Protein AF-0000000087546436 (afdb_homodimer)

Organism: NCBI:txid47879

Solvent-accessible surface area (backbone atoms only — not comparable to full-atom values): 48211 Å² total; per-residue (Å²): 119,73,67,62,52,52,53,55,50,48,26,49,52,49,35,48,49,48,47,47,52,32,64,63,41,54,94,57,67,78,40,72,42,73,44,49,65,53,46,13,62,74,67,72,44,53,52,63,41,40,46,46,22,48,49,48,32,34,61,68,58,39,23,47,76,43,90,101,72,39,38,24,26,35,35,76,70,69,57,65,71,59,55,76,48,85,46,64,66,57,37,47,57,50,48,60,61,37,85,84,43,46,63,29,46,53,81,50,43,9,71,77,52,60,40,53,66,64,45,54,53,39,34,53,56,46,42,68,72,53,56,85,67,72,70,60,68,76,48,44,39,43,53,63,64,31,25,38,46,50,15,56,68,67,34,80,43,88,91,46,60,52,46,40,82,26,35,38,42,31,57,20,48,68,61,41,51,54,50,48,43,60,69,66,57,36,59,75,34,32,32,40,30,48,31,60,28,55,42,70,61,52,51,52,42,51,75,50,50,34,45,76,42,76,44,61,47,42,97,78,35,30,71,54,60,68,59,52,50,49,46,61,70,75,39,79,57,60,34,38,39,41,54,30,38,42,34,51,58,52,12,32,45,46,42,64,71,50,51,51,51,50,37,50,53,36,57,75,68,68,44,33,34,41,32,41,47,53,43,50,79,31,39,61,70,80,88,73,81,38,49,79,79,67,42,62,58,72,43,36,33,40,36,35,48,40,33,48,64,39,15,60,76,36,34,35,6,35,40,37,33,65,72,47,37,71,54,50,51,51,52,34,48,74,67,46,58,54,63,40,61,57,59,42,46,26,52,21,46,34,60,72,71,46,52,44,61,56,47,40,54,52,45,26,49,53,37,48,53,32,42,52,52,48,51,49,50,42,48,75,72,36,48,86,52,41,43,65,47,75,60,44,25,58,26,36,36,25,33,32,51,68,56,57,41,46,43,69,57,29,47,53,53,33,43,76,70,35,32,38,64,31,59,26,34,58,28,36,93,81,60,44,48,51,50,27,34,36,36,37,45,57,69,76,74,90,68,64,58,66,62,50,51,49,51,51,50,51,32,50,63,72,31,50,99,119,71,68,62,51,54,52,55,51,48,26,50,52,48,35,49,49,48,49,46,51,31,63,63,41,54,93,56,66,77,40,73,40,72,45,48,64,54,46,13,62,73,67,71,45,53,50,65,40,39,47,47,22,48,48,49,31,32,61,68,59,38,22,46,78,42,90,100,74,38,37,24,26,35,37,74,72,72,55,66,73,61,58,76,49,86,45,65,66,59,41,46,56,49,49,60,60,38,84,86,43,46,64,30,47,53,81,48,44,8,70,77,51,59,40,52,65,63,43,56,54,42,34,53,55,45,42,68,73,51,56,84,65,71,70,61,69,76,47,45,38,44,54,63,65,30,24,38,47,50,17,56,69,67,33,79,43,87,91,46,58,51,47,39,82,25,36,38,43,32,59,21,48,67,59,40,50,53,50,48,43,61,68,65,57,35,58,74,33,31,33,40,30,48,31,60,30,55,42,69,60,52,51,52,40,51,76,51,51,33,44,75,43,75,43,62,48,42,96,76,34,29,71,53,61,67,58,51,52,51,46,60,71,76,38,78,56,58,35,36,38,40,53,29,41,42,34,53,58,54,13,31,44,47,43,66,71,51,52,50,51,50,37,50,54,36,57,75,68,67,44,34,34,40,31,40,48,54,43,50,80,31,40,59,69,79,89,74,81,37,49,82,78,67,44,60,56,72,45,34,32,38,36,35,48,40,33,48,65,40,14,60,74,37,34,34,7,36,39,37,32,64,70,48,38,69,54,50,50,51,52,34,48,73,67,46,57,53,63,40,62,58,59,41,46,24,53,23,47,35,60,73,71,46,53,43,61,57,48,40,55,53,45,26,51,53,37,47,53,33,42,52,51,47,51,50,51,42,50,76,74,36,46,84,51,40,43,67,47,76,59,45,27,57,25,37,36,25,32,32,50,68,57,57,39,46,44,68,58,28,48,53,53,35,43,76,71,35,32,37,64,31,59,26,35,57,28,36,93,81,60,44,50,52,50,26,32,38,36,37,44,58,68,75,75,91,67,65,56,67,63,51,49,50,50,50,51,51,32,51,62,73,33,49,98

InterPro domains:
  IPR000524 Transcription regulator HTH, GntR [PF00392] (11-71)
  IPR000524 Transcription regulator HTH, GntR [PS50949] (8-76)
  IPR000524 Transcription regulator HTH, GntR [SM00345] (14-73)
  IPR004839 Aminotransferase, class I/classII, large domain [PF00155] (142-443)
  IPR015421 Pyridoxal phosphate-dependent transferase, major domain [G3DSA:3.40.640.10] (136-355)
  IPR015422 Pyridoxal phosphate-dependent transferase, small domain [G3DSA:3.90.1150.10] (97-459)
  IPR015424 Pyridoxal phosphate-dependent transferase [SSF53383] (98-461)
  IPR036388 Winged helix-like DNA-binding domain superfamily [G3DSA:1.10.10.10] (1-78)
  IPR036390 Winged helix DNA-binding domain superfamily [SSF46785] (10-77)
  IPR051446 HTH-type transcriptional regulator with aminotransferase domain [PTHR46577] (10-461)

Radius of gyration: 29.15 Å; Cα contacts (8 Å, |Δi|>4): 1713; chains: 2; bounding box: 74×84×78 Å

Secondary structure (DSSP, 8-state):
-HHHHHHHHHHHHHHHHHHHHHHHS-S-S-EEPPPHHHHHHHHT--HHHHHHHHHHHHHTTSEEEETTTEEEE----SGGGGGG---HHHHHHHHHTSTT-EE-S---GGGGS--HHHHHHHHHHHHHHS-S-------TT--HHHHHHHHHHH--SSTT---GGGEEEESSHHHHHHHHHHHTT-TT-EEEEEES--HHHHHHHHHTT-EEEEEEBPTTS-B-HHHHHHHHHHS-EEEEEEESSEETTTTEEPPHHHHHHHHHHHHHHT-EEEEE-SSGGGBSS--PPPGGGTS-GGGEEEEEESTTTT-TT---EEEEESTTHHHHHHHHHHHT----HHHHHHHHHHHHTSHHHHHHHHHHHHHHHHHHHHHHHHHHHHTTTEEEPPP-BSSEEEEEESS-B-HHHHHHHHHHTTEE-EEGGGG-SS---TTEEEEE----S---HHHHHHHHHHHHHHTB-/-HHHHHHHHHHHHHHHHHHHHHHHS-S-S-EEPPPHHHHHHHHT--HHHHHHHHHHHHHTTSEEEETTTEEEE----SGGGGGG---HHHHHHHHHTSTT-EE-S---GGGGS--HHHHHHHHHHHHHHS-S-------TT--HHHHHHHHHHH--SSTT---GGGEEEESSHHHHHHHHHHHTT-TT-EEEEEES--HHHHHHHHHTT-EEEEEEPPTTS---HHHHHHHHHHS-EEEEEEESSEETTTTEEPPHHHHHHHHHHHHHHT-EEEEE-SSGGGBSS--PPPGGGTS-GGGEEEEEESTTTT-TT---EEEEESTTHHHHHHHHHHHT----HHHHHHHHHHHHTSHHHHHHHHHHHHHHHHHHHHHHHHHHHHTTTEEEPPP-BSSEEEEEESS-B-HHHHHHHHHHTTEE-EEGGGG-SS---TTEEEEE----S---HHHHHHHHHHHHHHTB-

Sequence (930 aa):
MKGSRETDFAYQAVYRYLTALISELGSDARVRLPSLRQLADRLNVSISTIQYAYSLLEKEGRVYSIAKSGYYALPVPSMVALGGSDDLLETLYVNTRRPGMLVLSADEPASMQPLDSPLLLLERELLRQYPRVSQMPSQPWGELELRAALAARYTSSPARCWKADDVYLGADLRGVLEILIAVLALRGSTILIESPCDWMILRLLQAADVKVIELPLLADGAICLEQLEQLLQNETVRLVVVSSVLSMPRGTCIPEDNRRSVANLLEVHGTWVLENDSYTDLIFDTGVVPFRDLLDPDRLIVYSTFEKTIGPEAPYGYVLSRQLTLQLQRHFLLRAFRLSPIRQKAIARLYSNGRMDQHLLVLRRLLRESATSTMQLLRERLGDSLQWVEAQGGATIWIRSSRRVDLRQVFQRLLAQRIVIAPGELFSIQGLYTQHLRMTHALSGATDLDTTFHALADALRLEQSMKGSRETDFAYQAVYRYLTALISELGSDARVRLPSLRQLADRLNVSISTIQYAYSLLEKEGRVYSIAKSGYYALPVPSMVALGGSDDLLETLYVNTRRPGMLVLSADEPASMQPLDSPLLLLERELLRQYPRVSQMPSQPWGELELRAALAARYTSSPARCWKADDVYLGADLRGVLEILIAVLALRGSTILIESPCDWMILRLLQAADVKVIELPLLADGAICLEQLEQLLQNETVRLVVVSSVLSMPRGTCIPEDNRRSVANLLEVHGTWVLENDSYTDLIFDTGVVPFRDLLDPDRLIVYSTFEKTIGPEAPYGYVLSRQLTLQLQRHFLLRAFRLSPIRQKAIARLYSNGRMDQHLLVLRRLLRESATSTMQLLRERLGDSLQWVEAQGGATIWIRSSRRVDLRQVFQRLLAQRIVIAPGELFSIQGLYTQHLRMTHALSGATDLDTTFHALADALRLEQS

pLDDT: mean 85.54, std 14.54, range [31.8, 98.12]

Nearest PDB structures (foldseek):
  4n0b-assembly2_C  TM=6.997E-01  e=6.623E-30  Bacillus subtilis
  2zp7-assembly1_A  TM=8.706E-01  e=3.115E-25  Thermus thermophilus HB27
  2z1y-assembly1_A  TM=8.714E-01  e=4.359E-25  unclassified
  4tv7-assembly2_D  TM=6.946E-01  e=3.007E-29  Bacillus subtilis subsp. subtilis str. 168
  4n0b-assembly1_B  TM=7.026E-01  e=1.091E-28  Bacillus subtilis

Structure (mmCIF, N/CA/C/O backbone):
data_AF-0000000087546436-model_v1
#
loop_
_entity.id
_entity.type
_entity.pdbx_description
1 polymer 'HTH gntR-type domain-containing protein'
#
loop_
_atom_site.group_PDB
_atom_site.id
_atom_site.type_symbol
_atom_site.label_atom_id
_atom_site.label_alt_id
_atom_site.label_comp_id
_atom_site.label_asym_id
_atom_site.label_entity_id
_atom_site.label_seq_id
_atom_site.pdbx_PDB_ins_code
_atom_site.Cartn_x
_atom_site.Cartn_y
_atom_site.Cartn_z
_atom_site.occupancy
_atom_site.B_iso_or_equiv
_atom_site.auth_seq_id
_atom_site.auth_comp_id
_atom_site.auth_asym_id
_atom_site.auth_atom_id
_atom_site.pdbx_PDB_model_num
ATOM 1 N N . MET A 1 1 ? -18.531 -43.156 20.812 1 32.12 1 MET A N 1
ATOM 2 C CA . MET A 1 1 ? -18.078 -42.844 19.453 1 32.12 1 MET A CA 1
ATOM 3 C C . MET A 1 1 ? -19.25 -42.438 18.578 1 32.12 1 MET A C 1
ATOM 5 O O . MET A 1 1 ? -19.062 -41.969 17.453 1 32.12 1 MET A O 1
ATOM 9 N N . LYS A 1 2 ? -20.453 -43.031 18.891 1 43.53 2 LYS A N 1
ATOM 10 C CA . LYS A 1 2 ? -21.719 -42.75 18.234 1 43.53 2 LYS A CA 1
ATOM 11 C C . LYS A 1 2 ? -22.172 -41.312 18.516 1 43.53 2 LYS A C 1
ATOM 13 O O . LYS A 1 2 ? -22.828 -40.688 17.688 1 43.53 2 LYS A O 1
ATOM 18 N N . GLY A 1 3 ? -21.844 -40.812 19.594 1 41.56 3 GLY A N 1
ATOM 19 C CA . GLY A 1 3 ? -22.219 -39.5 20.109 1 41.56 3 GLY A CA 1
ATOM 20 C C . GLY A 1 3 ? -21.531 -38.375 19.391 1 41.56 3 GLY A C 1
ATOM 21 O O . GLY A 1 3 ? -22.016 -37.25 19.375 1 41.56 3 GLY A O 1
ATOM 22 N N . SER A 1 4 ? -20.312 -38.531 19.031 1 42.62 4 SER A N 1
ATOM 23 C CA . SER A 1 4 ? -19.484 -37.531 18.375 1 42.62 4 SER A CA 1
ATOM 24 C C . SER A 1 4 ? -19.906 -37.312 16.922 1 42.62 4 SER A C 1
ATOM 26 O O . SER A 1 4 ? -19.797 -36.219 16.406 1 42.62 4 SER A O 1
ATOM 28 N N . ARG A 1 5 ? -20.406 -38.469 16.266 1 45.88 5 ARG A N 1
ATOM 29 C CA . ARG A 1 5 ? -20.859 -38.406 14.867 1 45.88 5 ARG A CA 1
ATOM 30 C C . ARG A 1 5 ? -22.188 -37.656 14.75 1 45.88 5 ARG A C 1
ATOM 32 O O . ARG A 1 5 ? -22.406 -36.938 13.781 1 45.88 5 ARG A O 1
ATOM 39 N N . GLU A 1 6 ? -22.984 -37.875 15.578 1 48.91 6 GLU A N 1
ATOM 40 C CA . GLU A 1 6 ? -24.297 -37.219 15.547 1 48.91 6 GLU A CA 1
ATOM 41 C C . GLU A 1 6 ? -24.156 -35.688 15.75 1 48.91 6 GLU A C 1
ATOM 43 O O . GLU A 1 6 ? -24.859 -34.906 15.117 1 48.91 6 GLU A O 1
ATOM 48 N N . THR A 1 7 ? -23.234 -35.344 16.516 1 50.34 7 THR A N 1
ATOM 49 C CA . THR A 1 7 ? -22.906 -33.938 16.766 1 50.34 7 THR A CA 1
ATOM 50 C C . THR A 1 7 ? -22.25 -33.312 15.547 1 50.34 7 THR A C 1
ATOM 52 O O . THR A 1 7 ? -22.484 -32.125 15.234 1 50.34 7 THR A O 1
ATOM 55 N N . ASP A 1 8 ? -21.453 -34.094 14.914 1 53.12 8 ASP A N 1
ATOM 56 C CA . ASP A 1 8 ? -20.781 -33.656 13.695 1 53.12 8 ASP A CA 1
ATOM 57 C C . ASP A 1 8 ? -21.781 -33.406 12.578 1 53.12 8 ASP A C 1
ATOM 59 O O . ASP A 1 8 ? -21.656 -32.438 11.836 1 53.12 8 ASP A O 1
ATOM 63 N N . PHE A 1 9 ? -22.828 -34.281 12.57 1 57.03 9 PHE A N 1
ATOM 64 C CA . PHE A 1 9 ? -23.859 -34.188 11.547 1 57.03 9 PHE A CA 1
ATOM 65 C C . PHE A 1 9 ? -24.797 -33 11.836 1 57.03 9 PHE A C 1
ATOM 67 O O . PHE A 1 9 ? -25.219 -32.312 10.914 1 57.03 9 PHE A O 1
ATOM 74 N N . ALA A 1 10 ? -25.016 -32.812 13.062 1 61.25 10 ALA A N 1
ATOM 75 C CA . ALA A 1 10 ? -25.969 -31.781 13.422 1 61.25 10 ALA A CA 1
ATOM 76 C C . ALA A 1 10 ? -25.422 -30.391 13.117 1 61.25 10 ALA A C 1
ATOM 78 O O . ALA A 1 10 ? -26.141 -29.531 12.594 1 61.25 10 ALA A O 1
ATOM 79 N N . TYR A 1 11 ? -24.141 -30.141 13.445 1 63.47 11 TYR A N 1
ATOM 80 C CA . TYR A 1 11 ? -23.641 -28.797 13.156 1 63.47 11 TYR A CA 1
ATOM 81 C C . TYR A 1 11 ? -23.531 -28.578 11.656 1 63.47 11 TYR A C 1
ATOM 83 O O . TYR A 1 11 ? -23.75 -27.469 11.172 1 63.47 11 TYR A O 1
ATOM 91 N N . GLN A 1 12 ? -23.281 -29.531 10.922 1 64.56 12 GLN A N 1
ATOM 92 C CA . GLN A 1 12 ? -23.219 -29.406 9.469 1 64.56 12 GLN A CA 1
ATOM 93 C C . GLN A 1 12 ? -24.594 -29.047 8.898 1 64.56 12 GLN A C 1
ATOM 95 O O . GLN A 1 12 ? -24.703 -28.25 7.969 1 64.56 12 GLN A O 1
ATOM 100 N N . ALA A 1 13 ? -25.594 -29.75 9.445 1 64.69 13 ALA A N 1
ATOM 101 C CA . ALA A 1 13 ? -26.953 -29.453 9.023 1 64.69 13 ALA A CA 1
ATOM 102 C C . ALA A 1 13 ? -27.328 -28 9.352 1 64.69 13 ALA A C 1
ATOM 104 O O . ALA A 1 13 ? -27.922 -27.297 8.531 1 64.69 13 ALA A O 1
ATOM 105 N N . VAL A 1 14 ? -26.953 -27.547 10.5 1 72.06 14 VAL A N 1
ATOM 106 C CA . VAL A 1 14 ? -27.188 -26.172 10.891 1 72.06 14 VAL A CA 1
ATOM 107 C C . VAL A 1 14 ? -26.391 -25.234 9.992 1 72.06 14 VAL A C 1
ATOM 109 O O . VAL A 1 14 ? -26.891 -24.203 9.531 1 72.06 14 VAL A O 1
ATOM 112 N N . TYR A 1 15 ? -25.172 -25.578 9.758 1 71 15 TYR A N 1
ATOM 113 C CA . TYR A 1 15 ? -24.297 -24.797 8.883 1 71 15 TYR A CA 1
ATOM 114 C C . TYR A 1 15 ? -24.891 -24.688 7.484 1 71 15 TYR A C 1
ATOM 116 O O . TYR A 1 15 ? -24.953 -23.594 6.914 1 71 15 TYR A O 1
ATOM 124 N N . ARG A 1 16 ? -25.359 -25.703 6.992 1 63.16 16 ARG A N 1
ATOM 125 C CA . ARG A 1 16 ? -25.969 -25.688 5.672 1 63.16 16 ARG A CA 1
ATOM 126 C C . ARG A 1 16 ? -27.25 -24.859 5.668 1 63.16 16 ARG A C 1
ATOM 128 O O . ARG A 1 16 ? -27.516 -24.125 4.723 1 63.16 16 ARG A O 1
ATOM 135 N N . TYR A 1 17 ? -28.031 -25.078 6.668 1 66.38 17 TYR A N 1
ATOM 136 C CA . TYR A 1 17 ? -29.266 -24.297 6.801 1 66.38 17 TYR A CA 1
ATOM 137 C C . TYR A 1 17 ? -28.953 -22.812 6.848 1 66.38 17 TYR A C 1
ATOM 139 O O . TYR A 1 17 ? -29.562 -22.016 6.137 1 66.38 17 TYR A O 1
ATOM 147 N N . LEU A 1 18 ? -28 -22.516 7.656 1 69.88 18 LEU A N 1
ATOM 148 C CA . LEU A 1 18 ? -27.641 -21.094 7.777 1 69.88 18 LEU A CA 1
ATOM 149 C C . LEU A 1 18 ? -27.031 -20.578 6.48 1 69.88 18 LEU A C 1
ATOM 151 O O . LEU A 1 18 ? -27.312 -19.453 6.062 1 69.88 18 LEU A O 1
ATOM 155 N N . THR A 1 19 ? -26.25 -21.375 5.926 1 64.88 19 THR A N 1
ATOM 156 C CA . THR A 1 19 ? -25.656 -21 4.645 1 64.88 19 THR A CA 1
ATOM 157 C C . THR A 1 19 ? -26.75 -20.797 3.588 1 64.88 19 THR A C 1
ATOM 159 O O . THR A 1 19 ? -26.688 -19.859 2.799 1 64.88 19 THR A O 1
ATOM 162 N N . ALA A 1 20 ? -27.672 -21.672 3.617 1 61.28 20 ALA A N 1
ATOM 163 C CA . ALA A 1 20 ? -28.828 -21.516 2.723 1 61.28 20 ALA A CA 1
ATOM 164 C C . ALA A 1 20 ? -29.625 -20.266 3.066 1 61.28 20 ALA A C 1
ATOM 166 O O . ALA A 1 20 ? -30.047 -19.531 2.174 1 61.28 20 ALA A O 1
ATOM 167 N N . LEU A 1 21 ? -29.844 -20.141 4.336 1 63.41 21 LEU A N 1
ATOM 168 C CA . LEU A 1 21 ? -30.578 -18.969 4.777 1 63.41 21 LEU A CA 1
ATOM 169 C C . LEU A 1 21 ? -29.859 -17.688 4.367 1 63.41 21 LEU A C 1
ATOM 171 O O . LEU A 1 21 ? -30.484 -16.734 3.889 1 63.41 21 LEU A O 1
ATOM 175 N N . ILE A 1 22 ? -28.594 -17.812 4.598 1 65.56 22 ILE A N 1
ATOM 176 C CA . ILE A 1 22 ? -27.781 -16.641 4.277 1 65.56 22 ILE A CA 1
ATOM 177 C C . ILE A 1 22 ? -27.75 -16.422 2.764 1 65.56 22 ILE A C 1
ATOM 179 O O . ILE A 1 22 ? -27.828 -15.297 2.287 1 65.56 22 ILE A O 1
ATOM 183 N N . SER A 1 23 ? -27.609 -17.516 2.1 1 57.94 23 SER A N 1
ATOM 184 C CA . SER A 1 23 ? -27.562 -17.469 0.642 1 57.94 23 SER A CA 1
ATOM 185 C C . SER A 1 23 ? -28.891 -16.969 0.063 1 57.94 23 SER A C 1
ATOM 187 O O . SER A 1 23 ? -28.922 -16.391 -1.025 1 57.94 23 SER A O 1
ATOM 189 N N . GLU A 1 24 ? -29.938 -17.438 0.62 1 52.66 24 GLU A N 1
ATOM 190 C CA . GLU A 1 24 ? -31.266 -17.031 0.184 1 52.66 24 GLU A CA 1
ATOM 191 C C . GLU A 1 24 ? -31.547 -15.578 0.561 1 52.66 24 GLU A C 1
ATOM 193 O O . GLU A 1 24 ? -32.531 -14.984 0.079 1 52.66 24 GLU A O 1
ATOM 198 N N . LEU A 1 25 ? -30.875 -15.219 1.457 1 51.41 25 LEU A N 1
ATOM 199 C CA . LEU A 1 25 ? -31.078 -13.828 1.858 1 51.41 25 LEU A CA 1
ATOM 200 C C . LEU A 1 25 ? -30.688 -12.875 0.733 1 51.41 25 LEU A C 1
ATOM 202 O O . LEU A 1 25 ? -29.672 -13.078 0.065 1 51.41 25 LEU A O 1
ATOM 206 N N . GLY A 1 26 ? -31.672 -12.477 -0.042 1 44.12 26 GLY A N 1
ATOM 207 C CA . GLY A 1 26 ? -31.484 -11.484 -1.091 1 44.12 26 GLY A CA 1
ATOM 208 C C . GLY A 1 26 ? -30.422 -10.461 -0.749 1 44.12 26 GLY A C 1
ATOM 209 O O . GLY A 1 26 ? -29.766 -10.555 0.289 1 44.12 26 GLY A O 1
ATOM 210 N N . SER A 1 27 ? -30.078 -9.531 -1.827 1 43.53 27 SER A N 1
ATOM 211 C CA . SER A 1 27 ? -29.109 -8.43 -1.809 1 43.53 27 SER A CA 1
ATOM 212 C C . SER A 1 27 ? -29.281 -7.574 -0.557 1 43.53 27 SER A C 1
ATOM 214 O O . SER A 1 27 ? -28.609 -6.555 -0.403 1 43.53 27 SER A O 1
ATOM 216 N N . ASP A 1 28 ? -30.156 -8.023 0.246 1 45.41 28 ASP A N 1
ATOM 217 C CA . ASP A 1 28 ? -30.391 -7.051 1.31 1 45.41 28 ASP A CA 1
ATOM 218 C C . ASP A 1 28 ? -29.344 -7.176 2.414 1 45.41 28 ASP A C 1
ATOM 220 O O . ASP A 1 28 ? -28.953 -8.281 2.783 1 45.41 28 ASP A O 1
ATOM 224 N N . ALA A 1 29 ? -28.609 -6.176 2.828 1 49.34 29 ALA A N 1
ATOM 225 C CA . ALA A 1 29 ? -27.391 -5.887 3.584 1 49.34 29 ALA A CA 1
ATOM 226 C C . ALA A 1 29 ? -27.312 -6.727 4.855 1 49.34 29 ALA A C 1
ATOM 228 O O . ALA A 1 29 ? -26.25 -7.254 5.203 1 49.34 29 ALA A O 1
ATOM 229 N N . ARG A 1 30 ? -28.016 -6.461 5.934 1 50.56 30 ARG A N 1
ATOM 230 C CA . ARG A 1 30 ? -27.906 -6.938 7.309 1 50.56 30 ARG A CA 1
ATOM 231 C C . ARG A 1 30 ? -29.078 -7.855 7.66 1 50.56 30 ARG A C 1
ATOM 233 O O . ARG A 1 30 ? -30.188 -7.391 7.934 1 50.56 30 ARG A O 1
ATOM 240 N N . VAL A 1 31 ? -29 -9.062 7.266 1 57.09 31 VAL A N 1
ATOM 241 C CA . VAL A 1 31 ? -30.094 -9.914 7.738 1 57.09 31 VAL A CA 1
ATOM 242 C C . VAL A 1 31 ? -29.719 -10.539 9.078 1 57.09 31 VAL A C 1
ATOM 244 O O . VAL A 1 31 ? -28.688 -11.219 9.188 1 57.09 31 VAL A O 1
ATOM 247 N N . ARG A 1 32 ? -30.391 -10.023 10 1 69.12 32 ARG A N 1
ATOM 248 C CA . ARG A 1 32 ? -30.234 -10.641 11.32 1 69.12 32 ARG A CA 1
ATOM 249 C C . ARG A 1 32 ? -30.609 -12.117 11.281 1 69.12 32 ARG A C 1
ATOM 251 O O . ARG A 1 32 ? -31.688 -12.477 10.789 1 69.12 32 ARG A O 1
ATOM 258 N N . LEU A 1 33 ? -29.656 -12.875 11.602 1 73.75 33 LEU A N 1
ATOM 259 C CA . LEU A 1 33 ? -29.891 -14.312 11.648 1 73.75 33 LEU A CA 1
ATOM 260 C C . LEU A 1 33 ? -30.609 -14.695 12.945 1 73.75 33 LEU A C 1
ATOM 262 O O . LEU A 1 33 ? -30.562 -13.953 13.93 1 73.75 33 LEU A O 1
ATOM 266 N N . PRO A 1 34 ? -31.406 -15.711 12.953 1 74 34 PRO A N 1
ATOM 267 C CA . PRO A 1 34 ? -32.094 -16.141 14.18 1 74 34 PRO A CA 1
ATOM 268 C C . PRO A 1 34 ? -31.141 -16.297 15.359 1 74 34 PRO A C 1
ATOM 270 O O . PRO A 1 34 ? -29.969 -16.625 15.172 1 74 34 PRO A O 1
ATOM 273 N N . SER A 1 35 ? -31.594 -15.859 16.516 1 76 35 SER A N 1
ATOM 274 C CA . SER A 1 35 ? -30.797 -16 17.734 1 76 35 SER A CA 1
ATOM 275 C C . SER A 1 35 ? -30.422 -17.469 17.969 1 76 35 SER A C 1
ATOM 277 O O . SER A 1 35 ? -31.031 -18.375 17.406 1 76 35 SER A O 1
ATOM 279 N N . LEU A 1 36 ? -29.422 -17.688 18.719 1 79.25 36 LEU A N 1
ATOM 280 C CA . LEU A 1 36 ? -28.969 -19.031 19.047 1 79.25 36 LEU A CA 1
ATOM 281 C C . LEU A 1 36 ? -30.109 -19.891 19.578 1 79.25 36 LEU A C 1
ATOM 283 O O . LEU A 1 36 ? -30.281 -21.031 19.172 1 79.25 36 LEU A O 1
ATOM 287 N N . ARG A 1 37 ? -30.891 -19.25 20.453 1 77.62 37 ARG A N 1
ATOM 288 C CA . ARG A 1 37 ? -31.984 -19.969 21.078 1 77.62 37 ARG A CA 1
ATOM 289 C C . ARG A 1 37 ? -33.094 -20.266 20.078 1 77.62 37 ARG A C 1
ATOM 291 O O . ARG A 1 37 ? -33.656 -21.375 20.062 1 77.62 37 ARG A O 1
ATOM 298 N N . GLN A 1 38 ? -33.375 -19.344 19.266 1 79.62 38 GLN A N 1
ATOM 299 C CA . GLN A 1 38 ? -34.438 -19.531 18.25 1 79.62 38 GLN A CA 1
ATOM 300 C C . GLN A 1 38 ? -34.062 -20.656 17.281 1 79.62 38 GLN A C 1
ATOM 302 O O . GLN A 1 38 ? -34.906 -21.484 16.938 1 79.62 38 GLN A O 1
ATOM 307 N N . LEU A 1 39 ? -32.875 -20.641 16.812 1 77.06 39 LEU A N 1
ATOM 308 C CA . LEU A 1 39 ? -32.438 -21.625 15.836 1 77.06 39 LEU A CA 1
ATOM 309 C C . LEU A 1 39 ? -32.312 -23 16.469 1 77.06 39 LEU A C 1
ATOM 311 O O . LEU A 1 39 ? -32.625 -24.016 15.844 1 77.06 39 LEU A O 1
ATOM 315 N N . ALA A 1 40 ? -31.906 -22.922 17.703 1 80.56 40 ALA A N 1
ATOM 316 C CA . ALA A 1 40 ? -31.844 -24.172 18.453 1 80.56 40 ALA A CA 1
ATOM 317 C C . ALA A 1 40 ? -33.219 -24.812 18.562 1 80.56 40 ALA A C 1
ATOM 319 O O . ALA A 1 40 ? -33.375 -26.016 18.359 1 80.56 40 ALA A O 1
ATOM 320 N N . ASP A 1 41 ? -34.156 -23.984 18.844 1 78.06 41 ASP A N 1
ATOM 321 C CA . ASP A 1 41 ? -35.531 -24.438 18.953 1 78.06 41 ASP A CA 1
ATOM 322 C C . ASP A 1 41 ? -36.062 -24.906 17.609 1 78.06 41 ASP A C 1
ATOM 324 O O . ASP A 1 41 ? -36.719 -25.953 17.516 1 78.06 41 ASP A O 1
ATOM 328 N N . ARG A 1 42 ? -35.781 -24.188 16.625 1 76 42 ARG A N 1
ATOM 329 C CA . ARG A 1 42 ? -36.312 -24.453 15.297 1 76 42 ARG A CA 1
ATOM 330 C C . ARG A 1 42 ? -35.719 -25.719 14.719 1 76 42 ARG A C 1
ATOM 332 O O . ARG A 1 42 ? -36.406 -26.484 14.031 1 76 42 ARG A O 1
ATOM 339 N N . LEU A 1 43 ? -34.438 -25.922 15 1 75.06 43 LEU A N 1
ATOM 340 C CA . LEU A 1 43 ? -33.75 -27.016 14.344 1 75.06 43 LEU A CA 1
ATOM 341 C C . LEU A 1 43 ? -33.562 -28.188 15.312 1 75.06 43 LEU A C 1
ATOM 343 O O . LEU A 1 43 ? -33.031 -29.234 14.938 1 75.06 43 LEU A O 1
ATOM 347 N N . ASN A 1 44 ? -34.125 -27.938 16.547 1 74.94 44 ASN A N 1
ATOM 348 C CA . ASN A 1 44 ? -34.062 -28.953 17.594 1 74.94 44 ASN A CA 1
ATOM 349 C C . ASN A 1 44 ? -32.656 -29.484 17.797 1 74.94 44 ASN A C 1
ATOM 351 O O . ASN A 1 44 ? -32.438 -30.688 17.797 1 74.94 44 ASN A O 1
ATOM 355 N N . VAL A 1 45 ? -31.797 -28.516 17.859 1 80.06 45 VAL A N 1
ATOM 356 C CA . VAL A 1 45 ? -30.422 -28.844 18.172 1 80.06 45 VAL A CA 1
ATOM 357 C C . VAL A 1 45 ? -29.938 -28.016 19.359 1 80.06 45 VAL A C 1
ATOM 359 O O . VAL A 1 45 ? -30.609 -27.047 19.75 1 80.06 45 VAL A O 1
ATOM 362 N N . SER A 1 46 ? -28.891 -28.422 19.969 1 79.44 46 SER A N 1
ATOM 363 C CA . SER A 1 46 ? -28.359 -27.703 21.141 1 79.44 46 SER A CA 1
ATOM 364 C C . SER A 1 46 ? -27.844 -26.328 20.75 1 79.44 46 SER A C 1
ATOM 366 O O . SER A 1 46 ? -27.453 -26.109 19.609 1 79.44 46 SER A O 1
ATOM 368 N N . ILE A 1 47 ? -27.922 -25.438 21.766 1 80.62 47 ILE A N 1
ATOM 369 C CA . ILE A 1 47 ? -27.406 -24.078 21.594 1 80.62 47 ILE A CA 1
ATOM 370 C C . ILE A 1 47 ? -25.906 -24.141 21.266 1 80.62 47 ILE A C 1
ATOM 372 O O . ILE A 1 47 ? -25.422 -23.359 20.453 1 80.62 47 ILE A O 1
ATOM 376 N N . SER A 1 48 ? -25.297 -25.047 21.703 1 78.31 48 SER A N 1
ATOM 377 C CA . SER A 1 48 ? -23.875 -25.203 21.438 1 78.31 48 SER A CA 1
ATOM 378 C C . SER A 1 48 ? -23.609 -25.562 19.984 1 78.31 48 SER A C 1
ATOM 380 O O . SER A 1 48 ? -22.641 -25.094 19.391 1 78.31 48 SER A O 1
ATOM 382 N N . THR A 1 49 ? -24.422 -26.359 19.5 1 73.81 49 THR A N 1
ATOM 383 C CA . THR A 1 49 ? -24.312 -26.734 18.094 1 73.81 49 THR A CA 1
ATOM 384 C C . THR A 1 49 ? -24.531 -25.531 17.172 1 73.81 49 THR A C 1
ATOM 386 O O . THR A 1 49 ? -23.797 -25.359 16.203 1 73.81 49 THR A O 1
ATOM 389 N N . ILE A 1 50 ? -25.547 -24.703 17.531 1 76.94 50 ILE A N 1
ATOM 390 C CA . ILE A 1 50 ? -25.828 -23.5 16.766 1 76.94 50 ILE A CA 1
ATOM 391 C C . ILE A 1 50 ? -24.672 -22.516 16.891 1 76.94 50 ILE A C 1
ATOM 393 O O . ILE A 1 50 ? -24.219 -21.938 15.906 1 76.94 50 ILE A O 1
ATOM 397 N N . GLN A 1 51 ? -24.266 -22.469 18.062 1 77.69 51 GLN A N 1
ATOM 398 C CA . GLN A 1 51 ? -23.141 -21.562 18.312 1 77.69 51 GLN A CA 1
ATOM 399 C C . GLN A 1 51 ? -21.906 -21.984 17.516 1 77.69 51 GLN A C 1
ATOM 401 O O . GLN A 1 51 ? -21.188 -21.125 17 1 77.69 51 GLN A O 1
ATOM 406 N N . TYR A 1 52 ? -21.781 -23.172 17.406 1 72.88 52 TYR A N 1
ATOM 407 C CA . TYR A 1 52 ? -20.672 -23.688 16.625 1 72.88 52 TYR A CA 1
ATOM 408 C C . TYR A 1 52 ? -20.859 -23.375 15.141 1 72.88 52 TYR A C 1
ATOM 410 O O . TYR A 1 52 ? -19.922 -22.953 14.461 1 72.88 52 TYR A O 1
ATOM 418 N N . ALA A 1 53 ? -22.047 -23.594 14.695 1 72.94 53 ALA A N 1
ATOM 419 C CA . ALA A 1 53 ? -22.344 -23.281 13.297 1 72.94 53 ALA A CA 1
ATOM 420 C C . ALA A 1 53 ? -22.141 -21.797 13.008 1 72.94 53 ALA A C 1
ATOM 422 O O . ALA A 1 53 ? -21.547 -21.422 11.992 1 72.94 53 ALA A O 1
ATOM 423 N N . TYR A 1 54 ? -22.672 -21.047 13.945 1 74.12 54 TYR A N 1
ATOM 424 C CA . TYR A 1 54 ? -22.5 -19.609 13.781 1 74.12 54 TYR A CA 1
ATOM 425 C C . TYR A 1 54 ? -21.031 -19.219 13.859 1 74.12 54 TYR A C 1
ATOM 427 O O . TYR A 1 54 ? -20.578 -18.359 13.109 1 74.12 54 TYR A O 1
ATOM 435 N N . SER A 1 55 ? -20.406 -19.922 14.688 1 71.38 55 SER A N 1
ATOM 436 C CA . SER A 1 55 ? -18.969 -19.656 14.805 1 71.38 55 SER A CA 1
ATOM 437 C C . SER A 1 55 ? -18.234 -20.031 13.523 1 71.38 55 SER A C 1
ATOM 439 O O . SER A 1 55 ? -17.328 -19.312 13.094 1 71.38 55 SER A O 1
ATOM 441 N N . LEU A 1 56 ? -18.734 -21.094 12.922 1 64.81 56 LEU A N 1
ATOM 442 C CA . LEU A 1 56 ? -18.156 -21.516 11.648 1 64.81 56 LEU A CA 1
ATOM 443 C C . LEU A 1 56 ? -18.484 -20.5 10.555 1 64.81 56 LEU A C 1
ATOM 445 O O . LEU A 1 56 ? -17.594 -20.125 9.773 1 64.81 56 LEU A O 1
ATOM 449 N N . LEU A 1 57 ? -19.703 -20.078 10.578 1 68.25 57 LEU A N 1
ATOM 450 C CA . LEU A 1 57 ? -20.141 -19.109 9.578 1 68.25 57 LEU A CA 1
ATOM 451 C C . LEU A 1 57 ? -19.453 -17.766 9.797 1 68.25 57 LEU A C 1
ATOM 453 O O . LEU A 1 57 ? -19.156 -17.047 8.836 1 68.25 57 LEU A O 1
ATOM 457 N N . GLU A 1 58 ? -19.266 -17.547 11.031 1 67.5 58 GLU A N 1
ATOM 458 C CA . GLU A 1 58 ? -18.531 -16.328 11.367 1 67.5 58 GLU A CA 1
ATOM 459 C C . GLU A 1 58 ? -17.078 -16.422 10.898 1 67.5 58 GLU A C 1
ATOM 461 O O . GLU A 1 58 ? -16.531 -15.453 10.352 1 67.5 58 GLU A O 1
ATOM 466 N N . LYS A 1 59 ? -16.703 -17.578 11.062 1 59.44 59 LYS A N 1
ATOM 467 C CA . LYS A 1 59 ? -15.328 -17.828 10.609 1 59.44 59 LYS A CA 1
ATOM 468 C C . LYS A 1 59 ? -15.227 -17.719 9.094 1 59.44 59 LYS A C 1
ATOM 470 O O . LYS A 1 59 ? -14.203 -17.281 8.57 1 59.44 59 LYS A O 1
ATOM 475 N N . GLU A 1 60 ? -16.312 -18.109 8.484 1 54.75 60 GLU A N 1
ATOM 476 C CA . GLU A 1 60 ? -16.375 -18.078 7.027 1 54.75 60 GLU A CA 1
ATOM 477 C C . GLU A 1 60 ? -16.734 -16.688 6.52 1 54.75 60 GLU A C 1
ATOM 479 O O . GLU A 1 60 ? -16.781 -16.453 5.309 1 54.75 60 GLU A O 1
ATOM 484 N N . GLY A 1 61 ? -16.906 -15.812 7.488 1 57.38 61 GLY A N 1
ATOM 485 C CA . GLY A 1 61 ? -17.266 -14.445 7.152 1 57.38 61 GLY A CA 1
ATOM 486 C C . GLY A 1 61 ? -18.688 -14.305 6.641 1 57.38 61 GLY A C 1
ATOM 487 O O . GLY A 1 61 ? -19.031 -13.289 6.039 1 57.38 61 GLY A O 1
ATOM 488 N N . ARG A 1 62 ? -19.453 -15.32 6.727 1 60.88 62 ARG A N 1
ATOM 489 C CA . ARG A 1 62 ? -20.828 -15.289 6.23 1 60.88 62 ARG A CA 1
ATOM 490 C C . ARG A 1 62 ? -21.766 -14.68 7.266 1 60.88 62 ARG A C 1
ATOM 492 O O . ARG A 1 62 ? -22.844 -14.203 6.922 1 60.88 62 ARG A O 1
ATOM 499 N N . VAL A 1 63 ? -21.25 -14.867 8.5 1 67.56 63 VAL A N 1
ATOM 500 C CA . VAL A 1 63 ? -22.031 -14.32 9.602 1 67.56 63 VAL A CA 1
ATOM 501 C C . VAL A 1 63 ? -21.125 -13.523 10.531 1 67.56 63 VAL A C 1
ATOM 503 O O . VAL A 1 63 ? -19.922 -13.805 10.641 1 67.56 63 VAL A O 1
ATOM 506 N N . TYR A 1 64 ? -21.547 -12.406 10.859 1 63.69 64 TYR A N 1
ATOM 507 C CA . TYR A 1 64 ? -20.828 -11.688 11.898 1 63.69 64 TYR A CA 1
ATOM 508 C C . TYR A 1 64 ? -21.734 -11.414 13.102 1 63.69 64 TYR A C 1
ATOM 510 O O . TYR A 1 64 ? -22.953 -11.305 12.953 1 63.69 64 TYR A O 1
ATOM 518 N N . SER A 1 65 ? -21.047 -11.523 14.344 1 64.31 65 SER A N 1
ATOM 519 C CA . SER A 1 65 ? -21.781 -11.273 15.578 1 64.31 65 SER A CA 1
ATOM 520 C C . SER A 1 65 ? -21.641 -9.82 16.031 1 64.31 65 SER A C 1
ATOM 522 O O . SER A 1 65 ? -20.562 -9.227 15.875 1 64.31 65 SER A O 1
ATOM 524 N N . ILE A 1 66 ? -22.703 -9.172 16.281 1 57.56 66 ILE A N 1
ATOM 525 C CA . ILE A 1 66 ? -22.75 -7.879 16.953 1 57.56 66 ILE A CA 1
ATOM 526 C C . ILE A 1 66 ? -23.156 -8.078 18.422 1 57.56 66 ILE A C 1
ATOM 528 O O . ILE A 1 66 ? -24.172 -8.711 18.703 1 57.56 66 ILE A O 1
ATOM 532 N N . ALA A 1 67 ? -22.281 -7.527 19.297 1 58.91 67 ALA A N 1
ATOM 533 C CA . ALA A 1 67 ? -22.547 -7.691 20.719 1 58.91 67 ALA A CA 1
ATOM 534 C C . ALA A 1 67 ? -23.938 -7.191 21.078 1 58.91 67 ALA A C 1
ATOM 536 O O . ALA A 1 67 ? -24.312 -6.066 20.734 1 58.91 67 ALA A O 1
ATOM 537 N N . LYS A 1 68 ? -24.672 -7.973 21.844 1 58.03 68 LYS A N 1
ATOM 538 C CA . LYS A 1 68 ? -26.016 -7.742 22.391 1 58.03 68 LYS A CA 1
ATOM 539 C C . LYS A 1 68 ? -27.047 -7.609 21.281 1 58.03 68 LYS A C 1
ATOM 541 O O . LYS A 1 68 ? -28.172 -7.164 21.516 1 58.03 68 LYS A O 1
ATOM 546 N N . SER A 1 69 ? -26.672 -7.934 20.031 1 64.5 69 SER A N 1
ATOM 547 C CA . SER A 1 69 ? -27.641 -7.824 18.938 1 64.5 69 SER A CA 1
ATOM 548 C C . SER A 1 69 ? -27.844 -9.164 18.25 1 64.5 69 SER A C 1
ATOM 550 O O . SER A 1 69 ? -28.969 -9.5 17.844 1 64.5 69 SER A O 1
ATOM 552 N N . GLY A 1 70 ? -26.859 -9.883 18.141 1 67.75 70 GLY A N 1
ATOM 553 C CA . GLY A 1 70 ? -27.016 -11.203 17.547 1 67.75 70 GLY A CA 1
ATOM 554 C C . GLY A 1 70 ? -26.109 -11.406 16.344 1 67.75 70 GLY A C 1
ATOM 555 O O . GLY A 1 70 ? -25.094 -10.719 16.188 1 67.75 70 GLY A O 1
ATOM 556 N N . TYR A 1 71 ? -26.469 -12.523 15.602 1 70.31 71 TYR A N 1
ATOM 557 C CA . TYR A 1 71 ? -25.703 -12.922 14.43 1 70.31 71 TYR A CA 1
ATOM 558 C C . TYR A 1 71 ? -26.328 -12.367 13.156 1 70.31 71 TYR A C 1
ATOM 560 O O . TYR A 1 71 ? -27.547 -12.336 13.016 1 70.31 71 TYR A O 1
ATOM 568 N N . TYR A 1 72 ? -25.562 -11.828 12.336 1 66.69 72 TYR A N 1
ATOM 569 C CA . TYR A 1 72 ? -25.984 -11.289 11.055 1 66.69 72 TYR A CA 1
ATOM 570 C C . TYR A 1 72 ? -25.297 -12.008 9.898 1 66.69 72 TYR A C 1
ATOM 572 O O . TYR A 1 72 ? -24.141 -12.43 10.016 1 66.69 72 TYR A O 1
ATOM 580 N N . ALA A 1 73 ? -26.125 -12.344 8.961 1 61.88 73 ALA A N 1
ATOM 581 C CA . ALA A 1 73 ? -25.578 -12.938 7.75 1 61.88 73 ALA A CA 1
ATOM 582 C C . ALA A 1 73 ? -25.031 -11.859 6.816 1 61.88 73 ALA A C 1
ATOM 584 O O . ALA A 1 73 ? -25.578 -10.75 6.75 1 61.88 73 ALA A O 1
ATOM 585 N N . LEU A 1 74 ? -23.812 -12.023 6.395 1 53.06 74 LEU A N 1
ATOM 586 C CA . LEU A 1 74 ? -23.266 -11.133 5.383 1 53.06 74 LEU A CA 1
ATOM 587 C C . LEU A 1 74 ? -23.781 -11.5 3.994 1 53.06 74 LEU A C 1
ATOM 589 O O . LEU A 1 74 ? -23.734 -12.664 3.602 1 53.06 74 LEU A O 1
ATOM 593 N N . PRO A 1 75 ? -24.719 -10.773 3.523 1 47.41 75 PRO A N 1
ATOM 594 C CA . PRO A 1 75 ? -24.969 -11.094 2.113 1 47.41 75 PRO A CA 1
ATOM 595 C C . PRO A 1 75 ? -23.672 -11.336 1.337 1 47.41 75 PRO A C 1
ATOM 597 O O . PRO A 1 75 ? -22.625 -10.781 1.682 1 47.41 75 PRO A O 1
ATOM 600 N N . VAL A 1 76 ? -23.422 -12.578 0.858 1 46.56 76 VAL A N 1
ATOM 601 C CA . VAL A 1 76 ? -22.344 -12.695 -0.121 1 46.56 76 VAL A CA 1
ATOM 602 C C . VAL A 1 76 ? -22.328 -11.461 -1.018 1 46.56 76 VAL A C 1
ATOM 604 O O . VAL A 1 76 ? -23.328 -11.125 -1.648 1 46.56 76 VAL A O 1
ATOM 607 N N . PRO A 1 77 ? -21.562 -10.555 -0.769 1 46.72 77 PRO A N 1
ATOM 608 C CA . PRO A 1 77 ? -21.5 -9.336 -1.574 1 46.72 77 PRO A CA 1
ATOM 609 C C . PRO A 1 77 ? -21.797 -9.578 -3.051 1 46.72 77 PRO A C 1
ATOM 611 O O . PRO A 1 77 ? -21.625 -10.703 -3.541 1 46.72 77 PRO A O 1
ATOM 614 N N . SER A 1 78 ? -22.641 -8.68 -3.699 1 49.53 78 SER A N 1
ATOM 615 C CA . SER A 1 78 ? -23.016 -8.312 -5.062 1 49.53 78 SER A CA 1
ATOM 616 C C . SER A 1 78 ? -21.828 -8.414 -6.012 1 49.53 78 SER A C 1
ATOM 618 O O . SER A 1 78 ? -21.844 -7.84 -7.098 1 49.53 78 SER A O 1
ATOM 620 N N . MET A 1 79 ? -20.672 -8.945 -5.66 1 52.56 79 MET A N 1
ATOM 621 C CA . MET A 1 79 ? -19.641 -9.148 -6.672 1 52.56 79 MET A CA 1
ATOM 622 C C . MET A 1 79 ? -20.234 -9.773 -7.93 1 52.56 79 MET A C 1
ATOM 624 O O . MET A 1 79 ? -19.594 -9.781 -8.984 1 52.56 79 MET A O 1
ATOM 628 N N . VAL A 1 80 ? -21.453 -10.305 -7.758 1 49.66 80 VAL A N 1
ATOM 629 C CA . VAL A 1 80 ? -22.172 -10.922 -8.867 1 49.66 80 VAL A CA 1
ATOM 630 C C . VAL A 1 80 ? -22.328 -9.922 -10.008 1 49.66 80 VAL A C 1
ATOM 632 O O . VAL A 1 80 ? -22.234 -10.281 -11.18 1 49.66 80 VAL A O 1
ATOM 635 N N . ALA A 1 81 ? -22.328 -8.695 -9.633 1 51.72 81 ALA A N 1
ATOM 636 C CA . ALA A 1 81 ? -22.594 -7.68 -10.648 1 51.72 81 ALA A CA 1
ATOM 637 C C . ALA A 1 81 ? -21.391 -7.48 -11.555 1 51.72 81 ALA A C 1
ATOM 639 O O . ALA A 1 81 ? -21.531 -7.051 -12.703 1 51.72 81 ALA A O 1
ATOM 640 N N . LEU A 1 82 ? -20.156 -7.816 -11.062 1 56.91 82 LEU A N 1
ATOM 641 C CA . LEU A 1 82 ? -18.969 -7.703 -11.914 1 56.91 82 LEU A CA 1
ATOM 642 C C . LEU A 1 82 ? -18.844 -8.914 -12.836 1 56.91 82 LEU A C 1
ATOM 644 O O . LEU A 1 82 ? -18.078 -8.891 -13.797 1 56.91 82 LEU A O 1
ATOM 648 N N . GLY A 1 83 ? -19.578 -9.977 -12.539 1 54.78 83 GLY A N 1
ATOM 649 C CA . GLY A 1 83 ? -19.484 -11.258 -13.219 1 54.78 83 GLY A CA 1
ATOM 650 C C . GLY A 1 83 ? -19.844 -11.18 -14.688 1 54.78 83 GLY A C 1
ATOM 651 O O . GLY A 1 83 ? -19.453 -12.047 -15.477 1 54.78 83 GLY A O 1
ATOM 652 N N . GLY A 1 84 ? -20.359 -10.055 -15.078 1 57.56 84 GLY A N 1
ATOM 653 C CA . GLY A 1 84 ? -20.734 -9.992 -16.484 1 57.56 84 GLY A CA 1
ATOM 654 C C . GLY A 1 84 ? -19.625 -9.469 -17.375 1 57.56 84 GLY A C 1
ATOM 655 O O . GLY A 1 84 ? -19.859 -9.211 -18.562 1 57.56 84 GLY A O 1
ATOM 656 N N . SER A 1 85 ? -18.453 -9.438 -16.797 1 66.38 85 SER A N 1
ATOM 657 C CA . SER A 1 85 ? -17.359 -8.898 -17.594 1 66.38 85 SER A CA 1
ATOM 658 C C . SER A 1 85 ? -16.781 -9.953 -18.547 1 66.38 85 SER A C 1
ATOM 660 O O . SER A 1 85 ? -16.75 -11.133 -18.203 1 66.38 85 SER A O 1
ATOM 662 N N . ASP A 1 86 ? -16.5 -9.539 -19.656 1 74.94 86 ASP A N 1
ATOM 663 C CA . ASP A 1 86 ? -15.852 -10.406 -20.625 1 74.94 86 ASP A CA 1
ATOM 664 C C . ASP A 1 86 ? -14.352 -10.508 -20.359 1 74.94 86 ASP A C 1
ATOM 666 O O . ASP A 1 86 ? -13.648 -11.297 -20.984 1 74.94 86 ASP A O 1
ATOM 670 N N . ASP A 1 87 ? -13.922 -9.828 -19.375 1 86.12 87 ASP A N 1
ATOM 671 C CA . ASP A 1 87 ? -12.508 -9.898 -19.031 1 86.12 87 ASP A CA 1
ATOM 672 C C . ASP A 1 87 ? -12.211 -11.117 -18.156 1 86.12 87 ASP A C 1
ATOM 674 O O . ASP A 1 87 ? -12.734 -11.234 -17.047 1 86.12 87 ASP A O 1
ATOM 678 N N . LEU A 1 88 ? -11.414 -11.961 -18.656 1 90.5 88 LEU A N 1
ATOM 679 C CA . LEU A 1 88 ? -11.125 -13.25 -18.047 1 90.5 88 LEU A CA 1
ATOM 680 C C . LEU A 1 88 ? -10.531 -13.062 -16.656 1 90.5 88 LEU A C 1
ATOM 682 O O . LEU A 1 88 ? -10.883 -13.789 -15.719 1 90.5 88 LEU A O 1
ATOM 686 N N . LEU A 1 89 ? -9.633 -12.148 -16.516 1 90.5 89 LEU A N 1
ATOM 687 C CA . LEU A 1 89 ? -9 -11.898 -15.219 1 90.5 89 LEU A CA 1
ATOM 688 C C . LEU A 1 89 ? -10.016 -11.391 -14.203 1 90.5 89 LEU A C 1
ATOM 690 O O . LEU A 1 89 ? -9.992 -11.797 -13.039 1 90.5 89 LEU A O 1
ATOM 694 N N . GLU A 1 90 ? -10.867 -10.477 -14.609 1 88 90 GLU A N 1
ATOM 695 C CA . GLU A 1 90 ? -11.93 -9.992 -13.734 1 88 90 GLU A CA 1
ATOM 696 C C . GLU A 1 90 ? -12.828 -11.141 -13.266 1 88 90 GLU A C 1
ATOM 698 O O . GLU A 1 90 ? -13.18 -11.219 -12.086 1 88 90 GLU A O 1
ATOM 703 N N . THR A 1 91 ? -13.164 -11.984 -14.195 1 88.38 91 THR A N 1
ATOM 704 C CA . THR A 1 91 ? -14 -13.133 -13.867 1 88.38 91 THR A CA 1
ATOM 705 C C . THR A 1 91 ? -13.305 -14.031 -12.852 1 88.38 91 THR A C 1
ATOM 707 O O . THR A 1 91 ? -13.93 -14.508 -11.898 1 88.38 91 THR A O 1
ATOM 710 N N . LEU A 1 92 ? -12.07 -14.227 -13.086 1 90.44 92 LEU A N 1
ATOM 711 C CA . LEU A 1 92 ? -11.281 -15.039 -12.164 1 90.44 92 LEU A CA 1
ATOM 712 C C . LEU A 1 92 ? -11.273 -14.43 -10.766 1 90.44 92 LEU A C 1
ATOM 714 O O . LEU A 1 92 ? -11.594 -15.109 -9.789 1 90.44 92 LEU A O 1
ATOM 718 N N . TYR A 1 93 ? -10.969 -13.156 -10.672 1 86.81 93 TYR A N 1
ATOM 719 C CA . TYR A 1 93 ? -10.844 -12.477 -9.383 1 86.81 93 TYR A CA 1
ATOM 720 C C . TYR A 1 93 ? -12.172 -12.461 -8.641 1 86.81 93 TYR A C 1
ATOM 722 O O . TYR A 1 93 ? -12.219 -12.688 -7.426 1 86.81 93 TYR A O 1
ATOM 730 N N . VAL A 1 94 ? -13.211 -12.219 -9.359 1 83.19 94 VAL A N 1
ATOM 731 C CA . VAL A 1 94 ? -14.539 -12.156 -8.758 1 83.19 94 VAL A CA 1
ATOM 732 C C . VAL A 1 94 ? -14.898 -13.516 -8.172 1 83.19 94 VAL A C 1
ATOM 734 O O . VAL A 1 94 ? -15.375 -13.602 -7.031 1 83.19 94 VAL A O 1
ATOM 737 N N . ASN A 1 95 ? -14.586 -14.516 -8.836 1 83.31 95 ASN A N 1
ATOM 738 C CA . ASN A 1 95 ? -15.055 -15.836 -8.438 1 83.31 95 ASN A CA 1
ATOM 739 C C . ASN A 1 95 ? -14.164 -16.453 -7.363 1 83.31 95 ASN A C 1
ATOM 741 O O . ASN A 1 95 ? -14.625 -17.234 -6.543 1 83.31 95 ASN A O 1
ATOM 745 N N . THR A 1 96 ? -12.922 -16.094 -7.406 1 84.88 96 THR A N 1
ATOM 746 C CA . THR A 1 96 ? -12.023 -16.594 -6.371 1 84.88 96 THR A CA 1
ATOM 747 C C . THR A 1 96 ? -12.445 -16.062 -5 1 84.88 96 THR A C 1
ATOM 749 O O . THR A 1 96 ? -12.07 -16.641 -3.971 1 84.88 96 THR A O 1
ATOM 752 N N . ARG A 1 97 ? -13.141 -15.055 -4.992 1 75.38 97 ARG A N 1
ATOM 753 C CA . ARG A 1 97 ? -13.477 -14.391 -3.736 1 75.38 97 ARG A CA 1
ATOM 754 C C . ARG A 1 97 ? -14.914 -14.68 -3.33 1 75.38 97 ARG A C 1
ATOM 756 O O . ARG A 1 97 ? -15.375 -14.227 -2.281 1 75.38 97 ARG A O 1
ATOM 763 N N . ARG A 1 98 ? -15.555 -15.43 -4.145 1 71.56 98 ARG A N 1
ATOM 764 C CA . ARG A 1 98 ? -16.906 -15.867 -3.809 1 71.56 98 ARG A CA 1
ATOM 765 C C . ARG A 1 98 ? -16.875 -17 -2.793 1 71.56 98 ARG A C 1
ATOM 767 O O . ARG A 1 98 ? -16.016 -17.891 -2.869 1 71.56 98 ARG A O 1
ATOM 774 N N . PRO A 1 99 ? -17.734 -16.953 -1.874 1 69.19 99 PRO A N 1
ATOM 775 C CA . PRO A 1 99 ? -17.781 -18.031 -0.891 1 69.19 99 PRO A CA 1
ATOM 776 C C . PRO A 1 99 ? -18.109 -19.391 -1.519 1 69.19 99 PRO A C 1
ATOM 778 O O . PRO A 1 99 ? -18.922 -19.453 -2.449 1 69.19 99 PRO A O 1
ATOM 781 N N . GLY A 1 100 ? -17.547 -20.422 -1.02 1 71.25 100 GLY A N 1
ATOM 782 C CA . GLY A 1 100 ? -17.875 -21.766 -1.426 1 71.25 100 GLY A CA 1
ATOM 783 C C . GLY A 1 100 ? -17.125 -22.234 -2.658 1 71.25 100 GLY A C 1
ATOM 784 O O . GLY A 1 100 ? -17.281 -23.375 -3.098 1 71.25 100 GLY A O 1
ATOM 785 N N . MET A 1 101 ? -16.328 -21.344 -3.135 1 81.31 101 MET A N 1
ATOM 786 C CA . MET A 1 101 ? -15.57 -21.688 -4.328 1 81.31 101 MET A CA 1
ATOM 787 C C . MET A 1 101 ? -14.328 -22.5 -3.965 1 81.31 101 MET A C 1
ATOM 789 O O . MET A 1 101 ? -13.672 -22.219 -2.963 1 81.31 101 MET A O 1
ATOM 793 N N . LEU A 1 102 ? -14.086 -23.562 -4.684 1 87.75 102 LEU A N 1
ATOM 794 C CA . LEU A 1 102 ? -12.789 -24.219 -4.641 1 87.75 102 LEU A CA 1
ATOM 795 C C . LEU A 1 102 ? -11.781 -23.5 -5.535 1 87.75 102 LEU A C 1
ATOM 797 O O . LEU A 1 102 ? -11.852 -23.609 -6.762 1 87.75 102 LEU A O 1
ATOM 801 N N . VAL A 1 103 ? -10.898 -22.812 -4.891 1 89.44 103 VAL A N 1
ATOM 802 C CA . VAL A 1 103 ? -9.984 -21.953 -5.629 1 89.44 103 VAL A CA 1
ATOM 803 C C . VAL A 1 103 ? -8.695 -22.719 -5.949 1 89.44 103 VAL A C 1
ATOM 805 O O . VAL A 1 103 ? -7.801 -22.812 -5.109 1 89.44 103 VAL A O 1
ATOM 808 N N . LEU A 1 104 ? -8.609 -23.141 -7.18 1 93 104 LEU A N 1
ATOM 809 C CA . LEU A 1 104 ? -7.43 -23.875 -7.625 1 93 104 LEU A CA 1
ATOM 810 C C . LEU A 1 104 ? -6.48 -22.969 -8.391 1 93 104 LEU A C 1
ATOM 812 O O . LEU A 1 104 ? -5.355 -23.359 -8.719 1 93 104 LEU A O 1
ATOM 816 N N . SER A 1 105 ? -6.934 -21.766 -8.555 1 93.19 105 SER A N 1
ATOM 817 C CA . SER A 1 105 ? -6.152 -20.828 -9.352 1 93.19 105 SER A CA 1
ATOM 818 C C . SER A 1 105 ? -5.133 -20.094 -8.484 1 93.19 105 SER A C 1
ATOM 820 O O . SER A 1 105 ? -4.238 -19.422 -9.008 1 93.19 105 SER A O 1
ATOM 822 N N . ALA A 1 106 ? -5.121 -20.203 -7.207 1 90.94 106 ALA A N 1
ATOM 823 C CA . ALA A 1 106 ? -4.324 -19.391 -6.289 1 90.94 106 ALA A CA 1
ATOM 824 C C . ALA A 1 106 ? -2.865 -19.844 -6.289 1 90.94 106 ALA A C 1
ATOM 826 O O . ALA A 1 106 ? -2.572 -21.031 -6.449 1 90.94 106 ALA A O 1
ATOM 827 N N . ASP A 1 107 ? -1.986 -18.906 -6.152 1 94.25 107 ASP A N 1
ATOM 828 C CA . ASP A 1 107 ? -0.564 -19.156 -5.93 1 94.25 107 ASP A CA 1
ATOM 829 C C . ASP A 1 107 ? -0.128 -18.625 -4.562 1 94.25 107 ASP A C 1
ATOM 831 O O . ASP A 1 107 ? 0.458 -17.547 -4.457 1 94.25 107 ASP A O 1
ATOM 835 N N . GLU A 1 108 ? -0.371 -19.453 -3.541 1 91.94 108 GLU A N 1
ATOM 836 C CA . GLU A 1 108 ? -0.118 -19.062 -2.156 1 91.94 108 GLU A CA 1
ATOM 837 C C . GLU A 1 108 ? 0.645 -20.156 -1.407 1 91.94 108 GLU A C 1
ATOM 839 O O . GLU A 1 108 ? 0.112 -20.766 -0.479 1 91.94 108 GLU A O 1
ATOM 844 N N . PRO A 1 109 ? 1.886 -20.281 -1.668 1 95.69 109 PRO A N 1
ATOM 845 C CA . PRO A 1 109 ? 2.66 -21.344 -1.03 1 95.69 109 PRO A CA 1
ATOM 846 C C . PRO A 1 109 ? 2.684 -21.234 0.492 1 95.69 109 PRO A C 1
ATOM 848 O O . PRO A 1 109 ? 2.678 -22.25 1.193 1 95.69 109 PRO A O 1
ATOM 851 N N . ALA A 1 110 ? 2.666 -20.047 1.047 1 93.5 110 ALA A N 1
ATOM 852 C CA . ALA A 1 110 ? 2.76 -19.828 2.488 1 93.5 110 ALA A CA 1
ATOM 853 C C . ALA A 1 110 ? 1.557 -20.422 3.213 1 93.5 110 ALA A C 1
ATOM 855 O O . ALA A 1 110 ? 1.606 -20.656 4.422 1 93.5 110 ALA A O 1
ATOM 856 N N . SER A 1 111 ? 0.474 -20.672 2.498 1 88.69 111 SER A N 1
ATOM 857 C CA . SER A 1 111 ? -0.742 -21.188 3.111 1 88.69 111 SER A CA 1
ATOM 858 C C . SER A 1 111 ? -0.517 -22.594 3.678 1 88.69 111 SER A C 1
ATOM 860 O O . SER A 1 111 ? -1.248 -23.031 4.566 1 88.69 111 SER A O 1
ATOM 862 N N . MET A 1 112 ? 0.503 -23.312 3.158 1 91.31 112 MET A N 1
ATOM 863 C CA . MET A 1 112 ? 0.819 -24.672 3.607 1 91.31 112 MET A CA 1
ATOM 864 C C . MET A 1 112 ? 1.417 -24.641 5.012 1 91.31 112 MET A C 1
ATOM 866 O O . MET A 1 112 ? 1.327 -25.641 5.742 1 91.31 112 MET A O 1
ATOM 870 N N . GLN A 1 113 ? 2.027 -23.547 5.289 1 89.88 113 GLN A N 1
ATOM 871 C CA . GLN A 1 113 ? 2.613 -23.328 6.605 1 89.88 113 GLN A CA 1
ATOM 872 C C . GLN A 1 113 ? 2.752 -21.828 6.895 1 89.88 113 GLN A C 1
ATOM 874 O O . GLN A 1 113 ? 3.85 -21.281 6.805 1 89.88 113 GLN A O 1
ATOM 879 N N . PRO A 1 114 ? 1.675 -21.25 7.367 1 83.81 114 PRO A N 1
ATOM 880 C CA . PRO A 1 114 ? 1.765 -19.797 7.602 1 83.81 114 PRO A CA 1
ATOM 881 C C . PRO A 1 114 ? 2.668 -19.453 8.781 1 83.81 114 PRO A C 1
ATOM 883 O O . PRO A 1 114 ? 2.725 -20.203 9.766 1 83.81 114 PRO A O 1
ATOM 886 N N . LEU A 1 115 ? 3.346 -18.359 8.688 1 86.31 115 LEU A N 1
ATOM 887 C CA . LEU A 1 115 ? 4.207 -17.875 9.758 1 86.31 115 LEU A CA 1
ATOM 888 C C . LEU A 1 115 ? 3.52 -16.75 10.531 1 86.31 115 LEU A C 1
ATOM 890 O O . LEU A 1 115 ? 4.188 -15.906 11.133 1 86.31 115 LEU A O 1
ATOM 894 N N . ASP A 1 116 ? 2.279 -16.703 10.508 1 81.69 116 ASP A N 1
ATOM 895 C CA . ASP A 1 116 ? 1.516 -15.617 11.102 1 81.69 116 ASP A CA 1
ATOM 896 C C . ASP A 1 116 ? 1.714 -15.562 12.609 1 81.69 116 ASP A C 1
ATOM 898 O O . ASP A 1 116 ? 2.068 -14.523 13.164 1 81.69 116 ASP A O 1
ATOM 902 N N . SER A 1 117 ? 1.596 -16.734 13.242 1 83.38 117 SER A N 1
ATOM 903 C CA . SER A 1 117 ? 1.662 -16.766 14.703 1 83.38 117 SER A CA 1
ATOM 904 C C . SER A 1 117 ? 3.053 -16.391 15.203 1 83.38 117 SER A C 1
ATOM 906 O O . SER A 1 117 ? 3.195 -15.484 16.031 1 83.38 117 SER A O 1
ATOM 908 N N . PRO A 1 118 ? 4.07 -16.953 14.602 1 86.5 118 PRO A N 1
ATOM 909 C CA . PRO A 1 118 ? 5.41 -16.547 15.031 1 86.5 118 PRO A CA 1
ATOM 910 C C . PRO A 1 118 ? 5.676 -15.062 14.781 1 86.5 118 PRO A C 1
ATOM 912 O O . PRO A 1 118 ? 6.32 -14.406 15.602 1 86.5 118 PRO A O 1
ATOM 915 N N . LEU A 1 119 ? 5.211 -14.594 13.711 1 91.06 119 LEU A N 1
ATOM 916 C CA . LEU A 1 119 ? 5.41 -13.188 13.359 1 91.06 119 LEU A CA 1
ATOM 917 C C . LEU A 1 119 ? 4.738 -12.273 14.375 1 91.06 119 LEU A C 1
ATOM 919 O O . LEU A 1 119 ? 5.344 -11.305 14.844 1 91.06 119 LEU A O 1
ATOM 923 N N . LEU A 1 120 ? 3.572 -12.57 14.734 1 86.56 120 LEU A N 1
ATOM 924 C CA . LEU A 1 120 ? 2.811 -11.734 15.648 1 86.56 120 LEU A CA 1
ATOM 925 C C . LEU A 1 120 ? 3.375 -11.82 17.062 1 86.56 120 LEU A C 1
ATOM 927 O O . LEU A 1 120 ? 3.338 -10.844 17.812 1 86.56 120 LEU A O 1
ATOM 931 N N . LEU A 1 121 ? 3.904 -12.977 17.422 1 86.31 121 LEU A N 1
ATOM 932 C CA . LEU A 1 121 ? 4.566 -13.125 18.719 1 86.31 121 LEU A CA 1
ATOM 933 C C . LEU A 1 121 ? 5.82 -12.266 18.781 1 86.31 121 LEU A C 1
ATOM 935 O O . LEU A 1 121 ? 6.113 -11.672 19.828 1 86.31 121 LEU A O 1
ATOM 939 N N . LEU A 1 122 ? 6.484 -12.227 17.703 1 88.06 122 LEU A N 1
ATOM 940 C CA . LEU A 1 122 ? 7.684 -11.398 17.656 1 88.06 122 LEU A CA 1
ATOM 941 C C . LEU A 1 122 ? 7.336 -9.922 17.781 1 88.06 122 LEU A C 1
ATOM 943 O O . LEU A 1 122 ? 8.086 -9.156 18.391 1 88.06 122 LEU A O 1
ATOM 947 N N . GLU A 1 123 ? 6.242 -9.484 17.203 1 88.38 123 GLU A N 1
ATOM 948 C CA . GLU A 1 123 ? 5.812 -8.094 17.328 1 88.38 123 GLU A CA 1
ATOM 949 C C . GLU A 1 123 ? 5.637 -7.691 18.797 1 88.38 123 GLU A C 1
ATOM 951 O O . GLU A 1 123 ? 6.047 -6.605 19.203 1 88.38 123 GLU A O 1
ATOM 956 N N . ARG A 1 124 ? 5.098 -8.578 19.5 1 82.12 124 ARG A N 1
ATOM 957 C CA . ARG A 1 124 ? 4.852 -8.305 20.906 1 82.12 124 ARG A CA 1
ATOM 958 C C . ARG A 1 124 ? 6.16 -8.164 21.672 1 82.12 124 ARG A C 1
ATOM 960 O O . ARG A 1 124 ? 6.285 -7.297 22.547 1 82.12 124 ARG A O 1
ATOM 967 N N . GLU A 1 125 ? 6.965 -9.016 21.391 1 82.62 125 GLU A N 1
ATOM 968 C CA . GLU A 1 125 ? 8.273 -8.961 22.047 1 82.62 125 GLU A CA 1
ATOM 969 C C . GLU A 1 125 ? 8.984 -7.648 21.75 1 82.62 125 GLU A C 1
ATOM 971 O O . GLU A 1 125 ? 9.617 -7.059 22.625 1 82.62 125 GLU A O 1
ATOM 976 N N . LEU A 1 126 ? 8.812 -7.246 20.578 1 81.19 126 LEU A N 1
ATOM 977 C CA . LEU A 1 126 ? 9.492 -6.031 20.125 1 81.19 126 LEU A CA 1
ATOM 978 C C . LEU A 1 126 ? 8.852 -4.797 20.75 1 81.19 126 LEU A C 1
ATOM 980 O O . LEU A 1 126 ? 9.531 -3.805 21.016 1 81.19 126 LEU A O 1
ATOM 984 N N . LEU A 1 127 ? 7.574 -4.867 20.906 1 76.88 127 LEU A N 1
ATOM 985 C CA . LEU A 1 127 ? 6.879 -3.748 21.531 1 76.88 127 LEU A CA 1
ATOM 986 C C . LEU A 1 127 ? 7.395 -3.514 22.953 1 76.88 127 LEU A C 1
ATOM 988 O O . LEU A 1 127 ? 7.48 -2.369 23.406 1 76.88 127 LEU A O 1
ATOM 992 N N . ARG A 1 128 ? 7.633 -4.57 23.625 1 74.75 128 ARG A N 1
ATOM 993 C CA . ARG A 1 128 ? 8.164 -4.469 24.984 1 74.75 128 ARG A CA 1
ATOM 994 C C . ARG A 1 128 ? 9.57 -3.873 24.984 1 74.75 128 ARG A C 1
ATOM 996 O O . ARG A 1 128 ? 9.93 -3.111 25.891 1 74.75 128 ARG A O 1
ATOM 1003 N N . GLN A 1 129 ? 10.203 -4.234 24.078 1 66.69 129 GLN A N 1
ATOM 1004 C CA . GLN A 1 129 ? 11.578 -3.771 23.953 1 66.69 129 GLN A CA 1
ATOM 1005 C C . GLN A 1 129 ? 11.633 -2.318 23.484 1 66.69 129 GLN A C 1
ATOM 1007 O O . GLN A 1 129 ? 12.539 -1.572 23.859 1 66.69 129 GLN A O 1
ATOM 1012 N N . TYR A 1 130 ? 10.695 -2.074 22.609 1 60.25 130 TYR A N 1
ATOM 1013 C CA . TYR A 1 130 ? 10.656 -0.73 22.031 1 60.25 130 TYR A CA 1
ATOM 1014 C C . TYR A 1 130 ? 9.438 0.038 22.516 1 60.25 130 TYR A C 1
ATOM 1016 O O . TYR A 1 130 ? 8.492 0.256 21.766 1 60.25 130 TYR A O 1
ATOM 1024 N N . PRO A 1 131 ? 9.305 0.148 23.891 1 52.5 131 PRO A N 1
ATOM 1025 C CA . PRO A 1 131 ? 8.062 0.799 24.312 1 52.5 131 PRO A CA 1
ATOM 1026 C C . PRO A 1 131 ? 7.75 2.057 23.5 1 52.5 131 PRO A C 1
ATOM 1028 O O . PRO A 1 131 ? 7.133 1.973 22.438 1 52.5 131 PRO A O 1
ATOM 1031 N N . ARG A 1 132 ? 7.312 3.172 24.172 1 49.75 132 ARG A N 1
ATOM 1032 C CA . ARG A 1 132 ? 6.75 4.406 23.641 1 49.75 132 ARG A CA 1
ATOM 1033 C C . ARG A 1 132 ? 7.719 5.074 22.656 1 49.75 132 ARG A C 1
ATOM 1035 O O . ARG A 1 132 ? 7.465 6.18 22.188 1 49.75 132 ARG A O 1
ATOM 1042 N N . VAL A 1 133 ? 8.875 4.785 22.797 1 44.06 133 VAL A N 1
ATOM 1043 C CA . VAL A 1 133 ? 9.789 5.867 22.453 1 44.06 133 VAL A CA 1
ATOM 1044 C C . VAL A 1 133 ? 9.531 6.312 21.016 1 44.06 133 VAL A C 1
ATOM 1046 O O . VAL A 1 133 ? 8.906 5.59 20.234 1 44.06 133 VAL A O 1
ATOM 1049 N N . SER A 1 134 ? 10.516 7.148 20.484 1 45.06 134 SER A N 1
ATOM 1050 C CA . SER A 1 134 ? 10.758 8.125 19.438 1 45.06 134 SER A CA 1
ATOM 1051 C C . SER A 1 134 ? 10.672 7.488 18.062 1 45.06 134 SER A C 1
ATOM 1053 O O . SER A 1 134 ? 11.625 6.855 17.594 1 45.06 134 SER A O 1
ATOM 1055 N N . GLN A 1 135 ? 9.68 6.664 17.922 1 46.69 135 GLN A N 1
ATOM 1056 C CA . GLN A 1 135 ? 9.742 6.176 16.547 1 46.69 135 GLN A CA 1
ATOM 1057 C C . GLN A 1 135 ? 10.109 7.297 15.586 1 46.69 135 GLN A C 1
ATOM 1059 O O . GLN A 1 135 ? 9.414 8.32 15.523 1 46.69 135 GLN A O 1
ATOM 1064 N N . MET A 1 136 ? 11.406 7.469 15.469 1 47.34 136 MET A N 1
ATOM 1065 C CA . MET A 1 136 ? 11.805 8.281 14.32 1 47.34 136 MET A CA 1
ATOM 1066 C C . MET A 1 136 ? 10.828 8.109 13.164 1 47.34 136 MET A C 1
ATOM 1068 O O . MET A 1 136 ? 10.227 7.047 13 1 47.34 136 MET A O 1
ATOM 1072 N N . PRO A 1 137 ? 10.453 9.211 12.773 1 51.91 137 PRO A N 1
ATOM 1073 C CA . PRO A 1 137 ? 9.594 9.094 11.594 1 51.91 137 PRO A CA 1
ATOM 1074 C C . PRO A 1 137 ? 10.062 8 10.633 1 51.91 137 PRO A C 1
ATOM 1076 O O . PRO A 1 137 ? 11.266 7.762 10.508 1 51.91 137 PRO A O 1
ATOM 1079 N N . SER A 1 138 ? 9.297 7.004 10.438 1 56.12 138 SER A N 1
ATOM 1080 C CA . SER A 1 138 ? 9.547 5.902 9.516 1 56.12 138 SER A CA 1
ATOM 1081 C C . SER A 1 138 ? 10.273 6.379 8.266 1 56.12 138 SER A C 1
ATOM 1083 O O . SER A 1 138 ? 10 7.469 7.758 1 56.12 138 SER A O 1
ATOM 1085 N N . GLN A 1 139 ? 11.43 5.754 7.93 1 64.06 139 GLN A N 1
ATOM 1086 C CA . GLN A 1 139 ? 12.172 6.023 6.703 1 64.06 139 GLN A CA 1
ATOM 1087 C C . GLN A 1 139 ? 11.328 5.715 5.469 1 64.06 139 GLN A C 1
ATOM 1089 O O . GLN A 1 139 ? 10.547 4.762 5.465 1 64.06 139 GLN A O 1
ATOM 1094 N N . PRO A 1 140 ? 11.391 6.582 4.566 1 75.25 140 PRO A N 1
ATOM 1095 C CA . PRO A 1 140 ? 10.555 6.469 3.369 1 75.25 140 PRO A CA 1
ATOM 1096 C C . PRO A 1 140 ? 10.773 5.16 2.615 1 75.25 140 PRO A C 1
ATOM 1098 O O . PRO A 1 140 ? 9.938 4.766 1.797 1 75.25 140 PRO A O 1
ATOM 1101 N N . TRP A 1 141 ? 11.836 4.441 2.938 1 85.56 141 TRP A N 1
ATOM 1102 C CA . TRP A 1 141 ? 12.078 3.24 2.145 1 85.56 141 TRP A CA 1
ATOM 1103 C C . TRP A 1 141 ? 12.039 1.992 3.02 1 85.56 141 TRP A C 1
ATOM 1105 O O . TRP A 1 141 ? 12.422 0.906 2.582 1 85.56 141 TRP A O 1
ATOM 1115 N N . GLY A 1 142 ? 11.578 2.137 4.199 1 88.94 142 GLY A N 1
ATOM 1116 C CA . GLY A 1 142 ? 11.43 0.986 5.078 1 88.94 142 GLY A CA 1
ATOM 1117 C C . GLY A 1 142 ? 12.344 1.041 6.289 1 88.94 142 GLY A C 1
ATOM 1118 O O . GLY A 1 142 ? 13.281 1.838 6.332 1 88.94 142 GLY A O 1
ATOM 1119 N N . GLU A 1 143 ? 12.102 0.233 7.219 1 86.88 143 GLU A N 1
ATOM 1120 C CA . GLU A 1 143 ? 12.883 0.148 8.445 1 86.88 143 GLU A CA 1
ATOM 1121 C C . GLU A 1 143 ? 14.312 -0.315 8.164 1 86.88 143 GLU A C 1
ATOM 1123 O O . GLU A 1 143 ? 14.516 -1.268 7.41 1 86.88 143 GLU A O 1
ATOM 1128 N N . LEU A 1 144 ? 15.211 0.336 8.734 1 83.81 144 LEU A N 1
ATOM 1129 C CA . LEU A 1 144 ? 16.625 0.062 8.492 1 83.81 144 LEU A CA 1
ATOM 1130 C C . LEU A 1 144 ? 16.969 -1.384 8.836 1 83.81 144 LEU A C 1
ATOM 1132 O O . LEU A 1 144 ? 17.734 -2.033 8.125 1 83.81 144 LEU A O 1
ATOM 1136 N N . GLU A 1 145 ? 16.453 -1.877 9.961 1 84.25 145 GLU A N 1
ATOM 1137 C CA . GLU A 1 145 ? 16.734 -3.244 10.391 1 84.25 145 GLU A CA 1
ATOM 1138 C C . GLU A 1 145 ? 16.359 -4.25 9.305 1 84.25 145 GLU A C 1
ATOM 1140 O O . GLU A 1 145 ? 17.094 -5.203 9.047 1 84.25 145 GLU A O 1
ATOM 1145 N N . LEU A 1 146 ? 15.25 -4.016 8.711 1 92.56 146 LEU A N 1
ATOM 1146 C CA . LEU A 1 146 ? 14.781 -4.934 7.68 1 92.56 146 LEU A CA 1
ATOM 1147 C C . LEU A 1 146 ? 15.602 -4.777 6.402 1 92.56 146 LEU A C 1
ATOM 1149 O O . LEU A 1 146 ? 15.961 -5.77 5.77 1 92.56 146 LEU A O 1
ATOM 1153 N N . ARG A 1 147 ? 15.914 -3.533 6.012 1 91.38 147 ARG A N 1
ATOM 1154 C CA . ARG A 1 147 ? 16.734 -3.279 4.828 1 91.38 147 ARG A CA 1
ATOM 1155 C C . ARG A 1 147 ? 18.125 -3.887 4.977 1 91.38 147 ARG A C 1
ATOM 1157 O O . ARG A 1 147 ? 18.641 -4.477 4.031 1 91.38 147 ARG A O 1
ATOM 1164 N N . ALA A 1 148 ? 18.656 -3.809 6.172 1 86.62 148 ALA A N 1
ATOM 1165 C CA . ALA A 1 148 ? 19.969 -4.387 6.445 1 86.62 148 ALA A CA 1
ATOM 1166 C C . ALA A 1 148 ? 19.922 -5.91 6.395 1 86.62 148 ALA A C 1
ATOM 1168 O O . ALA A 1 148 ? 20.828 -6.551 5.852 1 86.62 148 ALA A O 1
ATOM 1169 N N . ALA A 1 149 ? 18.922 -6.434 6.98 1 89.88 149 ALA A N 1
ATOM 1170 C CA . ALA A 1 149 ? 18.766 -7.887 6.973 1 89.88 149 ALA A CA 1
ATOM 1171 C C . ALA A 1 149 ? 18.672 -8.422 5.547 1 89.88 149 ALA A C 1
ATOM 1173 O O . ALA A 1 149 ? 19.297 -9.438 5.219 1 89.88 149 ALA A O 1
ATOM 1174 N N . LEU A 1 150 ? 17.969 -7.75 4.715 1 94.19 150 LEU A N 1
ATOM 1175 C CA . LEU A 1 150 ? 17.828 -8.164 3.322 1 94.19 150 LEU A CA 1
ATOM 1176 C C . LEU A 1 150 ? 19.141 -7.992 2.566 1 94.19 150 LEU A C 1
ATOM 1178 O O . LEU A 1 150 ? 19.531 -8.875 1.798 1 94.19 150 LEU A O 1
ATOM 1182 N N . ALA A 1 151 ? 19.75 -6.84 2.785 1 89.44 151 ALA A N 1
ATOM 1183 C CA . ALA A 1 151 ? 21.047 -6.621 2.146 1 89.44 151 ALA A CA 1
ATOM 1184 C C . ALA A 1 151 ? 22.016 -7.75 2.477 1 89.44 151 ALA A C 1
ATOM 1186 O O . ALA A 1 151 ? 22.703 -8.266 1.59 1 89.44 151 ALA A O 1
ATOM 1187 N N . ALA A 1 152 ? 22.047 -8.102 3.699 1 86.19 152 ALA A N 1
ATOM 1188 C CA . ALA A 1 152 ? 22.938 -9.18 4.141 1 86.19 152 ALA A CA 1
ATOM 1189 C C . ALA A 1 152 ? 22.562 -10.5 3.467 1 86.19 152 ALA A C 1
ATOM 1191 O O . ALA A 1 152 ? 23.453 -11.25 3.039 1 86.19 152 ALA A O 1
ATOM 1192 N N . ARG A 1 153 ? 21.359 -10.727 3.354 1 89.94 153 ARG A N 1
ATOM 1193 C CA . ARG A 1 153 ? 20.875 -11.969 2.77 1 89.94 153 ARG A CA 1
ATOM 1194 C C . ARG A 1 153 ? 21.266 -12.07 1.298 1 89.94 153 ARG A C 1
ATOM 1196 O O . ARG A 1 153 ? 21.547 -13.164 0.801 1 89.94 153 ARG A O 1
ATOM 1203 N N . TYR A 1 154 ? 21.297 -10.977 0.59 1 92.62 154 TYR A N 1
ATOM 1204 C CA . TYR A 1 154 ? 21.516 -10.984 -0.851 1 92.62 154 TYR A CA 1
ATOM 1205 C C . TYR A 1 154 ? 23 -10.867 -1.167 1 92.62 154 TYR A C 1
ATOM 1207 O O . TYR A 1 154 ? 23.422 -11.062 -2.311 1 92.62 154 TYR A O 1
ATOM 1215 N N . THR A 1 155 ? 23.781 -10.516 -0.128 1 85.75 155 THR A N 1
ATOM 1216 C CA . THR A 1 155 ? 25.219 -10.391 -0.336 1 85.75 155 THR A CA 1
ATOM 1217 C C . THR A 1 155 ? 25.875 -11.773 -0.384 1 85.75 155 THR A C 1
ATOM 1219 O O . THR A 1 155 ? 25.75 -12.555 0.562 1 85.75 155 THR A O 1
ATOM 1222 N N . SER A 1 156 ? 26.484 -12.062 -1.512 1 82.69 156 SER A N 1
ATOM 1223 C CA . SER A 1 156 ? 27.078 -13.383 -1.68 1 82.69 156 SER A CA 1
ATOM 1224 C C . SER A 1 156 ? 28.609 -13.305 -1.628 1 82.69 156 SER A C 1
ATOM 1226 O O . SER A 1 156 ? 29.266 -14.305 -1.334 1 82.69 156 SER A O 1
ATOM 1228 N N . SER A 1 157 ? 29.172 -12.164 -1.965 1 75.06 157 SER A N 1
ATOM 1229 C CA . SER A 1 157 ? 30.625 -11.938 -1.978 1 75.06 157 SER A CA 1
ATOM 1230 C C . SER A 1 157 ? 30.938 -10.453 -1.86 1 75.06 157 SER A C 1
ATOM 1232 O O . SER A 1 157 ? 30.047 -9.609 -1.937 1 75.06 157 SER A O 1
ATOM 1234 N N . PRO A 1 158 ? 32.156 -10.148 -1.669 1 70.81 158 PRO A N 1
ATOM 1235 C CA . PRO A 1 158 ? 32.531 -8.734 -1.631 1 70.81 158 PRO A CA 1
ATOM 1236 C C . PRO A 1 158 ? 32.25 -8.008 -2.947 1 70.81 158 PRO A C 1
ATOM 1238 O O . PRO A 1 158 ? 31.969 -6.809 -2.949 1 70.81 158 PRO A O 1
ATOM 1241 N N . ALA A 1 159 ? 32.344 -8.742 -4.023 1 75.94 159 ALA A N 1
ATOM 1242 C CA . ALA A 1 159 ? 32.094 -8.156 -5.332 1 75.94 159 ALA A CA 1
ATOM 1243 C C . ALA A 1 159 ? 30.594 -8.008 -5.578 1 75.94 159 ALA A C 1
ATOM 1245 O O . ALA A 1 159 ? 30.156 -7.168 -6.371 1 75.94 159 ALA A O 1
ATOM 1246 N N . ARG A 1 160 ? 29.922 -8.805 -4.914 1 83.56 160 ARG A N 1
ATOM 1247 C CA . ARG A 1 160 ? 28.469 -8.805 -5.027 1 83.56 160 ARG A CA 1
ATOM 1248 C C . ARG A 1 160 ? 27.812 -8.531 -3.678 1 83.56 160 ARG A C 1
ATOM 1250 O O . ARG A 1 160 ? 27.109 -9.383 -3.137 1 83.56 160 ARG A O 1
ATOM 1257 N N . CYS A 1 161 ? 28.125 -7.363 -3.246 1 83.81 161 CYS A N 1
ATOM 1258 C CA . CYS A 1 161 ? 27.688 -6.922 -1.924 1 83.81 161 CYS A CA 1
ATOM 1259 C C . CYS A 1 161 ? 26.594 -5.871 -2.029 1 83.81 161 CYS A C 1
ATOM 1261 O O . CYS A 1 161 ? 26.656 -4.996 -2.896 1 83.81 161 CYS A O 1
ATOM 1263 N N . TRP A 1 162 ? 25.594 -6.055 -1.221 1 87 162 TRP A N 1
ATOM 1264 C CA . TRP A 1 162 ? 24.484 -5.113 -1.127 1 87 162 TRP A CA 1
ATOM 1265 C C . TRP A 1 162 ? 24.5 -4.391 0.215 1 87 162 TRP A C 1
ATOM 1267 O O . TRP A 1 162 ? 24.922 -4.953 1.228 1 87 162 TRP A O 1
ATOM 1277 N N . LYS A 1 163 ? 24.109 -3.139 0.198 1 84.94 163 LYS A N 1
ATOM 1278 C CA . LYS A 1 163 ? 23.953 -2.332 1.405 1 84.94 163 LYS A CA 1
ATOM 1279 C C . LYS A 1 163 ? 22.484 -2.014 1.676 1 84.94 163 LYS A C 1
ATOM 1281 O O . LYS A 1 163 ? 21.641 -2.15 0.788 1 84.94 163 LYS A O 1
ATOM 1286 N N . ALA A 1 164 ? 22.203 -1.627 2.854 1 86.25 164 ALA A N 1
ATOM 1287 C CA . ALA A 1 164 ? 20.844 -1.255 3.229 1 86.25 164 ALA A CA 1
ATOM 1288 C C . ALA A 1 164 ? 20.297 -0.15 2.322 1 86.25 164 ALA A C 1
ATOM 1290 O O . ALA A 1 164 ? 19.109 -0.119 2.008 1 86.25 164 ALA A O 1
ATOM 1291 N N . ASP A 1 165 ? 21.141 0.701 1.795 1 84.06 165 ASP A N 1
ATOM 1292 C CA . ASP A 1 165 ? 20.766 1.833 0.956 1 84.06 165 ASP A CA 1
ATOM 1293 C C . ASP A 1 165 ? 20.344 1.368 -0.438 1 84.06 165 ASP A C 1
ATOM 1295 O O . ASP A 1 165 ? 19.766 2.135 -1.205 1 84.06 165 ASP A O 1
ATOM 1299 N N . ASP A 1 166 ? 20.625 0.093 -0.673 1 91.31 166 ASP A N 1
ATOM 1300 C CA . ASP A 1 166 ? 20.266 -0.468 -1.971 1 91.31 166 ASP A CA 1
ATOM 1301 C C . ASP A 1 166 ? 18.891 -1.134 -1.914 1 91.31 166 ASP A C 1
ATOM 1303 O O . ASP A 1 166 ? 18.406 -1.644 -2.924 1 91.31 166 ASP A O 1
ATOM 1307 N N . VAL A 1 167 ? 18.312 -1.104 -0.688 1 94.38 167 VAL A N 1
ATOM 1308 C CA . VAL A 1 167 ? 17.078 -1.869 -0.481 1 94.38 167 VAL A CA 1
ATOM 1309 C C . VAL A 1 167 ? 15.914 -0.917 -0.223 1 94.38 167 VAL A C 1
ATOM 1311 O O . VAL A 1 167 ? 16 -0.046 0.645 1 94.38 167 VAL A O 1
ATOM 1314 N N . TYR A 1 168 ? 14.844 -1.113 -0.946 1 95.69 168 TYR A N 1
ATOM 1315 C CA . TYR A 1 168 ? 13.648 -0.284 -0.818 1 95.69 168 TYR A CA 1
ATOM 1316 C C . TYR A 1 168 ? 12.414 -1.144 -0.596 1 95.69 168 TYR A C 1
ATOM 1318 O O . TYR A 1 168 ? 12.164 -2.09 -1.346 1 95.69 168 TYR A O 1
ATOM 1326 N N . LEU A 1 169 ? 11.656 -0.797 0.429 1 96.38 169 LEU A N 1
ATOM 1327 C CA . LEU A 1 169 ? 10.453 -1.542 0.769 1 96.38 169 LEU A 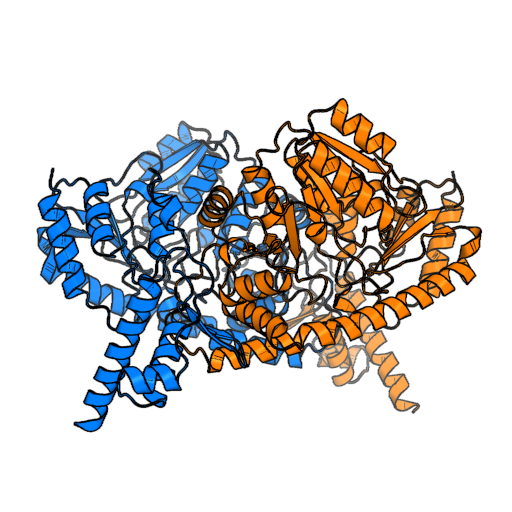CA 1
ATOM 1328 C C . LEU A 1 169 ? 9.203 -0.753 0.392 1 96.38 169 LEU A C 1
ATOM 1330 O O . LEU A 1 169 ? 9.156 0.467 0.565 1 96.38 169 LEU A O 1
ATOM 1334 N N . GLY A 1 170 ? 8.242 -1.415 -0.149 1 94.94 170 GLY A N 1
ATOM 1335 C CA . GLY A 1 170 ? 6.934 -0.852 -0.432 1 94.94 170 GLY A CA 1
ATOM 1336 C C . GLY A 1 170 ? 5.801 -1.613 0.231 1 94.94 170 GLY A C 1
ATOM 1337 O O . GLY A 1 170 ? 6.027 -2.65 0.858 1 94.94 170 GLY A O 1
ATOM 1338 N N . ALA A 1 171 ? 4.594 -1.09 0.12 1 92.31 171 ALA A N 1
ATOM 1339 C CA . ALA A 1 171 ? 3.426 -1.642 0.801 1 92.31 171 ALA A CA 1
ATOM 1340 C C . ALA A 1 171 ? 3.02 -2.982 0.197 1 92.31 171 ALA A C 1
ATOM 1342 O O . ALA A 1 171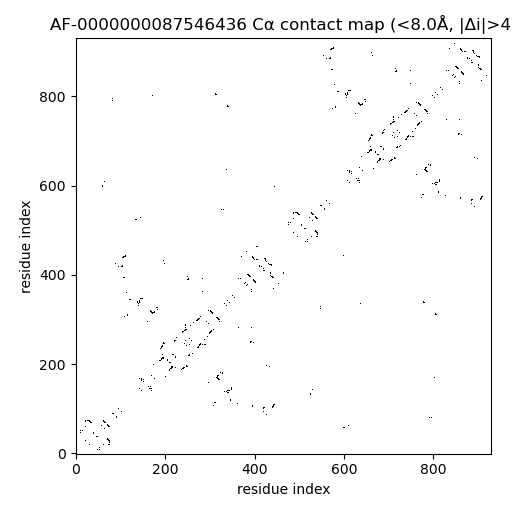 ? 2.404 -3.812 0.87 1 92.31 171 ALA A O 1
ATOM 1343 N N . ASP A 1 172 ? 3.344 -3.17 -1.016 1 91.81 172 ASP A N 1
ATOM 1344 C CA . ASP A 1 172 ? 3.115 -4.414 -1.743 1 91.81 172 ASP A CA 1
ATOM 1345 C C . ASP A 1 172 ? 3.965 -4.477 -3.01 1 91.81 172 ASP A C 1
ATOM 1347 O O . ASP A 1 172 ? 4.648 -3.508 -3.352 1 91.81 172 ASP A O 1
ATOM 1351 N N . LEU A 1 173 ? 3.936 -5.582 -3.611 1 94.44 173 LEU A N 1
ATOM 1352 C CA . LEU A 1 173 ? 4.797 -5.793 -4.77 1 94.44 173 LEU A CA 1
ATOM 1353 C C . LEU A 1 173 ? 4.375 -4.906 -5.934 1 94.44 173 LEU A C 1
ATOM 1355 O O . LEU A 1 173 ? 5.223 -4.344 -6.633 1 94.44 173 LEU A O 1
ATOM 1359 N N . ARG A 1 174 ? 3.131 -4.801 -6.195 1 93.69 174 ARG A N 1
ATOM 1360 C CA . ARG A 1 174 ? 2.643 -3.992 -7.309 1 93.69 174 ARG A CA 1
ATOM 1361 C C . ARG A 1 174 ? 3.131 -2.551 -7.195 1 93.69 174 ARG A C 1
ATOM 1363 O O . ARG A 1 174 ? 3.59 -1.967 -8.18 1 93.69 174 ARG A O 1
ATOM 1370 N N . GLY A 1 175 ? 2.986 -2.016 -5.988 1 93.12 175 GLY A N 1
ATOM 1371 C CA . GLY A 1 175 ? 3.447 -0.653 -5.773 1 93.12 175 GLY A CA 1
ATOM 1372 C C . GLY A 1 175 ? 4.93 -0.476 -6.051 1 93.12 175 GLY A C 1
ATOM 1373 O O . GLY A 1 175 ? 5.344 0.532 -6.625 1 93.12 175 GLY A O 1
ATOM 1374 N N . VAL A 1 176 ? 5.699 -1.384 -5.684 1 95.62 176 VAL A N 1
ATOM 1375 C CA . VAL A 1 176 ? 7.141 -1.342 -5.891 1 95.62 176 VAL A CA 1
ATOM 1376 C C . VAL A 1 176 ? 7.453 -1.383 -7.387 1 95.62 176 VAL A C 1
ATOM 1378 O O . VAL A 1 176 ? 8.289 -0.623 -7.871 1 95.62 176 VAL A O 1
ATOM 1381 N N . LEU A 1 177 ? 6.758 -2.207 -8.086 1 96.69 177 LEU A N 1
ATOM 1382 C CA . LEU A 1 177 ? 7.004 -2.357 -9.516 1 96.69 177 LEU A CA 1
ATOM 1383 C C . LEU A 1 177 ? 6.543 -1.12 -10.281 1 96.69 177 LEU A C 1
ATOM 1385 O O . LEU A 1 177 ? 7.152 -0.744 -11.289 1 96.69 177 LEU A O 1
ATOM 1389 N N . GLU A 1 178 ? 5.496 -0.514 -9.836 1 94.81 178 GLU A N 1
ATOM 1390 C CA . GLU A 1 178 ? 5.055 0.739 -10.445 1 94.81 178 GLU A CA 1
ATOM 1391 C C . GLU A 1 178 ? 6.133 1.812 -10.336 1 94.81 178 GLU A C 1
ATOM 1393 O O . GLU A 1 178 ? 6.367 2.561 -11.289 1 94.81 178 GLU A O 1
ATOM 1398 N N . ILE A 1 179 ? 6.75 1.89 -9.18 1 95.5 179 ILE A N 1
ATOM 1399 C CA . ILE A 1 179 ? 7.832 2.85 -8.992 1 95.5 179 ILE A CA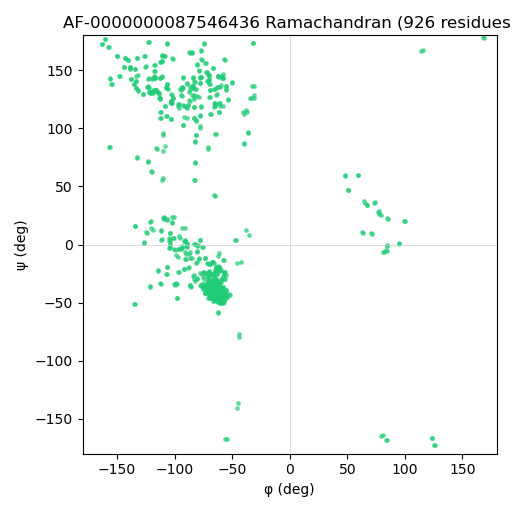 1
ATOM 1400 C C . ILE A 1 179 ? 8.984 2.525 -9.945 1 95.5 179 ILE A C 1
ATOM 1402 O O . ILE A 1 179 ? 9.562 3.426 -10.562 1 95.5 179 ILE A O 1
ATOM 1406 N N . LEU A 1 180 ? 9.281 1.279 -10.086 1 96.44 180 LEU A N 1
ATOM 1407 C CA . LEU A 1 180 ? 10.375 0.86 -10.953 1 96.44 180 LEU A CA 1
ATOM 1408 C C . LEU A 1 180 ? 10.094 1.253 -12.406 1 96.44 180 LEU A C 1
ATOM 1410 O O . LEU A 1 180 ? 11 1.663 -13.125 1 96.44 180 LEU A O 1
ATOM 1414 N N . ILE A 1 181 ? 8.891 1.104 -12.82 1 96.12 181 ILE A N 1
ATOM 1415 C CA . ILE A 1 181 ? 8.5 1.466 -14.18 1 96.12 181 ILE A CA 1
ATOM 1416 C C . ILE A 1 181 ? 8.75 2.955 -14.414 1 96.12 181 ILE A C 1
ATOM 1418 O O . ILE A 1 181 ? 9.289 3.346 -15.453 1 96.12 181 ILE A O 1
ATOM 1422 N N . ALA A 1 182 ? 8.414 3.744 -13.438 1 93.81 182 ALA A N 1
ATOM 1423 C CA . ALA A 1 182 ? 8.617 5.188 -13.531 1 93.81 182 ALA A CA 1
ATOM 1424 C C . ALA A 1 182 ? 10.102 5.535 -13.523 1 93.81 182 ALA A C 1
ATOM 1426 O O . ALA A 1 182 ? 10.555 6.34 -14.336 1 93.81 182 ALA A O 1
ATOM 1427 N N . VAL A 1 183 ? 10.836 4.93 -12.648 1 95 183 VAL A N 1
ATOM 1428 C CA . VAL A 1 183 ? 12.25 5.223 -12.453 1 95 183 VAL A CA 1
ATOM 1429 C C . VAL A 1 183 ? 13.031 4.832 -13.711 1 95 183 VAL A C 1
ATOM 1431 O O . VAL A 1 183 ? 13.945 5.547 -14.125 1 95 183 VAL A O 1
ATOM 1434 N N . LEU A 1 184 ? 12.602 3.762 -14.344 1 94.94 184 LEU A N 1
ATOM 1435 C CA . LEU A 1 184 ? 13.305 3.256 -15.516 1 94.94 184 LEU A CA 1
ATOM 1436 C C . LEU A 1 184 ? 12.758 3.893 -16.797 1 94.94 184 LEU A C 1
ATOM 1438 O O . LEU A 1 184 ? 13.234 3.598 -17.891 1 94.94 184 LEU A O 1
ATOM 1442 N N . ALA A 1 185 ? 11.758 4.746 -16.688 1 93.06 185 ALA A N 1
ATOM 1443 C CA . ALA A 1 185 ? 11.141 5.422 -17.828 1 93.06 185 ALA A CA 1
ATOM 1444 C C . ALA A 1 185 ? 10.828 4.434 -18.938 1 93.06 185 ALA A C 1
ATOM 1446 O O . ALA A 1 185 ? 11.242 4.625 -20.094 1 93.06 185 ALA A O 1
ATOM 1447 N N . LEU A 1 186 ? 10.039 3.506 -18.625 1 94.75 186 LEU A N 1
ATOM 1448 C CA . LEU A 1 186 ? 9.867 2.367 -19.516 1 94.75 186 LEU A CA 1
ATOM 1449 C C . LEU A 1 186 ? 8.805 2.66 -20.562 1 94.75 186 LEU A C 1
ATOM 1451 O O . LEU A 1 186 ? 8.641 1.897 -21.516 1 94.75 186 LEU A O 1
ATOM 1455 N N . ARG A 1 187 ? 8.062 3.736 -20.391 1 93.62 187 ARG A N 1
ATOM 1456 C CA . ARG A 1 187 ? 7.035 4.062 -21.375 1 93.62 187 ARG A CA 1
ATOM 1457 C C . ARG A 1 187 ? 7.625 4.129 -22.781 1 93.62 187 ARG A C 1
ATOM 1459 O O . ARG A 1 187 ? 8.617 4.824 -23 1 93.62 187 ARG A O 1
ATOM 1466 N N . GLY A 1 188 ? 7.062 3.365 -23.703 1 94.44 188 GLY A N 1
ATOM 1467 C CA . GLY A 1 188 ? 7.504 3.361 -25.094 1 94.44 188 GLY A CA 1
ATOM 1468 C C . GLY A 1 188 ? 8.727 2.496 -25.328 1 94.44 188 GLY A C 1
ATOM 1469 O O . GLY A 1 188 ? 9.117 2.258 -26.469 1 94.44 188 GLY A O 1
ATOM 1470 N N . SER A 1 189 ? 9.297 1.975 -24.281 1 95.88 189 SER A N 1
ATOM 1471 C CA . SER A 1 189 ? 10.492 1.147 -24.406 1 95.88 189 SER A CA 1
ATOM 1472 C C . SER A 1 189 ? 10.133 -0.313 -24.656 1 95.88 189 SER A C 1
ATOM 1474 O O . SER A 1 189 ? 8.977 -0.71 -24.484 1 95.88 189 SER A O 1
ATOM 1476 N N . THR A 1 190 ? 11.141 -1.072 -25.078 1 96.94 190 THR A N 1
ATOM 1477 C CA . THR A 1 190 ? 10.969 -2.5 -25.328 1 96.94 190 THR A CA 1
ATOM 1478 C C . THR A 1 190 ? 11.57 -3.32 -24.188 1 96.94 190 THR A C 1
ATOM 1480 O O . THR A 1 190 ? 12.727 -3.115 -23.812 1 96.94 190 THR A O 1
ATOM 1483 N N . ILE A 1 191 ? 10.766 -4.211 -23.703 1 97.75 191 ILE A N 1
ATOM 1484 C CA . ILE A 1 191 ? 11.211 -5.109 -22.641 1 97.75 191 ILE A CA 1
ATOM 1485 C C . ILE A 1 191 ? 11.039 -6.559 -23.094 1 97.75 191 ILE A C 1
ATOM 1487 O O . ILE A 1 191 ? 10.047 -6.906 -23.734 1 97.75 191 ILE A O 1
ATOM 1491 N N . LEU A 1 192 ? 12.062 -7.414 -22.828 1 98.12 192 LEU A N 1
ATOM 1492 C CA . LEU A 1 192 ? 11.945 -8.859 -22.984 1 98.12 192 LEU A CA 1
ATOM 1493 C C . LEU A 1 192 ? 11.539 -9.523 -21.672 1 98.12 192 LEU A C 1
ATOM 1495 O O . LEU A 1 192 ? 12.07 -9.188 -20.609 1 98.12 192 LEU A O 1
ATOM 1499 N N . ILE A 1 193 ? 10.617 -10.406 -21.766 1 97.81 193 ILE A N 1
ATOM 1500 C CA . ILE A 1 193 ? 10.172 -11.07 -20.547 1 97.81 193 ILE A CA 1
ATOM 1501 C C . ILE A 1 193 ? 10.039 -12.57 -20.781 1 97.81 193 ILE A C 1
ATOM 1503 O O . ILE A 1 193 ? 9.594 -13 -21.844 1 97.81 193 ILE A O 1
ATOM 1507 N N . GLU A 1 194 ? 10.492 -13.273 -19.812 1 96.5 194 GLU A N 1
ATOM 1508 C CA . GLU A 1 194 ? 10.273 -14.719 -19.859 1 96.5 194 GLU A CA 1
ATOM 1509 C C . GLU A 1 194 ? 8.789 -15.047 -19.922 1 96.5 194 GLU A C 1
ATOM 1511 O O . GLU A 1 194 ? 7.965 -14.383 -19.297 1 96.5 194 GLU A O 1
ATOM 1516 N N . SER A 1 195 ? 8.453 -16.109 -20.688 1 97.5 195 SER A N 1
ATOM 1517 C CA . SER A 1 195 ? 7.066 -16.516 -20.891 1 97.5 195 SER A CA 1
ATOM 1518 C C . SER A 1 195 ? 6.898 -18.031 -20.703 1 97.5 195 SER A C 1
ATOM 1520 O O . SER A 1 195 ? 7.695 -18.812 -21.219 1 97.5 195 SER A O 1
ATOM 1522 N N . PRO A 1 196 ? 5.816 -18.484 -19.938 1 97.38 196 PRO A N 1
ATOM 1523 C CA . PRO A 1 196 ? 4.723 -17.672 -19.391 1 97.38 196 PRO A CA 1
ATOM 1524 C C . PRO A 1 196 ? 5.152 -16.812 -18.219 1 97.38 196 PRO A C 1
ATOM 1526 O O . PRO A 1 196 ? 6.184 -17.078 -17.594 1 97.38 196 PRO A O 1
ATOM 1529 N N . CYS A 1 197 ? 4.395 -15.703 -17.984 1 97.5 197 CYS A N 1
ATOM 1530 C CA . CYS A 1 197 ? 4.691 -14.75 -16.922 1 97.5 197 CYS A CA 1
ATOM 1531 C C . CYS A 1 197 ? 3.43 -14.383 -16.156 1 97.5 197 CYS A C 1
ATOM 1533 O O . CYS A 1 197 ? 2.332 -14.391 -16.719 1 97.5 197 CYS A O 1
ATOM 1535 N N . ASP A 1 198 ? 3.607 -14.062 -14.938 1 95.56 198 ASP A N 1
ATOM 1536 C CA . ASP A 1 198 ? 2.5 -13.672 -14.07 1 95.56 198 ASP A CA 1
ATOM 1537 C C . ASP A 1 198 ? 1.708 -12.516 -14.68 1 95.56 198 ASP A C 1
ATOM 1539 O O . ASP A 1 198 ? 2.291 -11.547 -15.164 1 95.56 198 ASP A O 1
ATOM 1543 N N . TRP A 1 199 ? 0.373 -12.594 -14.617 1 95.06 199 TRP A N 1
ATOM 1544 C CA . TRP A 1 199 ? -0.496 -11.609 -15.258 1 95.06 199 TRP A CA 1
ATOM 1545 C C . TRP A 1 199 ? -0.353 -10.242 -14.602 1 95.06 199 TRP A C 1
ATOM 1547 O O . TRP A 1 199 ? -0.574 -9.211 -15.242 1 95.06 199 TRP A O 1
ATOM 1557 N N . MET A 1 200 ? -0.028 -10.211 -13.312 1 93.38 200 MET A N 1
ATOM 1558 C CA . MET A 1 200 ? 0.123 -8.922 -12.641 1 93.38 200 MET A CA 1
ATOM 1559 C C . MET A 1 200 ? 1.237 -8.102 -13.281 1 93.38 200 MET A C 1
ATOM 1561 O O . MET A 1 200 ? 1.063 -6.91 -13.547 1 93.38 200 MET A O 1
ATOM 1565 N N . ILE A 1 201 ? 2.332 -8.688 -13.547 1 95.94 201 ILE A N 1
ATOM 1566 C CA . ILE A 1 201 ? 3.465 -8.016 -14.172 1 95.94 201 ILE A CA 1
ATOM 1567 C C . ILE A 1 201 ? 3.096 -7.602 -15.594 1 95.94 201 ILE A C 1
ATOM 1569 O O . ILE A 1 201 ? 3.34 -6.461 -16 1 95.94 201 ILE A O 1
ATOM 1573 N N . LEU A 1 202 ? 2.49 -8.523 -16.328 1 96.31 202 LEU A N 1
ATOM 1574 C CA . LEU A 1 202 ? 2.123 -8.273 -17.719 1 96.31 202 LEU A CA 1
ATOM 1575 C C . LEU A 1 202 ? 1.162 -7.098 -17.828 1 96.31 202 LEU A C 1
ATOM 1577 O O . LEU A 1 202 ? 1.366 -6.199 -18.656 1 96.31 202 LEU A O 1
ATOM 1581 N N . ARG A 1 203 ? 0.191 -7.086 -17 1 92.88 203 ARG A N 1
ATOM 1582 C CA . ARG A 1 203 ? -0.818 -6.035 -17.047 1 92.88 203 ARG A CA 1
ATOM 1583 C C . ARG A 1 203 ? -0.231 -4.695 -16.609 1 92.88 203 ARG A C 1
ATOM 1585 O O . ARG A 1 203 ? -0.63 -3.643 -17.125 1 92.88 203 ARG A O 1
ATOM 1592 N N . LEU A 1 204 ? 0.645 -4.711 -15.664 1 94.12 204 LEU A N 1
ATOM 1593 C CA . LEU A 1 204 ? 1.318 -3.49 -15.234 1 94.12 204 LEU A CA 1
ATOM 1594 C C . LEU A 1 204 ? 2.113 -2.875 -16.375 1 94.12 204 LEU A C 1
ATOM 1596 O O . LEU A 1 204 ? 2.066 -1.661 -16.594 1 94.12 204 LEU A O 1
ATOM 1600 N N . LEU A 1 205 ? 2.842 -3.682 -17.078 1 95.94 205 LEU A N 1
ATOM 1601 C CA . LEU A 1 205 ? 3.656 -3.207 -18.203 1 95.94 205 LEU A CA 1
ATOM 1602 C C . LEU A 1 205 ? 2.777 -2.701 -19.344 1 95.94 205 LEU A C 1
ATOM 1604 O O . LEU A 1 205 ? 3.08 -1.678 -19.953 1 95.94 205 LEU A O 1
ATOM 1608 N N . GLN A 1 206 ? 1.688 -3.422 -19.547 1 93.19 206 GLN A N 1
ATOM 1609 C CA . GLN A 1 206 ? 0.743 -3.002 -20.578 1 93.19 206 GLN A CA 1
ATOM 1610 C C . GLN A 1 206 ? 0.128 -1.647 -20.234 1 93.19 206 GLN A C 1
ATOM 1612 O O . GLN A 1 206 ? 0.04 -0.769 -21.109 1 93.19 206 GLN A O 1
ATOM 1617 N N . ALA A 1 207 ? -0.272 -1.503 -19.047 1 89.75 207 ALA A N 1
ATOM 1618 C CA . ALA A 1 207 ? -0.896 -0.263 -18.594 1 89.75 207 ALA A CA 1
ATOM 1619 C C . ALA A 1 207 ? 0.076 0.909 -18.688 1 89.75 207 ALA A C 1
ATOM 1621 O O . ALA A 1 207 ? -0.341 2.059 -18.844 1 89.75 207 ALA A O 1
ATOM 1622 N N . ALA A 1 208 ? 1.313 0.641 -18.641 1 94 208 ALA A N 1
ATOM 1623 C CA . ALA A 1 208 ? 2.346 1.674 -18.703 1 94 208 ALA A CA 1
ATOM 1624 C C . ALA A 1 208 ? 2.783 1.932 -20.141 1 94 208 ALA A C 1
ATOM 1626 O O . ALA A 1 208 ? 3.748 2.66 -20.375 1 94 208 ALA A O 1
ATOM 1627 N N . ASP A 1 209 ? 2.16 1.265 -21.172 1 94.75 209 ASP A N 1
ATOM 1628 C CA . ASP A 1 209 ? 2.43 1.425 -22.594 1 94.75 209 ASP A CA 1
ATOM 1629 C C . ASP A 1 209 ? 3.846 0.968 -22.938 1 94.75 209 ASP A C 1
ATOM 1631 O O . ASP A 1 209 ? 4.551 1.638 -23.688 1 94.75 209 ASP A O 1
ATOM 1635 N N . VAL A 1 210 ? 4.289 -0.081 -22.297 1 96.62 210 VAL A N 1
ATOM 1636 C CA . VAL A 1 210 ? 5.574 -0.709 -22.578 1 96.62 210 VAL A CA 1
ATOM 1637 C C . VAL A 1 210 ? 5.41 -1.73 -23.703 1 96.62 210 VAL A C 1
ATOM 1639 O O . VAL A 1 210 ? 4.41 -2.449 -23.766 1 96.62 210 VAL A O 1
ATOM 1642 N N . LYS A 1 211 ? 6.309 -1.753 -24.656 1 96.25 211 LYS A N 1
ATOM 1643 C CA . LYS A 1 211 ? 6.332 -2.811 -25.656 1 96.25 211 LYS A CA 1
ATOM 1644 C C . LYS A 1 211 ? 6.941 -4.094 -25.094 1 96.25 211 LYS A C 1
ATOM 1646 O O . LYS A 1 211 ? 8.156 -4.191 -24.938 1 96.25 211 LYS A O 1
ATOM 1651 N N . VAL A 1 212 ? 6.137 -5.086 -24.938 1 97.44 212 VAL A N 1
ATOM 1652 C CA . VAL A 1 212 ? 6.574 -6.324 -24.312 1 97.44 212 VAL A CA 1
ATOM 1653 C C . VAL A 1 212 ? 6.805 -7.395 -25.375 1 97.44 212 VAL A C 1
ATOM 1655 O O . VAL A 1 212 ? 5.914 -7.688 -26.172 1 97.44 212 VAL A O 1
ATOM 1658 N N . ILE A 1 213 ? 7.977 -7.93 -25.391 1 97.38 213 ILE A N 1
ATOM 1659 C CA . ILE A 1 213 ? 8.281 -9.102 -26.203 1 97.38 213 ILE A CA 1
ATOM 1660 C C . ILE A 1 213 ? 8.453 -10.32 -25.312 1 97.38 213 ILE A C 1
ATOM 1662 O O . ILE A 1 213 ? 9.336 -10.344 -24.453 1 97.38 213 ILE A O 1
ATOM 1666 N N . GLU A 1 214 ? 7.625 -11.289 -25.516 1 97.44 214 GLU A N 1
ATOM 1667 C CA . GLU A 1 214 ? 7.672 -12.508 -24.719 1 97.44 214 GLU A CA 1
ATOM 1668 C C . GLU A 1 214 ? 8.703 -13.484 -25.266 1 97.44 214 GLU A C 1
ATOM 1670 O O . GLU A 1 214 ? 8.82 -13.648 -26.484 1 97.44 214 GLU A O 1
ATOM 1675 N N . LEU A 1 215 ? 9.508 -14.07 -24.359 1 96.69 215 LEU A N 1
ATOM 1676 C CA . LEU A 1 215 ? 10.477 -15.117 -24.672 1 96.69 215 LEU A CA 1
ATOM 1677 C C . LEU A 1 215 ? 10.031 -16.453 -24.094 1 96.69 215 LEU A C 1
ATOM 1679 O O . LEU A 1 215 ? 10.391 -16.812 -22.969 1 96.69 215 LEU A O 1
ATOM 1683 N N . PRO A 1 216 ? 9.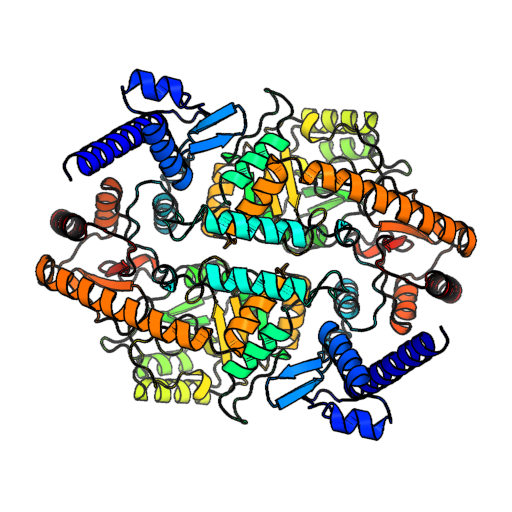367 -17.266 -24.922 1 96.19 216 PRO A N 1
ATOM 1684 C CA . PRO A 1 216 ? 8.891 -18.547 -24.422 1 96.19 216 PRO A CA 1
ATOM 1685 C C . PRO A 1 216 ? 10.023 -19.469 -23.984 1 96.19 216 PRO A C 1
ATOM 1687 O O . PRO A 1 216 ? 11.039 -19.578 -24.672 1 96.19 216 PRO A O 1
ATOM 1690 N N . LEU A 1 217 ? 9.859 -20.094 -22.844 1 96.25 217 LEU A N 1
ATOM 1691 C CA . LEU A 1 217 ? 10.828 -21.078 -22.359 1 96.25 217 LEU A CA 1
ATOM 1692 C C . LEU A 1 217 ? 10.75 -22.359 -23.172 1 96.25 217 LEU A C 1
ATOM 1694 O O . LEU A 1 217 ? 9.664 -22.766 -23.594 1 96.25 217 LEU A O 1
ATOM 1698 N N . LEU A 1 218 ? 11.875 -22.969 -23.281 1 95.38 218 LEU A N 1
ATOM 1699 C CA . LEU A 1 218 ? 11.938 -24.266 -23.938 1 95.38 218 LEU A CA 1
ATOM 1700 C C . LEU A 1 218 ? 11.375 -25.375 -23.047 1 95.38 218 LEU A C 1
ATOM 1702 O O . LEU A 1 218 ? 11.078 -25.125 -21.875 1 95.38 218 LEU A O 1
ATOM 1706 N N . ALA A 1 219 ? 11.25 -26.547 -23.562 1 91.75 219 ALA A N 1
ATOM 1707 C CA . ALA A 1 219 ? 10.617 -27.656 -22.859 1 91.75 219 ALA A CA 1
ATOM 1708 C C . ALA A 1 219 ? 11.352 -27.984 -21.562 1 91.75 219 ALA A C 1
ATOM 1710 O O . ALA A 1 219 ? 10.734 -28.391 -20.578 1 91.75 219 ALA A O 1
ATOM 1711 N N . ASP A 1 220 ? 12.617 -27.781 -21.562 1 91.81 220 ASP A N 1
ATOM 1712 C CA . ASP A 1 220 ? 13.406 -28.109 -20.375 1 91.81 220 ASP A CA 1
ATOM 1713 C C . ASP A 1 220 ? 13.516 -26.922 -19.438 1 91.81 220 ASP A C 1
ATOM 1715 O O . ASP A 1 220 ? 14.227 -26.984 -18.422 1 91.81 220 ASP A O 1
ATOM 1719 N N . GLY A 1 221 ? 12.852 -25.859 -19.781 1 93.88 221 GLY A N 1
ATOM 1720 C CA . GLY A 1 221 ? 12.844 -24.688 -18.922 1 93.88 221 GLY A CA 1
ATOM 1721 C C . GLY A 1 221 ? 13.891 -23.656 -19.312 1 93.88 221 GLY A C 1
ATOM 1722 O O . GLY A 1 221 ? 13.961 -22.578 -18.719 1 93.88 221 GLY A O 1
ATOM 1723 N N . ALA A 1 222 ? 14.664 -23.906 -20.359 1 96.06 222 ALA A N 1
ATOM 1724 C CA . ALA A 1 222 ? 15.758 -23.016 -20.781 1 96.06 222 ALA A CA 1
ATOM 1725 C C . ALA A 1 222 ? 15.227 -21.844 -21.594 1 96.06 222 ALA A C 1
ATOM 1727 O O . ALA A 1 222 ? 14.156 -21.938 -22.188 1 96.06 222 ALA A O 1
ATOM 1728 N N . ILE A 1 223 ? 15.984 -20.797 -21.562 1 97.25 223 ILE A N 1
ATOM 1729 C CA . ILE A 1 223 ? 15.773 -19.656 -22.469 1 97.25 223 ILE A CA 1
ATOM 1730 C C . ILE A 1 223 ? 16.5 -19.906 -23.781 1 97.25 223 ILE A C 1
ATOM 1732 O O . ILE A 1 223 ? 17.656 -20.344 -23.781 1 97.25 223 ILE A O 1
ATOM 1736 N N . CYS A 1 224 ? 15.844 -19.688 -24.859 1 97.69 224 CYS A N 1
ATOM 1737 C CA . CYS A 1 224 ? 16.469 -19.875 -26.172 1 97.69 224 CYS A CA 1
ATOM 1738 C C . CYS A 1 224 ? 17.531 -18.797 -26.406 1 97.69 224 CYS A C 1
ATOM 1740 O O . CYS A 1 224 ? 17.203 -17.656 -26.688 1 97.69 224 CYS A O 1
ATOM 1742 N N . LEU A 1 225 ? 18.75 -19.234 -26.438 1 97.69 225 LEU A N 1
ATOM 1743 C CA . LEU A 1 225 ? 19.875 -18.297 -26.562 1 97.69 225 LEU A CA 1
ATOM 1744 C C . LEU A 1 225 ? 19.891 -17.625 -27.922 1 97.69 225 LEU A C 1
ATOM 1746 O O . LEU A 1 225 ? 20.172 -16.438 -28.031 1 97.69 225 LEU A O 1
ATOM 1750 N N . GLU A 1 226 ? 19.625 -18.375 -28.922 1 97.56 226 GLU A N 1
ATOM 1751 C CA . GLU A 1 226 ? 19.609 -17.844 -30.281 1 97.56 226 GLU A CA 1
ATOM 1752 C C . GLU A 1 226 ? 18.578 -16.734 -30.422 1 97.56 226 GLU A C 1
ATOM 1754 O O . GLU A 1 226 ? 18.875 -15.672 -30.969 1 97.56 226 GLU A O 1
ATOM 1759 N N . GLN A 1 227 ? 17.453 -17.016 -29.922 1 97.5 227 GLN A N 1
ATOM 1760 C CA . GLN A 1 227 ? 16.375 -16.031 -30 1 97.5 227 GLN A CA 1
ATOM 1761 C C . GLN A 1 227 ? 16.719 -14.789 -29.172 1 97.5 227 GLN A C 1
ATOM 1763 O O . GLN A 1 227 ? 16.484 -13.664 -29.625 1 97.5 227 GLN A O 1
ATOM 1768 N N . LEU A 1 228 ? 17.203 -15.008 -27.984 1 98 228 LEU A N 1
ATOM 1769 C CA . LEU A 1 228 ? 17.594 -13.898 -27.125 1 98 228 LEU A CA 1
ATOM 1770 C C . LEU A 1 228 ? 18.641 -13.031 -27.797 1 98 228 LEU A C 1
ATOM 1772 O O . LEU A 1 228 ? 18.531 -11.797 -27.812 1 98 228 LEU A O 1
ATOM 1776 N N . GLU A 1 229 ? 19.594 -13.641 -28.375 1 97.38 229 GLU A N 1
ATOM 1777 C CA . GLU A 1 229 ? 20.672 -12.906 -29.031 1 97.38 229 GLU A CA 1
ATOM 1778 C C . GLU A 1 229 ? 20.141 -12.109 -30.219 1 97.38 229 GLU A C 1
ATOM 1780 O O . GLU A 1 229 ? 20.516 -10.953 -30.422 1 97.38 229 GLU A O 1
ATOM 1785 N N . GLN A 1 230 ? 19.344 -12.742 -30.969 1 97.56 230 GLN A N 1
ATOM 1786 C CA . GLN A 1 230 ? 18.75 -12.07 -32.125 1 97.56 230 GLN A CA 1
ATOM 1787 C C . GLN A 1 230 ? 17.969 -10.836 -31.688 1 97.56 230 GLN A C 1
ATOM 1789 O O . GLN A 1 230 ? 18.062 -9.781 -32.312 1 97.56 230 GLN A O 1
ATOM 1794 N N . LEU A 1 231 ? 17.188 -11 -30.672 1 96.94 231 LEU A N 1
ATOM 1795 C CA . LEU A 1 231 ? 16.375 -9.891 -30.188 1 96.94 231 LEU A CA 1
ATOM 1796 C C . LEU A 1 231 ? 17.266 -8.773 -29.625 1 96.94 231 LEU A C 1
ATOM 1798 O O . LEU A 1 231 ? 16.969 -7.594 -29.844 1 96.94 231 LEU A O 1
ATOM 1802 N N . LEU A 1 232 ? 18.328 -9.117 -28.938 1 96.81 232 LEU A N 1
ATOM 1803 C CA . LEU A 1 232 ? 19.234 -8.117 -28.359 1 96.81 232 LEU A CA 1
ATOM 1804 C C . LEU A 1 232 ? 19.969 -7.363 -29.453 1 96.81 232 LEU A C 1
ATOM 1806 O O . LEU A 1 232 ? 20.344 -6.199 -29.281 1 96.81 232 LEU A O 1
ATOM 1810 N N . GLN A 1 233 ? 20.125 -7.988 -30.625 1 95.88 233 GLN A N 1
ATOM 1811 C CA . GLN A 1 233 ? 20.812 -7.375 -31.75 1 95.88 233 GLN A CA 1
ATOM 1812 C C . GLN A 1 233 ? 19.875 -6.512 -32.562 1 95.88 233 GLN A C 1
ATOM 1814 O O . GLN A 1 233 ? 20.266 -5.453 -33.062 1 95.88 233 GLN A O 1
ATOM 1819 N N . ASN A 1 234 ? 18.672 -6.926 -32.688 1 95.38 234 ASN A N 1
ATOM 1820 C CA . ASN A 1 234 ? 17.75 -6.324 -33.656 1 95.38 234 ASN A CA 1
ATOM 1821 C C . ASN A 1 234 ? 16.875 -5.27 -33 1 95.38 234 ASN A C 1
ATOM 1823 O O . ASN A 1 234 ? 16.281 -4.43 -33.688 1 95.38 234 ASN A O 1
ATOM 1827 N N . GLU A 1 235 ? 16.703 -5.383 -31.672 1 93.94 235 GLU A N 1
ATOM 1828 C CA . GLU A 1 235 ? 15.828 -4.465 -30.953 1 93.94 235 GLU A CA 1
ATOM 1829 C C . GLU A 1 235 ? 16.609 -3.645 -29.938 1 93.94 235 GLU A C 1
ATOM 1831 O O . GLU A 1 235 ? 17.688 -4.062 -29.484 1 93.94 235 GLU A O 1
ATOM 1836 N N . THR A 1 236 ? 16.156 -2.475 -29.703 1 94.62 236 THR A N 1
ATOM 1837 C CA . THR A 1 236 ? 16.672 -1.696 -28.594 1 94.62 236 THR A CA 1
ATOM 1838 C C . THR A 1 236 ? 15.984 -2.1 -27.281 1 94.62 236 THR A C 1
ATOM 1840 O O . THR A 1 236 ? 15.016 -1.468 -26.859 1 94.62 236 THR A O 1
ATOM 1843 N N . VAL A 1 237 ? 16.547 -3.076 -26.656 1 96.5 237 VAL A N 1
ATOM 1844 C CA . VAL A 1 237 ? 15.961 -3.646 -25.453 1 96.5 237 VAL A CA 1
ATOM 1845 C C . VAL A 1 237 ? 16.422 -2.852 -24.234 1 96.5 237 VAL A C 1
ATOM 1847 O O . VAL A 1 237 ? 17.625 -2.738 -23.984 1 96.5 237 VAL A O 1
ATOM 1850 N N . ARG A 1 238 ? 15.469 -2.375 -23.516 1 95.12 238 ARG A N 1
ATOM 1851 C CA . ARG A 1 238 ? 15.781 -1.565 -22.344 1 95.12 238 ARG A CA 1
ATOM 1852 C C . ARG A 1 238 ? 15.992 -2.443 -21.109 1 95.12 238 ARG A C 1
ATOM 1854 O O . ARG A 1 238 ? 16.781 -2.1 -20.219 1 95.12 238 ARG A O 1
ATOM 1861 N N . LEU A 1 239 ? 15.273 -3.475 -21.031 1 96.81 239 LEU A N 1
ATOM 1862 C CA . LEU A 1 239 ? 15.227 -4.297 -19.828 1 96.81 239 LEU A CA 1
ATOM 1863 C C . LEU A 1 239 ? 14.828 -5.73 -20.172 1 96.81 239 LEU A C 1
ATOM 1865 O O . LEU A 1 239 ? 13.984 -5.957 -21.031 1 96.81 239 LEU A O 1
ATOM 1869 N N . VAL A 1 240 ? 15.492 -6.699 -19.547 1 98 240 VAL A N 1
ATOM 1870 C CA . VAL A 1 240 ? 15.109 -8.102 -19.625 1 98 240 VAL A CA 1
ATOM 1871 C C . VAL A 1 240 ? 14.617 -8.578 -18.25 1 98 240 VAL A C 1
ATOM 1873 O O . VAL A 1 240 ? 15.312 -8.414 -17.25 1 98 240 VAL A O 1
ATOM 1876 N N . VAL A 1 241 ? 13.422 -9.141 -18.188 1 98.06 241 VAL A N 1
ATOM 1877 C CA . VAL A 1 241 ? 12.82 -9.648 -16.953 1 98.06 241 VAL A CA 1
ATOM 1878 C C . VAL A 1 241 ? 12.93 -11.172 -16.922 1 98.06 241 VAL A C 1
ATOM 1880 O O . VAL A 1 241 ? 12.414 -11.859 -17.797 1 98.06 241 VAL A O 1
ATOM 1883 N N . VAL A 1 242 ? 13.57 -11.695 -15.883 1 97.31 242 VAL A N 1
ATOM 1884 C CA . VAL A 1 242 ? 13.758 -13.133 -15.766 1 97.31 242 VAL A CA 1
ATOM 1885 C C . VAL A 1 242 ? 13.531 -13.578 -14.32 1 97.31 242 VAL A C 1
ATOM 1887 O O . VAL A 1 242 ? 13.695 -12.781 -13.391 1 97.31 242 VAL A O 1
ATOM 1890 N N . SER A 1 243 ? 13.102 -14.789 -14.18 1 96.94 243 SER A N 1
ATOM 1891 C CA . SER A 1 243 ? 13.078 -15.398 -12.859 1 96.94 243 SER A CA 1
ATOM 1892 C C . SER A 1 243 ? 14.484 -15.711 -12.359 1 96.94 243 SER A C 1
ATOM 1894 O O . SER A 1 243 ? 15.375 -16 -13.156 1 96.94 243 SER A O 1
ATOM 1896 N N . SER A 1 244 ? 14.68 -15.617 -11.078 1 95.38 244 SER A N 1
ATOM 1897 C CA . SER A 1 244 ? 16 -15.852 -10.492 1 95.38 244 SER A CA 1
ATOM 1898 C C . SER A 1 244 ? 16.469 -17.281 -10.75 1 95.38 244 SER A C 1
ATOM 1900 O O . SER A 1 244 ? 17.562 -17.5 -11.266 1 95.38 244 SER A O 1
ATOM 1902 N N . VAL A 1 245 ? 15.672 -18.25 -10.273 1 93.38 245 VAL A N 1
ATOM 1903 C CA . VAL A 1 245 ? 15.992 -19.672 -10.438 1 93.38 245 VAL A CA 1
ATOM 1904 C C . VAL A 1 245 ? 14.75 -20.422 -10.891 1 93.38 245 VAL A C 1
ATOM 1906 O O . VAL A 1 245 ? 14.766 -21.094 -11.93 1 93.38 245 VAL A O 1
ATOM 1909 N N . LEU A 1 246 ? 13.727 -20.234 -10.211 1 95.88 246 LEU A N 1
ATOM 1910 C CA . LEU A 1 246 ? 12.469 -20.922 -10.469 1 95.88 246 LEU A CA 1
ATOM 1911 C C . LEU A 1 246 ? 11.539 -20.047 -11.297 1 95.88 246 LEU A C 1
ATOM 1913 O O . LEU A 1 246 ? 11.188 -18.938 -10.891 1 95.88 246 LEU A O 1
ATOM 1917 N N . SER A 1 247 ? 11.188 -20.547 -12.484 1 96.38 247 SER A N 1
ATOM 1918 C CA . SER A 1 247 ? 10.25 -19.844 -13.352 1 96.38 247 SER A CA 1
ATOM 1919 C C . SER A 1 247 ? 8.805 -20.234 -13.047 1 96.38 247 SER A C 1
ATOM 1921 O O . SER A 1 247 ? 8.438 -21.406 -13.156 1 96.38 247 SER A O 1
ATOM 1923 N N . MET A 1 248 ? 8.07 -19.297 -12.695 1 95.94 248 MET A N 1
ATOM 1924 C CA . MET A 1 248 ? 6.641 -19.5 -12.461 1 95.94 248 MET A CA 1
ATOM 1925 C C . MET A 1 248 ? 5.809 -18.766 -13.5 1 95.94 248 MET A C 1
ATOM 1927 O O . MET A 1 248 ? 6.184 -17.672 -13.953 1 95.94 248 MET A O 1
ATOM 1931 N N . PRO A 1 249 ? 4.707 -19.281 -13.961 1 95.5 249 PRO A N 1
ATOM 1932 C CA . PRO A 1 249 ? 3.936 -20.375 -13.367 1 95.5 249 PRO A CA 1
ATOM 1933 C C . PRO A 1 249 ? 4.383 -21.75 -13.852 1 95.5 249 PRO A C 1
ATOM 1935 O O . PRO A 1 249 ? 3.846 -22.766 -13.414 1 95.5 249 PRO A O 1
ATOM 1938 N N . ARG A 1 250 ? 5.316 -21.844 -14.648 1 94.69 250 ARG A N 1
ATOM 1939 C CA . ARG A 1 250 ? 5.727 -23.109 -15.25 1 94.69 250 ARG A CA 1
ATOM 1940 C C . ARG A 1 250 ? 6.219 -24.094 -14.188 1 94.69 250 ARG A C 1
ATOM 1942 O O . ARG A 1 250 ? 6.031 -25.297 -14.312 1 94.69 250 ARG A O 1
ATOM 1949 N N . GLY A 1 251 ? 6.914 -23.609 -13.195 1 95.12 251 GLY A N 1
ATOM 1950 C CA . GLY A 1 251 ? 7.379 -24.422 -12.086 1 95.12 251 GLY A CA 1
ATOM 1951 C C . GLY A 1 251 ? 8.688 -25.125 -12.375 1 95.12 251 GLY A C 1
ATOM 1952 O O . GLY A 1 251 ? 9 -26.141 -11.75 1 95.12 251 GLY A O 1
ATOM 1953 N N . THR A 1 252 ? 9.469 -24.641 -13.297 1 94.31 252 THR A N 1
ATOM 1954 C CA . THR A 1 252 ? 10.75 -25.25 -13.641 1 94.31 252 THR A CA 1
ATOM 1955 C C . THR A 1 252 ? 11.906 -24.312 -13.344 1 94.31 252 THR A C 1
ATOM 1957 O O . THR A 1 252 ? 11.727 -23.078 -13.336 1 94.31 252 THR A O 1
ATOM 1960 N N . CYS A 1 253 ? 13.016 -24.922 -13.117 1 95.06 253 CYS A N 1
ATOM 1961 C CA . CYS A 1 253 ? 14.242 -24.141 -12.953 1 95.06 253 CYS A CA 1
ATOM 1962 C C . CYS A 1 253 ? 14.984 -24 -14.273 1 95.06 253 CYS A C 1
ATOM 1964 O O . CYS A 1 253 ? 15.039 -24.953 -15.062 1 95.06 253 CYS A O 1
ATOM 1966 N N . ILE A 1 254 ? 15.43 -22.844 -14.547 1 94 254 ILE A N 1
ATOM 1967 C CA . ILE A 1 254 ? 16.344 -22.672 -15.672 1 94 254 ILE A CA 1
ATOM 1968 C C . ILE A 1 254 ? 17.625 -23.453 -15.414 1 94 254 ILE A C 1
ATOM 1970 O O . ILE A 1 254 ? 18.25 -23.281 -14.367 1 94 254 ILE A O 1
ATOM 1974 N N . PRO A 1 255 ? 18.031 -24.266 -16.391 1 94.12 255 PRO A N 1
ATOM 1975 C CA . PRO A 1 255 ? 19.281 -25 -16.188 1 94.12 255 PRO A CA 1
ATOM 1976 C C . PRO A 1 255 ? 20.469 -24.094 -15.953 1 94.12 255 PRO A C 1
ATOM 1978 O O . PRO A 1 255 ? 20.562 -23.016 -16.562 1 94.12 255 PRO A O 1
ATOM 1981 N N . GLU A 1 256 ? 21.359 -24.531 -15.133 1 93.69 256 GLU A N 1
ATOM 1982 C CA . GLU A 1 256 ? 22.469 -23.688 -14.695 1 93.69 256 GLU A CA 1
ATOM 1983 C C . GLU A 1 256 ? 23.328 -23.234 -15.875 1 93.69 256 GLU A C 1
ATOM 1985 O O . GLU A 1 256 ? 23.719 -22.078 -15.945 1 93.69 256 GLU A O 1
ATOM 1990 N N . ASP A 1 257 ? 23.641 -24.188 -16.766 1 95.62 257 ASP A N 1
ATOM 1991 C CA . ASP A 1 257 ? 24.453 -23.844 -17.938 1 95.62 257 ASP A CA 1
ATOM 1992 C C . ASP A 1 257 ? 23.766 -22.781 -18.781 1 95.62 257 ASP A C 1
ATOM 1994 O O . ASP A 1 257 ? 24.422 -21.875 -19.312 1 95.62 257 ASP A O 1
ATOM 1998 N N . ASN A 1 258 ? 22.531 -22.969 -18.969 1 97 258 ASN A N 1
ATOM 1999 C CA . ASN A 1 258 ? 21.75 -21.984 -19.719 1 97 258 ASN A CA 1
ATOM 2000 C C . ASN A 1 258 ? 21.734 -20.625 -19.016 1 97 258 ASN A C 1
ATOM 2002 O O . ASN A 1 258 ? 21.906 -19.594 -19.656 1 97 258 ASN A O 1
ATOM 2006 N N . ARG A 1 259 ? 21.531 -20.594 -17.703 1 96.56 259 ARG A N 1
ATOM 2007 C CA . ARG A 1 259 ? 21.531 -19.344 -16.922 1 96.56 259 ARG A CA 1
ATOM 2008 C C . ARG A 1 259 ? 22.859 -18.609 -17.094 1 96.56 259 ARG A C 1
ATOM 2010 O O . ARG A 1 259 ? 22.891 -17.391 -17.219 1 96.56 259 ARG A O 1
ATOM 2017 N N . ARG A 1 260 ? 23.938 -19.328 -17.078 1 96.88 260 ARG A N 1
ATOM 2018 C CA . ARG A 1 260 ? 25.266 -18.734 -17.266 1 96.88 260 ARG A CA 1
ATOM 2019 C C . ARG A 1 260 ? 25.422 -18.141 -18.656 1 96.88 260 ARG A C 1
ATOM 2021 O O . ARG A 1 260 ? 25.969 -17.047 -18.812 1 96.88 260 ARG A O 1
ATOM 2028 N N . SER A 1 261 ? 24.969 -18.906 -19.609 1 97.81 261 SER A N 1
ATOM 2029 C CA . SER A 1 261 ? 25.031 -18.422 -20.984 1 97.81 261 SER A CA 1
ATOM 2030 C C . SER A 1 261 ? 24.188 -17.172 -21.188 1 97.81 261 SER A C 1
ATOM 2032 O O . SER A 1 261 ? 24.594 -16.234 -21.875 1 97.81 261 SER A O 1
ATOM 2034 N N . VAL A 1 262 ? 23.016 -17.188 -20.625 1 97.75 262 VAL A N 1
ATOM 2035 C CA . VAL A 1 262 ? 22.125 -16.047 -20.703 1 97.75 262 VAL A CA 1
ATOM 2036 C C . VAL A 1 262 ? 22.797 -14.836 -20.031 1 97.75 262 VAL A C 1
ATOM 2038 O O . VAL A 1 262 ? 22.797 -13.734 -20.578 1 97.75 262 VAL A O 1
ATOM 2041 N N . ALA A 1 263 ? 23.344 -15.031 -18.828 1 97 263 ALA A N 1
ATOM 2042 C CA . ALA A 1 263 ? 24.016 -13.961 -18.094 1 97 263 ALA A CA 1
ATOM 2043 C C . ALA A 1 263 ? 25.141 -13.359 -18.922 1 97 263 ALA A C 1
ATOM 2045 O O . ALA A 1 263 ? 25.297 -12.141 -18.984 1 97 263 ALA A O 1
ATOM 2046 N N . ASN A 1 264 ? 25.891 -14.234 -19.547 1 96.69 264 ASN A N 1
ATOM 2047 C CA . ASN A 1 264 ? 26.984 -13.781 -20.391 1 96.69 264 ASN A CA 1
ATOM 2048 C C . ASN A 1 264 ? 26.484 -12.938 -21.547 1 96.69 264 ASN A C 1
ATOM 2050 O 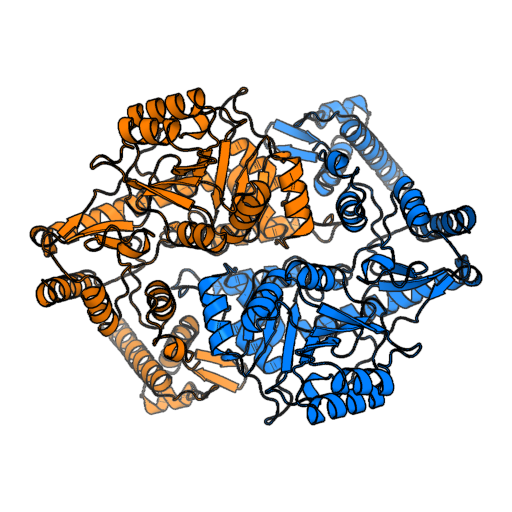O . ASN A 1 264 ? 27.062 -11.891 -21.859 1 96.69 264 ASN A O 1
ATOM 2054 N N . LEU A 1 265 ? 25.469 -13.398 -22.203 1 96.81 265 LEU A N 1
ATOM 2055 C CA . LEU A 1 265 ? 24.891 -12.672 -23.328 1 96.81 265 LEU A CA 1
ATOM 2056 C C . LEU A 1 265 ? 24.406 -11.289 -22.891 1 96.81 265 LEU A C 1
ATOM 2058 O O . LEU A 1 265 ? 24.609 -10.305 -23.594 1 96.81 265 LEU A O 1
ATOM 2062 N N . LEU A 1 266 ? 23.75 -11.219 -21.75 1 96.69 266 LEU A N 1
ATOM 2063 C CA . LEU A 1 266 ? 23.219 -9.961 -21.25 1 96.69 266 LEU A CA 1
ATOM 2064 C C . LEU A 1 266 ? 24.344 -9 -20.891 1 96.69 266 LEU A C 1
ATOM 2066 O O . LEU A 1 266 ? 24.234 -7.793 -21.125 1 96.69 266 LEU A O 1
ATOM 2070 N N . GLU A 1 267 ? 25.391 -9.5 -20.359 1 94.5 267 GLU A N 1
ATOM 2071 C CA . GLU A 1 267 ? 26.547 -8.68 -20 1 94.5 267 GLU A CA 1
ATOM 2072 C C . GLU A 1 267 ? 27.219 -8.094 -21.234 1 94.5 267 GLU A C 1
ATOM 2074 O O . GLU A 1 267 ? 27.562 -6.906 -21.266 1 94.5 267 GLU A O 1
ATOM 2079 N N . VAL A 1 268 ? 27.391 -8.891 -22.219 1 94.75 268 VAL A N 1
ATOM 2080 C CA . VAL A 1 268 ? 28.047 -8.477 -23.453 1 94.75 268 VAL A CA 1
ATOM 2081 C C . VAL A 1 268 ? 27.25 -7.355 -24.109 1 94.75 268 VAL A C 1
ATOM 2083 O O . VAL A 1 268 ? 27.844 -6.422 -24.672 1 94.75 268 VAL A O 1
ATOM 2086 N N . HIS A 1 269 ? 26 -7.422 -24.031 1 95.12 269 HIS A N 1
ATOM 2087 C CA . HIS A 1 269 ? 25.156 -6.438 -24.703 1 95.12 269 HIS A CA 1
ATOM 2088 C C . HIS A 1 269 ? 24.859 -5.258 -23.781 1 95.12 269 HIS A C 1
ATOM 2090 O O . HIS A 1 269 ? 24.219 -4.293 -24.188 1 95.12 269 HIS A O 1
ATOM 2096 N N . GLY A 1 270 ? 25.266 -5.344 -22.5 1 92.69 270 GLY A N 1
ATOM 2097 C CA . GLY A 1 270 ? 25.078 -4.258 -21.562 1 92.69 270 GLY A CA 1
ATOM 2098 C C . GLY A 1 270 ? 23.625 -3.994 -21.234 1 92.69 270 GLY A C 1
ATOM 2099 O O . GLY A 1 270 ? 23.219 -2.844 -21.047 1 92.69 270 GLY A O 1
ATOM 2100 N N . THR A 1 271 ? 22.797 -5.027 -21.203 1 93.06 271 THR A N 1
ATOM 2101 C CA . THR A 1 271 ? 21.359 -4.895 -21.016 1 93.06 271 THR A CA 1
ATOM 2102 C C . THR A 1 271 ? 21.016 -4.938 -19.516 1 93.06 271 THR A C 1
ATOM 2104 O O . THR A 1 271 ? 21.609 -5.715 -18.766 1 93.06 271 THR A O 1
ATOM 2107 N N . TRP A 1 272 ? 20.062 -4.066 -19.078 1 95.06 272 TRP A N 1
ATOM 2108 C CA . TRP A 1 272 ? 19.547 -4.109 -17.703 1 95.06 272 TRP A CA 1
ATOM 2109 C C . TRP A 1 272 ? 18.703 -5.355 -17.484 1 95.06 272 TRP A C 1
ATOM 2111 O O . TRP A 1 272 ? 17.969 -5.785 -18.391 1 95.06 272 TRP A O 1
ATOM 2121 N N . VAL A 1 273 ? 18.875 -5.891 -16.266 1 97.75 273 VAL A N 1
ATOM 2122 C CA . VAL A 1 273 ? 18.125 -7.098 -15.938 1 97.75 273 VAL A CA 1
ATOM 2123 C C . VAL A 1 273 ? 17.266 -6.844 -14.711 1 97.75 273 VAL A C 1
ATOM 2125 O O . VAL A 1 273 ? 17.719 -6.238 -13.734 1 97.75 273 VAL A O 1
ATOM 2128 N N . LEU A 1 274 ? 16.047 -7.16 -14.758 1 98 274 LEU A N 1
ATOM 2129 C CA . LEU A 1 274 ? 15.125 -7.23 -13.625 1 98 274 LEU A CA 1
ATOM 2130 C C . LEU A 1 274 ? 14.875 -8.68 -13.219 1 98 274 LEU A C 1
ATOM 2132 O O . LEU A 1 274 ? 14.211 -9.422 -13.938 1 98 274 LEU A O 1
ATOM 2136 N N . GLU A 1 275 ? 15.406 -9.062 -12.133 1 98.12 275 GLU A N 1
ATOM 2137 C CA . GLU A 1 275 ? 15.344 -10.43 -11.641 1 98.12 275 GLU A CA 1
ATOM 2138 C C . GLU A 1 275 ? 14.211 -10.609 -10.633 1 98.12 275 GLU A C 1
ATOM 2140 O O . GLU A 1 275 ? 14.148 -9.891 -9.633 1 98.12 275 GLU A O 1
ATOM 2145 N N . ASN A 1 276 ? 13.297 -11.5 -10.922 1 98 276 ASN A N 1
ATOM 2146 C CA . ASN A 1 276 ? 12.227 -11.875 -10 1 98 276 ASN A CA 1
ATOM 2147 C C . ASN A 1 276 ? 12.695 -12.922 -9 1 98 276 ASN A C 1
ATOM 2149 O O . ASN A 1 276 ? 12.797 -14.102 -9.328 1 98 276 ASN A O 1
ATOM 2153 N N . ASP A 1 277 ? 12.852 -12.562 -7.797 1 97.62 277 ASP A N 1
ATOM 2154 C CA . ASP A 1 277 ? 13.344 -13.461 -6.758 1 97.62 277 ASP A CA 1
ATOM 2155 C C . ASP A 1 277 ? 12.219 -13.867 -5.812 1 97.62 277 ASP A C 1
ATOM 2157 O O . ASP A 1 277 ? 12.477 -14.328 -4.695 1 97.62 277 ASP A O 1
ATOM 2161 N N . SER A 1 278 ? 11.039 -13.781 -6.199 1 97 278 SER A N 1
ATOM 2162 C CA . SER A 1 278 ? 9.898 -14.031 -5.332 1 97 278 SER A CA 1
ATOM 2163 C C . SER A 1 278 ? 9.758 -15.516 -5.016 1 97 278 SER A C 1
ATOM 2165 O O . SER A 1 278 ? 9.078 -15.891 -4.055 1 97 278 SER A O 1
ATOM 2167 N N . TYR A 1 279 ? 10.445 -16.406 -5.805 1 96.94 279 TYR A N 1
ATOM 2168 C CA . TYR A 1 279 ? 10.164 -17.844 -5.672 1 96.94 279 TYR A CA 1
ATOM 2169 C C . TYR A 1 279 ? 11.445 -18.625 -5.414 1 96.94 279 TYR A C 1
ATOM 2171 O O . TYR A 1 279 ? 11.414 -19.844 -5.277 1 96.94 279 TYR A O 1
ATOM 2179 N N . THR A 1 280 ? 12.539 -17.922 -5.32 1 95 280 THR A N 1
ATOM 2180 C CA . THR A 1 280 ? 13.836 -18.594 -5.215 1 95 280 THR A CA 1
ATOM 2181 C C . THR A 1 280 ? 13.883 -19.5 -3.98 1 95 280 THR A C 1
ATOM 2183 O O . THR A 1 280 ? 14.43 -20.594 -4.027 1 95 280 THR A O 1
ATOM 2186 N N . ASP A 1 281 ? 13.312 -19.109 -2.922 1 94.94 281 ASP A N 1
ATOM 2187 C CA . ASP A 1 281 ? 13.344 -19.828 -1.657 1 94.94 281 ASP A CA 1
ATOM 2188 C C . ASP A 1 281 ? 12.406 -21.031 -1.697 1 94.94 281 ASP A C 1
ATOM 2190 O O . ASP A 1 281 ? 12.398 -21.859 -0.771 1 94.94 281 ASP A O 1
ATOM 2194 N N . LEU A 1 282 ? 11.711 -21.234 -2.756 1 97 282 LEU A N 1
ATOM 2195 C CA . LEU A 1 282 ? 10.68 -22.266 -2.805 1 97 282 LEU A CA 1
ATOM 2196 C C . LEU A 1 282 ? 11.094 -23.391 -3.74 1 97 282 LEU A C 1
ATOM 2198 O O . LEU A 1 282 ? 10.266 -24.234 -4.098 1 97 282 LEU A O 1
ATOM 2202 N N . ILE A 1 283 ? 12.305 -23.422 -4.152 1 96.94 283 ILE A N 1
ATOM 2203 C CA . ILE A 1 283 ? 12.812 -24.5 -4.984 1 96.94 283 ILE A CA 1
ATOM 2204 C C . ILE A 1 283 ? 12.953 -25.781 -4.152 1 96.94 283 ILE A C 1
ATOM 2206 O O . ILE A 1 283 ? 13.367 -25.719 -2.994 1 96.94 283 ILE A O 1
ATOM 2210 N N . PHE A 1 284 ? 12.633 -26.859 -4.734 1 95.62 284 PHE A N 1
ATOM 2211 C CA . PHE A 1 284 ? 12.656 -28.125 -3.998 1 95.62 284 PHE A CA 1
ATOM 2212 C C . PHE A 1 284 ? 14.086 -28.594 -3.764 1 95.62 284 PHE A C 1
ATOM 2214 O O . PHE A 1 284 ? 14.422 -29.047 -2.672 1 95.62 284 PHE A O 1
ATOM 2221 N N . ASP A 1 285 ? 14.859 -28.422 -4.809 1 89.56 285 ASP A N 1
ATOM 2222 C CA . ASP A 1 285 ? 16.266 -28.812 -4.691 1 89.56 285 ASP A CA 1
ATOM 2223 C C . ASP A 1 285 ? 17.156 -27.609 -4.488 1 89.56 285 ASP A C 1
ATOM 2225 O O . ASP A 1 285 ? 17.203 -26.719 -5.34 1 89.56 285 ASP A O 1
ATOM 2229 N N . THR A 1 286 ? 17.891 -27.594 -3.404 1 77.88 286 THR A N 1
ATOM 2230 C CA . THR A 1 286 ? 18.688 -26.422 -3.041 1 77.88 286 THR A CA 1
ATOM 2231 C C . THR A 1 286 ? 20.031 -26.438 -3.742 1 77.88 286 THR A C 1
ATOM 2233 O O . THR A 1 286 ? 20.391 -27.438 -4.383 1 77.88 286 THR A O 1
ATOM 2236 N N . GLY A 1 287 ? 20.688 -25.375 -3.754 1 78.06 287 GLY A N 1
ATOM 2237 C CA . GLY A 1 287 ? 22.062 -25.281 -4.234 1 78.06 287 GLY A CA 1
ATOM 2238 C C . GLY A 1 287 ? 22.156 -24.734 -5.645 1 78.06 287 GLY A C 1
ATOM 2239 O O . GLY A 1 287 ? 23.141 -25 -6.344 1 78.06 287 GLY A O 1
ATOM 2240 N N . VAL A 1 288 ? 21.172 -24.062 -6.121 1 86.31 288 VAL A N 1
ATOM 2241 C CA . VAL A 1 288 ? 21.203 -23.484 -7.457 1 86.31 288 VAL A CA 1
ATOM 2242 C C . VAL A 1 288 ? 21.719 -22.047 -7.387 1 86.31 288 VAL A C 1
ATOM 2244 O O . VAL A 1 288 ? 21.406 -21.312 -6.441 1 86.31 288 VAL A O 1
ATOM 2247 N N . VAL A 1 289 ? 22.484 -21.641 -8.391 1 90.06 289 VAL A N 1
ATOM 2248 C CA . VAL A 1 289 ? 23.047 -20.297 -8.453 1 90.06 289 VAL A CA 1
ATOM 2249 C C . VAL A 1 289 ? 22.094 -19.359 -9.164 1 90.06 289 VAL A C 1
ATOM 2251 O O . VAL A 1 289 ? 21.828 -19.516 -10.359 1 90.06 289 VAL A O 1
ATOM 2254 N N . PRO A 1 290 ? 21.625 -18.359 -8.477 1 93.94 290 PRO A N 1
ATOM 2255 C CA . PRO A 1 290 ? 20.703 -17.422 -9.125 1 93.94 290 PRO A CA 1
ATOM 2256 C C . PRO A 1 290 ? 21.406 -16.438 -10.062 1 93.94 290 PRO A C 1
ATOM 2258 O O . PRO A 1 290 ? 22.641 -16.328 -10.031 1 93.94 290 PRO A O 1
ATOM 2261 N N . PHE A 1 291 ? 20.688 -15.711 -10.922 1 92.81 291 PHE A N 1
ATOM 2262 C CA . PHE A 1 291 ? 21.219 -14.727 -11.852 1 92.81 291 PHE A CA 1
ATOM 2263 C C . PHE A 1 291 ? 21.984 -13.641 -11.109 1 92.81 291 PHE A C 1
ATOM 2265 O O . PHE A 1 291 ? 23.016 -13.164 -11.586 1 92.81 291 PHE A O 1
ATOM 2272 N N . ARG A 1 292 ? 21.469 -13.273 -9.906 1 93.31 292 ARG A N 1
ATOM 2273 C CA . ARG A 1 292 ? 22.078 -12.203 -9.133 1 93.31 292 ARG A CA 1
ATOM 2274 C C . ARG A 1 292 ? 23.531 -12.539 -8.789 1 93.31 292 ARG A C 1
ATOM 2276 O O . ARG A 1 292 ? 24.344 -11.641 -8.547 1 93.31 292 ARG A O 1
ATOM 2283 N N . ASP A 1 293 ? 23.859 -13.789 -8.82 1 92 293 ASP A N 1
ATOM 2284 C CA . ASP A 1 293 ? 25.234 -14.203 -8.508 1 92 293 ASP A CA 1
ATOM 2285 C C . ASP A 1 293 ? 26.078 -14.328 -9.773 1 92 293 ASP A C 1
ATOM 2287 O O . ASP A 1 293 ? 27.266 -14.617 -9.703 1 92 293 ASP A O 1
ATOM 2291 N N . LEU A 1 294 ? 25.516 -14.133 -10.93 1 93.44 294 LEU A N 1
ATOM 2292 C CA . LEU A 1 294 ? 26.203 -14.305 -12.211 1 93.44 294 LEU A CA 1
ATOM 2293 C C . LEU A 1 294 ? 26.328 -12.969 -12.938 1 93.44 294 LEU A C 1
ATOM 2295 O O . LEU A 1 294 ? 27.203 -12.812 -13.797 1 93.44 294 LEU A O 1
ATOM 2299 N N . LEU A 1 295 ? 25.5 -12.016 -12.633 1 94.31 295 LEU A N 1
ATOM 2300 C CA . LEU A 1 295 ? 25.422 -10.766 -13.367 1 94.31 295 LEU A CA 1
ATOM 2301 C C . LEU A 1 295 ? 26.141 -9.641 -12.625 1 94.31 295 LEU A C 1
ATOM 2303 O O . LEU A 1 295 ? 26.359 -9.734 -11.414 1 94.31 295 LEU A O 1
ATOM 2307 N N . ASP A 1 296 ? 26.469 -8.633 -13.359 1 91.06 296 ASP A N 1
ATOM 2308 C CA . ASP A 1 296 ? 26.969 -7.391 -12.781 1 91.06 296 ASP A CA 1
ATOM 2309 C C . ASP A 1 296 ? 25.891 -6.711 -11.93 1 91.06 296 ASP A C 1
ATOM 2311 O O . ASP A 1 296 ? 24.844 -6.34 -12.438 1 91.06 296 ASP A O 1
ATOM 2315 N N . PRO A 1 297 ? 26.203 -6.555 -10.625 1 90.94 297 PRO A N 1
ATOM 2316 C CA . PRO A 1 297 ? 25.203 -5.941 -9.75 1 90.94 297 PRO A CA 1
ATOM 2317 C C . PRO A 1 297 ? 24.859 -4.512 -10.164 1 90.94 297 PRO A C 1
ATOM 2319 O O . PRO A 1 297 ? 23.797 -3.998 -9.797 1 90.94 297 PRO A O 1
ATOM 2322 N N . ASP A 1 298 ? 25.688 -3.867 -10.93 1 91.38 298 ASP A N 1
ATOM 2323 C CA . ASP A 1 298 ? 25.469 -2.477 -11.312 1 91.38 298 ASP A CA 1
ATOM 2324 C C . ASP A 1 298 ? 24.438 -2.375 -12.438 1 91.38 298 ASP A C 1
ATOM 2326 O O . ASP A 1 298 ? 23.922 -1.291 -12.719 1 91.38 298 ASP A O 1
ATOM 2330 N N . ARG A 1 299 ? 24.062 -3.477 -13.094 1 93.69 299 ARG A N 1
ATOM 2331 C CA . ARG A 1 299 ? 23.031 -3.496 -14.125 1 93.69 299 ARG A CA 1
ATOM 2332 C C . ARG A 1 299 ? 21.906 -4.453 -13.758 1 93.69 299 ARG A C 1
ATOM 2334 O O . ARG A 1 299 ? 21.172 -4.91 -14.625 1 93.69 299 ARG A O 1
ATOM 2341 N N . LEU A 1 300 ? 21.891 -4.73 -12.477 1 96.44 300 LEU A N 1
ATOM 2342 C CA . LEU A 1 300 ? 20.922 -5.691 -11.969 1 96.44 300 LEU A CA 1
ATOM 2343 C C . LEU A 1 300 ? 19.953 -5.027 -10.992 1 96.44 300 LEU A C 1
ATOM 2345 O O . LEU A 1 300 ? 20.359 -4.227 -10.156 1 96.44 300 LEU A O 1
ATOM 2349 N N . ILE A 1 301 ? 18.703 -5.277 -11.164 1 97.88 301 ILE A N 1
ATOM 2350 C CA . ILE A 1 301 ? 17.641 -4.957 -10.211 1 97.88 301 ILE A CA 1
ATOM 2351 C C . ILE A 1 301 ? 16.953 -6.242 -9.758 1 97.88 301 ILE A C 1
ATOM 2353 O O . ILE A 1 301 ? 16.609 -7.094 -10.586 1 97.88 301 ILE A O 1
ATOM 2357 N N . VAL A 1 302 ? 16.812 -6.391 -8.484 1 98.12 302 VAL A N 1
ATOM 2358 C CA . VAL A 1 302 ? 16.125 -7.566 -7.945 1 98.12 302 VAL A CA 1
ATOM 2359 C C . VAL A 1 302 ? 14.859 -7.141 -7.215 1 98.12 302 VAL A C 1
ATOM 2361 O O . VAL A 1 302 ? 14.859 -6.145 -6.492 1 98.12 302 VAL A O 1
ATOM 2364 N N . TYR A 1 303 ? 13.75 -7.801 -7.461 1 98.12 303 TYR A N 1
ATOM 2365 C CA . TYR A 1 303 ? 12.547 -7.551 -6.668 1 98.12 303 TYR A CA 1
ATOM 2366 C C . TYR A 1 303 ? 12.008 -8.844 -6.07 1 98.12 303 TYR A C 1
ATOM 2368 O O . TYR A 1 303 ? 12.281 -9.93 -6.578 1 98.12 303 TYR A O 1
ATOM 2376 N N . SER A 1 304 ? 11.336 -8.734 -4.984 1 98.06 304 SER A N 1
ATOM 2377 C CA . SER A 1 304 ? 10.734 -9.875 -4.305 1 98.06 304 SER A CA 1
ATOM 2378 C C . SER A 1 304 ? 9.625 -9.43 -3.355 1 98.06 304 SER A C 1
ATOM 2380 O O . SER A 1 304 ? 9.258 -8.258 -3.328 1 98.06 304 SER A O 1
ATOM 2382 N N . THR A 1 305 ? 8.969 -10.391 -2.744 1 97.06 305 THR A N 1
ATOM 2383 C CA . THR A 1 305 ? 7.902 -10.156 -1.777 1 97.06 305 THR A CA 1
ATOM 2384 C C . THR A 1 305 ? 8 -11.141 -0.616 1 97.06 305 THR A C 1
ATOM 2386 O O . THR A 1 305 ? 8.617 -12.203 -0.745 1 97.06 305 THR A O 1
ATOM 2389 N N . PHE A 1 306 ? 7.422 -10.82 0.489 1 96.69 306 PHE A N 1
ATOM 2390 C CA . PHE A 1 306 ? 7.449 -11.68 1.663 1 96.69 306 PHE A CA 1
ATOM 2391 C C . PHE A 1 306 ? 6.238 -12.609 1.68 1 96.69 306 PHE A C 1
ATOM 2393 O O . PHE A 1 306 ? 6.254 -13.648 2.346 1 96.69 306 PHE A O 1
ATOM 2400 N N . GLU A 1 307 ? 5.242 -12.281 1.001 1 93.31 307 GLU A N 1
ATOM 2401 C CA . GLU A 1 307 ? 3.938 -12.922 1.124 1 93.31 307 GLU A CA 1
ATOM 2402 C C . GLU A 1 307 ? 4.004 -14.391 0.721 1 93.31 307 GLU A C 1
ATOM 2404 O O . GLU A 1 307 ? 3.307 -15.227 1.294 1 93.31 307 GLU A O 1
ATOM 2409 N N . LYS A 1 308 ? 4.852 -14.766 -0.26 1 95.56 308 LYS A N 1
ATOM 2410 C CA . LYS A 1 308 ? 4.926 -16.141 -0.765 1 95.56 308 LYS A CA 1
ATOM 2411 C C . LYS A 1 308 ? 5.539 -17.078 0.272 1 95.56 308 LYS A C 1
ATOM 2413 O O . LYS A 1 308 ? 5.266 -18.281 0.268 1 95.56 308 LYS A O 1
ATOM 2418 N N . THR A 1 309 ? 6.332 -16.531 1.196 1 96.19 309 THR A N 1
ATOM 2419 C CA . THR A 1 309 ? 7.039 -17.375 2.143 1 96.19 309 THR A CA 1
ATOM 2420 C C . THR A 1 309 ? 6.504 -17.188 3.557 1 96.19 309 THR A C 1
ATOM 2422 O O . THR A 1 309 ? 6.492 -18.125 4.359 1 96.19 309 THR A O 1
ATOM 2425 N N . ILE A 1 310 ? 6.086 -16 3.877 1 95.12 310 ILE A N 1
ATOM 2426 C CA . ILE A 1 310 ? 5.621 -15.711 5.23 1 95.12 310 ILE A CA 1
ATOM 2427 C C . ILE A 1 310 ? 4.098 -15.789 5.281 1 95.12 310 ILE A C 1
ATOM 2429 O O . ILE A 1 310 ? 3.531 -16.422 6.176 1 95.12 310 ILE A O 1
ATOM 2433 N N . GLY A 1 311 ? 3.465 -15.172 4.312 1 91.75 311 GLY A N 1
ATOM 2434 C CA . GLY A 1 311 ? 2.012 -15.188 4.289 1 91.75 311 GLY A CA 1
ATOM 2435 C C . GLY A 1 311 ? 1.404 -13.797 4.207 1 91.75 311 GLY A C 1
ATOM 2436 O O . GLY A 1 311 ? 2.117 -12.812 4 1 91.75 311 GLY A O 1
ATOM 2437 N N . PRO A 1 312 ? 0.079 -13.727 4.34 1 89.19 312 PRO A N 1
ATOM 2438 C CA . PRO A 1 312 ? -0.654 -12.477 4.121 1 89.19 312 PRO A CA 1
ATOM 2439 C C . PRO A 1 312 ? -0.341 -11.414 5.172 1 89.19 312 PRO A C 1
ATOM 2441 O O . PRO A 1 312 ? -0.618 -10.234 4.961 1 89.19 312 PRO A O 1
ATOM 2444 N N . GLU A 1 313 ? 0.234 -11.773 6.234 1 91.94 313 GLU A N 1
ATOM 2445 C CA . GLU A 1 313 ? 0.564 -10.805 7.281 1 91.94 313 GLU A CA 1
ATOM 2446 C C . GLU A 1 313 ? 1.849 -10.055 6.949 1 91.94 313 GLU A C 1
ATOM 2448 O O . GLU A 1 313 ? 2.227 -9.117 7.66 1 91.94 313 GLU A O 1
ATOM 2453 N N . ALA A 1 314 ? 2.492 -10.414 5.945 1 93.81 314 ALA A N 1
ATOM 2454 C CA . ALA A 1 314 ? 3.658 -9.711 5.43 1 93.81 314 ALA A CA 1
ATOM 2455 C C . ALA A 1 314 ? 3.459 -9.312 3.969 1 93.81 314 ALA A C 1
ATOM 2457 O O . ALA A 1 314 ? 4.176 -9.797 3.086 1 93.81 314 ALA A O 1
ATOM 2458 N N . PRO A 1 315 ? 2.621 -8.383 3.768 1 92.75 315 PRO A N 1
ATOM 2459 C CA . PRO A 1 315 ? 2.217 -8.062 2.398 1 92.75 315 PRO A CA 1
ATOM 2460 C C . PRO A 1 315 ? 3.262 -7.227 1.658 1 92.75 315 PRO A C 1
ATOM 2462 O O . PRO A 1 315 ? 3.082 -6.91 0.479 1 92.75 315 PRO A O 1
ATOM 2465 N N . TYR A 1 316 ? 4.391 -6.906 2.139 1 96 316 TYR A N 1
ATOM 2466 C CA . TYR A 1 316 ? 5.344 -5.941 1.605 1 96 316 TYR A CA 1
ATOM 2467 C C . TYR A 1 316 ? 6.121 -6.527 0.435 1 96 316 TYR A C 1
ATOM 2469 O O . TYR A 1 316 ? 6.355 -7.738 0.382 1 96 316 TYR A O 1
ATOM 2477 N N . GLY A 1 317 ? 6.422 -5.738 -0.526 1 96.81 317 GLY A N 1
ATOM 2478 C CA . GLY A 1 317 ? 7.379 -6.012 -1.585 1 96.81 317 GLY A CA 1
ATOM 2479 C C . GLY A 1 317 ? 8.648 -5.191 -1.464 1 96.81 317 GLY A C 1
ATOM 2480 O O . GLY A 1 317 ? 8.695 -4.211 -0.717 1 96.81 317 GLY A O 1
ATOM 2481 N N . TYR A 1 318 ? 9.688 -5.594 -2.119 1 97.81 318 TYR A N 1
ATOM 2482 C CA . TYR A 1 318 ? 10.922 -4.828 -2.025 1 97.81 318 TYR A CA 1
ATOM 2483 C C . TYR A 1 318 ? 11.734 -4.949 -3.307 1 97.81 318 TYR A C 1
ATOM 2485 O O . TYR A 1 318 ? 11.477 -5.824 -4.137 1 97.81 318 TYR A O 1
ATOM 2493 N N . VAL A 1 319 ? 12.648 -4.035 -3.471 1 97.81 319 VAL A N 1
ATOM 2494 C CA . VAL A 1 319 ? 13.531 -3.988 -4.629 1 97.81 319 VAL A CA 1
ATOM 2495 C C . VAL A 1 319 ? 14.953 -3.654 -4.184 1 97.81 319 VAL A C 1
ATOM 2497 O O . VAL A 1 319 ? 15.156 -2.936 -3.203 1 97.81 319 VAL A O 1
ATOM 2500 N N . LEU A 1 320 ? 15.93 -4.254 -4.797 1 96.88 320 LEU A N 1
ATOM 2501 C CA . LEU A 1 320 ? 17.344 -3.951 -4.629 1 96.88 320 LEU A CA 1
ATOM 2502 C C . LEU A 1 320 ? 17.938 -3.398 -5.918 1 96.88 320 LEU A C 1
ATOM 2504 O O . LEU A 1 320 ? 17.703 -3.938 -7 1 96.88 320 LEU A O 1
ATOM 2508 N N . SER A 1 321 ? 18.625 -2.342 -5.789 1 96.25 321 SER A N 1
ATOM 2509 C CA . SER A 1 321 ? 19.375 -1.762 -6.902 1 96.25 321 SER A CA 1
ATOM 2510 C C . SER A 1 321 ? 20.531 -0.899 -6.406 1 96.25 321 SER A C 1
ATOM 2512 O O . SER A 1 321 ? 20.391 -0.174 -5.418 1 96.25 321 SER A O 1
ATOM 2514 N N . ARG A 1 322 ? 21.641 -0.939 -7.113 1 89.5 322 ARG A N 1
ATOM 2515 C CA . ARG A 1 322 ? 22.812 -0.167 -6.715 1 89.5 322 ARG A CA 1
ATOM 2516 C C . ARG A 1 322 ? 22.906 1.134 -7.504 1 89.5 322 ARG A C 1
ATOM 2518 O O . ARG A 1 322 ? 23.344 2.158 -6.973 1 89.5 322 ARG A O 1
ATOM 2525 N N . GLN A 1 323 ? 22.469 1.103 -8.719 1 89.69 323 GLN A N 1
ATOM 2526 C CA . GLN A 1 323 ? 22.781 2.207 -9.617 1 89.69 323 GLN A CA 1
ATOM 2527 C C . GLN A 1 323 ? 21.609 3.184 -9.719 1 89.69 323 GLN A C 1
ATOM 2529 O O . GLN A 1 323 ? 21.75 4.273 -10.281 1 89.69 323 GLN A O 1
ATOM 2534 N N . LEU A 1 324 ? 20.516 2.807 -9.18 1 91.25 324 LEU A N 1
ATOM 2535 C CA . LEU A 1 324 ? 19.344 3.666 -9.305 1 91.25 324 LEU A CA 1
ATOM 2536 C C . LEU A 1 324 ? 19 4.312 -7.973 1 91.25 324 LEU A C 1
ATOM 2538 O O . LEU A 1 324 ? 17.859 4.715 -7.75 1 91.25 324 LEU A O 1
ATOM 2542 N N . THR A 1 325 ? 19.938 4.406 -7.141 1 84.06 325 THR A N 1
ATOM 2543 C CA . THR A 1 325 ? 19.719 4.797 -5.754 1 84.06 325 THR A CA 1
ATOM 2544 C C . THR A 1 325 ? 19.031 6.156 -5.676 1 84.06 325 THR A C 1
ATOM 2546 O O . THR A 1 325 ? 17.984 6.301 -5.023 1 84.06 325 THR A O 1
ATOM 2549 N N . LEU A 1 326 ? 19.531 7.137 -6.387 1 83.44 326 LEU A N 1
ATOM 2550 C CA . LEU A 1 326 ? 18.984 8.492 -6.301 1 83.44 326 LEU A CA 1
ATOM 2551 C C . LEU A 1 326 ? 17.547 8.539 -6.812 1 83.44 326 LEU A C 1
ATOM 2553 O O . LEU A 1 326 ? 16.672 9.125 -6.172 1 83.44 326 LEU A O 1
ATOM 2557 N N . GLN A 1 327 ? 17.312 7.883 -7.934 1 90.38 327 GLN A N 1
ATOM 2558 C CA . GLN A 1 327 ? 15.977 7.883 -8.531 1 90.38 327 GLN A CA 1
ATOM 2559 C C . GLN A 1 327 ? 14.984 7.113 -7.66 1 90.38 327 GLN A C 1
ATOM 2561 O O . GLN A 1 327 ? 13.852 7.559 -7.457 1 90.38 327 GLN A O 1
ATOM 2566 N N . LEU A 1 328 ? 15.445 6.004 -7.152 1 92.94 328 LEU A N 1
ATOM 2567 C CA . LEU A 1 328 ? 14.586 5.199 -6.293 1 92.94 328 LEU A CA 1
ATOM 2568 C C . LEU A 1 328 ? 14.273 5.934 -4.992 1 92.94 328 LEU A C 1
ATOM 2570 O O . LEU A 1 328 ? 13.133 5.949 -4.539 1 92.94 328 LEU A O 1
ATOM 2574 N N . GLN A 1 329 ? 15.273 6.551 -4.43 1 87.94 329 GLN A N 1
ATOM 2575 C CA . GLN A 1 329 ? 15.055 7.309 -3.205 1 87.94 329 GLN A CA 1
ATOM 2576 C C . GLN A 1 329 ? 14.031 8.414 -3.42 1 87.94 329 GLN A C 1
ATOM 2578 O O . GLN A 1 329 ? 13.125 8.602 -2.605 1 87.94 329 GLN A O 1
ATOM 2583 N N . ARG A 1 330 ? 14.18 9.102 -4.465 1 88.06 330 ARG A N 1
ATOM 2584 C CA . ARG A 1 330 ? 13.273 10.203 -4.762 1 88.06 330 ARG A CA 1
ATOM 2585 C C . ARG A 1 330 ? 11.844 9.695 -4.945 1 88.06 330 ARG A C 1
ATOM 2587 O O . ARG A 1 330 ? 10.906 10.234 -4.348 1 88.06 330 ARG A O 1
ATOM 2594 N N . HIS A 1 331 ? 11.664 8.68 -5.742 1 91.5 331 HIS A N 1
ATOM 2595 C CA . HIS A 1 331 ? 10.328 8.18 -6.062 1 91.5 331 HIS A CA 1
ATOM 2596 C C . HIS A 1 331 ? 9.672 7.551 -4.844 1 91.5 331 HIS A C 1
ATOM 2598 O O . HIS A 1 331 ? 8.469 7.723 -4.621 1 91.5 331 HIS A O 1
ATOM 2604 N N . PHE A 1 332 ? 10.461 6.832 -4.035 1 91.88 332 PHE A N 1
ATOM 2605 C CA . PHE A 1 332 ? 9.906 6.242 -2.82 1 91.88 332 PHE A CA 1
ATOM 2606 C C . PHE A 1 332 ? 9.555 7.328 -1.808 1 91.88 332 PHE A C 1
ATOM 2608 O O . PHE A 1 332 ? 8.531 7.234 -1.121 1 91.88 332 PHE A O 1
ATOM 2615 N N . LEU A 1 333 ? 10.414 8.305 -1.75 1 87.31 333 LEU A N 1
ATOM 2616 C CA . LEU A 1 333 ? 10.164 9.414 -0.844 1 87.31 333 LEU A CA 1
ATOM 2617 C C . LEU A 1 333 ? 8.859 10.117 -1.199 1 87.31 333 LEU A C 1
ATOM 2619 O O . LEU A 1 333 ? 8.031 10.383 -0.323 1 87.31 333 LEU A O 1
ATOM 2623 N N . LEU A 1 334 ? 8.641 10.359 -2.445 1 86.12 334 LEU A N 1
ATOM 2624 C CA . LEU A 1 334 ? 7.477 11.109 -2.898 1 86.12 334 LEU A CA 1
ATOM 2625 C C . LEU A 1 334 ? 6.223 10.242 -2.854 1 86.12 334 LEU A C 1
ATOM 2627 O O . LEU A 1 334 ? 5.121 10.742 -2.607 1 86.12 334 LEU A O 1
ATOM 2631 N N . ARG A 1 335 ? 6.406 8.906 -3.133 1 87.44 335 ARG A N 1
ATOM 2632 C CA . ARG A 1 335 ? 5.273 8 -2.982 1 87.44 335 ARG A CA 1
ATOM 2633 C C . ARG A 1 335 ? 4.852 7.895 -1.521 1 87.44 335 ARG A C 1
ATOM 2635 O O . ARG A 1 335 ? 3.664 7.738 -1.221 1 87.44 335 ARG A O 1
ATOM 2642 N N . ALA A 1 336 ? 5.836 7.848 -0.627 1 85.25 336 ALA A N 1
ATOM 2643 C CA . ALA A 1 336 ? 5.648 7.918 0.819 1 85.25 336 ALA A CA 1
ATOM 2644 C C . ALA A 1 336 ? 4.754 6.785 1.312 1 85.25 336 ALA A C 1
ATOM 2646 O O . ALA A 1 336 ? 3.748 7.027 1.983 1 85.25 336 ALA A O 1
ATOM 2647 N N . PHE A 1 337 ? 5.203 5.547 1.061 1 84.56 337 PHE A N 1
ATOM 2648 C CA . PHE A 1 337 ? 4.473 4.41 1.612 1 84.56 337 PHE A CA 1
ATOM 2649 C C . PHE A 1 337 ? 4.395 4.504 3.131 1 84.56 337 PHE A C 1
ATOM 2651 O O . PHE A 1 337 ? 5.344 4.949 3.781 1 84.56 337 PHE A O 1
ATOM 2658 N N . ARG A 1 338 ? 3.244 4.07 3.576 1 86.06 338 ARG A N 1
ATOM 2659 C CA . ARG A 1 338 ? 3.094 3.926 5.02 1 86.06 338 ARG A CA 1
ATOM 2660 C C . ARG A 1 338 ? 3.105 2.457 5.426 1 86.06 338 ARG A C 1
ATOM 2662 O O . ARG A 1 338 ? 2.186 1.706 5.094 1 86.06 338 ARG A O 1
ATOM 2669 N N . LEU A 1 339 ? 4.227 2.113 6.105 1 91.5 339 LEU A N 1
ATOM 2670 C CA . LEU A 1 339 ? 4.391 0.725 6.52 1 91.5 339 LEU A CA 1
ATOM 2671 C C . LEU A 1 339 ? 4.445 0.615 8.039 1 91.5 339 LEU A C 1
ATOM 2673 O O . LEU A 1 339 ? 5.027 1.472 8.711 1 91.5 339 LEU A O 1
ATOM 2677 N N . SER A 1 340 ? 3.861 -0.448 8.555 1 91 340 SER A N 1
ATOM 2678 C CA . SER A 1 340 ? 3.941 -0.715 9.992 1 91 340 SER A CA 1
ATOM 2679 C C . SER A 1 340 ? 5.387 -0.923 10.43 1 91 340 SER A C 1
ATOM 2681 O O . SER A 1 340 ? 6.027 -1.897 10.031 1 91 340 SER A O 1
ATOM 2683 N N . PRO A 1 341 ? 5.895 0.008 11.258 1 88 341 PRO A N 1
ATOM 2684 C CA . PRO A 1 341 ? 7.277 -0.152 11.711 1 88 341 PRO A CA 1
ATOM 2685 C C . PRO A 1 341 ? 7.504 -1.452 12.477 1 88 341 PRO A C 1
ATOM 2687 O O . PRO A 1 341 ? 8.484 -2.156 12.234 1 88 341 PRO A O 1
ATOM 2690 N N . ILE A 1 342 ? 6.605 -1.807 13.367 1 89.69 342 ILE A N 1
ATOM 2691 C CA . ILE A 1 342 ? 6.805 -2.977 14.219 1 89.69 342 ILE A CA 1
ATOM 2692 C C . ILE A 1 342 ? 6.73 -4.246 13.375 1 89.69 342 ILE A C 1
ATOM 2694 O O . ILE A 1 342 ? 7.445 -5.215 13.641 1 89.69 342 ILE A O 1
ATOM 2698 N N . ARG A 1 343 ? 5.859 -4.273 12.414 1 92.94 343 ARG A N 1
ATOM 2699 C CA . ARG A 1 343 ? 5.77 -5.426 11.523 1 92.94 343 ARG A CA 1
ATOM 2700 C C . ARG A 1 343 ? 7.062 -5.605 10.734 1 92.94 343 ARG A C 1
ATOM 2702 O O . ARG A 1 343 ? 7.535 -6.73 10.555 1 92.94 343 ARG A O 1
ATOM 2709 N N . GLN A 1 344 ? 7.609 -4.523 10.234 1 92.94 344 GLN A N 1
ATOM 2710 C CA . GLN A 1 344 ? 8.867 -4.586 9.508 1 92.94 344 GLN A CA 1
ATOM 2711 C C . GLN A 1 344 ? 9.992 -5.113 10.391 1 92.94 344 GLN A C 1
ATOM 2713 O O . GLN A 1 344 ? 10.789 -5.953 9.961 1 92.94 344 GLN A O 1
ATOM 2718 N N . LYS A 1 345 ? 10.023 -4.637 11.617 1 90.19 345 LYS A N 1
ATOM 2719 C CA . LYS A 1 345 ? 11.047 -5.086 12.562 1 90.19 345 LYS A CA 1
ATOM 2720 C C . LYS A 1 345 ? 10.883 -6.57 12.883 1 90.19 345 LYS A C 1
ATOM 2722 O O . LYS A 1 345 ? 11.867 -7.289 13.047 1 90.19 345 LYS A O 1
ATOM 2727 N N . ALA A 1 346 ? 9.664 -6.938 13.023 1 93.31 346 ALA A N 1
ATOM 2728 C CA . ALA A 1 346 ? 9.398 -8.352 13.281 1 93.31 346 ALA A CA 1
ATOM 2729 C C . ALA A 1 346 ? 9.891 -9.227 12.133 1 93.31 346 ALA A C 1
ATOM 2731 O O . ALA A 1 346 ? 10.477 -10.281 12.352 1 93.31 346 ALA A O 1
ATOM 2732 N N . ILE A 1 347 ? 9.68 -8.82 10.922 1 95.69 347 ILE A N 1
ATOM 2733 C CA . ILE A 1 347 ? 10.148 -9.547 9.75 1 95.69 347 ILE A CA 1
ATOM 2734 C C . ILE A 1 347 ? 11.68 -9.594 9.75 1 95.69 347 ILE A C 1
ATOM 2736 O O . ILE A 1 347 ? 12.273 -10.633 9.477 1 95.69 347 ILE A O 1
ATOM 2740 N N . ALA A 1 348 ? 12.258 -8.438 10.078 1 92.38 348 ALA A N 1
ATOM 2741 C CA . ALA A 1 348 ? 13.711 -8.383 10.172 1 92.38 348 ALA A CA 1
ATOM 2742 C C . ALA A 1 348 ? 14.242 -9.43 11.156 1 92.38 348 ALA A C 1
ATOM 2744 O O . ALA A 1 348 ? 15.227 -10.109 10.875 1 92.38 348 ALA A O 1
ATOM 2745 N N . ARG A 1 349 ? 13.562 -9.57 12.203 1 90.62 349 ARG A N 1
ATOM 2746 C CA . ARG A 1 349 ? 13.969 -10.516 13.242 1 90.62 349 ARG A CA 1
ATOM 2747 C C . ARG A 1 349 ? 13.836 -11.953 12.766 1 90.62 349 ARG A C 1
ATOM 2749 O O . ARG A 1 349 ? 14.672 -12.805 13.086 1 90.62 349 ARG A O 1
ATOM 2756 N N . LEU A 1 350 ? 12.828 -12.234 12.047 1 93.19 350 LEU A N 1
ATOM 2757 C CA . LEU A 1 350 ? 12.664 -13.562 11.477 1 93.19 350 LEU A CA 1
ATOM 2758 C C . LEU A 1 350 ? 13.883 -13.945 10.648 1 93.19 350 LEU A C 1
ATOM 2760 O O . LEU A 1 350 ? 14.328 -15.102 10.68 1 93.19 350 LEU A O 1
ATOM 2764 N N . TYR A 1 351 ? 14.414 -13.023 9.93 1 90.06 351 TYR A N 1
ATOM 2765 C CA . TYR A 1 351 ? 15.555 -13.281 9.062 1 90.06 351 TYR A CA 1
ATOM 2766 C C . TYR A 1 351 ? 16.844 -13.367 9.859 1 90.06 351 TYR A C 1
ATOM 2768 O O . TYR A 1 351 ? 17.719 -14.195 9.57 1 90.06 351 TYR A O 1
ATOM 2776 N N . SER A 1 352 ? 16.953 -12.617 10.836 1 85.12 352 SER A N 1
ATOM 2777 C CA . SER A 1 352 ? 18.219 -12.492 11.562 1 85.12 352 SER A CA 1
ATOM 2778 C C . SER A 1 352 ? 18.406 -13.641 12.539 1 85.12 352 SER A C 1
ATOM 2780 O O . SER A 1 352 ? 19.547 -14.039 12.82 1 85.12 352 SER A O 1
ATOM 2782 N N . ASN A 1 353 ? 17.359 -14.188 13.055 1 84.81 353 ASN A N 1
ATOM 2783 C CA . ASN A 1 353 ? 17.5 -15.219 14.078 1 84.81 353 ASN A CA 1
ATOM 2784 C C . ASN A 1 353 ? 17.422 -16.625 13.477 1 84.81 353 ASN A C 1
ATOM 2786 O O . ASN A 1 353 ? 17.359 -17.609 14.203 1 84.81 353 ASN A O 1
ATOM 2790 N N . GLY A 1 354 ? 17.391 -16.75 12.219 1 87.69 354 GLY A N 1
ATOM 2791 C CA . GLY A 1 354 ? 17.453 -18.047 11.57 1 87.69 354 GLY A CA 1
ATOM 2792 C C . GLY A 1 354 ? 16.094 -18.719 11.469 1 87.69 354 GLY A C 1
ATOM 2793 O O . GLY A 1 354 ? 15.969 -19.781 10.844 1 87.69 354 GLY A O 1
ATOM 2794 N N . ARG A 1 355 ? 15.125 -18.156 12.023 1 91.31 355 ARG A N 1
ATOM 2795 C CA . ARG A 1 355 ? 13.789 -18.75 12.008 1 91.31 355 ARG A CA 1
ATOM 2796 C C . ARG A 1 355 ? 13.258 -18.859 10.578 1 91.31 355 ARG A C 1
ATOM 2798 O O . ARG A 1 355 ? 12.531 -19.812 10.258 1 91.31 355 ARG A O 1
ATOM 2805 N N . MET A 1 356 ? 13.625 -17.922 9.828 1 94.12 356 MET A N 1
ATOM 2806 C CA . MET A 1 356 ? 13.172 -17.953 8.438 1 94.12 356 MET A CA 1
ATOM 2807 C C . MET A 1 356 ? 13.75 -19.156 7.707 1 94.12 356 MET A C 1
ATOM 2809 O O . MET A 1 356 ? 13.031 -19.844 6.98 1 94.12 356 MET A O 1
ATOM 2813 N N . ASP A 1 357 ? 14.977 -19.438 7.934 1 93.44 357 ASP A N 1
ATOM 2814 C CA . ASP A 1 357 ? 15.625 -20.562 7.27 1 93.44 357 ASP A CA 1
ATOM 2815 C C . ASP A 1 357 ? 14.992 -21.891 7.695 1 93.44 357 ASP A C 1
ATOM 2817 O O . ASP A 1 357 ? 14.781 -22.781 6.867 1 93.44 357 ASP A O 1
ATOM 2821 N N . GLN A 1 358 ? 14.727 -21.984 8.93 1 94.94 358 GLN A N 1
ATOM 2822 C CA . GLN A 1 358 ? 14.062 -23.188 9.438 1 94.94 358 GLN A CA 1
ATOM 2823 C C . GLN A 1 358 ? 12.656 -23.328 8.852 1 94.94 358 GLN A C 1
ATOM 2825 O O . GLN A 1 358 ? 12.242 -24.422 8.469 1 94.94 358 GLN A O 1
ATOM 2830 N N . HIS A 1 359 ? 12.023 -22.234 8.812 1 96.12 359 HIS A N 1
ATOM 2831 C CA . HIS A 1 359 ? 10.68 -22.203 8.242 1 96.12 359 HIS A CA 1
ATOM 2832 C C . HIS A 1 359 ? 10.688 -22.641 6.781 1 96.12 359 HIS A C 1
ATOM 2834 O O . HIS A 1 359 ? 9.836 -23.438 6.367 1 96.12 359 HIS A O 1
ATOM 2840 N N . LEU A 1 360 ? 11.625 -22.188 6.043 1 95.88 360 LEU A N 1
ATOM 2841 C CA . LEU A 1 360 ? 11.695 -22.469 4.613 1 95.88 360 LEU A CA 1
ATOM 2842 C C . LEU A 1 360 ? 11.969 -23.938 4.367 1 95.88 360 LEU A C 1
ATOM 2844 O O . LEU A 1 360 ? 11.484 -24.516 3.385 1 95.88 360 LEU A O 1
ATOM 2848 N N . LEU A 1 361 ? 12.742 -24.547 5.254 1 95.81 361 LEU A N 1
ATOM 2849 C CA . LEU A 1 361 ? 12.992 -25.984 5.137 1 95.81 361 LEU A CA 1
ATOM 2850 C C . LEU A 1 361 ? 11.688 -26.766 5.254 1 95.81 361 LEU A C 1
ATOM 2852 O O . LEU A 1 361 ? 11.438 -27.672 4.453 1 95.81 361 LEU A O 1
ATOM 2856 N N . VAL A 1 362 ? 10.914 -26.391 6.168 1 96.56 362 VAL A N 1
ATOM 2857 C CA . VAL A 1 362 ? 9.648 -27.078 6.41 1 96.56 362 VAL A CA 1
ATOM 2858 C C . VAL A 1 362 ? 8.672 -26.797 5.27 1 96.56 362 VAL A C 1
ATOM 2860 O O . VAL A 1 362 ? 8.031 -27.703 4.746 1 96.56 362 VAL A O 1
ATOM 2863 N N . LEU A 1 363 ? 8.57 -25.562 4.891 1 96.25 363 LEU A N 1
ATOM 2864 C CA . LEU A 1 363 ? 7.652 -25.156 3.834 1 96.25 363 LEU A CA 1
ATOM 2865 C C . LEU A 1 363 ? 7.973 -25.859 2.525 1 96.25 363 LEU A C 1
ATOM 2867 O O . LEU A 1 363 ? 7.078 -26.391 1.861 1 96.25 363 LEU A O 1
ATOM 2871 N N . ARG A 1 364 ? 9.211 -25.938 2.16 1 96.62 364 ARG A N 1
ATOM 2872 C CA . ARG A 1 364 ? 9.633 -26.609 0.937 1 96.62 364 ARG A CA 1
ATOM 2873 C C . ARG A 1 364 ? 9.273 -28.078 0.967 1 96.62 364 ARG A C 1
ATOM 2875 O O . ARG A 1 364 ? 8.812 -28.641 -0.037 1 96.62 364 ARG A O 1
ATOM 2882 N N . ARG A 1 365 ? 9.516 -28.641 2.092 1 96.94 365 ARG A N 1
ATOM 2883 C CA . ARG A 1 365 ? 9.188 -30.062 2.232 1 96.94 365 ARG A CA 1
ATOM 2884 C C . ARG A 1 365 ? 7.699 -30.297 2.031 1 96.94 365 ARG A C 1
ATOM 2886 O O . ARG A 1 365 ? 7.305 -31.219 1.298 1 96.94 365 ARG A O 1
ATOM 2893 N N . LEU A 1 366 ? 6.883 -29.516 2.695 1 96.12 366 LEU A N 1
ATOM 2894 C CA . LEU A 1 366 ? 5.434 -29.656 2.582 1 96.12 366 LEU A CA 1
ATOM 2895 C C . LEU A 1 366 ? 4.977 -29.438 1.146 1 96.12 366 LEU A C 1
ATOM 2897 O O . LEU A 1 366 ? 4.121 -30.172 0.641 1 96.12 366 LEU A O 1
ATOM 2901 N N . LEU A 1 367 ? 5.551 -28.484 0.504 1 96.75 367 LEU A N 1
ATOM 2902 C CA . LEU A 1 367 ? 5.195 -28.188 -0.878 1 96.75 367 LEU A CA 1
ATOM 2903 C C . LEU A 1 367 ? 5.609 -29.328 -1.807 1 96.75 367 LEU A C 1
ATOM 2905 O O . LEU A 1 367 ? 4.855 -29.703 -2.705 1 96.75 367 LEU A O 1
ATOM 2909 N N . ARG A 1 368 ? 6.781 -29.844 -1.57 1 96.56 368 ARG A N 1
ATOM 2910 C CA . ARG A 1 368 ? 7.258 -30.969 -2.377 1 96.56 368 ARG A CA 1
ATOM 2911 C C . ARG A 1 368 ? 6.34 -32.156 -2.23 1 96.56 368 ARG A C 1
ATOM 2913 O O . ARG A 1 368 ? 5.977 -32.812 -3.221 1 96.56 368 ARG A O 1
ATOM 2920 N N . GLU A 1 369 ? 6 -32.469 -1.046 1 95.94 369 GLU A N 1
ATOM 2921 C CA . GLU A 1 369 ? 5.113 -33.594 -0.772 1 95.94 369 GLU A CA 1
ATOM 2922 C C . GLU A 1 369 ? 3.75 -33.375 -1.433 1 95.94 369 GLU A C 1
ATOM 2924 O O . GLU A 1 369 ? 3.203 -34.312 -2.033 1 95.94 369 GLU A O 1
ATOM 2929 N N . SER A 1 370 ? 3.229 -32.188 -1.28 1 94.5 370 SER A N 1
ATOM 2930 C CA . SER A 1 370 ? 1.938 -31.891 -1.884 1 94.5 370 SER A CA 1
ATOM 2931 C C . SER A 1 370 ? 2.002 -31.984 -3.404 1 94.5 370 SER A C 1
ATOM 2933 O O . SER A 1 370 ? 1.087 -32.5 -4.039 1 94.5 370 SER A O 1
ATOM 2935 N N . ALA A 1 371 ? 3.039 -31.469 -3.98 1 95.75 371 ALA A N 1
ATOM 2936 C CA . ALA A 1 371 ? 3.225 -31.531 -5.426 1 95.75 371 ALA A CA 1
ATOM 2937 C C . ALA A 1 371 ? 3.283 -32.969 -5.91 1 95.75 371 ALA A C 1
ATOM 2939 O O . ALA A 1 371 ? 2.617 -33.344 -6.883 1 95.75 371 ALA A O 1
ATOM 2940 N N . THR A 1 372 ? 4.043 -33.75 -5.223 1 95.31 372 THR A N 1
ATOM 2941 C CA . THR A 1 372 ? 4.215 -35.156 -5.59 1 95.31 372 THR A CA 1
ATOM 2942 C C . THR A 1 372 ? 2.881 -35.906 -5.531 1 95.31 372 THR A C 1
ATOM 2944 O O . THR A 1 372 ? 2.529 -36.625 -6.465 1 95.31 372 THR A O 1
ATOM 2947 N N . SER A 1 373 ? 2.188 -35.656 -4.504 1 92.94 373 SER A N 1
ATOM 2948 C CA . SER A 1 373 ? 0.901 -36.312 -4.324 1 92.94 373 SER A CA 1
ATOM 2949 C C . SER A 1 373 ? -0.102 -35.875 -5.387 1 92.94 373 SER A C 1
ATOM 2951 O O . SER A 1 373 ? -0.816 -36.719 -5.953 1 92.94 373 SER A O 1
ATOM 2953 N N . THR A 1 374 ? -0.149 -34.656 -5.598 1 92.94 374 THR A N 1
ATOM 2954 C CA . THR A 1 374 ? -1.089 -34.094 -6.574 1 92.94 374 THR A CA 1
ATOM 2955 C C . THR A 1 374 ? -0.757 -34.594 -7.977 1 92.94 374 THR A C 1
ATOM 2957 O O . THR A 1 374 ? -1.651 -35 -8.734 1 92.94 374 THR A O 1
ATOM 2960 N N . MET A 1 375 ? 0.456 -34.594 -8.352 1 94.25 375 MET A N 1
ATOM 2961 C CA . MET A 1 375 ? 0.875 -35.062 -9.68 1 94.25 375 MET A CA 1
ATOM 2962 C C . MET A 1 375 ? 0.625 -36.531 -9.852 1 94.25 375 MET A C 1
ATOM 2964 O O . MET A 1 375 ? 0.28 -37 -10.945 1 94.25 375 MET A O 1
ATOM 2968 N N . GLN A 1 376 ? 0.84 -37.219 -8.805 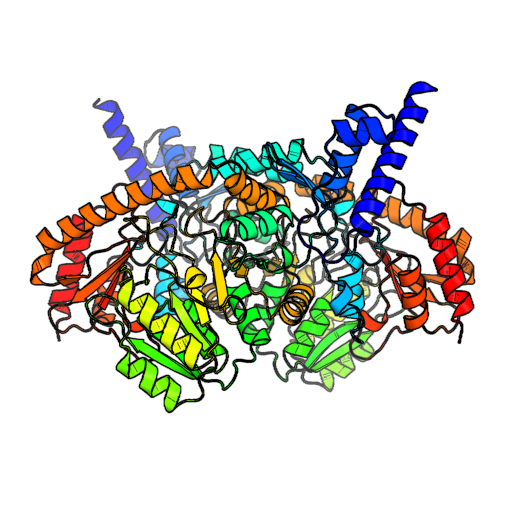1 93.88 376 GLN A N 1
ATOM 2969 C CA . GLN A 1 376 ? 0.523 -38.656 -8.859 1 93.88 376 GLN A CA 1
ATOM 2970 C C . GLN A 1 376 ? -0.963 -38.875 -9.117 1 93.88 376 GLN A C 1
ATOM 2972 O O . GLN A 1 376 ? -1.335 -39.719 -9.945 1 93.88 376 GLN A O 1
ATOM 2977 N N . LEU A 1 377 ? -1.742 -38.188 -8.43 1 90.75 377 LEU A N 1
ATOM 2978 C CA . LEU A 1 377 ? -3.186 -38.281 -8.617 1 90.75 377 LEU A CA 1
ATOM 2979 C C . LEU A 1 377 ? -3.576 -37.875 -10.031 1 90.75 377 LEU A C 1
ATOM 2981 O O . LEU A 1 377 ? -4.453 -38.469 -10.648 1 90.75 377 LEU A O 1
ATOM 2985 N N . LEU A 1 378 ? -2.99 -36.844 -10.5 1 92.44 378 LEU A N 1
ATOM 2986 C CA . LEU A 1 378 ? -3.221 -36.406 -11.875 1 92.44 378 LEU A CA 1
ATOM 2987 C C . LEU A 1 378 ? -2.879 -37.5 -12.867 1 92.44 378 LEU A C 1
ATOM 2989 O O . LEU A 1 378 ? -3.627 -37.75 -13.82 1 92.44 378 LEU A O 1
ATOM 2993 N N . ARG A 1 379 ? -1.8 -38.156 -12.641 1 93.81 379 ARG A N 1
ATOM 2994 C CA . ARG A 1 379 ? -1.351 -39.219 -13.516 1 93.81 379 ARG A CA 1
ATOM 2995 C C . ARG A 1 379 ? -2.346 -40.375 -13.523 1 93.81 379 ARG A C 1
ATOM 2997 O O . ARG A 1 379 ? -2.672 -40.906 -14.578 1 93.81 379 ARG A O 1
ATOM 3004 N N . GLU A 1 380 ? -2.83 -40.688 -12.438 1 92.56 380 GLU A N 1
ATOM 3005 C CA . GLU A 1 380 ? -3.744 -41.812 -12.281 1 92.56 380 GLU A CA 1
ATOM 3006 C C . GLU A 1 380 ? -5.109 -41.5 -12.891 1 92.56 380 GLU A C 1
ATOM 3008 O O . GLU A 1 380 ? -5.738 -42.375 -13.5 1 92.56 380 GLU A O 1
ATOM 3013 N N . ARG A 1 381 ? -5.477 -40.312 -12.75 1 90.12 381 ARG A N 1
ATOM 3014 C CA . ARG A 1 381 ? -6.859 -39.969 -13.086 1 90.12 381 ARG A CA 1
ATOM 3015 C C . ARG A 1 381 ? -6.953 -39.344 -14.469 1 90.12 381 ARG A C 1
ATOM 3017 O O . ARG A 1 381 ? -7.961 -39.5 -15.164 1 90.12 381 ARG A O 1
ATOM 3024 N N . LEU A 1 382 ? -5.961 -38.594 -14.844 1 92 382 LEU A N 1
ATOM 3025 C CA . LEU A 1 382 ? -6.105 -37.781 -16.031 1 92 382 LEU A CA 1
ATOM 3026 C C . LEU A 1 382 ? -4.871 -37.875 -16.922 1 92 382 LEU A C 1
ATOM 3028 O O . LEU A 1 382 ? -4.664 -37.031 -17.812 1 92 382 LEU A O 1
ATOM 3032 N N . GLY A 1 383 ? -4.094 -38.781 -16.734 1 90.06 383 GLY A N 1
ATOM 3033 C CA . GLY A 1 383 ? -2.84 -38.938 -17.469 1 90.06 383 GLY A CA 1
ATOM 3034 C C . GLY A 1 383 ? -3.027 -39 -18.969 1 90.06 383 GLY A C 1
ATOM 3035 O O . GLY A 1 383 ? -2.141 -38.625 -19.734 1 90.06 383 GLY A O 1
ATOM 3036 N N . ASP A 1 384 ? -4.148 -39.375 -19.406 1 89.69 384 ASP A N 1
ATOM 3037 C CA . ASP A 1 384 ? -4.418 -39.531 -20.828 1 89.69 384 ASP A CA 1
ATOM 3038 C C . ASP A 1 384 ? -4.918 -38.219 -21.438 1 89.69 384 ASP A C 1
ATOM 3040 O O . ASP A 1 384 ? -4.82 -38 -22.641 1 89.69 384 ASP A O 1
ATOM 3044 N N . SER A 1 385 ? -5.371 -37.406 -20.594 1 91.31 385 SER A N 1
ATOM 3045 C CA . SER A 1 385 ? -6.031 -36.188 -21.078 1 91.31 385 SER A CA 1
ATOM 3046 C C . SER A 1 385 ? -5.16 -34.969 -20.859 1 91.31 385 SER A C 1
ATOM 3048 O O . SER A 1 385 ? -5.379 -33.906 -21.469 1 91.31 385 SER A O 1
ATOM 3050 N N . LEU A 1 386 ? -4.195 -35.125 -19.938 1 94.81 386 LEU A N 1
ATOM 3051 C CA . LEU A 1 386 ? -3.402 -33.969 -19.547 1 94.81 386 LEU A CA 1
ATOM 3052 C C . LEU A 1 386 ? -1.913 -34.281 -19.562 1 94.81 386 LEU A C 1
ATOM 3054 O O . LEU A 1 386 ? -1.521 -35.438 -19.359 1 94.81 386 LEU A O 1
ATOM 3058 N N . GLN A 1 387 ? -1.199 -33.281 -19.922 1 94.88 387 GLN A N 1
ATOM 3059 C CA . GLN A 1 387 ? 0.245 -33.25 -19.719 1 94.88 387 GLN A CA 1
ATOM 3060 C C . GLN A 1 387 ? 0.647 -32.125 -18.797 1 94.88 387 GLN A C 1
ATOM 3062 O O . GLN A 1 387 ? -0.042 -31.094 -18.719 1 94.88 387 GLN A O 1
ATOM 3067 N N . TRP A 1 388 ? 1.643 -32.344 -18 1 94.5 388 TRP A N 1
ATOM 3068 C CA . TRP A 1 388 ? 2.074 -31.266 -17.125 1 94.5 388 TRP A CA 1
ATOM 3069 C C . TRP A 1 388 ? 3.592 -31.266 -16.969 1 94.5 388 TRP A C 1
ATOM 3071 O O . TRP A 1 388 ? 4.258 -32.25 -17.312 1 94.5 388 TRP A O 1
ATOM 3081 N N . VAL A 1 389 ? 4.09 -30.172 -16.562 1 92.19 389 VAL A N 1
ATOM 3082 C CA . VAL A 1 389 ? 5.504 -30.031 -16.234 1 92.19 389 VAL A CA 1
ATOM 3083 C C . VAL A 1 389 ? 5.754 -30.484 -14.805 1 92.19 389 VAL A C 1
ATOM 3085 O O . VAL A 1 389 ? 5.02 -30.125 -13.891 1 92.19 389 VAL A O 1
ATOM 3088 N N . GLU A 1 390 ? 6.719 -31.344 -14.648 1 93.69 390 GLU A N 1
ATOM 3089 C CA . GLU A 1 390 ? 7.078 -31.75 -13.289 1 93.69 390 GLU A CA 1
ATOM 3090 C C . GLU A 1 390 ? 7.531 -30.547 -12.461 1 93.69 390 GLU A C 1
ATOM 3092 O O . GLU A 1 390 ? 8.5 -29.875 -12.82 1 93.69 390 GLU A O 1
ATOM 3097 N N . ALA A 1 391 ? 6.863 -30.359 -11.43 1 94.5 391 ALA A N 1
ATOM 3098 C CA . ALA A 1 391 ? 7.156 -29.203 -10.602 1 94.5 391 ALA A CA 1
ATOM 3099 C C . ALA A 1 391 ? 8.508 -29.344 -9.906 1 94.5 391 ALA A C 1
ATOM 3101 O O . ALA A 1 391 ? 8.805 -30.391 -9.32 1 94.5 391 ALA A O 1
ATOM 3102 N N . GLN A 1 392 ? 9.305 -28.312 -9.953 1 96.5 392 GLN A N 1
ATOM 3103 C CA . GLN A 1 392 ? 10.594 -28.297 -9.273 1 96.5 392 GLN A CA 1
ATOM 3104 C C . GLN A 1 392 ? 10.594 -27.312 -8.109 1 96.5 392 GLN A C 1
ATOM 3106 O O . GLN A 1 392 ? 11.609 -27.125 -7.445 1 96.5 392 GLN A O 1
ATOM 3111 N N . GLY A 1 393 ? 9.492 -26.719 -7.84 1 96.81 393 GLY A N 1
ATOM 3112 C CA . GLY A 1 393 ? 9.266 -25.766 -6.762 1 96.81 393 GLY A CA 1
ATOM 3113 C C . GLY A 1 393 ? 7.945 -25.031 -6.871 1 96.81 393 GLY A C 1
ATOM 3114 O O . GLY A 1 393 ? 7.156 -25.297 -7.781 1 96.81 393 GLY A O 1
ATOM 3115 N N . GLY A 1 394 ? 7.68 -24.203 -5.891 1 96.94 394 GLY A N 1
ATOM 3116 C CA . GLY A 1 394 ? 6.477 -23.391 -5.906 1 96.94 394 GLY A CA 1
ATOM 3117 C C . GLY A 1 394 ? 5.242 -24.141 -5.441 1 96.94 394 GLY A C 1
ATOM 3118 O O . GLY A 1 394 ? 5.355 -25.188 -4.797 1 96.94 394 GLY A O 1
ATOM 3119 N N . ALA A 1 395 ? 4.062 -23.562 -5.754 1 96.81 395 ALA A N 1
ATOM 3120 C CA . ALA A 1 395 ? 2.812 -24.109 -5.227 1 96.81 395 ALA A CA 1
ATOM 3121 C C . ALA A 1 395 ? 1.833 -24.422 -6.355 1 96.81 395 ALA A C 1
ATOM 3123 O O . ALA A 1 395 ? 0.651 -24.672 -6.105 1 96.81 395 ALA A O 1
ATOM 3124 N N . THR A 1 396 ? 2.281 -24.375 -7.586 1 96.88 396 THR A N 1
ATOM 3125 C CA . THR A 1 396 ? 1.355 -24.562 -8.695 1 96.88 396 THR A CA 1
ATOM 3126 C C . THR A 1 396 ? 1.926 -25.547 -9.711 1 96.88 396 THR A C 1
ATOM 3128 O O . THR A 1 396 ? 3.123 -25.844 -9.695 1 96.88 396 THR A O 1
ATOM 3131 N N . ILE A 1 397 ? 1.053 -26.078 -10.516 1 96.5 397 ILE A N 1
ATOM 3132 C CA . ILE A 1 397 ? 1.387 -27 -11.602 1 96.5 397 ILE A CA 1
ATOM 3133 C C . ILE A 1 397 ? 0.876 -26.422 -12.922 1 96.5 397 ILE A C 1
ATOM 3135 O O . ILE A 1 397 ? -0.251 -25.938 -13 1 96.5 397 ILE A O 1
ATOM 3139 N N . TRP A 1 398 ? 1.753 -26.438 -13.852 1 97.56 398 TRP A N 1
ATOM 3140 C CA . TRP A 1 398 ? 1.433 -26 -15.203 1 97.56 398 TRP A CA 1
ATOM 3141 C C . TRP A 1 398 ? 0.993 -27.172 -16.062 1 97.56 398 TRP A C 1
ATOM 3143 O O . TRP A 1 398 ? 1.771 -28.094 -16.312 1 97.56 398 TRP A O 1
ATOM 3153 N N . ILE A 1 399 ? -0.248 -27.094 -16.578 1 96.88 399 ILE A N 1
ATOM 3154 C CA . ILE A 1 399 ? -0.875 -28.234 -17.203 1 96.88 399 ILE A CA 1
ATOM 3155 C C . ILE A 1 399 ? -1.276 -27.891 -18.641 1 96.88 399 ILE A C 1
ATOM 3157 O O . ILE A 1 399 ? -1.674 -26.75 -18.922 1 96.88 399 ILE A O 1
ATOM 3161 N N . ARG A 1 400 ? -1.147 -28.797 -19.5 1 96.5 400 ARG A N 1
ATOM 3162 C CA . ARG A 1 400 ? -1.575 -28.656 -20.891 1 96.5 400 ARG A CA 1
ATOM 3163 C C . ARG A 1 400 ? -2.557 -29.766 -21.266 1 96.5 400 ARG A C 1
ATOM 3165 O O . ARG A 1 400 ? -2.363 -30.938 -20.906 1 96.5 400 ARG A O 1
ATOM 3172 N N . SER A 1 401 ? -3.576 -29.359 -21.922 1 95.81 401 SER A N 1
ATOM 3173 C CA . SER A 1 401 ? -4.492 -30.359 -22.453 1 95.81 401 SER A CA 1
ATOM 3174 C C . SER A 1 401 ? -3.854 -31.141 -23.609 1 95.81 401 SER A C 1
ATOM 3176 O O . SER A 1 401 ? -3.189 -30.547 -24.469 1 95.81 401 SER A O 1
ATOM 3178 N N . SER A 1 402 ? -4.047 -32.438 -23.641 1 93.25 402 SER A N 1
ATOM 3179 C CA . SER A 1 402 ? -3.494 -33.281 -24.688 1 93.25 402 SER A CA 1
ATOM 3180 C C . SER A 1 402 ? -4.27 -33.094 -26 1 93.25 402 SER A C 1
ATOM 3182 O O . SER A 1 402 ? -3.713 -33.281 -27.078 1 93.25 402 SER A O 1
ATOM 3184 N N . ARG A 1 403 ? -5.465 -32.781 -25.875 1 92.94 403 ARG A N 1
ATOM 3185 C CA . ARG A 1 403 ? -6.324 -32.5 -27.031 1 92.94 403 ARG A CA 1
ATOM 3186 C C . ARG A 1 403 ? -6.699 -31.031 -27.094 1 92.94 403 ARG A C 1
ATOM 3188 O O . ARG A 1 403 ? -6.645 -30.328 -26.078 1 92.94 403 ARG A O 1
ATOM 3195 N N . ARG A 1 404 ? -7.031 -30.688 -28.266 1 94.88 404 ARG A N 1
ATOM 3196 C CA . ARG A 1 404 ? -7.445 -29.297 -28.422 1 94.88 404 ARG A CA 1
ATOM 3197 C C . ARG A 1 404 ? -8.789 -29.047 -27.75 1 94.88 404 ARG A C 1
ATOM 3199 O O . ARG A 1 404 ? -9.75 -29.781 -27.969 1 94.88 404 ARG A O 1
ATOM 3206 N N . VAL A 1 405 ? -8.758 -28.016 -26.891 1 95.44 405 VAL A N 1
ATOM 3207 C CA . VAL A 1 405 ? -9.977 -27.672 -26.172 1 95.44 405 VAL A CA 1
ATOM 3208 C C . VAL A 1 405 ? -10.133 -26.156 -26.125 1 95.44 405 VAL A C 1
ATOM 3210 O O . VAL A 1 405 ? -9.172 -25.406 -26.328 1 95.44 405 VAL A O 1
ATOM 3213 N N . ASP A 1 406 ? -11.328 -25.672 -26.031 1 93.94 406 ASP A N 1
ATOM 3214 C CA . ASP A 1 406 ? -11.586 -24.281 -25.672 1 93.94 406 ASP A CA 1
ATOM 3215 C C . ASP A 1 406 ? -11.5 -24.094 -24.156 1 93.94 406 ASP A C 1
ATOM 3217 O O . ASP A 1 406 ? -12.5 -24.234 -23.453 1 93.94 406 ASP A O 1
ATOM 3221 N N . LEU A 1 407 ? -10.391 -23.719 -23.75 1 94.69 407 LEU A N 1
ATOM 3222 C CA . LEU A 1 407 ? -10.117 -23.672 -22.312 1 94.69 407 LEU A CA 1
ATOM 3223 C C . LEU A 1 407 ? -10.977 -22.625 -21.625 1 94.69 407 LEU A C 1
ATOM 3225 O O . LEU A 1 407 ? -11.211 -22.688 -20.422 1 94.69 407 LEU A O 1
ATOM 3229 N N . ARG A 1 408 ? -11.414 -21.594 -22.281 1 91.62 408 ARG A N 1
ATOM 3230 C CA . ARG A 1 408 ? -12.328 -20.609 -21.688 1 91.62 408 ARG A CA 1
ATOM 3231 C C . ARG A 1 408 ? -13.664 -21.25 -21.344 1 91.62 408 ARG A C 1
ATOM 3233 O O . ARG A 1 408 ? -14.266 -20.938 -20.312 1 91.62 408 ARG A O 1
ATOM 3240 N N . GLN A 1 409 ? -14.109 -22.109 -22.234 1 93.12 409 GLN A N 1
ATOM 3241 C CA . GLN A 1 409 ? -15.352 -22.812 -21.953 1 93.12 409 GLN A CA 1
ATOM 3242 C C . GLN A 1 409 ? -15.172 -23.812 -20.828 1 93.12 409 GLN A C 1
ATOM 3244 O O . GLN A 1 409 ? -16.078 -24.016 -20.016 1 93.12 409 GLN A O 1
ATOM 3249 N N . VAL A 1 410 ? -14.023 -24.469 -20.828 1 95.25 410 VAL A N 1
ATOM 3250 C CA . VAL A 1 410 ? -13.703 -25.359 -19.719 1 95.25 410 VAL A CA 1
ATOM 3251 C C . VAL A 1 410 ? -13.773 -24.594 -18.406 1 95.25 410 VAL A C 1
ATOM 3253 O O . VAL A 1 410 ? -14.375 -25.062 -17.438 1 95.25 410 VAL A O 1
ATOM 3256 N N . PHE A 1 411 ? -13.195 -23.406 -18.422 1 95.12 411 PHE A N 1
ATOM 3257 C CA . PHE A 1 411 ? -13.188 -22.516 -17.266 1 95.12 411 PHE A CA 1
ATOM 3258 C C . PHE A 1 411 ? -14.609 -22.203 -16.828 1 95.12 411 PHE A C 1
ATOM 3260 O O . PHE A 1 411 ? -14.945 -22.312 -15.648 1 95.12 411 PHE A O 1
ATOM 3267 N N . GLN A 1 412 ? -15.43 -21.812 -17.703 1 91.5 412 GLN A N 1
ATOM 3268 C CA . GLN A 1 412 ? -16.812 -21.469 -17.406 1 91.5 412 GLN A CA 1
ATOM 3269 C C . GLN A 1 412 ? -17.578 -22.656 -16.844 1 91.5 412 GLN A C 1
ATOM 3271 O O . GLN A 1 412 ? -18.359 -22.5 -15.906 1 91.5 412 GLN A O 1
ATOM 3276 N N . ARG A 1 413 ? -17.344 -23.812 -17.375 1 92.75 413 ARG A N 1
ATOM 3277 C CA . ARG A 1 413 ? -18.016 -25.016 -16.891 1 92.75 413 ARG A CA 1
ATOM 3278 C C . ARG A 1 413 ? -17.594 -25.344 -15.461 1 92.75 413 ARG A C 1
ATOM 3280 O O . ARG A 1 413 ? -18.438 -25.75 -14.641 1 92.75 413 ARG A O 1
ATOM 3287 N N . LEU A 1 414 ? -16.328 -25.219 -15.25 1 94.88 414 LEU A N 1
ATOM 3288 C CA . LEU A 1 414 ? -15.828 -25.484 -13.906 1 94.88 414 LEU A CA 1
ATOM 3289 C C . LEU A 1 414 ? -16.344 -24.438 -12.922 1 94.88 414 LEU A C 1
ATOM 3291 O O . LEU A 1 414 ? -16.656 -24.766 -11.773 1 94.88 414 LEU A O 1
ATOM 3295 N N . LEU A 1 415 ? -16.406 -23.203 -13.375 1 89.81 415 LEU A N 1
ATOM 3296 C CA . LEU A 1 415 ? -16.953 -22.141 -12.539 1 89.81 415 LEU A CA 1
ATOM 3297 C C . LEU A 1 415 ? -18.375 -22.469 -12.109 1 89.81 415 LEU A C 1
ATOM 3299 O O . LEU A 1 415 ? -18.766 -22.203 -10.969 1 89.81 415 LEU A O 1
ATOM 3303 N N . ALA A 1 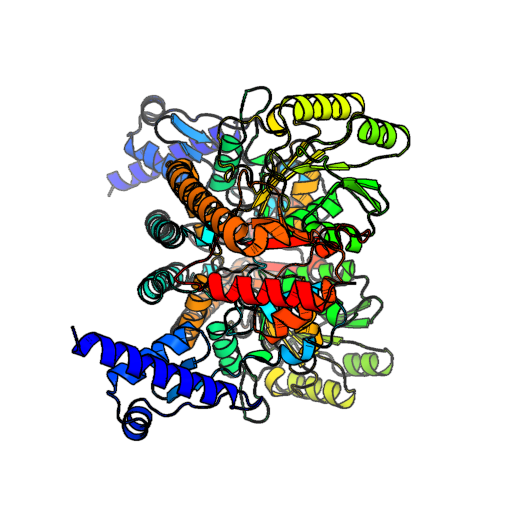416 ? -19.125 -22.969 -13.031 1 87.62 416 ALA A N 1
ATOM 3304 C CA . ALA A 1 416 ? -20.516 -23.359 -12.742 1 87.62 416 ALA A CA 1
ATOM 3305 C C . ALA A 1 416 ? -20.562 -24.438 -11.664 1 87.62 416 ALA A C 1
ATOM 3307 O O . ALA A 1 416 ? -21.578 -24.578 -10.977 1 87.62 416 ALA A O 1
ATOM 3308 N N . GLN A 1 417 ? -19.484 -25.141 -11.508 1 89.81 417 GLN A N 1
ATOM 3309 C CA . GLN A 1 417 ? -19.391 -26.188 -10.492 1 89.81 417 GLN A CA 1
ATOM 3310 C C . GLN A 1 417 ? -18.625 -25.688 -9.266 1 89.81 417 GLN A C 1
ATOM 3312 O O . GLN A 1 417 ? -18.172 -26.5 -8.453 1 89.81 417 GLN A O 1
ATOM 3317 N N . ARG A 1 418 ? -18.266 -24.406 -9.227 1 87.75 418 ARG A N 1
ATOM 3318 C CA . ARG A 1 418 ? -17.641 -23.719 -8.094 1 87.75 418 ARG A CA 1
ATOM 3319 C C . ARG A 1 418 ? -16.172 -24.078 -7.988 1 87.75 418 ARG A C 1
ATOM 3321 O O . ARG A 1 418 ? -15.625 -24.172 -6.887 1 87.75 418 ARG A O 1
ATOM 3328 N N . ILE A 1 419 ? -15.602 -24.391 -9.117 1 91.44 419 ILE A N 1
ATOM 3329 C CA . ILE A 1 419 ? -14.172 -24.641 -9.203 1 91.44 419 ILE A CA 1
ATOM 3330 C C . ILE A 1 419 ? -13.5 -23.547 -10.031 1 91.44 419 ILE A C 1
ATOM 3332 O O . ILE A 1 419 ? -13.922 -23.266 -11.156 1 91.44 419 ILE A O 1
ATOM 3336 N N . VAL A 1 420 ? -12.508 -22.906 -9.461 1 92.94 420 VAL A N 1
ATOM 3337 C CA . VAL A 1 420 ? -11.844 -21.812 -10.164 1 92.94 420 VAL A CA 1
ATOM 3338 C C . VAL A 1 420 ? -10.414 -22.234 -10.531 1 92.94 420 VAL A C 1
ATOM 3340 O O . VAL A 1 420 ? -9.586 -22.469 -9.648 1 92.94 420 VAL A O 1
ATOM 3343 N N . ILE A 1 421 ? -10.148 -22.359 -11.766 1 94.81 421 ILE A N 1
ATOM 3344 C CA . ILE A 1 421 ? -8.797 -22.594 -12.266 1 94.81 421 ILE A CA 1
ATOM 3345 C C . ILE A 1 421 ? -8.258 -21.328 -12.922 1 94.81 421 ILE A C 1
ATOM 3347 O O . ILE A 1 421 ? -8.977 -20.344 -13.062 1 94.81 421 ILE A O 1
ATOM 3351 N N . ALA A 1 422 ? -6.984 -21.344 -13.305 1 96.75 422 ALA A N 1
ATOM 3352 C CA . ALA A 1 422 ? -6.406 -20.203 -14.023 1 96.75 422 ALA A CA 1
ATOM 3353 C C . ALA A 1 422 ? -6.062 -20.594 -15.461 1 96.75 422 ALA A C 1
ATOM 3355 O O . ALA A 1 422 ? -5.082 -21.297 -15.703 1 96.75 422 ALA A O 1
ATOM 3356 N N . PRO A 1 423 ? -6.84 -20.062 -16.406 1 96.88 423 PRO A N 1
ATOM 3357 C CA . PRO A 1 423 ? -6.504 -20.359 -17.797 1 96.88 423 PRO A CA 1
ATOM 3358 C C . PRO A 1 423 ? -5.129 -19.828 -18.203 1 96.88 423 PRO A C 1
ATOM 3360 O O . PRO A 1 423 ? -4.734 -18.734 -17.766 1 96.88 423 PRO A O 1
ATOM 3363 N N . GLY A 1 424 ? -4.477 -20.578 -19.047 1 97.38 424 GLY A N 1
ATOM 3364 C CA . GLY A 1 424 ? -3.107 -20.25 -19.422 1 97.38 424 GLY A CA 1
ATOM 3365 C C . GLY A 1 424 ? -2.984 -18.938 -20.156 1 97.38 424 GLY A C 1
ATOM 3366 O O . GLY A 1 424 ? -1.952 -18.266 -20.078 1 97.38 424 GLY A O 1
ATOM 3367 N N . GLU A 1 425 ? -3.98 -18.531 -20.875 1 95.88 425 GLU A N 1
ATOM 3368 C CA . GLU A 1 425 ? -3.934 -17.312 -21.672 1 95.88 425 GLU A CA 1
ATOM 3369 C C . GLU A 1 425 ? -3.709 -16.094 -20.797 1 95.88 425 GLU A C 1
ATOM 3371 O O . GLU A 1 425 ? -3.264 -15.047 -21.281 1 95.88 425 GLU A O 1
ATOM 3376 N N . LEU A 1 426 ? -3.986 -16.203 -19.484 1 96.44 426 LEU A N 1
ATOM 3377 C CA . LEU A 1 426 ? -3.803 -15.086 -18.562 1 96.44 426 LEU A CA 1
ATOM 3378 C C . LEU A 1 426 ? -2.322 -14.781 -18.359 1 96.44 426 LEU A C 1
ATOM 3380 O O . LEU A 1 426 ? -1.964 -13.703 -17.891 1 96.44 426 LEU A O 1
ATOM 3384 N N . PHE A 1 427 ? -1.466 -15.719 -18.734 1 98.12 427 PHE A N 1
ATOM 3385 C CA . PHE A 1 427 ? -0.044 -15.602 -18.438 1 98.12 427 PHE A CA 1
ATOM 3386 C C . PHE A 1 427 ? 0.738 -15.164 -19.672 1 98.12 427 PHE A C 1
ATOM 3388 O O . PHE A 1 427 ? 1.951 -15.367 -19.75 1 98.12 427 PHE A O 1
ATOM 3395 N N . SER A 1 428 ? 0.029 -14.594 -20.641 1 97.25 428 SER A N 1
ATOM 3396 C CA . SER A 1 428 ? 0.59 -14.031 -21.859 1 97.25 428 SER A CA 1
ATOM 3397 C C . SER A 1 428 ? -0.239 -12.844 -22.359 1 97.25 428 SER A C 1
ATOM 3399 O O . SER A 1 428 ? -1.452 -12.797 -22.141 1 97.25 428 SER A O 1
ATOM 3401 N N . ILE A 1 429 ? 0.388 -11.898 -22.906 1 93.56 429 ILE A N 1
ATOM 3402 C CA . ILE A 1 429 ? -0.347 -10.789 -23.5 1 93.56 429 ILE A CA 1
ATOM 3403 C C . ILE A 1 429 ? -0.498 -11.016 -25 1 93.56 429 ILE A C 1
ATOM 3405 O O . ILE A 1 429 ? -1.207 -10.273 -25.688 1 93.56 429 ILE A O 1
ATOM 3409 N N . GLN A 1 430 ? 0.069 -12.047 -25.5 1 90.81 430 GLN A N 1
ATOM 3410 C CA . GLN A 1 430 ? 0.007 -12.359 -26.922 1 90.81 430 GLN A CA 1
ATOM 3411 C C . GLN A 1 430 ? -0.954 -13.516 -27.188 1 90.81 430 GLN A C 1
ATOM 3413 O O . GLN A 1 430 ? -1.029 -14.016 -28.312 1 90.81 430 GLN A O 1
ATOM 3418 N N . GLY A 1 431 ? -1.585 -13.914 -26.172 1 87.06 431 GLY A N 1
ATOM 3419 C CA . GLY A 1 431 ? -2.572 -14.969 -26.328 1 87.06 431 GLY A CA 1
ATOM 3420 C C . GLY A 1 431 ? -1.956 -16.344 -26.453 1 87.06 431 GLY A C 1
ATOM 3421 O O . GLY A 1 431 ? -2.529 -17.25 -27.078 1 87.06 431 GLY A O 1
ATOM 3422 N N . LEU A 1 432 ? -0.827 -16.469 -25.906 1 93.69 432 LEU A N 1
ATOM 3423 C CA . LEU A 1 432 ? -0.174 -17.766 -25.875 1 93.69 432 LEU A CA 1
ATOM 3424 C C . LEU A 1 432 ? -0.803 -18.672 -24.812 1 93.69 432 LEU A C 1
ATOM 3426 O O . LEU A 1 432 ? -1.63 -18.219 -24.016 1 93.69 432 LEU A O 1
ATOM 3430 N N . TYR A 1 433 ? -0.654 -19.969 -24.906 1 97.06 433 TYR A N 1
ATOM 3431 C CA . TYR A 1 433 ? -0.943 -20.984 -23.906 1 97.06 433 TYR A CA 1
ATOM 3432 C C . TYR A 1 433 ? -2.445 -21.188 -23.766 1 97.06 433 TYR A C 1
ATOM 3434 O O . TYR A 1 433 ? -2.949 -21.359 -22.641 1 97.06 433 TYR A O 1
ATOM 3442 N N . THR A 1 434 ? -3.186 -21.109 -24.812 1 95.81 434 THR A N 1
ATOM 3443 C CA . THR A 1 434 ? -4.637 -21.266 -24.828 1 95.81 434 THR A CA 1
ATOM 3444 C C . THR A 1 434 ? -5.035 -22.688 -24.484 1 95.81 434 THR A C 1
ATOM 3446 O O . THR A 1 434 ? -6.203 -22.969 -24.188 1 95.81 434 THR A O 1
ATOM 3449 N N . GLN A 1 435 ? -4.07 -23.625 -24.531 1 96.5 435 GLN A N 1
ATOM 3450 C CA . GLN A 1 435 ? -4.344 -25.016 -24.203 1 96.5 435 GLN A CA 1
ATOM 3451 C C . GLN A 1 435 ? -3.805 -25.375 -22.812 1 96.5 435 GLN A C 1
ATOM 3453 O O . GLN A 1 435 ? -3.697 -26.547 -22.469 1 96.5 435 GLN A O 1
ATOM 3458 N N . HIS A 1 436 ? -3.375 -24.391 -22.062 1 97.31 436 HIS A N 1
ATOM 3459 C CA . HIS A 1 436 ? -2.744 -24.594 -20.766 1 97.31 436 HIS A CA 1
ATOM 3460 C C . HIS A 1 436 ? -3.625 -24.078 -19.641 1 97.31 436 HIS A C 1
ATOM 3462 O O . HIS A 1 436 ? -4.516 -23.25 -19.875 1 97.31 436 HIS A O 1
ATOM 3468 N N . LEU A 1 437 ? -3.434 -24.594 -18.438 1 96.81 437 LEU A N 1
ATOM 3469 C CA . LEU A 1 437 ? -4.012 -24.062 -17.219 1 96.81 437 LEU A CA 1
ATOM 3470 C C . LEU A 1 437 ? -3.033 -24.203 -16.047 1 96.81 437 LEU A C 1
ATOM 3472 O O . LEU A 1 437 ? -2.121 -25.031 -16.094 1 96.81 437 LEU A O 1
ATOM 3476 N N . ARG A 1 438 ? -3.143 -23.344 -15.094 1 97.06 438 ARG A N 1
ATOM 3477 C CA . ARG A 1 438 ? -2.396 -23.422 -13.844 1 97.06 438 ARG A CA 1
ATOM 3478 C C . ARG A 1 438 ? -3.301 -23.875 -12.695 1 97.06 438 ARG A C 1
ATOM 3480 O O . ARG A 1 438 ? -4.43 -23.391 -12.57 1 97.06 438 ARG A O 1
ATOM 3487 N N . MET A 1 439 ? -2.83 -24.766 -11.953 1 94.94 439 MET A N 1
ATOM 3488 C CA . MET A 1 439 ? -3.557 -25.266 -10.789 1 94.94 439 MET A CA 1
ATOM 3489 C C . MET A 1 439 ? -2.641 -25.344 -9.57 1 94.94 439 MET A C 1
ATOM 3491 O O . MET A 1 439 ? -1.484 -25.75 -9.688 1 94.94 439 MET A O 1
ATOM 3495 N N . THR A 1 440 ? -3.176 -24.984 -8.438 1 95.5 440 THR A N 1
ATOM 3496 C CA . THR A 1 440 ? -2.371 -25.016 -7.215 1 95.5 440 THR A CA 1
ATOM 3497 C C . THR A 1 440 ? -2.355 -26.406 -6.613 1 95.5 440 THR A C 1
ATOM 3499 O O . THR A 1 440 ? -3.328 -27.156 -6.738 1 95.5 440 THR A O 1
ATOM 3502 N N . HIS A 1 441 ? -1.276 -26.859 -6.047 1 93.94 441 HIS A N 1
ATOM 3503 C CA . HIS A 1 441 ? -1.222 -28.062 -5.246 1 93.94 441 HIS A CA 1
ATOM 3504 C C . HIS A 1 441 ? -1.142 -27.75 -3.758 1 93.94 441 HIS A C 1
ATOM 3506 O O . HIS A 1 441 ? -1.127 -28.656 -2.92 1 93.94 441 HIS A O 1
ATOM 3512 N N . ALA A 1 442 ? -1.067 -26.406 -3.482 1 90.88 442 ALA A N 1
ATOM 3513 C CA . ALA A 1 442 ? -1.061 -25.969 -2.09 1 90.88 442 ALA A CA 1
ATOM 3514 C C . ALA A 1 442 ? -2.479 -25.906 -1.528 1 90.88 442 ALA A C 1
ATOM 3516 O O . ALA A 1 442 ? -3.023 -24.812 -1.331 1 90.88 442 ALA A O 1
ATOM 3517 N N . LEU A 1 443 ? -3.072 -26.969 -1.324 1 78.5 443 LEU A N 1
ATOM 3518 C CA . LEU A 1 443 ? -4.449 -27.047 -0.844 1 78.5 443 LEU A CA 1
ATOM 3519 C C . LEU A 1 443 ? -4.488 -27.406 0.635 1 78.5 443 LEU A C 1
ATOM 3521 O O . LEU A 1 443 ? -3.68 -28.219 1.101 1 78.5 443 LEU A O 1
ATOM 3525 N N . SER A 1 444 ? -5.121 -26.453 1.296 1 64.12 444 SER A N 1
ATOM 3526 C CA . SER A 1 444 ? -5.27 -26.734 2.721 1 64.12 444 SER A CA 1
ATOM 3527 C C . SER A 1 444 ? -6.492 -27.609 2.992 1 64.12 444 SER A C 1
ATOM 3529 O O . SER A 1 444 ? -7.539 -27.422 2.369 1 64.12 444 SER A O 1
ATOM 3531 N N . GLY A 1 445 ? -6.367 -28.562 3.832 1 58.78 445 GLY A N 1
ATOM 3532 C CA . GLY A 1 445 ? -7.477 -29.359 4.344 1 58.78 445 GLY A CA 1
ATOM 3533 C C . GLY A 1 445 ? -7.859 -30.5 3.426 1 58.78 445 GLY A C 1
ATOM 3534 O O . GLY A 1 445 ? -7.129 -30.828 2.486 1 58.78 445 GLY A O 1
ATOM 3535 N N . ALA A 1 446 ? -8.992 -31.078 3.721 1 56.72 446 ALA A N 1
ATOM 3536 C CA . ALA A 1 446 ? -9.492 -32.281 3.076 1 56.72 446 ALA A CA 1
ATOM 3537 C C . ALA A 1 446 ? -10.203 -31.953 1.768 1 56.72 446 ALA A C 1
ATOM 3539 O O . ALA A 1 446 ? -11.43 -31.812 1.74 1 56.72 446 ALA A O 1
ATOM 3540 N N . THR A 1 447 ? -9.508 -31.266 0.866 1 65.56 447 THR A N 1
ATOM 3541 C CA . THR A 1 447 ? -10.109 -31.062 -0.45 1 65.56 447 THR A CA 1
ATOM 3542 C C . THR A 1 447 ? -10.25 -32.375 -1.19 1 65.56 447 THR A C 1
ATOM 3544 O O . THR A 1 447 ? -9.328 -33.219 -1.174 1 65.56 447 THR A O 1
ATOM 3547 N N . ASP A 1 448 ? -11.547 -32.688 -1.567 1 76.94 448 ASP A N 1
ATOM 3548 C CA . ASP A 1 448 ? -11.789 -33.875 -2.352 1 76.94 448 ASP A CA 1
ATOM 3549 C C . ASP A 1 448 ? -11.273 -33.719 -3.779 1 76.94 448 ASP A C 1
ATOM 3551 O O . ASP A 1 448 ? -12.039 -33.375 -4.684 1 76.94 448 ASP A O 1
ATOM 3555 N N . LEU A 1 449 ? -10.016 -33.969 -3.984 1 81.38 449 LEU A N 1
ATOM 3556 C CA . LEU A 1 449 ? -9.352 -33.781 -5.27 1 81.38 449 LEU A CA 1
ATOM 3557 C C . LEU A 1 449 ? -9.906 -34.75 -6.309 1 81.38 449 LEU A C 1
ATOM 3559 O O . LEU A 1 449 ? -9.93 -34.438 -7.504 1 81.38 449 LEU A O 1
ATOM 3563 N N . ASP A 1 450 ? -10.422 -35.812 -5.801 1 83.25 450 ASP A N 1
ATOM 3564 C CA . ASP A 1 450 ? -10.961 -36.812 -6.746 1 83.25 450 ASP A CA 1
ATOM 3565 C C . ASP A 1 450 ? -12.172 -36.25 -7.484 1 83.25 450 ASP A C 1
ATOM 3567 O O . ASP A 1 450 ? -12.242 -36.312 -8.711 1 83.25 450 ASP A O 1
ATOM 3571 N N . THR A 1 451 ? -13.023 -35.719 -6.727 1 84.88 451 THR A N 1
ATOM 3572 C CA . THR A 1 451 ? -14.203 -35.094 -7.328 1 84.88 451 THR A CA 1
ATOM 3573 C C . THR A 1 451 ? -13.812 -33.938 -8.227 1 84.88 451 THR A C 1
ATOM 3575 O O . THR A 1 451 ? -14.406 -33.75 -9.289 1 84.88 451 THR A O 1
ATOM 3578 N N . THR A 1 452 ? -12.867 -33.25 -7.793 1 88.81 452 THR A N 1
ATOM 3579 C CA . THR A 1 452 ? -12.391 -32.094 -8.547 1 88.81 452 THR A CA 1
ATOM 3580 C C . THR A 1 452 ? -11.781 -32.531 -9.875 1 88.81 452 THR A C 1
ATOM 3582 O O . THR A 1 452 ? -12.055 -31.938 -10.922 1 88.81 452 THR A O 1
ATOM 3585 N N . PHE A 1 453 ? -11.016 -33.562 -9.867 1 90.25 453 PHE A N 1
ATOM 3586 C CA . PHE A 1 453 ? -10.359 -34.062 -11.078 1 90.25 453 PHE A CA 1
ATOM 3587 C C . PHE A 1 453 ? -11.367 -34.688 -12.031 1 90.25 453 PHE A C 1
ATOM 3589 O O . PHE A 1 453 ? -11.219 -34.594 -13.25 1 90.25 453 PHE A O 1
ATOM 3596 N N . HIS A 1 454 ? -12.383 -35.25 -11.469 1 90.25 454 HIS A N 1
ATOM 3597 C CA . HIS A 1 454 ? -13.461 -35.75 -12.32 1 90.25 454 HIS A CA 1
ATOM 3598 C C . HIS A 1 454 ? -14.164 -34.625 -13.062 1 90.25 454 HIS A C 1
ATOM 3600 O O . HIS A 1 454 ? -14.445 -34.75 -14.25 1 90.25 454 HIS A O 1
ATOM 3606 N N . ALA A 1 455 ? -14.414 -33.656 -12.312 1 92.81 455 ALA A N 1
ATOM 3607 C CA . ALA A 1 455 ? -15.047 -32.469 -12.922 1 92.81 455 ALA A CA 1
ATOM 3608 C C . ALA A 1 455 ? -14.164 -31.891 -14.016 1 92.81 455 ALA A C 1
ATOM 3610 O O . ALA A 1 455 ? -14.656 -31.5 -15.078 1 92.81 455 ALA A O 1
ATOM 3611 N N . LEU A 1 456 ? -12.914 -31.812 -13.75 1 93.69 456 LEU A N 1
ATOM 3612 C CA . LEU A 1 456 ? -11.961 -31.281 -14.734 1 93.69 456 LEU A CA 1
ATOM 3613 C C . LEU A 1 456 ? -11.93 -32.156 -15.977 1 93.69 456 LEU A C 1
ATOM 3615 O O . LEU A 1 456 ? -11.953 -31.672 -17.094 1 93.69 456 LEU A O 1
ATOM 3619 N N . ALA A 1 457 ? -11.906 -33.406 -15.766 1 91.81 457 ALA A N 1
ATOM 3620 C CA . ALA A 1 457 ? -11.898 -34.375 -16.875 1 91.81 457 ALA A CA 1
ATOM 3621 C C . ALA A 1 457 ? -13.148 -34.188 -17.734 1 91.81 457 ALA A C 1
ATOM 3623 O O . ALA A 1 457 ? -13.062 -34.188 -18.969 1 91.81 457 ALA A O 1
ATOM 3624 N N . ASP A 1 458 ? -14.25 -34.156 -17.047 1 92.69 458 ASP A N 1
ATOM 3625 C CA . ASP A 1 458 ? -15.523 -34 -17.75 1 92.69 458 ASP A CA 1
ATOM 3626 C C . ASP A 1 458 ? -15.539 -32.688 -18.562 1 92.69 458 ASP A C 1
ATOM 3628 O O . ASP A 1 458 ? -15.992 -32.688 -19.719 1 92.69 458 ASP A O 1
ATOM 3632 N N . ALA A 1 459 ? -15.109 -31.656 -17.984 1 94.69 459 ALA A N 1
ATOM 3633 C CA . ALA A 1 459 ? -15.086 -30.375 -18.672 1 94.69 459 ALA A CA 1
ATOM 3634 C C . ALA A 1 459 ? -14.18 -30.406 -19.891 1 94.69 459 ALA A C 1
ATOM 3636 O O . ALA A 1 459 ? -14.523 -29.859 -20.938 1 94.69 459 ALA A O 1
ATOM 3637 N N . LEU A 1 460 ? -13.055 -31.031 -19.797 1 93.44 460 LEU A N 1
ATOM 3638 C CA . LEU A 1 460 ? -12.109 -31.156 -20.906 1 93.44 460 LEU A CA 1
ATOM 3639 C C . LEU A 1 460 ? -12.711 -31.969 -22.047 1 93.44 460 LEU A C 1
ATOM 3641 O O . LEU A 1 460 ? -12.555 -31.625 -23.219 1 93.44 460 LEU A O 1
ATOM 3645 N N . ARG A 1 461 ? -13.383 -33 -21.688 1 91.25 461 ARG A N 1
ATOM 3646 C CA . ARG A 1 461 ? -14 -33.875 -22.688 1 91.25 461 ARG A CA 1
ATOM 3647 C C . ARG A 1 461 ? -15.125 -33.156 -23.422 1 91.25 461 ARG A C 1
ATOM 3649 O O . ARG A 1 461 ? -15.227 -33.25 -24.641 1 91.25 461 ARG A O 1
ATOM 3656 N N . LEU A 1 462 ? -15.898 -32.438 -22.688 1 90 462 LEU A N 1
ATOM 3657 C CA . LEU A 1 462 ? -17.078 -31.797 -23.25 1 90 462 LEU A CA 1
ATOM 3658 C C . LEU A 1 462 ? -16.703 -30.609 -24.125 1 90 462 LEU A C 1
ATOM 3660 O O . LEU A 1 462 ? -17.422 -30.266 -25.062 1 90 462 LEU A O 1
ATOM 3664 N N . GLU A 1 463 ? -15.586 -30.047 -23.875 1 88.44 463 GLU A N 1
ATOM 3665 C CA . GLU A 1 463 ? -15.219 -28.844 -24.609 1 88.44 463 GLU A CA 1
ATOM 3666 C C . GLU A 1 463 ? -14.062 -29.109 -25.578 1 88.44 463 GLU A C 1
ATOM 3668 O O . GLU A 1 463 ? -13.266 -28.203 -25.859 1 88.44 463 GLU A O 1
ATOM 3673 N N . GLN A 1 464 ? -13.969 -30.312 -25.891 1 86.75 464 GLN A N 1
ATOM 3674 C CA . GLN A 1 464 ? -13 -30.672 -26.922 1 86.75 464 GLN A CA 1
ATOM 3675 C C . GLN A 1 464 ? -13.375 -30.078 -28.266 1 86.75 464 GLN A C 1
ATOM 3677 O O . GLN A 1 464 ? -14.547 -30.047 -28.641 1 86.75 464 GLN A O 1
ATOM 3682 N N . SER A 1 465 ? -12.516 -29.266 -28.812 1 76.81 465 SER A N 1
ATOM 3683 C CA . SER A 1 465 ? -12.719 -28.719 -30.156 1 76.81 465 SER A CA 1
ATOM 3684 C C . SER A 1 465 ? -12 -29.562 -31.203 1 76.81 465 SER A C 1
ATOM 3686 O O . SER A 1 465 ? -10.984 -30.203 -30.922 1 76.81 465 SER A O 1
ATOM 3688 N N . MET B 1 1 ? 20.875 11.289 45 1 31.8 1 MET B N 1
ATOM 3689 C CA . MET B 1 1 ? 20.312 12.109 43.938 1 31.8 1 MET B CA 1
ATOM 3690 C C . MET B 1 1 ? 21.406 12.57 42.969 1 31.8 1 MET B C 1
ATOM 3692 O O . MET B 1 1 ? 21.125 13.125 41.906 1 31.8 1 MET B O 1
ATOM 3696 N N . LYS B 1 2 ? 22.641 12.766 43.562 1 43.75 2 LYS B N 1
ATOM 3697 C CA . LYS B 1 2 ? 23.859 13.141 42.844 1 43.75 2 LYS B CA 1
ATOM 3698 C C . LYS B 1 2 ? 24.297 12.016 41.906 1 43.75 2 LYS B C 1
ATOM 3700 O O . LYS B 1 2 ? 24.875 12.281 40.844 1 43.75 2 LYS B O 1
ATOM 3705 N N . GLY B 1 3 ? 24.047 10.867 42.219 1 41.5 3 GLY B N 1
ATOM 3706 C CA . GLY B 1 3 ? 24.422 9.648 41.5 1 41.5 3 GLY B CA 1
ATOM 3707 C C . GLY B 1 3 ? 23.656 9.445 40.219 1 41.5 3 GLY B C 1
ATOM 3708 O O . GLY B 1 3 ? 24.141 8.781 39.312 1 41.5 3 GLY B O 1
ATOM 3709 N N . SER B 1 4 ? 22.453 9.781 40.188 1 42.31 4 SER B N 1
ATOM 3710 C CA . SER B 1 4 ? 21.547 9.617 39.062 1 42.31 4 SER B CA 1
ATOM 3711 C C . SER B 1 4 ? 21.875 10.625 37.938 1 42.31 4 SER B C 1
ATOM 3713 O O . SER B 1 4 ? 21.734 10.32 36.75 1 42.31 4 SER B O 1
ATOM 3715 N N . ARG B 1 5 ? 22.359 11.891 38.375 1 45.72 5 ARG B N 1
ATOM 3716 C CA . ARG B 1 5 ? 22.703 12.938 37.438 1 45.72 5 ARG B CA 1
ATOM 3717 C C . ARG B 1 5 ? 24.016 12.617 36.719 1 45.72 5 ARG B C 1
ATOM 3719 O O . ARG B 1 5 ? 24.172 12.922 35.531 1 45.72 5 ARG B O 1
ATOM 3726 N N . GLU B 1 6 ? 24.875 12.133 37.344 1 48.75 6 GLU B N 1
ATOM 3727 C CA . GLU B 1 6 ? 26.172 11.797 36.75 1 48.75 6 GLU B CA 1
ATOM 3728 C C . GLU B 1 6 ? 26.031 10.672 35.719 1 48.75 6 GLU B C 1
ATOM 3730 O O . GLU B 1 6 ? 26.688 10.688 34.688 1 48.75 6 GLU B O 1
ATOM 3735 N N . THR B 1 7 ? 25.156 9.812 35.969 1 50.25 7 THR B N 1
ATOM 3736 C CA . THR B 1 7 ? 24.844 8.711 35.094 1 50.25 7 THR B CA 1
ATOM 3737 C C . THR B 1 7 ? 24.094 9.219 33.844 1 50.25 7 THR B C 1
ATOM 3739 O O . THR B 1 7 ? 24.281 8.711 32.75 1 50.25 7 THR B O 1
ATOM 3742 N N . ASP B 1 8 ? 23.25 10.18 34.125 1 52.78 8 ASP B N 1
ATOM 3743 C CA . ASP B 1 8 ? 22.5 10.797 33.031 1 52.78 8 ASP B CA 1
ATOM 3744 C C . ASP B 1 8 ? 23.422 11.539 32.062 1 52.78 8 ASP B C 1
ATOM 3746 O O . ASP B 1 8 ? 23.234 11.492 30.859 1 52.78 8 ASP B O 1
ATOM 3750 N N . PHE B 1 9 ? 24.469 12.148 32.688 1 56.66 9 PHE B N 1
ATOM 3751 C CA . PHE B 1 9 ? 25.438 12.922 31.906 1 56.66 9 PHE B CA 1
ATOM 3752 C C . PHE B 1 9 ? 26.375 12 31.141 1 56.66 9 PHE B C 1
ATOM 3754 O O . PHE B 1 9 ? 26.734 12.281 29.984 1 56.66 9 PHE B O 1
ATOM 3761 N N . ALA B 1 10 ? 26.672 10.945 31.75 1 60.72 10 ALA B N 1
ATOM 3762 C CA . ALA B 1 10 ? 27.656 10.055 31.125 1 60.72 10 ALA B CA 1
ATOM 3763 C C . ALA B 1 10 ? 27.078 9.383 29.891 1 60.72 10 ALA B C 1
ATOM 3765 O O . ALA B 1 10 ? 27.75 9.281 28.859 1 60.72 10 ALA B O 1
ATOM 3766 N N . TYR B 1 11 ? 25.828 8.898 29.969 1 62.94 11 TYR B N 1
ATOM 3767 C CA . TYR B 1 11 ? 25.312 8.242 28.781 1 62.94 11 TYR B CA 1
ATOM 3768 C C . TYR B 1 11 ? 25.078 9.258 27.656 1 62.94 11 TYR B C 1
ATOM 3770 O O . TYR B 1 11 ? 25.25 8.93 26.484 1 62.94 11 TYR B O 1
ATOM 3778 N N . GLN B 1 12 ? 24.781 10.43 27.953 1 64.31 12 GLN B N 1
ATOM 3779 C CA . GLN B 1 12 ? 24.625 11.461 26.922 1 64.31 12 GLN B CA 1
ATOM 3780 C C . GLN B 1 12 ? 25.953 11.742 26.234 1 64.31 12 GLN B C 1
ATOM 3782 O O . GLN B 1 12 ? 26 11.961 25.016 1 64.31 12 GLN B O 1
ATOM 3787 N N . ALA B 1 13 ? 27 11.805 27.062 1 64 13 ALA B N 1
ATOM 3788 C CA . ALA B 1 13 ? 28.328 12 26.5 1 64 13 ALA B CA 1
ATOM 3789 C C . ALA B 1 13 ? 28.703 10.852 25.578 1 64 13 ALA B C 1
ATOM 3791 O O . ALA B 1 13 ? 29.234 11.07 24.484 1 64 13 ALA B O 1
ATOM 3792 N N . VAL B 1 14 ? 28.406 9.656 25.969 1 71.62 14 VAL B N 1
ATOM 3793 C CA . VAL B 1 14 ? 28.656 8.484 25.125 1 71.62 14 VAL B CA 1
ATOM 3794 C C . VAL B 1 14 ? 27.781 8.547 23.875 1 71.62 14 VAL B C 1
ATOM 3796 O O . VAL B 1 14 ? 28.25 8.281 22.781 1 71.62 14 VAL B O 1
ATOM 3799 N N . TYR B 1 15 ? 26.562 8.891 24.062 1 70.44 15 TYR B N 1
ATOM 3800 C CA . TYR B 1 15 ? 25.625 9.031 22.938 1 70.44 15 TYR B CA 1
ATOM 3801 C C . TYR B 1 15 ? 26.125 10.07 21.953 1 70.44 15 TYR B C 1
ATOM 3803 O O . TYR B 1 15 ? 26.141 9.828 20.734 1 70.44 15 TYR B O 1
ATOM 3811 N N . ARG B 1 16 ? 26.562 11.125 22.391 1 62.81 16 ARG B N 1
ATOM 3812 C CA . ARG B 1 16 ? 27.078 12.172 21.531 1 62.81 16 ARG B CA 1
ATOM 3813 C C . ARG B 1 16 ? 28.359 11.703 20.828 1 62.81 16 ARG B C 1
ATOM 3815 O O . ARG B 1 16 ? 28.547 11.977 19.641 1 62.81 16 ARG B O 1
ATOM 3822 N N . TYR B 1 17 ? 29.203 11.109 21.578 1 66.06 17 TYR B N 1
ATOM 3823 C CA . TYR B 1 17 ? 30.422 10.57 21 1 66.06 17 TYR B CA 1
ATOM 3824 C C . TYR B 1 17 ? 30.109 9.57 19.891 1 66.06 17 TYR B C 1
ATOM 3826 O O . TYR B 1 17 ? 30.672 9.648 18.797 1 66.06 17 TYR B O 1
ATOM 3834 N N . LEU B 1 18 ? 29.219 8.703 20.234 1 69.44 18 LEU B N 1
ATOM 3835 C CA . LEU B 1 18 ? 28.859 7.703 19.234 1 69.44 18 LEU B CA 1
ATOM 3836 C C . LEU B 1 18 ? 28.156 8.344 18.047 1 69.44 18 LEU B C 1
ATOM 3838 O O . LEU B 1 18 ? 28.391 7.969 16.891 1 69.44 18 LEU B O 1
ATOM 3842 N N . THR B 1 19 ? 27.344 9.242 18.344 1 64.5 19 THR B N 1
ATOM 3843 C CA . THR B 1 19 ? 26.656 9.969 17.281 1 64.5 19 THR B CA 1
ATOM 3844 C C . THR B 1 19 ? 27.672 10.711 16.391 1 64.5 19 THR B C 1
ATOM 3846 O O . THR B 1 19 ? 27.547 10.719 15.172 1 64.5 19 THR B O 1
ATOM 3849 N N . ALA B 1 20 ? 28.594 11.289 17.031 1 61.16 20 ALA B N 1
ATOM 3850 C CA . ALA B 1 20 ? 29.688 11.938 16.297 1 61.16 20 ALA B CA 1
ATOM 3851 C C . ALA B 1 20 ? 30.5 10.922 15.508 1 61.16 20 ALA B C 1
ATOM 3853 O O . ALA B 1 20 ? 30.844 11.156 14.352 1 61.16 20 ALA B O 1
ATOM 3854 N N . LEU B 1 21 ? 30.797 9.875 16.219 1 63.22 21 LEU B N 1
ATOM 3855 C CA . LEU B 1 21 ? 31.562 8.82 15.539 1 63.22 21 LEU B CA 1
ATOM 3856 C C . LEU B 1 21 ? 30.797 8.289 14.328 1 63.22 21 LEU B C 1
ATOM 3858 O O . LEU B 1 21 ? 31.375 8.094 13.266 1 63.22 21 LEU B O 1
ATOM 3862 N N . ILE B 1 22 ? 29.547 8.125 14.641 1 65.25 22 ILE B N 1
ATOM 3863 C CA . ILE B 1 22 ? 28.703 7.602 13.578 1 65.25 22 ILE B CA 1
ATOM 3864 C C . ILE B 1 22 ? 28.578 8.633 12.461 1 65.25 22 ILE B C 1
ATOM 3866 O O . ILE B 1 22 ? 28.594 8.289 11.281 1 65.25 22 ILE B O 1
ATOM 3870 N N . SER B 1 23 ? 28.391 9.828 12.891 1 57.78 23 SER B N 1
ATOM 3871 C CA . SER B 1 23 ? 28.234 10.914 11.938 1 57.78 23 SER B CA 1
ATOM 3872 C C . SER B 1 23 ? 29.516 11.125 11.133 1 57.78 23 SER B C 1
ATOM 3874 O O . SER B 1 23 ? 29.469 11.586 9.992 1 57.78 23 SER B O 1
ATOM 3876 N N . GLU B 1 24 ? 30.594 11.039 11.773 1 52.81 24 GLU B N 1
ATOM 3877 C CA . GLU B 1 24 ? 31.891 11.188 11.125 1 52.81 24 GLU B CA 1
ATOM 3878 C C . GLU B 1 24 ? 32.188 9.992 10.219 1 52.81 24 GLU B C 1
ATOM 3880 O O . GLU B 1 24 ? 33.125 10.039 9.398 1 52.81 24 GLU B O 1
ATOM 3885 N N . LEU B 1 25 ? 31.578 9.031 10.539 1 51.41 25 LEU B N 1
ATOM 3886 C CA . LEU B 1 25 ? 31.797 7.852 9.711 1 51.41 25 LEU B CA 1
ATOM 3887 C C . LEU B 1 25 ? 31.297 8.094 8.289 1 51.41 25 LEU B C 1
ATOM 3889 O O . LEU B 1 25 ? 30.234 8.688 8.086 1 51.41 25 LEU B O 1
ATOM 3893 N N . GLY B 1 26 ? 32.219 8.5 7.418 1 44.16 26 GLY B N 1
ATOM 3894 C CA . GLY B 1 26 ? 31.922 8.672 6.004 1 44.16 26 GLY B CA 1
ATOM 3895 C C . GLY B 1 26 ? 30.875 7.707 5.484 1 44.16 26 GLY B C 1
ATOM 3896 O O . GLY B 1 26 ? 30.297 6.934 6.25 1 44.16 26 GLY B O 1
ATOM 3897 N N . SER B 1 27 ? 30.438 7.93 4.117 1 43.56 27 SER B N 1
ATOM 3898 C CA . SER B 1 27 ? 29.469 7.176 3.328 1 43.56 27 SER B CA 1
ATOM 3899 C C . SER B 1 27 ? 29.719 5.676 3.432 1 43.56 27 SER B C 1
ATOM 3901 O O . SER B 1 27 ? 29.047 4.883 2.77 1 43.56 27 SER B O 1
ATOM 3903 N N . ASP B 1 28 ? 30.641 5.367 4.227 1 45.31 28 ASP B N 1
ATOM 3904 C CA . ASP B 1 28 ? 30.938 3.945 4.113 1 45.31 28 ASP B CA 1
ATOM 3905 C C . ASP B 1 28 ? 29.969 3.107 4.945 1 45.31 28 ASP B C 1
ATOM 3907 O O . ASP B 1 28 ? 29.578 3.516 6.039 1 45.31 28 ASP B O 1
ATOM 3911 N N . ALA B 1 29 ? 29.297 2.117 4.461 1 49.34 29 ALA B N 1
ATOM 3912 C CA . ALA B 1 29 ? 28.125 1.28 4.762 1 49.34 29 ALA B CA 1
ATOM 3913 C C . ALA B 1 29 ? 28.125 0.859 6.23 1 49.34 29 ALA B C 1
ATOM 3915 O O . ALA B 1 29 ? 27.094 0.927 6.898 1 49.34 29 ALA B O 1
ATOM 3916 N N . ARG B 1 30 ? 28.875 -0.133 6.68 1 50.38 30 ARG B N 1
ATOM 3917 C CA . ARG B 1 30 ? 28.859 -0.864 7.945 1 50.38 30 ARG B CA 1
ATOM 3918 C C . ARG B 1 30 ? 30.062 -0.496 8.805 1 50.38 30 ARG B C 1
ATOM 3920 O O . ARG B 1 30 ? 31.188 -0.922 8.523 1 50.38 30 ARG B O 1
ATOM 3927 N N . VAL B 1 31 ? 29.969 0.554 9.547 1 57.41 31 VAL B N 1
ATOM 3928 C CA . VAL B 1 31 ? 31.094 0.782 10.438 1 57.41 31 VAL B CA 1
ATOM 3929 C C . VAL B 1 31 ? 30.828 0.124 11.789 1 57.41 31 VAL B C 1
ATOM 3931 O O . VAL B 1 31 ? 29.828 0.421 12.445 1 57.41 31 VAL B O 1
ATOM 3934 N N . ARG B 1 32 ? 31.609 -0.891 11.945 1 68.88 32 ARG B N 1
ATOM 3935 C CA . ARG B 1 32 ? 31.547 -1.525 13.258 1 68.88 32 ARG B CA 1
ATOM 3936 C C . ARG B 1 32 ? 31.938 -0.541 14.359 1 68.88 32 ARG B C 1
ATOM 3938 O O . ARG B 1 32 ? 32.969 0.119 14.273 1 68.88 32 ARG B O 1
ATOM 3945 N N . LEU B 1 33 ? 31 -0.344 15.203 1 73.56 33 LEU B N 1
ATOM 3946 C CA . LEU B 1 33 ? 31.266 0.539 16.328 1 73.56 33 LEU B CA 1
ATOM 3947 C C . LEU B 1 33 ? 32.062 -0.184 17.406 1 73.56 33 LEU B C 1
ATOM 3949 O O . LEU B 1 33 ? 32.062 -1.416 17.469 1 73.56 33 LEU B O 1
ATOM 3953 N N . PRO B 1 34 ? 32.875 0.489 18.156 1 73.69 34 PRO B N 1
ATOM 3954 C CA . PRO B 1 34 ? 33.656 -0.155 19.234 1 73.69 34 PRO B CA 1
ATOM 3955 C C . PRO B 1 34 ? 32.781 -1.014 20.141 1 73.69 34 PRO B C 1
ATOM 3957 O O . PRO B 1 34 ? 31.609 -0.708 20.344 1 73.69 34 PRO B O 1
ATOM 3960 N N . SER B 1 35 ? 33.312 -2.172 20.531 1 75.5 35 SER B N 1
ATOM 3961 C CA . SER B 1 35 ? 32.594 -3.051 21.453 1 75.5 35 SER B CA 1
ATOM 3962 C C . SER B 1 35 ? 32.25 -2.326 22.75 1 75.5 35 SER B C 1
ATOM 3964 O O . SER B 1 35 ? 32.844 -1.289 23.062 1 75.5 35 SER B O 1
ATOM 3966 N N . LEU B 1 36 ? 31.328 -2.803 23.438 1 78.75 36 LEU B N 1
ATOM 3967 C CA . LEU B 1 36 ? 30.906 -2.219 24.703 1 78.75 36 LEU B CA 1
ATOM 3968 C C . LEU B 1 36 ? 32.094 -2.043 25.641 1 78.75 36 LEU B C 1
ATOM 3970 O O . LEU B 1 36 ? 32.25 -0.99 26.266 1 78.75 36 LEU B O 1
ATOM 3974 N N . ARG B 1 37 ? 32.938 -3.074 25.672 1 77.06 37 ARG B N 1
ATOM 3975 C CA . ARG B 1 37 ? 34.062 -3.053 26.562 1 77.06 37 ARG B CA 1
ATOM 3976 C C . ARG B 1 37 ? 35.125 -2.039 26.094 1 77.06 37 ARG B C 1
ATOM 3978 O O . ARG B 1 37 ? 35.688 -1.304 26.906 1 77.06 37 ARG B O 1
ATOM 3985 N N . GLN B 1 38 ? 35.312 -1.973 24.859 1 79.38 38 GLN B N 1
ATOM 3986 C CA . GLN B 1 38 ? 36.281 -1.027 24.312 1 79.38 38 GLN B CA 1
ATOM 3987 C C . GLN B 1 38 ? 35.875 0.413 24.578 1 79.38 38 GLN B C 1
ATOM 3989 O O . GLN B 1 38 ? 36.688 1.247 24.969 1 79.38 38 GLN B O 1
ATOM 3994 N N . LEU B 1 39 ? 34.656 0.717 24.344 1 76.69 39 LEU B N 1
ATOM 3995 C CA . LEU B 1 39 ? 34.156 2.078 24.516 1 76.69 39 LEU B CA 1
ATOM 3996 C C . LEU B 1 39 ? 34.094 2.447 26 1 76.69 39 LEU B C 1
ATOM 3998 O O . LEU B 1 39 ? 34.375 3.594 26.359 1 76.69 39 LEU B O 1
ATOM 4002 N N . ALA B 1 40 ? 33.781 1.428 26.703 1 80 40 ALA B N 1
ATOM 4003 C CA . ALA B 1 40 ? 33.781 1.644 28.156 1 80 40 ALA B CA 1
ATOM 4004 C C . ALA B 1 40 ? 35.188 2.029 28.641 1 80 40 ALA B C 1
ATOM 4006 O O . ALA B 1 40 ? 35.344 2.951 29.453 1 80 40 ALA B O 1
ATOM 4007 N N . ASP B 1 41 ? 36.125 1.323 28.141 1 77.31 41 ASP B N 1
ATOM 4008 C CA . ASP B 1 41 ? 37.5 1.595 28.5 1 77.31 41 ASP B CA 1
ATOM 4009 C C . ASP B 1 41 ? 37.938 2.959 27.969 1 77.31 41 ASP B C 1
ATOM 4011 O O . ASP B 1 41 ? 38.594 3.723 28.688 1 77.31 41 ASP B O 1
ATOM 4015 N N . ARG B 1 42 ? 37.562 3.23 26.812 1 75.44 42 ARG B N 1
ATOM 4016 C CA . ARG B 1 42 ? 38 4.453 26.141 1 75.44 42 ARG B CA 1
ATOM 4017 C C . ARG B 1 42 ? 37.375 5.684 26.797 1 75.44 42 ARG B C 1
ATOM 4019 O O . ARG B 1 42 ? 38.031 6.727 26.906 1 75.44 42 ARG B O 1
ATOM 4026 N N . LEU B 1 43 ? 36.156 5.539 27.188 1 74.62 43 LEU B N 1
ATOM 4027 C CA . LEU B 1 43 ? 35.438 6.711 27.672 1 74.62 43 LEU B CA 1
ATOM 4028 C C . LEU B 1 43 ? 35.312 6.699 29.188 1 74.62 43 LEU B C 1
ATOM 4030 O O . LEU B 1 43 ? 34.781 7.621 29.781 1 74.62 43 LEU B O 1
ATOM 4034 N N . ASN B 1 44 ? 35.969 5.613 29.75 1 74.38 44 ASN B N 1
ATOM 4035 C CA . ASN B 1 44 ? 36 5.438 31.188 1 74.38 44 ASN B CA 1
ATOM 4036 C C . ASN B 1 44 ? 34.594 5.547 31.797 1 74.38 44 ASN B C 1
ATOM 4038 O O . ASN B 1 44 ? 34.375 6.316 32.75 1 74.38 44 ASN B O 1
ATOM 4042 N N . VAL B 1 45 ? 33.75 4.852 31.141 1 79.5 45 VAL B N 1
ATOM 4043 C CA . VAL B 1 45 ? 32.375 4.75 31.656 1 79.5 45 VAL B CA 1
ATOM 4044 C C . VAL B 1 45 ? 31.984 3.281 31.797 1 79.5 45 VAL B C 1
ATOM 4046 O O . VAL B 1 45 ? 32.656 2.398 31.266 1 79.5 45 VAL B O 1
ATOM 4049 N N . SER B 1 46 ? 30.984 3.014 32.531 1 78.75 46 SER B N 1
ATOM 4050 C CA . SER B 1 46 ? 30.531 1.641 32.75 1 78.75 46 SER B CA 1
ATOM 4051 C C . SER B 1 46 ? 29.984 1.035 31.469 1 78.75 46 SER B C 1
ATOM 4053 O O . SER B 1 46 ? 29.5 1.759 30.578 1 78.75 46 SER B O 1
ATOM 4055 N N . ILE B 1 47 ? 30.125 -0.308 31.422 1 80.06 47 ILE B N 1
ATOM 4056 C CA . ILE B 1 47 ? 29.578 -1.055 30.297 1 80.06 47 ILE B CA 1
ATOM 4057 C C . ILE B 1 47 ? 28.062 -0.832 30.203 1 80.06 47 ILE B C 1
ATOM 4059 O O . ILE B 1 47 ? 27.516 -0.734 29.109 1 80.06 47 ILE B O 1
ATOM 4063 N N . SER B 1 48 ? 27.5 -0.621 31.203 1 77.5 48 SER B N 1
ATOM 4064 C CA . SER B 1 48 ? 26.062 -0.396 31.234 1 77.5 48 SER B CA 1
ATOM 4065 C C . SER B 1 48 ? 25.703 0.946 30.609 1 77.5 48 SER B C 1
ATOM 4067 O O . SER B 1 48 ? 24.688 1.059 29.922 1 77.5 48 SER B O 1
ATOM 4069 N N . THR B 1 49 ? 26.484 1.857 30.859 1 72.88 49 THR B N 1
ATOM 4070 C CA . THR B 1 49 ? 26.281 3.182 30.281 1 72.88 49 THR B CA 1
ATOM 4071 C C . THR B 1 49 ? 26.422 3.135 28.766 1 72.88 49 THR B C 1
ATOM 4073 O O . THR B 1 49 ? 25.625 3.74 28.047 1 72.88 49 THR B O 1
ATOM 4076 N N . ILE B 1 50 ? 27.453 2.377 28.297 1 76.38 50 ILE B N 1
ATOM 4077 C CA . ILE B 1 50 ? 27.672 2.227 26.859 1 76.38 50 ILE B CA 1
ATOM 4078 C C . ILE B 1 50 ? 26.516 1.44 26.25 1 76.38 50 ILE B C 1
ATOM 4080 O O . ILE B 1 50 ? 25.984 1.812 25.203 1 76.38 50 ILE B O 1
ATOM 4084 N N . GLN B 1 51 ? 26.203 0.488 26.969 1 77.06 51 GLN B N 1
ATOM 4085 C CA . GLN B 1 51 ? 25.094 -0.332 26.5 1 77.06 51 GLN B CA 1
ATOM 4086 C C . GLN B 1 51 ? 23.812 0.49 26.375 1 77.06 51 GLN B C 1
ATOM 4088 O O . GLN B 1 51 ? 23.047 0.321 25.422 1 77.06 51 GLN B O 1
ATOM 4093 N N . TYR B 1 52 ? 23.703 1.324 27.234 1 72.25 52 TYR B N 1
ATOM 4094 C CA . TYR B 1 52 ? 22.531 2.205 27.188 1 72.25 52 TYR B CA 1
ATOM 4095 C C . TYR B 1 52 ? 22.625 3.16 26 1 72.25 52 TYR B C 1
ATOM 4097 O O . TYR B 1 52 ? 21.641 3.365 25.297 1 72.25 52 TYR B O 1
ATOM 4105 N N . ALA B 1 53 ? 23.781 3.699 25.812 1 72.31 53 ALA B N 1
ATOM 4106 C CA . ALA B 1 53 ? 23.984 4.594 24.688 1 72.31 53 ALA B CA 1
ATOM 4107 C C . ALA B 1 53 ? 23.75 3.863 23.359 1 72.31 53 ALA B C 1
ATOM 4109 O O . ALA B 1 53 ? 23.078 4.387 22.469 1 72.31 53 ALA B O 1
ATOM 4110 N N . TYR B 1 54 ? 24.328 2.684 23.328 1 73.5 54 TYR B N 1
ATOM 4111 C CA . TYR B 1 54 ? 24.125 1.887 22.125 1 73.5 54 TYR B CA 1
ATOM 4112 C C . TYR B 1 54 ? 22.656 1.519 21.953 1 73.5 54 TYR B C 1
ATOM 4114 O O . TYR B 1 54 ? 22.141 1.524 20.844 1 73.5 54 TYR B O 1
ATOM 4122 N N . SER B 1 55 ? 22.109 1.292 23.062 1 70.81 55 SER B N 1
ATOM 4123 C CA . SER B 1 55 ? 20.688 0.967 23 1 70.81 55 SER B CA 1
ATOM 4124 C C . SER B 1 55 ? 19.875 2.16 22.516 1 70.81 55 SER B C 1
ATOM 4126 O O . SER B 1 55 ? 18.922 1.998 21.75 1 70.81 55 SER B O 1
ATOM 4128 N N . LEU B 1 56 ? 20.359 3.326 22.953 1 64.19 56 LEU B N 1
ATOM 4129 C CA . LEU B 1 56 ? 19.703 4.547 22.484 1 64.19 56 LEU B CA 1
ATOM 4130 C C . LEU B 1 56 ? 19.938 4.758 21 1 64.19 56 LEU B C 1
ATOM 4132 O O . LEU B 1 56 ? 19 5.09 20.266 1 64.19 56 LEU B O 1
ATOM 4136 N N . LEU B 1 57 ? 21.141 4.531 20.625 1 67.69 57 LEU B N 1
ATOM 4137 C CA . LEU B 1 57 ? 21.5 4.703 19.234 1 67.69 57 LEU B CA 1
ATOM 4138 C C . LEU B 1 57 ? 20.812 3.654 18.359 1 67.69 57 LEU B C 1
ATOM 4140 O O . LEU B 1 57 ? 20.438 3.934 17.219 1 67.69 57 LEU B O 1
ATOM 4144 N N . GLU B 1 58 ? 20.719 2.561 18.984 1 67 58 GLU B N 1
ATOM 4145 C CA . GLU B 1 58 ? 19.984 1.496 18.297 1 67 58 GLU B CA 1
ATOM 4146 C C . GLU B 1 58 ? 18.516 1.846 18.141 1 67 58 GLU B C 1
ATOM 4148 O O . GLU B 1 58 ? 17.922 1.623 17.078 1 67 58 GLU B O 1
ATOM 4153 N N . LYS B 1 59 ? 18.156 2.432 19.156 1 59.12 59 LYS B N 1
ATOM 4154 C CA . LYS B 1 59 ? 16.766 2.877 19.141 1 59.12 59 LYS B CA 1
ATOM 4155 C C . LYS B 1 59 ? 16.562 3.973 18.094 1 59.12 59 LYS B C 1
ATOM 4157 O O . LYS B 1 59 ? 15.492 4.047 17.469 1 59.12 59 LYS B O 1
ATOM 4162 N N . GLU B 1 60 ? 17.609 4.75 17.953 1 54.38 60 GLU B N 1
ATOM 4163 C CA . GLU B 1 60 ? 17.578 5.855 17 1 54.38 60 GLU B CA 1
ATOM 4164 C C . GLU B 1 60 ? 17.875 5.375 15.586 1 54.38 60 GLU B C 1
ATOM 4166 O O . GLU B 1 60 ? 17.844 6.164 14.633 1 54.38 60 GLU B O 1
ATOM 4171 N N . GLY B 1 61 ? 18.094 4.082 15.516 1 57.09 61 GLY B N 1
ATOM 4172 C CA . GLY B 1 61 ? 18.406 3.48 14.234 1 57.09 61 GLY B CA 1
ATOM 4173 C C . GLY B 1 61 ? 19.781 3.857 13.719 1 57.09 61 GLY B C 1
ATOM 4174 O O . GLY B 1 61 ? 20.078 3.697 12.539 1 57.09 61 GLY B O 1
ATOM 4175 N N . ARG B 1 62 ? 20.578 4.473 14.523 1 60.53 62 ARG B N 1
ATOM 4176 C CA . ARG B 1 62 ? 21.906 4.898 14.117 1 60.53 62 ARG B CA 1
ATOM 4177 C C . ARG B 1 62 ? 22.906 3.758 14.25 1 60.53 62 ARG B C 1
ATOM 4179 O O . ARG B 1 62 ? 23.969 3.77 13.609 1 60.53 62 ARG B O 1
ATOM 4186 N N . VAL B 1 63 ? 22.469 2.908 15.211 1 67.19 63 VAL B N 1
ATOM 4187 C CA . VAL B 1 63 ? 23.328 1.748 15.445 1 67.19 63 VAL B CA 1
ATOM 4188 C C . VAL B 1 63 ? 22.484 0.479 15.469 1 67.19 63 VAL B C 1
ATOM 4190 O O . VAL B 1 63 ? 21.297 0.519 15.82 1 67.19 63 VAL B O 1
ATOM 4193 N N . TYR B 1 64 ? 22.906 -0.469 14.773 1 63.31 64 TYR B N 1
ATOM 4194 C CA . TYR B 1 64 ? 22.25 -1.763 14.922 1 63.31 64 TYR B CA 1
ATOM 4195 C C . TYR B 1 64 ? 23.234 -2.816 15.422 1 63.31 64 TYR B C 1
ATOM 4197 O O . TYR B 1 64 ? 24.438 -2.717 15.188 1 63.31 64 TYR B O 1
ATOM 4205 N N . SER B 1 65 ? 22.625 -3.738 16.328 1 63.91 65 SER B N 1
ATOM 4206 C CA . SER B 1 65 ? 23.453 -4.812 16.891 1 63.91 65 SER B CA 1
ATOM 4207 C C . SER B 1 65 ? 23.312 -6.086 16.062 1 63.91 65 SER B C 1
ATOM 4209 O O . SER B 1 65 ? 22.234 -6.398 15.555 1 63.91 65 SER B O 1
ATOM 4211 N N . ILE B 1 66 ? 24.391 -6.641 15.672 1 57.31 66 ILE B N 1
ATOM 4212 C CA . ILE B 1 66 ? 24.469 -7.98 15.102 1 57.31 66 ILE B CA 1
ATOM 4213 C C . ILE B 1 66 ? 24.969 -8.961 16.156 1 57.31 66 ILE B C 1
ATOM 4215 O O . ILE B 1 66 ? 26.016 -8.734 16.781 1 57.31 66 ILE B O 1
ATOM 4219 N N . ALA B 1 67 ? 24.156 -10.023 16.328 1 58.84 67 ALA B N 1
ATOM 4220 C CA . ALA B 1 67 ? 24.516 -11.008 17.344 1 58.84 67 ALA B CA 1
ATOM 4221 C C . ALA B 1 67 ? 25.922 -11.539 17.109 1 58.84 67 ALA B C 1
ATOM 4223 O O . ALA B 1 67 ? 26.266 -11.969 16 1 58.84 67 ALA B O 1
ATOM 4224 N N . LYS B 1 68 ? 26.734 -11.602 18.172 1 57.66 68 LYS B N 1
ATOM 4225 C CA . LYS B 1 68 ? 28.094 -12.117 18.266 1 57.66 68 LYS B CA 1
ATOM 4226 C C . LYS B 1 68 ? 29.047 -11.297 17.406 1 57.66 68 LYS B C 1
ATOM 4228 O O . LYS B 1 68 ? 30.188 -11.711 17.156 1 57.66 68 LYS B O 1
ATOM 4233 N N . SER B 1 69 ? 28.578 -10.133 16.875 1 64.31 69 SER B N 1
ATOM 4234 C CA . SER B 1 69 ? 29.484 -9.328 16.062 1 64.31 69 SER B CA 1
ATOM 4235 C C . SER B 1 69 ? 29.656 -7.926 16.641 1 64.31 69 SER B C 1
ATOM 4237 O O . SER B 1 69 ? 30.75 -7.367 16.609 1 64.31 69 SER B O 1
ATOM 4239 N N . GLY B 1 70 ? 28.688 -7.434 17.156 1 67.56 70 GLY B N 1
ATOM 4240 C CA . GLY B 1 70 ? 28.797 -6.125 17.797 1 67.56 70 GLY B CA 1
ATOM 4241 C C . GLY B 1 70 ? 27.812 -5.109 17.234 1 67.56 70 GLY B C 1
ATOM 4242 O O . GLY B 1 70 ? 26.781 -5.48 16.672 1 67.56 70 GLY B O 1
ATOM 4243 N N . TYR B 1 71 ? 28.125 -3.816 17.625 1 70 71 TYR B N 1
ATOM 4244 C CA . TYR B 1 71 ? 27.281 -2.697 17.234 1 70 71 TYR B CA 1
ATOM 4245 C C . TYR B 1 71 ? 27.797 -2.031 15.969 1 70 71 TYR B C 1
ATOM 4247 O O . TYR B 1 71 ? 29.016 -1.89 15.789 1 70 71 TYR B O 1
ATOM 4255 N N . TYR B 1 72 ? 26.984 -1.783 15.07 1 66.19 72 TYR B N 1
ATOM 4256 C CA . TYR B 1 72 ? 27.312 -1.12 13.82 1 66.19 72 TYR B CA 1
ATOM 4257 C C . TYR B 1 72 ? 26.547 0.194 13.672 1 66.19 72 TYR B C 1
ATOM 4259 O O . TYR B 1 72 ? 25.406 0.312 14.133 1 66.19 72 TYR B O 1
ATOM 4267 N N . ALA B 1 73 ? 27.328 1.176 13.312 1 61.78 73 ALA B N 1
ATOM 4268 C CA . ALA B 1 73 ? 26.703 2.459 13.023 1 61.78 73 ALA B CA 1
ATOM 4269 C C . ALA B 1 73 ? 26.078 2.467 11.633 1 61.78 73 ALA B C 1
ATOM 4271 O O . ALA B 1 73 ? 26.609 1.848 10.711 1 61.78 73 ALA B O 1
ATOM 4272 N N . LEU B 1 74 ? 24.844 2.809 11.555 1 52.75 74 LEU B N 1
ATOM 4273 C CA . LEU B 1 74 ? 24.219 3.002 10.258 1 52.75 74 LEU B CA 1
ATOM 4274 C C . LEU B 1 74 ? 24.609 4.348 9.656 1 52.75 74 LEU B C 1
ATOM 4276 O O . LEU B 1 74 ? 24.516 5.379 10.328 1 52.75 74 LEU B O 1
ATOM 4280 N N . PRO B 1 75 ? 25.531 4.332 8.758 1 47.16 75 PRO B N 1
ATOM 4281 C CA . PRO B 1 75 ? 25.641 5.648 8.125 1 47.16 75 PRO B CA 1
ATOM 4282 C C . PRO B 1 75 ? 24.281 6.305 7.891 1 47.16 75 PRO B C 1
ATOM 4284 O O . PRO B 1 75 ? 23.281 5.609 7.715 1 47.16 75 PRO B O 1
ATOM 4287 N N . VAL B 1 76 ? 23.953 7.406 8.586 1 46.47 76 VAL B N 1
ATOM 4288 C CA . VAL B 1 76 ? 22.797 8.156 8.125 1 46.47 76 VAL B CA 1
ATOM 4289 C C . VAL B 1 76 ? 22.734 8.125 6.602 1 46.47 76 VAL B C 1
ATOM 4291 O O . VAL B 1 76 ? 23.688 8.508 5.926 1 46.47 76 VAL B O 1
ATOM 4294 N N . PRO B 1 77 ? 22.031 7.305 6.043 1 46.5 77 PRO B N 1
ATOM 4295 C CA . PRO B 1 77 ? 21.922 7.238 4.582 1 46.5 77 PRO B CA 1
ATOM 4296 C C . PRO B 1 77 ? 22.094 8.602 3.918 1 46.5 77 PRO B C 1
ATOM 4298 O O . PRO B 1 77 ? 21.844 9.633 4.547 1 46.5 77 PRO B O 1
ATOM 4301 N N . SER B 1 78 ? 22.891 8.672 2.787 1 48.72 78 SER B N 1
ATOM 4302 C CA . SER B 1 78 ? 23.172 9.617 1.714 1 48.72 78 SER B CA 1
ATOM 4303 C C . SER B 1 78 ? 21.906 10.352 1.284 1 48.72 78 SER B C 1
ATOM 4305 O O . SER B 1 78 ? 21.516 10.281 0.119 1 48.72 78 SER B O 1
ATOM 4307 N N . MET B 1 79 ? 20.781 10.328 1.972 1 52.47 79 MET B N 1
ATOM 4308 C CA . MET B 1 79 ? 19.688 11.227 1.569 1 52.47 79 MET B CA 1
ATOM 4309 C C . MET B 1 79 ? 20.234 12.609 1.224 1 52.47 79 MET B C 1
ATOM 4311 O O . MET B 1 79 ? 19.531 13.414 0.606 1 52.47 79 MET B O 1
ATOM 4315 N N . VAL B 1 80 ? 21.484 12.836 1.649 1 49.38 80 VAL B N 1
ATOM 4316 C CA . VAL B 1 80 ? 22.172 14.094 1.386 1 49.38 80 VAL B CA 1
ATOM 4317 C C . VAL B 1 80 ? 22.234 14.352 -0.118 1 49.38 80 VAL B C 1
ATOM 4319 O O . VAL B 1 80 ? 22.078 15.492 -0.565 1 49.38 80 VAL B O 1
ATOM 4322 N N . ALA B 1 81 ? 22.203 13.281 -0.837 1 51.72 81 ALA B N 1
ATOM 4323 C CA . ALA B 1 81 ? 22.375 13.445 -2.277 1 51.72 81 ALA B CA 1
ATOM 4324 C C . ALA B 1 81 ? 21.109 14.008 -2.922 1 51.72 81 ALA B C 1
ATOM 4326 O O . ALA B 1 81 ? 21.172 14.641 -3.98 1 51.72 81 ALA B O 1
ATOM 4327 N N . LEU B 1 82 ? 19.922 13.805 -2.256 1 57.06 82 LEU B N 1
ATOM 4328 C CA . LEU B 1 82 ? 18.688 14.375 -2.807 1 57.06 82 LEU B CA 1
ATOM 4329 C C . LEU B 1 82 ? 18.562 15.844 -2.434 1 57.06 82 LEU B C 1
ATOM 4331 O O . LEU B 1 82 ? 17.75 16.562 -3.008 1 57.06 82 LEU B O 1
ATOM 4335 N N . GLY B 1 83 ? 19.344 16.297 -1.456 1 55.16 83 GLY B N 1
ATOM 4336 C CA . GLY B 1 83 ? 19.25 17.625 -0.88 1 55.16 83 GLY B CA 1
ATOM 4337 C C . GLY B 1 83 ? 19.5 18.734 -1.889 1 55.16 83 GLY B C 1
ATOM 4338 O O . GLY B 1 83 ? 19.109 19.875 -1.672 1 55.16 83 GLY B O 1
ATOM 4339 N N . GLY B 1 84 ? 19.906 18.328 -3.074 1 57.59 84 GLY B N 1
ATOM 4340 C CA . GLY B 1 84 ? 20.188 19.391 -4.027 1 57.59 84 GLY B CA 1
ATOM 4341 C C . GLY B 1 84 ? 19 19.719 -4.918 1 57.59 84 GLY B C 1
ATOM 4342 O O . GLY B 1 84 ? 19.141 20.484 -5.879 1 57.59 84 GLY B O 1
ATOM 4343 N N . SER B 1 85 ? 17.859 19.219 -4.488 1 66.44 85 SER B N 1
ATOM 4344 C CA . SER B 1 85 ? 16.703 19.469 -5.34 1 66.44 85 SER B CA 1
ATOM 4345 C C . SER B 1 85 ? 16.109 20.844 -5.07 1 66.44 85 SER B C 1
ATOM 4347 O O . SER B 1 85 ? 16.141 21.328 -3.939 1 66.44 85 SER B O 1
ATOM 4349 N N . ASP B 1 86 ? 15.727 21.438 -6.055 1 75.31 86 ASP B N 1
ATOM 4350 C CA . ASP B 1 86 ? 15.031 22.719 -5.949 1 75.31 86 ASP B CA 1
ATOM 4351 C C . ASP B 1 86 ? 13.562 22.531 -5.598 1 75.31 86 ASP B C 1
ATOM 4353 O O . ASP B 1 86 ? 12.844 23.5 -5.332 1 75.31 86 ASP B O 1
ATOM 4357 N N . ASP B 1 87 ? 13.172 21.328 -5.484 1 86.19 87 ASP B N 1
ATOM 4358 C CA . ASP B 1 87 ? 11.781 21.062 -5.117 1 86.19 87 ASP B CA 1
ATOM 4359 C C . ASP B 1 87 ? 11.594 21.141 -3.604 1 86.19 87 ASP B C 1
ATOM 4361 O O . ASP B 1 87 ? 12.188 20.375 -2.852 1 86.19 87 ASP B O 1
ATOM 4365 N N . LEU B 1 88 ? 10.789 22.047 -3.201 1 90.44 88 LEU B N 1
ATOM 4366 C CA . LEU B 1 88 ? 10.578 22.359 -1.793 1 90.44 88 LEU B CA 1
ATOM 4367 C C . LEU B 1 88 ? 10.078 21.141 -1.031 1 90.44 88 LEU B C 1
ATOM 4369 O O . LEU B 1 88 ? 10.516 20.875 0.092 1 90.44 88 LEU B O 1
ATOM 4373 N N . LEU B 1 89 ? 9.164 20.438 -1.597 1 90.44 89 LEU B N 1
ATOM 4374 C CA . LEU B 1 89 ? 8.609 19.25 -0.939 1 90.44 89 LEU B CA 1
ATOM 4375 C C . LEU B 1 89 ? 9.672 18.172 -0.77 1 90.44 89 LEU B C 1
ATOM 4377 O O . LEU B 1 89 ? 9.742 17.531 0.276 1 90.44 89 LEU B O 1
ATOM 4381 N N . GLU B 1 90 ? 10.469 17.953 -1.792 1 87.94 90 GLU B N 1
ATOM 4382 C CA . GLU B 1 90 ? 11.57 17 -1.694 1 87.94 90 GLU B CA 1
ATOM 4383 C C . GLU B 1 90 ? 12.531 17.375 -0.57 1 87.94 90 GLU B C 1
ATOM 4385 O O . GLU B 1 90 ? 12.961 16.516 0.199 1 87.94 90 GLU B O 1
ATOM 4390 N N . THR B 1 91 ? 12.844 18.641 -0.523 1 88.31 91 THR B N 1
ATOM 4391 C CA . THR B 1 91 ? 13.734 19.141 0.522 1 88.31 91 THR B CA 1
ATOM 4392 C C . THR B 1 91 ? 13.133 18.891 1.904 1 88.31 91 THR B C 1
ATOM 4394 O O . THR B 1 91 ? 13.844 18.469 2.824 1 88.31 91 THR B O 1
ATOM 4397 N N . LEU B 1 92 ? 11.891 19.141 1.993 1 90.44 92 LEU B N 1
ATOM 4398 C CA . LEU B 1 92 ? 11.195 18.922 3.254 1 90.44 92 LEU B CA 1
ATOM 4399 C C . LEU B 1 92 ? 11.258 17.438 3.648 1 90.44 92 LEU B C 1
ATOM 4401 O O . LEU B 1 92 ? 11.664 17.109 4.766 1 90.44 92 LEU B O 1
ATOM 4405 N N . TYR B 1 93 ? 10.922 16.562 2.734 1 86.81 93 TYR B N 1
ATOM 4406 C CA . TYR B 1 93 ? 10.859 15.125 3.018 1 86.81 93 TYR B CA 1
ATOM 4407 C C . TYR B 1 93 ? 12.234 14.586 3.381 1 86.81 93 TYR B C 1
ATOM 4409 O O . TYR B 1 93 ? 12.367 13.773 4.305 1 86.81 93 TYR B O 1
ATOM 4417 N N . VAL B 1 94 ? 13.219 15.016 2.668 1 83.12 94 VAL B N 1
ATOM 4418 C CA . VAL B 1 94 ? 14.578 14.555 2.908 1 83.12 94 VAL B CA 1
ATOM 4419 C C . VAL B 1 94 ? 15.023 14.961 4.312 1 83.12 94 VAL B C 1
ATOM 4421 O O . VAL B 1 94 ? 15.57 14.141 5.055 1 83.12 94 VAL B O 1
ATOM 4424 N N . ASN B 1 95 ? 14.703 16.094 4.699 1 83.31 95 ASN B N 1
ATOM 4425 C CA . ASN B 1 95 ? 15.234 16.641 5.945 1 83.31 95 ASN B CA 1
ATOM 4426 C C . ASN B 1 95 ? 14.438 16.141 7.152 1 83.31 95 ASN B C 1
ATOM 4428 O O . ASN B 1 95 ? 14.977 16.016 8.25 1 83.31 95 ASN B O 1
ATOM 4432 N N . THR B 1 96 ? 13.18 15.914 6.926 1 84.88 96 THR B N 1
ATOM 4433 C CA . THR B 1 96 ? 12.367 15.383 8.016 1 84.88 96 THR B CA 1
ATOM 4434 C C . THR B 1 96 ? 12.867 14 8.438 1 84.88 96 THR B C 1
ATOM 4436 O O . THR B 1 96 ? 12.586 13.547 9.547 1 84.88 96 THR B O 1
ATOM 4439 N N . ARG B 1 97 ? 13.531 13.391 7.613 1 75.25 97 ARG B N 1
ATOM 4440 C CA . ARG B 1 97 ? 13.93 12.008 7.855 1 75.25 97 ARG B CA 1
ATOM 4441 C C . ARG B 1 97 ? 15.398 11.914 8.242 1 75.25 97 ARG B C 1
ATOM 4443 O O . ARG B 1 97 ? 15.914 10.828 8.508 1 75.25 97 ARG B O 1
ATOM 4450 N N . ARG B 1 98 ? 16 13.039 8.281 1 71.56 98 ARG B N 1
ATOM 4451 C CA . ARG B 1 98 ? 17.391 13.094 8.75 1 71.56 98 ARG B CA 1
ATOM 4452 C C . ARG B 1 98 ? 17.453 13.008 10.273 1 71.56 98 ARG B C 1
ATOM 4454 O O . ARG B 1 98 ? 16.625 13.586 10.969 1 71.56 98 ARG B O 1
ATOM 4461 N N . PRO B 1 99 ? 18.359 12.289 10.727 1 69 99 PRO B N 1
ATOM 4462 C CA . PRO B 1 99 ? 18.516 12.195 12.188 1 69 99 PRO B CA 1
ATOM 4463 C C . PRO B 1 99 ? 18.828 13.539 12.828 1 69 99 PRO B C 1
ATOM 4465 O O . PRO B 1 99 ? 19.562 14.344 12.258 1 69 99 PRO B O 1
ATOM 4468 N N . GLY B 1 100 ? 18.328 13.773 13.992 1 71.06 100 GLY B N 1
ATOM 4469 C CA . GLY B 1 100 ? 18.672 14.945 14.781 1 71.06 100 GLY B CA 1
ATOM 4470 C C . GLY B 1 100 ? 17.844 16.172 14.414 1 71.06 100 GLY B C 1
ATOM 4471 O O . GLY B 1 100 ? 18 17.219 15.031 1 71.06 100 GLY B O 1
ATOM 4472 N N . MET B 1 101 ? 17.016 15.969 13.477 1 81.19 101 MET B N 1
ATOM 4473 C CA . MET B 1 101 ? 16.188 17.094 13.047 1 81.19 101 MET B CA 1
ATOM 4474 C C . MET B 1 101 ? 14.992 17.281 13.984 1 81.19 101 MET B C 1
ATOM 4476 O O . MET B 1 101 ? 14.391 16.297 14.422 1 81.19 101 MET B O 1
ATOM 4480 N N . LEU B 1 102 ? 14.742 18.5 14.383 1 87.62 102 LEU B N 1
ATOM 4481 C CA . LEU B 1 102 ? 13.469 18.828 15.008 1 87.62 102 LEU B CA 1
ATOM 4482 C C . LEU B 1 102 ? 12.383 19.047 13.953 1 87.62 102 LEU B C 1
ATOM 4484 O O . LEU B 1 102 ? 12.375 20.062 13.266 1 87.62 102 LEU B O 1
ATOM 4488 N N . VAL B 1 103 ? 11.516 18.078 13.883 1 89.38 103 VAL B N 1
ATOM 4489 C CA . VAL B 1 103 ? 10.523 18.094 12.805 1 89.38 103 VAL B CA 1
ATOM 4490 C C . VAL B 1 103 ? 9.25 18.781 13.281 1 89.38 103 VAL B C 1
ATOM 4492 O O . VAL B 1 103 ? 8.406 18.156 13.93 1 89.38 103 VAL B O 1
ATOM 4495 N N . LEU B 1 104 ? 9.102 20 12.859 1 93.12 104 LEU B N 1
ATOM 4496 C CA . LEU B 1 104 ? 7.918 20.781 13.227 1 93.12 104 LEU B CA 1
ATOM 4497 C C . LEU B 1 104 ? 6.895 20.766 12.094 1 93.12 104 LEU B C 1
ATOM 4499 O O . LEU B 1 104 ? 5.762 21.219 12.281 1 93.12 104 LEU B O 1
ATOM 4503 N N . SER B 1 105 ? 7.305 20.172 11.031 1 93.25 105 SER B N 1
ATOM 4504 C CA . SER B 1 105 ? 6.438 20.172 9.852 1 93.25 105 SER B CA 1
ATOM 4505 C C . SER B 1 105 ? 5.457 19 9.891 1 93.25 105 SER B C 1
ATOM 4507 O O . SER B 1 105 ? 4.512 18.953 9.102 1 93.25 105 SER B O 1
ATOM 4509 N N . ALA B 1 106 ? 5.531 18.094 10.789 1 91.06 106 ALA B N 1
ATOM 4510 C CA . ALA B 1 106 ? 4.773 16.844 10.781 1 91.06 106 ALA B CA 1
ATOM 4511 C C . ALA B 1 106 ? 3.328 17.078 11.219 1 91.06 106 ALA B C 1
ATOM 4513 O O . ALA B 1 106 ? 3.059 17.938 12.062 1 91.06 106 ALA B O 1
ATOM 4514 N N . ASP B 1 107 ? 2.434 16.359 10.625 1 94.38 107 ASP B N 1
ATOM 4515 C CA . ASP B 1 107 ? 1.035 16.297 11.039 1 94.38 107 ASP B CA 1
ATOM 4516 C C . ASP B 1 107 ? 0.672 14.883 11.516 1 94.38 107 ASP B C 1
ATOM 4518 O O . ASP B 1 107 ? 0.053 14.117 10.781 1 94.38 107 ASP B O 1
ATOM 4522 N N . GLU B 1 108 ? 1.007 14.609 12.781 1 91.88 108 GLU B N 1
ATOM 4523 C CA . GLU B 1 108 ? 0.835 13.281 13.352 1 91.88 108 GLU B CA 1
ATOM 4524 C C . GLU B 1 108 ? 0.157 13.352 14.719 1 91.88 108 GLU B C 1
ATOM 4526 O O . GLU B 1 108 ? 0.769 13.031 15.742 1 91.88 108 GLU B O 1
ATOM 4531 N N . PRO B 1 109 ? -1.089 13.594 14.75 1 95.69 109 PRO B N 1
ATOM 4532 C CA . PRO B 1 109 ? -1.785 13.742 16.031 1 95.69 109 PRO B CA 1
ATOM 4533 C C . PRO B 1 109 ? -1.713 12.477 16.891 1 95.69 109 PRO B C 1
ATOM 4535 O O . PRO B 1 109 ? -1.63 12.562 18.109 1 95.69 109 PRO B O 1
ATOM 4538 N N . ALA B 1 110 ? -1.699 11.305 16.312 1 93.56 110 ALA B N 1
ATOM 4539 C CA . ALA B 1 110 ? -1.704 10.039 17.047 1 93.56 110 ALA B CA 1
ATOM 4540 C C . ALA B 1 110 ? -0.438 9.891 17.875 1 93.56 110 ALA B C 1
ATOM 4542 O O . ALA B 1 110 ? -0.401 9.094 18.812 1 93.56 110 ALA B O 1
ATOM 4543 N N . SER B 1 111 ? 0.605 10.633 17.547 1 88.62 111 SER B N 1
ATOM 4544 C CA . SER B 1 111 ? 1.875 10.516 18.25 1 88.62 111 SER B CA 1
ATOM 4545 C C . SER B 1 111 ? 1.73 10.945 19.703 1 88.62 111 SER B C 1
ATOM 4547 O O . SER B 1 111 ? 2.533 10.547 20.562 1 88.62 111 SER B O 1
ATOM 4549 N N . MET B 1 112 ? 0.697 11.766 20.016 1 91.25 112 MET B N 1
ATOM 4550 C CA . MET B 1 112 ? 0.452 12.25 21.359 1 91.25 112 MET B CA 1
ATOM 4551 C C . MET B 1 112 ? -0.05 11.125 22.266 1 91.25 112 MET B C 1
ATOM 4553 O O . MET B 1 112 ? 0.121 11.172 23.484 1 91.25 112 MET B O 1
ATOM 4557 N N . GLN B 1 113 ? -0.673 10.203 21.625 1 89.75 113 GLN B N 1
ATOM 4558 C CA . GLN B 1 113 ? -1.18 9.016 22.312 1 89.75 113 GLN B CA 1
ATOM 4559 C C . GLN B 1 113 ? -1.35 7.852 21.344 1 89.75 113 GLN B C 1
ATOM 4561 O O . GLN B 1 113 ? -2.469 7.543 20.922 1 89.75 113 GLN B O 1
ATOM 4566 N N . PRO B 1 114 ? -0.263 7.148 21.109 1 83.38 114 PRO B N 1
ATOM 4567 C CA . PRO B 1 114 ? -0.386 6.059 20.141 1 83.38 114 PRO B CA 1
ATOM 4568 C C . PRO B 1 114 ? -1.218 4.891 20.656 1 83.38 114 PRO B C 1
ATOM 4570 O O . PRO B 1 114 ? -1.183 4.594 21.859 1 83.38 114 PRO B O 1
ATOM 4573 N N . LEU B 1 115 ? -1.94 4.277 19.797 1 86.12 115 LEU B N 1
ATOM 4574 C CA . LEU B 1 115 ? -2.742 3.105 20.141 1 86.12 115 LEU B CA 1
ATOM 4575 C C . LEU B 1 115 ? -2.043 1.822 19.703 1 86.12 115 LEU B C 1
ATOM 4577 O O . LEU B 1 115 ? -2.699 0.807 19.453 1 86.12 115 LEU B O 1
ATOM 4581 N N . ASP B 1 116 ? -0.815 1.849 19.562 1 81.44 116 ASP B N 1
ATOM 4582 C CA . ASP B 1 116 ? -0.048 0.727 19.031 1 81.44 116 ASP B CA 1
ATOM 4583 C C . ASP B 1 116 ? -0.148 -0.492 19.938 1 81.44 116 ASP B C 1
ATOM 4585 O O . ASP B 1 116 ? -0.502 -1.584 19.5 1 81.44 116 ASP B O 1
ATOM 4589 N N . SER B 1 117 ? 0.057 -0.24 21.25 1 83.25 117 SER B N 1
ATOM 4590 C CA . SER B 1 117 ? 0.09 -1.358 22.188 1 83.25 117 SER B CA 1
ATOM 4591 C C . SER B 1 117 ? -1.274 -2.033 22.281 1 83.25 117 SER B C 1
ATOM 4593 O O . SER B 1 117 ? -1.388 -3.248 22.109 1 83.25 117 SER B O 1
ATOM 4595 N N . PRO B 1 118 ? -2.32 -1.24 22.422 1 86.38 118 PRO B N 1
ATOM 4596 C CA . PRO B 1 118 ? -3.639 -1.878 22.469 1 86.38 118 PRO B CA 1
ATOM 4597 C C . PRO B 1 118 ? -3.971 -2.619 21.172 1 86.38 118 PRO B C 1
ATOM 4599 O O . PRO B 1 118 ? -4.574 -3.693 21.203 1 86.38 118 PRO B O 1
ATOM 4602 N N . LEU B 1 119 ? -3.594 -2.061 20.109 1 90.94 119 LEU B N 1
ATOM 4603 C CA . LEU B 1 119 ? -3.859 -2.67 18.797 1 90.94 119 LEU B CA 1
ATOM 4604 C C . LEU B 1 119 ? -3.148 -4.012 18.672 1 90.94 119 LEU B C 1
ATOM 4606 O O . LEU B 1 119 ? -3.752 -5.004 18.25 1 90.94 119 LEU B O 1
ATOM 4610 N N . LEU B 1 120 ? -1.951 -4.062 19.047 1 86.5 120 LEU B N 1
ATOM 4611 C CA . LEU B 1 120 ? -1.152 -5.277 18.922 1 86.5 120 LEU B CA 1
ATOM 4612 C C . LEU B 1 120 ? -1.614 -6.344 19.906 1 86.5 120 LEU B C 1
ATOM 4614 O O . LEU B 1 120 ? -1.549 -7.539 19.609 1 86.5 120 LEU B O 1
ATOM 4618 N N . LEU B 1 121 ? -2.088 -5.91 21.062 1 86.44 121 LEU B N 1
ATOM 4619 C CA . LEU B 1 121 ? -2.654 -6.848 22.031 1 86.44 121 LEU B CA 1
ATOM 4620 C C . LEU B 1 121 ? -3.926 -7.488 21.484 1 86.44 121 LEU B C 1
ATOM 4622 O O . LEU B 1 121 ? -4.164 -8.68 21.672 1 86.44 121 LEU B O 1
ATOM 4626 N N . LEU B 1 122 ? -4.664 -6.699 20.828 1 88.06 122 LEU B N 1
ATOM 4627 C CA . LEU B 1 122 ? -5.891 -7.215 20.234 1 88.06 122 LEU B CA 1
ATOM 4628 C C . LEU B 1 122 ? -5.578 -8.234 19.141 1 88.06 122 LEU B C 1
ATOM 4630 O O . LEU B 1 122 ? -6.309 -9.211 18.953 1 88.06 122 LEU B O 1
ATOM 4634 N N . GLU B 1 123 ? -4.543 -8.016 18.359 1 88.38 123 GLU B N 1
ATOM 4635 C CA . GLU B 1 123 ? -4.148 -8.961 17.312 1 88.38 123 GLU B CA 1
ATOM 4636 C C . GLU B 1 123 ? -3.881 -10.344 17.906 1 88.38 123 GLU B C 1
ATOM 4638 O O . GLU B 1 123 ? -4.293 -11.359 17.328 1 88.38 123 GLU B O 1
ATOM 4643 N N . ARG B 1 124 ? -3.271 -10.32 18.984 1 82.12 124 ARG B N 1
ATOM 4644 C CA . ARG B 1 124 ? -2.938 -11.586 19.641 1 82.12 124 ARG B CA 1
ATOM 4645 C C . ARG B 1 124 ? -4.195 -12.32 20.094 1 82.12 124 ARG B C 1
ATOM 4647 O O . ARG B 1 124 ? -4.289 -13.539 19.969 1 82.12 124 ARG B O 1
ATOM 4654 N N . GLU B 1 125 ? -4.996 -11.602 20.641 1 82.88 125 GLU B N 1
ATOM 4655 C CA . GLU B 1 125 ? -6.258 -12.188 21.078 1 82.88 125 GLU B CA 1
ATOM 4656 C C . GLU B 1 125 ? -7.027 -12.797 19.906 1 82.88 125 GLU B C 1
ATOM 4658 O O . GLU B 1 125 ? -7.613 -13.867 20.047 1 82.88 125 GLU B O 1
ATOM 4663 N N . LEU B 1 126 ? -6.945 -12.133 18.875 1 81.38 126 LEU B N 1
ATOM 4664 C CA . LEU B 1 126 ? -7.684 -12.57 17.688 1 81.38 126 LEU B CA 1
ATOM 4665 C C . LEU B 1 126 ? -7.039 -13.805 17.062 1 81.38 126 LEU B C 1
ATOM 4667 O O . LEU B 1 126 ? -7.73 -14.656 16.5 1 81.38 126 LEU B O 1
ATOM 4671 N N . LEU B 1 127 ? -5.742 -13.836 17.125 1 76.88 127 LEU B N 1
ATOM 4672 C CA . LEU B 1 127 ? -5.039 -15 16.594 1 76.88 127 LEU B CA 1
ATOM 4673 C C . LEU B 1 127 ? -5.473 -16.266 17.328 1 76.88 127 LEU B C 1
ATOM 4675 O O . LEU B 1 127 ? -5.566 -17.344 16.719 1 76.88 127 LEU B O 1
ATOM 4679 N N . ARG B 1 128 ? -5.645 -16.156 18.594 1 74.94 128 ARG B N 1
ATOM 4680 C CA . ARG B 1 128 ? -6.09 -17.297 19.375 1 74.94 128 ARG B CA 1
ATOM 4681 C C . ARG B 1 128 ? -7.508 -17.703 19 1 74.94 128 ARG B C 1
ATOM 4683 O O . ARG B 1 128 ? -7.836 -18.891 18.984 1 74.94 128 ARG B O 1
ATOM 4690 N N . GLN B 1 129 ? -8.195 -16.781 18.75 1 67.06 129 GLN B N 1
ATOM 4691 C CA . GLN B 1 129 ? -9.594 -17.016 18.406 1 67.06 129 GLN B CA 1
ATOM 4692 C C . GLN B 1 129 ? -9.719 -17.562 16.984 1 67.06 129 GLN B C 1
ATOM 4694 O O . GLN B 1 129 ? -10.625 -18.344 16.688 1 67.06 129 GLN B O 1
ATOM 4699 N N . TYR B 1 130 ? -8.852 -17 16.172 1 60.38 130 TYR B N 1
ATOM 4700 C CA . TYR B 1 130 ? -8.898 -17.391 14.773 1 60.38 130 TYR B CA 1
ATOM 4701 C C . TYR B 1 130 ? -7.676 -18.219 14.398 1 60.38 130 TYR B C 1
ATOM 4703 O O . TYR B 1 130 ? -6.781 -17.734 13.695 1 60.38 130 TYR B O 1
ATOM 4711 N N . PRO B 1 131 ? -7.477 -19.359 15.148 1 52.81 131 PRO B N 1
ATOM 4712 C CA . PRO B 1 131 ? -6.242 -20.062 14.805 1 52.81 131 PRO B CA 1
ATOM 4713 C C . PRO B 1 131 ? -6.039 -20.203 13.305 1 52.81 131 PRO B C 1
ATOM 4715 O O . PRO B 1 131 ? -5.75 -19.219 12.617 1 52.81 131 PRO B O 1
ATOM 4718 N N . ARG B 1 132 ? -5.516 -21.375 12.805 1 49.69 132 ARG B N 1
ATOM 4719 C CA . ARG B 1 132 ? -5.031 -21.703 11.469 1 49.69 132 ARG B CA 1
ATOM 4720 C C . ARG B 1 132 ? -6.102 -21.422 10.422 1 49.69 132 ARG B C 1
ATOM 4722 O O . ARG B 1 132 ? -5.91 -21.719 9.234 1 49.69 132 ARG B O 1
ATOM 4729 N N . VAL B 1 133 ? -7.242 -21.469 10.805 1 44.03 133 VAL B N 1
ATOM 4730 C CA . VAL B 1 133 ? -8.188 -21.906 9.789 1 44.03 133 VAL B CA 1
ATOM 4731 C C . VAL B 1 133 ? -8.062 -21.031 8.547 1 44.03 133 VAL B C 1
ATOM 4733 O O . VAL B 1 133 ? -7.504 -19.922 8.617 1 44.03 133 VAL B O 1
ATOM 4736 N N . SER B 1 134 ? -9.102 -21.172 7.625 1 45.31 134 SER B N 1
ATOM 4737 C CA . SER B 1 134 ? -9.445 -20.938 6.223 1 45.31 134 SER B CA 1
ATOM 4738 C C . SER B 1 134 ? -9.461 -19.438 5.895 1 45.31 134 SER B C 1
ATOM 4740 O O . SER B 1 134 ? -10.445 -18.75 6.176 1 45.31 134 SER B O 1
ATOM 4742 N N . GLN B 1 135 ? -8.484 -18.766 6.422 1 46.94 135 GLN B N 1
ATOM 4743 C CA . GLN B 1 135 ? -8.656 -17.391 5.977 1 46.94 135 GLN B CA 1
ATOM 4744 C C . GLN B 1 135 ? -9.102 -17.344 4.52 1 46.94 135 GLN B C 1
ATOM 4746 O O . GLN B 1 135 ? -8.43 -17.875 3.639 1 46.94 135 GLN B O 1
ATOM 4751 N N . MET B 1 136 ? -10.398 -17.406 4.379 1 47.69 136 MET B N 1
ATOM 4752 C CA . MET B 1 136 ? -10.883 -17.031 3.053 1 47.69 136 MET B CA 1
ATOM 4753 C C . MET B 1 136 ? -9.977 -15.977 2.416 1 47.69 136 MET B C 1
ATOM 4755 O O . MET B 1 136 ? -9.391 -15.148 3.117 1 47.69 136 MET B O 1
ATOM 4759 N N . PRO B 1 137 ? -9.617 -16.359 1.316 1 51.94 137 PRO B N 1
ATOM 4760 C CA . PRO B 1 137 ? -8.836 -15.328 0.631 1 51.94 137 PRO B CA 1
ATOM 4761 C C . PRO B 1 137 ? -9.359 -13.914 0.894 1 51.94 137 PRO B C 1
ATOM 4763 O O . PRO B 1 137 ? -10.57 -13.719 1.049 1 51.94 137 PRO B O 1
ATOM 4766 N N . SER B 1 138 ? -8.633 -13.086 1.546 1 55.97 138 SER B N 1
ATOM 4767 C CA . SER B 1 138 ? -8.938 -11.688 1.836 1 55.97 138 SER B CA 1
ATOM 4768 C C . SER B 1 138 ? -9.719 -11.047 0.696 1 55.97 138 SER B C 1
ATOM 4770 O O . SER B 1 138 ? -9.461 -11.328 -0.477 1 55.97 138 SER B O 1
ATOM 4772 N N . GLN B 1 139 ? -10.883 -10.453 1.005 1 64.5 139 GLN B N 1
ATOM 4773 C CA . GLN B 1 139 ? -11.672 -9.688 0.047 1 64.5 139 GLN B CA 1
ATOM 4774 C C . GLN B 1 139 ? -10.875 -8.516 -0.514 1 64.5 139 GLN B C 1
ATOM 4776 O O . GLN B 1 139 ? -10.07 -7.906 0.198 1 64.5 139 GLN B O 1
ATOM 4781 N N . PRO B 1 140 ? -11 -8.344 -1.744 1 75.56 140 PRO B N 1
ATOM 4782 C CA . PRO B 1 140 ? -10.219 -7.316 -2.438 1 75.56 140 PRO B CA 1
ATOM 4783 C C . PRO B 1 140 ? -10.445 -5.918 -1.868 1 75.56 140 PRO B C 1
ATOM 4785 O O . PRO B 1 140 ? -9.641 -5.012 -2.111 1 75.56 140 PRO B O 1
ATOM 4788 N N . TRP B 1 141 ? -11.453 -5.738 -1.053 1 85.44 141 TRP B N 1
ATOM 4789 C CA . TRP B 1 141 ? -11.688 -4.375 -0.587 1 85.44 141 TRP B CA 1
ATOM 4790 C C . TRP B 1 141 ? -11.602 -4.297 0.934 1 85.44 141 TRP B C 1
ATOM 4792 O O . TRP B 1 141 ? -11.992 -3.291 1.533 1 85.44 141 TRP B O 1
ATOM 4802 N N . GLY B 1 142 ? -11.078 -5.32 1.527 1 88.94 142 GLY B N 1
ATOM 4803 C CA . GLY B 1 142 ? -10.844 -5.281 2.963 1 88.94 142 GLY B CA 1
ATOM 4804 C C . GLY B 1 142 ? -11.672 -6.293 3.73 1 88.94 142 GLY B C 1
ATOM 4805 O O . GLY B 1 142 ? -12.625 -6.855 3.193 1 88.94 142 GLY B O 1
ATOM 4806 N N . GLU B 1 143 ? -11.352 -6.496 4.922 1 87.06 143 GLU B N 1
ATOM 4807 C CA . GLU B 1 143 ? -12.047 -7.426 5.805 1 87.06 143 GLU B CA 1
ATOM 4808 C C . GLU B 1 143 ? -13.477 -6.961 6.082 1 87.06 143 GLU B C 1
ATOM 4810 O O . GLU B 1 143 ? -13.703 -5.785 6.371 1 87.06 143 GLU B O 1
ATOM 4815 N N . LEU B 1 144 ? -14.359 -7.836 5.984 1 84.06 144 LEU B N 1
ATOM 4816 C CA . LEU B 1 144 ? -15.781 -7.523 6.141 1 84.06 144 LEU B CA 1
ATOM 4817 C C . LEU B 1 144 ? -16.047 -6.902 7.508 1 84.06 144 LEU B C 1
ATOM 4819 O O . LEU B 1 144 ? -16.844 -5.961 7.621 1 84.06 144 LEU B O 1
ATOM 4823 N N . GLU B 1 145 ? -15.461 -7.449 8.562 1 84.44 145 GLU B N 1
ATOM 4824 C CA . GLU B 1 145 ? -15.672 -6.941 9.914 1 84.44 145 GLU B CA 1
ATOM 4825 C C . GLU B 1 145 ? -15.32 -5.457 10 1 84.44 145 GLU B C 1
ATOM 4827 O O . GLU B 1 145 ? -16.047 -4.684 10.633 1 84.44 145 GLU B O 1
ATOM 4832 N N . LEU B 1 146 ? -14.258 -5.109 9.375 1 92.69 146 LEU B N 1
ATOM 4833 C CA . LEU B 1 146 ? -13.828 -3.715 9.414 1 92.69 146 LEU B CA 1
ATOM 4834 C C . LEU B 1 146 ? -14.727 -2.84 8.555 1 92.69 146 LEU B C 1
ATOM 4836 O O . LEU B 1 146 ? -15.102 -1.736 8.961 1 92.69 146 LEU B O 1
ATOM 4840 N N . ARG B 1 147 ? -15.102 -3.316 7.363 1 91.69 147 ARG B N 1
ATOM 4841 C CA . ARG B 1 147 ? -16 -2.574 6.48 1 91.69 147 ARG B CA 1
ATOM 4842 C C . ARG B 1 147 ? -17.359 -2.354 7.141 1 91.69 147 ARG B C 1
ATOM 4844 O O . ARG B 1 147 ? -17.922 -1.265 7.047 1 91.69 147 ARG B O 1
ATOM 4851 N N . ALA B 1 148 ? -17.828 -3.348 7.855 1 87.12 148 ALA B N 1
ATOM 4852 C CA . ALA B 1 148 ? -19.094 -3.244 8.562 1 87.12 148 ALA B CA 1
ATOM 4853 C C . ALA B 1 148 ? -19 -2.252 9.719 1 87.12 148 ALA B C 1
ATOM 4855 O O . ALA B 1 148 ? -19.922 -1.457 9.938 1 87.12 148 ALA B O 1
ATOM 4856 N N . ALA B 1 149 ? -17.953 -2.35 10.43 1 90.12 149 ALA B N 1
ATOM 4857 C CA . ALA B 1 149 ? -17.75 -1.433 11.547 1 90.12 149 ALA B CA 1
ATOM 4858 C C . ALA B 1 149 ? -17.75 0.017 11.07 1 90.12 149 ALA B C 1
ATOM 4860 O O . ALA B 1 149 ? -18.344 0.889 11.695 1 90.12 149 ALA B O 1
ATOM 4861 N N . LEU B 1 150 ? -17.109 0.27 9.984 1 94.25 150 LEU B N 1
ATOM 4862 C CA . LEU B 1 150 ? -17.031 1.618 9.43 1 94.25 150 LEU B CA 1
ATOM 4863 C C . LEU B 1 150 ? -18.406 2.061 8.914 1 94.25 150 LEU B C 1
ATOM 4865 O O . LEU B 1 150 ? -18.828 3.197 9.148 1 94.25 150 LEU B O 1
ATOM 4869 N N . ALA B 1 151 ? -19.031 1.153 8.188 1 89.62 151 ALA B N 1
ATOM 4870 C CA . ALA B 1 151 ? -20.375 1.475 7.703 1 89.62 151 ALA B CA 1
ATOM 4871 C C . ALA B 1 151 ? -21.297 1.89 8.852 1 89.62 151 ALA B C 1
ATOM 4873 O O . ALA B 1 151 ? -22.016 2.887 8.75 1 89.62 151 ALA B O 1
ATOM 4874 N N . ALA B 1 152 ? -21.234 1.159 9.883 1 86.38 152 ALA B N 1
ATOM 4875 C CA . ALA B 1 152 ? -22.047 1.459 11.055 1 86.38 152 ALA B CA 1
ATOM 4876 C C . ALA B 1 152 ? -21.688 2.82 11.641 1 86.38 152 ALA B C 1
ATOM 4878 O O . ALA B 1 152 ? -22.578 3.594 12.016 1 86.38 152 ALA B O 1
ATOM 4879 N N . ARG B 1 153 ? -20.484 3.08 11.672 1 90.19 153 ARG B N 1
ATOM 4880 C CA . ARG B 1 153 ? -20 4.328 12.258 1 90.19 153 ARG B CA 1
ATOM 4881 C C . ARG B 1 153 ? -20.484 5.531 11.445 1 90.19 153 ARG B C 1
ATOM 4883 O O . ARG B 1 153 ? -20.766 6.59 12.008 1 90.19 153 ARG B O 1
ATOM 4890 N N . TYR B 1 154 ? -20.578 5.398 10.141 1 92.69 154 TYR B N 1
ATOM 4891 C CA . TYR B 1 154 ? -20.906 6.52 9.266 1 92.69 154 TYR B CA 1
ATOM 4892 C C . TYR B 1 154 ? -22.406 6.648 9.07 1 92.69 154 TYR B C 1
ATOM 4894 O O . TYR B 1 154 ? -22.891 7.656 8.547 1 92.69 154 TYR B O 1
ATOM 4902 N N . THR B 1 155 ? -23.125 5.602 9.5 1 86 155 THR B N 1
ATOM 4903 C CA . THR B 1 155 ? -24.578 5.641 9.367 1 86 155 THR B CA 1
ATOM 4904 C C . THR B 1 155 ? -25.203 6.52 10.445 1 86 155 THR B C 1
ATOM 4906 O O . THR B 1 155 ? -25 6.277 11.641 1 86 155 THR B O 1
ATOM 4909 N N . SER B 1 156 ? -25.859 7.562 10 1 83 156 SER B N 1
ATOM 4910 C CA . SER B 1 156 ? -26.438 8.5 10.961 1 83 156 SER B CA 1
ATOM 4911 C C . SER B 1 156 ? -27.953 8.367 11.031 1 83 156 SER B C 1
ATOM 4913 O O . SER B 1 156 ? -28.562 8.742 12.023 1 83 156 SER B O 1
ATOM 4915 N N . SER B 1 157 ? -28.578 7.883 9.969 1 75.31 157 SER B N 1
ATOM 4916 C CA . SER B 1 157 ? -30.016 7.703 9.867 1 75.31 157 SER B CA 1
ATOM 4917 C C . SER B 1 157 ? -30.375 6.668 8.805 1 75.31 157 SER B C 1
ATOM 4919 O O . SER B 1 157 ? -29.516 6.23 8.047 1 75.31 157 SER B O 1
ATOM 4921 N N . PRO B 1 158 ? -31.578 6.297 8.766 1 71.31 158 PRO B N 1
ATOM 4922 C CA . PRO B 1 158 ? -31.984 5.367 7.707 1 71.31 158 PRO B CA 1
ATOM 4923 C C . PRO B 1 158 ? -31.812 5.949 6.309 1 71.31 158 PRO B C 1
ATOM 4925 O O . PRO B 1 158 ? -31.562 5.207 5.355 1 71.31 158 PRO B O 1
ATOM 4928 N N . ALA B 1 159 ? -31.984 7.238 6.219 1 75.94 159 ALA B N 1
ATOM 4929 C CA . ALA B 1 159 ? -31.812 7.891 4.922 1 75.94 159 ALA B CA 1
ATOM 4930 C C . ALA B 1 159 ? -30.344 8.039 4.562 1 75.94 159 ALA B C 1
ATOM 4932 O O . ALA B 1 159 ? -30 8.141 3.383 1 75.94 159 ALA B O 1
ATOM 4933 N N . ARG B 1 160 ? -29.609 8.062 5.543 1 83.75 160 ARG B N 1
ATOM 4934 C CA . ARG B 1 160 ? -28.172 8.203 5.379 1 83.75 160 ARG B CA 1
ATOM 4935 C C . ARG B 1 160 ? -27.438 7 5.965 1 83.75 160 ARG B C 1
ATOM 4937 O O . ARG B 1 160 ? -26.656 7.141 6.918 1 83.75 160 ARG B O 1
ATOM 4944 N N . CYS B 1 161 ? -27.766 5.922 5.355 1 83.94 161 CYS B N 1
ATOM 4945 C CA . CYS B 1 161 ? -27.266 4.633 5.812 1 83.94 161 CYS B CA 1
ATOM 4946 C C . CYS B 1 161 ? -26.203 4.09 4.855 1 83.94 161 CYS B C 1
ATOM 4948 O O . CYS B 1 161 ? -26.344 4.215 3.637 1 83.94 161 CYS B O 1
ATOM 4950 N N . TRP B 1 162 ? -25.156 3.602 5.434 1 87.31 162 TRP B N 1
ATOM 4951 C CA . TRP B 1 162 ? -24.062 2.975 4.691 1 87.31 162 TRP B CA 1
ATOM 4952 C C . TRP B 1 162 ? -24.016 1.476 4.965 1 87.31 162 TRP B C 1
ATOM 4954 O O . TRP B 1 162 ? -24.344 1.026 6.062 1 87.31 162 TRP B O 1
ATOM 4964 N N . LYS B 1 163 ? -23.672 0.728 3.961 1 85.12 163 LYS B N 1
ATOM 4965 C CA . LYS B 1 163 ? -23.469 -0.713 4.078 1 85.12 163 LYS B CA 1
ATOM 4966 C C . LYS B 1 163 ? -22 -1.077 3.906 1 85.12 163 LYS B C 1
ATOM 4968 O O . LYS B 1 163 ? -21.203 -0.272 3.41 1 85.12 163 LYS B O 1
ATOM 4973 N N . ALA B 1 164 ? -21.641 -2.242 4.312 1 86.56 164 ALA B N 1
ATOM 4974 C CA . ALA B 1 164 ? -20.266 -2.727 4.172 1 86.56 164 ALA B CA 1
ATOM 4975 C C . ALA B 1 164 ? -19.828 -2.697 2.713 1 86.56 164 ALA B C 1
ATOM 4977 O O . ALA B 1 164 ? -18.656 -2.438 2.418 1 86.56 164 ALA B O 1
ATOM 4978 N N . ASP B 1 165 ? -20.703 -2.842 1.774 1 84.25 165 ASP B N 1
ATOM 4979 C CA . ASP B 1 165 ? -20.422 -2.885 0.345 1 84.25 165 ASP B CA 1
ATOM 4980 C C . ASP B 1 165 ? -20.078 -1.495 -0.189 1 84.25 165 ASP B C 1
ATOM 4982 O O . ASP B 1 165 ? -19.562 -1.36 -1.3 1 84.25 165 ASP B O 1
ATOM 4986 N N . ASP B 1 166 ? -20.344 -0.517 0.679 1 91.5 166 ASP B N 1
ATOM 4987 C CA . ASP B 1 166 ? -20.047 0.856 0.283 1 91.5 166 ASP B CA 1
ATOM 4988 C C . ASP B 1 166 ? -18.656 1.271 0.749 1 91.5 166 ASP B C 1
ATOM 4990 O O . ASP B 1 166 ? -18.219 2.396 0.493 1 91.5 166 ASP B O 1
ATOM 4994 N N . VAL B 1 167 ? -18 0.314 1.451 1 94.38 167 VAL B N 1
ATOM 4995 C CA . VAL B 1 167 ? -16.734 0.669 2.098 1 94.38 167 VAL B CA 1
ATOM 4996 C C . VAL B 1 167 ? -15.586 -0.09 1.439 1 94.38 167 VAL B C 1
ATOM 4998 O O . VAL B 1 167 ? -15.641 -1.313 1.302 1 94.38 167 VAL B O 1
ATOM 5001 N N . TYR B 1 168 ? -14.555 0.635 1.078 1 95.69 168 TYR B N 1
ATOM 5002 C CA . TYR B 1 168 ? -13.383 0.056 0.433 1 95.69 168 TYR B CA 1
ATOM 5003 C C . TYR B 1 168 ? -12.109 0.458 1.162 1 95.69 168 TYR B C 1
ATOM 5005 O O . TYR B 1 168 ? -11.875 1.643 1.417 1 95.69 168 TYR B O 1
ATOM 5013 N N . LEU B 1 169 ? -11.297 -0.535 1.478 1 96.44 169 LEU B N 1
ATOM 5014 C CA . LEU B 1 169 ? -10.047 -0.296 2.193 1 96.44 169 LEU B CA 1
ATOM 5015 C C . LEU B 1 169 ? -8.844 -0.458 1.265 1 96.44 169 LEU B C 1
ATOM 5017 O O . LEU B 1 169 ? -8.828 -1.358 0.421 1 96.44 169 LEU B O 1
ATOM 5021 N N . GLY B 1 170 ? -7.906 0.412 1.379 1 95 170 GLY B N 1
ATOM 5022 C CA . GLY B 1 170 ? -6.637 0.32 0.678 1 95 170 GLY B CA 1
ATOM 5023 C C . GLY B 1 170 ? -5.441 0.312 1.611 1 95 170 GLY B C 1
ATOM 5024 O O . GLY B 1 170 ? -5.594 0.464 2.824 1 95 170 GLY B O 1
ATOM 5025 N N . ALA B 1 171 ? -4.262 0.112 1.061 1 92.38 171 ALA B N 1
ATOM 5026 C CA . ALA B 1 171 ? -3.035 -0.038 1.839 1 92.38 171 ALA B CA 1
ATOM 5027 C C . ALA B 1 171 ? -2.631 1.284 2.484 1 92.38 171 ALA B C 1
ATOM 5029 O O . ALA B 1 171 ? -1.955 1.296 3.516 1 92.38 171 ALA B O 1
ATOM 5030 N N . ASP B 1 172 ? -3.025 2.344 1.895 1 91.88 172 ASP B N 1
ATOM 5031 C CA . ASP B 1 172 ? -2.811 3.695 2.402 1 91.88 172 ASP B CA 1
ATOM 5032 C C . ASP B 1 172 ? -3.738 4.695 1.716 1 91.88 172 ASP B C 1
ATOM 5034 O O . ASP B 1 172 ? -4.473 4.336 0.794 1 91.88 172 ASP B O 1
ATOM 5038 N N . LEU B 1 173 ? -3.711 5.844 2.193 1 94.5 173 LEU B N 1
ATOM 5039 C CA . LEU B 1 173 ? -4.641 6.855 1.694 1 94.5 173 LEU B CA 1
ATOM 5040 C C . LEU B 1 173 ? -4.324 7.215 0.247 1 94.5 173 LEU B C 1
ATOM 5042 O O . LEU B 1 173 ? -5.23 7.383 -0.569 1 94.5 173 LEU B O 1
ATOM 5046 N N . ARG B 1 174 ? -3.102 7.402 -0.078 1 93.75 174 ARG B N 1
ATOM 5047 C CA . ARG B 1 174 ? -2.715 7.781 -1.434 1 93.75 174 ARG B CA 1
ATOM 5048 C C . ARG B 1 174 ? -3.236 6.773 -2.453 1 93.75 174 ARG B C 1
ATOM 5050 O O . ARG B 1 174 ? -3.777 7.156 -3.492 1 93.75 174 ARG B O 1
ATOM 5057 N N . GLY B 1 175 ? -3.031 5.496 -2.123 1 93.12 175 GLY B N 1
ATOM 5058 C CA . GLY B 1 175 ? -3.52 4.461 -3.021 1 93.12 175 GLY B CA 1
ATOM 5059 C C . GLY B 1 175 ? -5.02 4.52 -3.238 1 93.12 175 GLY B C 1
ATOM 5060 O O . GLY B 1 175 ? -5.5 4.328 -4.355 1 93.12 175 GLY B O 1
ATOM 5061 N N . VAL B 1 176 ? -5.738 4.781 -2.26 1 95.62 176 VAL B N 1
ATOM 5062 C CA . VAL B 1 176 ? -7.191 4.867 -2.328 1 95.62 176 VAL B CA 1
ATOM 5063 C C . VAL B 1 176 ? -7.598 6.051 -3.205 1 95.62 176 VAL B C 1
ATOM 5065 O O . VAL B 1 176 ? -8.492 5.93 -4.047 1 95.62 176 VAL B O 1
ATOM 5068 N N . LEU B 1 177 ? -6.93 7.137 -3.037 1 96.62 177 LEU B N 1
ATOM 5069 C CA . LEU B 1 177 ? -7.266 8.336 -3.795 1 96.62 177 LEU B CA 1
ATOM 5070 C C . LEU B 1 177 ? -6.895 8.172 -5.266 1 96.62 177 LEU B C 1
ATOM 5072 O O . LEU B 1 177 ? -7.578 8.703 -6.145 1 96.62 177 LEU B O 1
ATOM 5076 N N . GLU B 1 178 ? -5.832 7.477 -5.535 1 94.81 178 GLU B N 1
ATOM 5077 C CA . GLU B 1 178 ? -5.473 7.184 -6.918 1 94.81 178 GLU B CA 1
ATOM 5078 C C . GLU B 1 178 ? -6.574 6.398 -7.621 1 94.81 178 GLU B C 1
ATOM 5080 O O . GLU B 1 178 ? -6.895 6.664 -8.781 1 94.81 178 GLU B O 1
ATOM 5085 N N . ILE B 1 179 ? -7.121 5.418 -6.914 1 95.5 179 ILE B N 1
ATOM 5086 C CA . ILE B 1 179 ? -8.219 4.641 -7.477 1 95.5 179 ILE B CA 1
ATOM 5087 C C . ILE B 1 179 ? -9.414 5.551 -7.742 1 95.5 179 ILE B C 1
ATOM 5089 O O . ILE B 1 179 ? -10.055 5.453 -8.789 1 95.5 179 ILE B O 1
ATOM 5093 N N . LEU B 1 180 ? -9.688 6.438 -6.832 1 96.44 180 LEU B N 1
ATOM 5094 C CA . LEU B 1 180 ? -10.82 7.344 -6.977 1 96.44 180 LEU B CA 1
ATOM 5095 C C . LEU B 1 180 ? -10.641 8.234 -8.203 1 96.44 180 LEU B C 1
ATOM 5097 O O . LEU B 1 180 ? -11.609 8.516 -8.914 1 96.44 180 LEU B O 1
ATOM 5101 N N . ILE B 1 181 ? -9.469 8.695 -8.43 1 96.06 181 ILE B N 1
ATOM 5102 C CA . ILE B 1 181 ? -9.18 9.539 -9.578 1 96.06 181 ILE B CA 1
ATOM 5103 C C . ILE B 1 181 ? -9.492 8.781 -10.867 1 96.06 181 ILE B C 1
ATOM 5105 O O . ILE B 1 181 ? -10.102 9.328 -11.781 1 96.06 181 ILE B O 1
ATOM 5109 N N . ALA B 1 182 ? -9.102 7.535 -10.898 1 93.81 182 ALA B N 1
ATOM 5110 C CA . ALA B 1 182 ? -9.352 6.703 -12.078 1 93.81 182 ALA B CA 1
ATOM 5111 C C . ALA B 1 182 ? -10.844 6.441 -12.25 1 93.81 182 ALA B C 1
ATOM 5113 O O . ALA B 1 182 ? -11.375 6.555 -13.359 1 93.81 182 ALA B O 1
ATOM 5114 N N . VAL B 1 183 ? -11.5 6.109 -11.18 1 94.94 183 VAL B N 1
ATOM 5115 C CA . VAL B 1 183 ? -12.914 5.734 -11.203 1 94.94 183 VAL B CA 1
ATOM 5116 C C . VAL B 1 183 ? -13.758 6.93 -11.625 1 94.94 183 VAL B C 1
ATOM 5118 O O . VAL B 1 183 ? -14.727 6.781 -12.383 1 94.94 183 VAL B O 1
ATOM 5121 N N . LEU B 1 184 ? -13.344 8.109 -11.211 1 94.88 184 LEU B N 1
ATOM 5122 C CA . LEU B 1 184 ? -14.109 9.32 -11.5 1 94.88 184 LEU B CA 1
ATOM 5123 C C . LEU B 1 184 ? -13.664 9.93 -12.828 1 94.88 184 LEU B C 1
ATOM 5125 O O . LEU B 1 184 ? -14.203 10.961 -13.25 1 94.88 184 LEU B O 1
ATOM 5129 N N . ALA B 1 185 ? -12.68 9.352 -13.484 1 93 185 ALA B N 1
ATOM 5130 C CA . ALA B 1 185 ? -12.156 9.844 -14.758 1 93 185 ALA B CA 1
ATOM 5131 C C . ALA B 1 185 ? -11.883 11.344 -14.703 1 93 185 ALA B C 1
ATOM 5133 O O . ALA B 1 185 ? -12.383 12.102 -15.539 1 93 185 ALA B O 1
ATOM 5134 N N . LEU B 1 186 ? -11.062 11.688 -13.828 1 94.75 186 LEU B N 1
ATOM 5135 C CA . LEU B 1 186 ? -10.914 13.102 -13.508 1 94.75 186 LEU B CA 1
ATOM 5136 C C . LEU B 1 186 ? -9.938 13.773 -14.461 1 94.75 186 LEU B C 1
ATOM 5138 O O . LEU B 1 186 ? -9.812 15 -14.469 1 94.75 186 LEU B O 1
ATOM 5142 N N . ARG B 1 187 ? -9.219 12.984 -15.234 1 93.62 187 ARG B N 1
ATOM 5143 C CA . ARG B 1 187 ? -8.273 13.586 -16.172 1 93.62 187 ARG B CA 1
A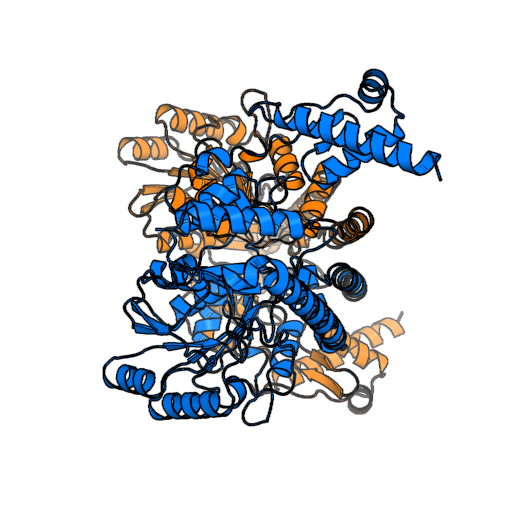TOM 5144 C C . ARG B 1 187 ? -8.953 14.617 -17.062 1 93.62 187 ARG B C 1
ATOM 5146 O O . ARG B 1 187 ? -9.977 14.328 -17.672 1 93.62 187 ARG B O 1
ATOM 5153 N N . GLY B 1 188 ? -8.43 15.852 -17.078 1 94.44 188 GLY B N 1
ATOM 5154 C CA . GLY B 1 188 ? -8.961 16.922 -17.906 1 94.44 188 GLY B CA 1
ATOM 5155 C C . GLY B 1 188 ? -10.172 17.609 -17.297 1 94.44 188 GLY B C 1
ATOM 5156 O O . GLY B 1 188 ? -10.625 18.641 -17.781 1 94.44 188 GLY B O 1
ATOM 5157 N N . SER B 1 189 ? -10.656 17.078 -16.203 1 95.81 189 SER B N 1
ATOM 5158 C CA . SER B 1 189 ? -11.836 17.656 -15.555 1 95.81 189 SER B CA 1
ATOM 5159 C C . SER B 1 189 ? -11.445 18.766 -14.586 1 95.81 189 SER B C 1
ATOM 5161 O O . SER B 1 189 ? -10.273 18.922 -14.242 1 95.81 189 SER B O 1
ATOM 5163 N N . THR B 1 190 ? -12.453 19.547 -14.203 1 96.88 190 THR B N 1
ATOM 5164 C CA . THR B 1 190 ? -12.258 20.641 -13.258 1 96.88 190 THR B CA 1
ATOM 5165 C C . THR B 1 190 ? -12.758 20.25 -11.867 1 96.88 190 THR B C 1
ATOM 5167 O O . THR B 1 190 ? -13.891 19.781 -11.719 1 96.88 190 THR B O 1
ATOM 5170 N N . ILE B 1 191 ? -11.898 20.453 -10.93 1 97.75 191 ILE B N 1
ATOM 5171 C CA . ILE B 1 191 ? -12.234 20.172 -9.539 1 97.75 191 ILE B CA 1
ATOM 5172 C C . ILE B 1 191 ? -12.055 21.422 -8.695 1 97.75 191 ILE B C 1
ATOM 5174 O O . ILE B 1 191 ? -11.094 22.188 -8.898 1 97.75 191 ILE B O 1
ATOM 5178 N N . LEU B 1 192 ? -13.023 21.734 -7.801 1 98.12 192 LEU B N 1
ATOM 5179 C CA . LEU B 1 192 ? -12.875 22.766 -6.777 1 98.12 192 LEU B CA 1
ATOM 5180 C C . LEU B 1 192 ? -12.359 22.156 -5.473 1 98.12 192 LEU B C 1
ATOM 5182 O O . LEU B 1 192 ? -12.836 21.109 -5.039 1 98.12 192 LEU B O 1
ATOM 5186 N N . ILE B 1 193 ? -11.414 22.812 -4.898 1 97.81 193 ILE B N 1
ATOM 5187 C CA . ILE B 1 193 ? -10.875 22.281 -3.65 1 97.81 193 ILE B CA 1
ATOM 5188 C C . ILE B 1 193 ? -10.719 23.422 -2.639 1 97.81 193 ILE B C 1
ATOM 5190 O O . ILE B 1 193 ? -10.32 24.531 -3 1 97.81 193 ILE B O 1
ATOM 5194 N N . GLU B 1 194 ? -11.086 23.109 -1.461 1 96.5 194 GLU B N 1
ATOM 5195 C CA . GLU B 1 194 ? -10.82 24.047 -0.377 1 96.5 194 GLU B CA 1
ATOM 5196 C C . GLU B 1 194 ? -9.328 24.359 -0.262 1 96.5 194 GLU B C 1
ATOM 5198 O O . GLU B 1 194 ? -8.492 23.469 -0.442 1 96.5 194 GLU B O 1
ATOM 5203 N N . SER B 1 195 ? -9.008 25.609 0.072 1 97.5 195 SER B N 1
ATOM 5204 C CA . SER B 1 195 ? -7.629 26.062 0.171 1 97.5 195 SER B CA 1
ATOM 5205 C C . SER B 1 195 ? -7.398 26.859 1.451 1 97.5 195 SER B C 1
ATOM 5207 O O . SER B 1 195 ? -8.203 27.734 1.802 1 97.5 195 SER B O 1
ATOM 5209 N N . PRO B 1 196 ? -6.258 26.578 2.207 1 97.38 196 PRO B N 1
ATOM 5210 C CA . PRO B 1 196 ? -5.156 25.688 1.842 1 97.38 196 PRO B CA 1
ATOM 5211 C C . PRO B 1 196 ? -5.535 24.219 1.936 1 97.38 196 PRO B C 1
ATOM 5213 O O . PRO B 1 196 ? -6.512 23.859 2.598 1 97.38 196 PRO B O 1
ATOM 5216 N N . CYS B 1 197 ? -4.801 23.375 1.162 1 97.5 197 CYS B N 1
ATOM 5217 C CA . CYS B 1 197 ? -5.059 21.938 1.1 1 97.5 197 CYS B CA 1
ATOM 5218 C C . CYS B 1 197 ? -3.758 21.156 1.213 1 97.5 197 CYS B C 1
ATOM 5220 O O . CYS B 1 197 ? -2.699 21.625 0.8 1 97.5 197 CYS B O 1
ATOM 5222 N N . ASP B 1 198 ? -3.869 20 1.727 1 95.62 198 ASP B N 1
ATOM 5223 C CA . ASP B 1 198 ? -2.721 19.109 1.891 1 95.62 198 ASP B CA 1
ATOM 5224 C C . ASP B 1 198 ? -2.004 18.891 0.561 1 95.62 198 ASP B C 1
ATOM 5226 O O . ASP B 1 198 ? -2.645 18.641 -0.461 1 95.62 198 ASP B O 1
ATOM 5230 N N . TRP B 1 199 ? -0.664 18.938 0.58 1 95.06 199 TRP B N 1
ATOM 5231 C CA . TRP B 1 199 ? 0.135 18.844 -0.637 1 95.06 199 TRP B CA 1
ATOM 5232 C C . TRP B 1 199 ? -0.005 17.469 -1.283 1 95.06 199 TRP B C 1
ATOM 5234 O O . TRP B 1 199 ? 0.143 17.328 -2.5 1 95.06 199 TRP B O 1
ATOM 5244 N N . MET B 1 200 ? -0.244 16.422 -0.492 1 93.38 200 MET B N 1
ATOM 5245 C CA . MET B 1 200 ? -0.39 15.094 -1.072 1 93.38 200 MET B CA 1
ATOM 5246 C C . MET B 1 200 ? -1.569 15.047 -2.037 1 93.38 200 MET B C 1
ATOM 5248 O O . MET B 1 200 ? -1.45 14.523 -3.145 1 93.38 200 MET B O 1
ATOM 5252 N N . ILE B 1 201 ? -2.666 15.586 -1.668 1 95.94 201 ILE B N 1
ATOM 5253 C CA . ILE B 1 201 ? -3.857 15.617 -2.51 1 95.94 201 ILE B CA 1
ATOM 5254 C C . ILE B 1 201 ? -3.594 16.484 -3.742 1 95.94 201 ILE B C 1
ATOM 5256 O O . ILE B 1 201 ? -3.902 16.078 -4.867 1 95.94 201 ILE B O 1
ATOM 5260 N N . LEU B 1 202 ? -3.012 17.656 -3.527 1 96.25 202 LEU B N 1
ATOM 5261 C CA . LEU B 1 202 ? -2.742 18.594 -4.605 1 96.25 202 LEU B CA 1
ATOM 5262 C C . LEU B 1 202 ? -1.826 17.984 -5.656 1 96.25 202 LEU B C 1
ATOM 5264 O O . LEU B 1 202 ? -2.109 18.047 -6.855 1 96.25 202 LEU B O 1
ATOM 5268 N N . ARG B 1 203 ? -0.804 17.344 -5.203 1 92.81 203 ARG B N 1
ATOM 5269 C CA . ARG B 1 203 ? 0.166 16.75 -6.117 1 92.81 203 ARG B CA 1
ATOM 5270 C C . ARG B 1 203 ? -0.434 15.562 -6.859 1 92.81 203 ARG B C 1
ATOM 5272 O O . ARG B 1 203 ? -0.102 15.32 -8.016 1 92.81 203 ARG B O 1
ATOM 5279 N N . LEU B 1 204 ? -1.24 14.812 -6.199 1 94.06 204 LEU B N 1
ATOM 5280 C CA . LEU B 1 204 ? -1.922 13.695 -6.844 1 94.06 204 LEU B CA 1
ATOM 5281 C C . LEU B 1 204 ? -2.809 14.18 -7.984 1 94.06 204 LEU B C 1
ATOM 5283 O O . LEU B 1 204 ? -2.814 13.586 -9.062 1 94.06 204 LEU B O 1
ATOM 5287 N N . LEU B 1 205 ? -3.562 15.211 -7.742 1 95.94 205 LEU B N 1
ATOM 5288 C CA . LEU B 1 205 ? -4.461 15.758 -8.758 1 95.94 205 LEU B CA 1
ATOM 5289 C C . LEU B 1 205 ? -3.676 16.359 -9.914 1 95.94 205 LEU B C 1
ATOM 5291 O O . LEU B 1 205 ? -4.051 16.188 -11.078 1 95.94 205 LEU B O 1
ATOM 5295 N N . GLN B 1 206 ? -2.582 17.016 -9.555 1 93.12 206 GLN B N 1
ATOM 5296 C CA . GLN B 1 206 ? -1.722 17.578 -10.578 1 93.12 206 GLN B CA 1
ATOM 5297 C C . GLN B 1 206 ? -1.128 16.5 -11.469 1 93.12 206 GLN B C 1
ATOM 5299 O O . GLN B 1 206 ? -1.121 16.625 -12.695 1 93.12 206 GLN B O 1
ATOM 5304 N N . ALA B 1 207 ? -0.656 15.477 -10.859 1 89.94 207 ALA B N 1
ATOM 5305 C CA . ALA B 1 207 ? -0.042 14.367 -11.594 1 89.94 207 ALA B CA 1
ATOM 5306 C C . ALA B 1 207 ? -1.056 13.688 -12.5 1 89.94 207 ALA B C 1
ATOM 5308 O O . ALA B 1 207 ? -0.687 13.109 -13.531 1 89.94 207 ALA B O 1
ATOM 5309 N N . ALA B 1 208 ? -2.275 13.781 -12.18 1 94 208 ALA B N 1
ATOM 5310 C CA . ALA B 1 208 ? -3.342 13.148 -12.961 1 94 208 ALA B CA 1
ATOM 5311 C C . ALA B 1 208 ? -3.883 14.094 -14.023 1 94 208 ALA B C 1
ATOM 5313 O O . ALA B 1 208 ? -4.887 13.805 -14.672 1 94 208 ALA B O 1
ATOM 5314 N N . ASP B 1 209 ? -3.312 15.344 -14.18 1 94.81 209 ASP B N 1
ATOM 5315 C CA . ASP B 1 209 ? -3.678 16.344 -15.172 1 94.81 209 ASP B CA 1
ATOM 5316 C C . ASP B 1 209 ? -5.098 16.859 -14.938 1 94.81 209 ASP B C 1
ATOM 5318 O O . ASP B 1 209 ? -5.871 17.016 -15.883 1 94.81 209 ASP B O 1
ATOM 5322 N N . VAL B 1 210 ? -5.465 16.969 -13.695 1 96.62 210 VAL B N 1
ATOM 5323 C CA . VAL B 1 210 ? -6.746 17.547 -13.305 1 96.62 210 VAL B CA 1
ATOM 5324 C C . VAL B 1 210 ? -6.629 19.078 -13.219 1 96.62 210 VAL B C 1
ATOM 5326 O O . VAL B 1 210 ? -5.609 19.594 -12.758 1 96.62 210 VAL B O 1
ATOM 5329 N N . LYS B 1 211 ? -7.586 19.797 -13.727 1 96.25 211 LYS B N 1
ATOM 5330 C CA . LYS B 1 211 ? -7.645 21.25 -13.523 1 96.25 211 LYS B CA 1
ATOM 5331 C C . LYS B 1 211 ? -8.172 21.594 -12.133 1 96.25 211 LYS B C 1
ATOM 5333 O O . LYS B 1 211 ? -9.375 21.5 -11.883 1 96.25 211 LYS B O 1
ATOM 5338 N N . VAL B 1 212 ? -7.328 22.109 -11.32 1 97.44 212 VAL B N 1
ATOM 5339 C CA . VAL B 1 212 ? -7.684 22.375 -9.93 1 97.44 212 VAL B CA 1
ATOM 5340 C C . VAL B 1 212 ? -7.949 23.859 -9.742 1 97.44 212 VAL B C 1
ATOM 5342 O O . VAL B 1 212 ? -7.105 24.703 -10.07 1 97.44 212 VAL B O 1
ATOM 5345 N N . ILE B 1 213 ? -9.094 24.188 -9.266 1 97.38 213 ILE B N 1
ATOM 5346 C CA . ILE B 1 213 ? -9.414 25.547 -8.836 1 97.38 213 ILE B CA 1
ATOM 5347 C C . ILE B 1 213 ? -9.5 25.594 -7.312 1 97.38 213 ILE B C 1
ATOM 5349 O O . ILE B 1 213 ? -10.328 24.922 -6.703 1 97.38 213 ILE B O 1
ATOM 5353 N N . GLU B 1 214 ? -8.656 26.391 -6.742 1 97.44 214 GLU B N 1
ATOM 5354 C CA . GLU B 1 214 ? -8.617 26.516 -5.289 1 97.44 214 GLU B CA 1
ATOM 5355 C C . GLU B 1 214 ? -9.648 27.531 -4.801 1 97.44 214 GLU B C 1
ATOM 5357 O O . GLU B 1 214 ? -9.844 28.578 -5.422 1 97.44 214 GLU B O 1
ATOM 5362 N N . LEU B 1 215 ? -10.367 27.188 -3.73 1 96.69 215 LEU B N 1
ATOM 5363 C CA . LEU B 1 215 ? -11.32 28.047 -3.039 1 96.69 215 LEU B CA 1
ATOM 5364 C C . LEU B 1 215 ? -10.797 28.453 -1.667 1 96.69 215 LEU B C 1
ATOM 5366 O O . LEU B 1 215 ? -11.07 27.781 -0.668 1 96.69 215 LEU B O 1
ATOM 5370 N N . PRO B 1 216 ? -10.164 29.609 -1.596 1 96.19 216 PRO B N 1
ATOM 5371 C CA . PRO B 1 216 ? -9.617 30.031 -0.306 1 96.19 216 PRO B CA 1
ATOM 5372 C C . PRO B 1 216 ? -10.695 30.234 0.758 1 96.19 216 PRO B C 1
ATOM 5374 O O . PRO B 1 216 ? -11.742 30.812 0.478 1 96.19 216 PRO B O 1
ATOM 5377 N N . LEU B 1 217 ? -10.438 29.734 1.934 1 96.25 217 LEU B N 1
ATOM 5378 C CA . LEU B 1 217 ? -11.344 29.938 3.059 1 96.25 217 LEU B CA 1
ATOM 5379 C C . LEU B 1 217 ? -11.273 31.375 3.561 1 96.25 217 LEU B C 1
ATOM 5381 O O . LEU B 1 217 ? -10.211 32 3.529 1 96.25 217 LEU B O 1
ATOM 5385 N N . LEU B 1 218 ? -12.375 31.812 4.039 1 95.44 218 LEU B N 1
ATOM 5386 C CA . LEU B 1 218 ? -12.445 33.125 4.645 1 95.44 218 LEU B CA 1
ATOM 5387 C C . LEU B 1 218 ? -11.797 33.125 6.027 1 95.44 218 LEU B C 1
ATOM 5389 O O . LEU B 1 218 ? -11.43 32.062 6.547 1 95.44 218 LEU B O 1
ATOM 5393 N N . ALA B 1 219 ? -11.672 34.281 6.613 1 91.81 219 ALA B N 1
ATOM 5394 C CA . ALA B 1 219 ? -10.961 34.469 7.875 1 91.81 219 ALA B CA 1
ATOM 5395 C C . ALA B 1 219 ? -11.602 33.625 8.984 1 91.81 219 ALA B C 1
ATOM 5397 O O . ALA B 1 219 ? -10.906 33.125 9.875 1 91.81 219 ALA B O 1
ATOM 5398 N N . ASP B 1 220 ? -12.867 33.438 8.898 1 91.88 220 ASP B N 1
ATOM 5399 C CA . ASP B 1 220 ? -13.57 32.719 9.945 1 91.88 220 ASP B CA 1
ATOM 5400 C C . ASP B 1 220 ? -13.648 31.219 9.617 1 91.88 220 ASP B C 1
ATOM 5402 O O . ASP B 1 220 ? -14.297 30.453 10.336 1 91.88 220 ASP B O 1
ATOM 5406 N N . GLY B 1 221 ? -13.039 30.844 8.531 1 93.94 221 GLY B N 1
ATOM 5407 C CA . GLY B 1 221 ? -13.016 29.453 8.148 1 93.94 221 GLY B CA 1
ATOM 5408 C C . GLY B 1 221 ? -14.117 29.078 7.172 1 93.94 221 GLY B C 1
ATOM 5409 O O . GLY B 1 221 ? -14.18 27.938 6.703 1 93.94 221 GLY B O 1
ATOM 5410 N N . ALA B 1 222 ? -14.953 30.016 6.754 1 96.12 222 ALA B N 1
ATOM 5411 C CA . ALA B 1 222 ? -16.094 29.766 5.879 1 96.12 222 ALA B CA 1
ATOM 5412 C C . ALA B 1 222 ? -15.656 29.672 4.418 1 96.12 222 ALA B C 1
ATOM 5414 O O . ALA B 1 222 ? -14.617 30.219 4.043 1 96.12 222 ALA B O 1
ATOM 5415 N N . ILE B 1 223 ? -16.438 28.984 3.664 1 97.25 223 ILE B N 1
ATOM 5416 C CA . ILE B 1 223 ? -16.328 28.969 2.209 1 97.25 223 ILE B CA 1
ATOM 5417 C C . ILE B 1 223 ? -17.141 30.125 1.625 1 97.25 223 ILE B C 1
ATOM 5419 O O . ILE B 1 223 ? -18.266 30.375 2.037 1 97.25 223 ILE B O 1
ATOM 5423 N N . CYS B 1 224 ? -16.547 30.859 0.746 1 97.69 224 CYS B N 1
ATOM 5424 C CA . CYS B 1 224 ? -17.25 31.969 0.113 1 97.69 224 CYS B CA 1
ATOM 5425 C C . CYS B 1 224 ? -18.359 31.453 -0.799 1 97.69 224 CYS B C 1
ATOM 5427 O O . CYS B 1 224 ? -18.094 30.969 -1.896 1 97.69 224 CYS B O 1
ATOM 5429 N N . LEU B 1 225 ? -19.562 31.719 -0.413 1 97.69 225 LEU B N 1
ATOM 5430 C CA . LEU B 1 225 ? -20.719 31.188 -1.133 1 97.69 225 LEU B CA 1
ATOM 5431 C C . LEU B 1 225 ? -20.844 31.828 -2.51 1 97.69 225 LEU B C 1
ATOM 5433 O O . LEU B 1 225 ? -21.188 31.156 -3.488 1 97.69 225 LEU B O 1
ATOM 5437 N N . GLU B 1 226 ? -20.609 33.094 -2.557 1 97.5 226 GLU B N 1
ATOM 5438 C CA . GLU B 1 226 ? -20.719 33.812 -3.82 1 97.5 226 GLU B CA 1
ATOM 5439 C C . GLU B 1 226 ? -19.719 33.281 -4.844 1 97.5 226 GLU B C 1
ATOM 5441 O O . GLU B 1 226 ? -20.078 33.031 -6 1 97.5 226 GLU B O 1
ATOM 5446 N N . GLN B 1 227 ? -18.562 33.094 -4.387 1 97.5 227 GLN B N 1
ATOM 5447 C CA . GLN B 1 227 ? -17.531 32.562 -5.273 1 97.5 227 GLN B CA 1
ATOM 5448 C C . GLN B 1 227 ? -17.859 31.141 -5.711 1 97.5 227 GLN B C 1
ATOM 5450 O O . GLN B 1 227 ? -17.688 30.797 -6.883 1 97.5 227 GLN B O 1
ATOM 5455 N N . LEU B 1 228 ? -18.25 30.328 -4.77 1 98 228 LEU B N 1
ATOM 5456 C CA . LEU B 1 228 ? -18.625 28.953 -5.078 1 98 228 LEU B CA 1
ATOM 5457 C C . LEU B 1 228 ? -19.734 28.906 -6.113 1 98 228 LEU B C 1
ATOM 5459 O O . LEU B 1 228 ? -19.656 28.156 -7.09 1 98 228 LEU B O 1
ATOM 5463 N N . GLU B 1 229 ? -20.719 29.703 -5.914 1 97.38 229 GLU B N 1
ATOM 5464 C CA . GLU B 1 229 ? -21.844 29.734 -6.832 1 97.38 229 GLU B CA 1
ATOM 5465 C C . GLU B 1 229 ? -21.406 30.172 -8.227 1 97.38 229 GLU B C 1
ATOM 5467 O O . GLU B 1 229 ? -21.844 29.594 -9.227 1 97.38 229 GLU B O 1
ATOM 5472 N N . GLN B 1 230 ? -20.656 31.172 -8.25 1 97.56 230 GLN B N 1
ATOM 5473 C CA . GLN B 1 230 ? -20.156 31.672 -9.531 1 97.56 230 GLN B CA 1
ATOM 5474 C C . GLN B 1 230 ? -19.375 30.594 -10.281 1 97.56 230 GLN B C 1
ATOM 5476 O O . GLN B 1 230 ? -19.547 30.422 -11.484 1 97.56 230 GLN B O 1
ATOM 5481 N N . LEU B 1 231 ? -18.547 29.922 -9.57 1 96.94 231 LEU B N 1
ATOM 5482 C CA . LEU B 1 231 ? -17.734 28.875 -10.18 1 96.94 231 LEU B CA 1
ATOM 5483 C C . LEU B 1 231 ? -18.609 27.703 -10.656 1 96.94 231 LEU B C 1
ATOM 5485 O O . LEU B 1 231 ? -18.375 27.156 -11.727 1 96.94 231 LEU B O 1
ATOM 5489 N N . LEU B 1 232 ? -19.625 27.359 -9.883 1 96.75 232 LEU B N 1
ATOM 5490 C CA . LEU B 1 232 ? -20.516 26.266 -10.242 1 96.75 232 LEU B CA 1
ATOM 5491 C C . LEU B 1 232 ? -21.344 26.609 -11.469 1 96.75 232 LEU B C 1
ATOM 5493 O O . LEU B 1 232 ? -21.734 25.734 -12.234 1 96.75 232 LEU B O 1
ATOM 5497 N N . GLN B 1 233 ? -21.547 27.906 -11.688 1 95.81 233 GLN B N 1
ATOM 5498 C CA . GLN B 1 233 ? -22.344 28.375 -12.82 1 95.81 233 GLN B CA 1
ATOM 5499 C C . GLN B 1 233 ? -21.469 28.516 -14.07 1 95.81 233 GLN B C 1
ATOM 5501 O O . GLN B 1 233 ? -21.922 28.219 -15.18 1 95.81 233 GLN B O 1
ATOM 5506 N N . ASN B 1 234 ? -20.281 28.891 -13.898 1 95.31 234 ASN B N 1
ATOM 5507 C CA . ASN B 1 234 ? -19.438 29.297 -15.023 1 95.31 234 ASN B CA 1
ATOM 5508 C C . ASN B 1 234 ? -18.547 28.156 -15.492 1 95.31 234 ASN B C 1
ATOM 5510 O O . ASN B 1 234 ? -18.031 28.188 -16.609 1 95.31 234 ASN B O 1
ATOM 5514 N N . GLU B 1 235 ? -18.297 27.203 -14.594 1 93.81 235 GLU B N 1
ATOM 5515 C CA . GLU B 1 235 ? -17.406 26.094 -14.914 1 93.81 235 GLU B CA 1
ATOM 5516 C C . GLU B 1 235 ? -18.141 24.766 -14.867 1 93.81 235 GLU B C 1
ATOM 5518 O O . GLU B 1 235 ? -19.172 24.641 -14.195 1 93.81 235 GLU B O 1
ATOM 5523 N N . THR B 1 236 ? -17.703 23.875 -15.664 1 94.62 236 THR B N 1
ATOM 5524 C CA . THR B 1 236 ? -18.172 22.5 -15.539 1 94.62 236 THR B CA 1
ATOM 5525 C C . THR B 1 236 ? -17.391 21.766 -14.461 1 94.62 236 THR B C 1
ATOM 5527 O O . THR B 1 236 ? -16.422 21.062 -14.758 1 94.62 236 THR B O 1
ATOM 5530 N N . VAL B 1 237 ? -17.891 21.859 -13.281 1 96.44 237 VAL B N 1
ATOM 5531 C CA . VAL B 1 237 ? -17.203 21.297 -12.125 1 96.44 237 VAL B CA 1
ATOM 5532 C C . VAL B 1 237 ? -17.609 19.828 -11.953 1 96.44 237 VAL B C 1
ATOM 5534 O O . VAL B 1 237 ? -18.797 19.516 -11.797 1 96.44 237 VAL B O 1
ATOM 5537 N N . ARG B 1 238 ? -16.625 19 -11.938 1 95.06 238 ARG B N 1
ATOM 5538 C CA . ARG B 1 238 ? -16.875 17.578 -11.812 1 95.06 238 ARG B CA 1
ATOM 5539 C C . ARG B 1 238 ? -16.984 17.156 -10.352 1 95.06 238 ARG B C 1
ATOM 5541 O O . ARG B 1 238 ? -17.734 16.234 -10.016 1 95.06 238 ARG B O 1
ATOM 5548 N N . LEU B 1 239 ? -16.234 17.766 -9.547 1 96.75 239 LEU B N 1
ATOM 5549 C CA . LEU B 1 239 ? -16.078 17.344 -8.164 1 96.75 239 LEU B CA 1
ATOM 5550 C C . LEU B 1 239 ? -15.656 18.516 -7.281 1 96.75 239 LEU B C 1
ATOM 5552 O O . LEU B 1 239 ? -14.859 19.359 -7.695 1 96.75 239 LEU B O 1
ATOM 5556 N N . VAL B 1 240 ? -16.25 18.609 -6.098 1 98 240 VAL B N 1
ATOM 5557 C CA . VAL B 1 240 ? -15.828 19.562 -5.074 1 98 240 VAL B CA 1
ATOM 5558 C C . VAL B 1 240 ? -15.242 18.812 -3.883 1 98 240 VAL B C 1
ATOM 5560 O O . VAL B 1 240 ? -15.875 17.906 -3.34 1 98 240 VAL B O 1
ATOM 5563 N N . VAL B 1 241 ? -14.023 19.156 -3.482 1 98.06 241 VAL B N 1
ATOM 5564 C CA . VAL B 1 241 ? -13.328 18.516 -2.363 1 98.06 241 VAL B CA 1
ATOM 5565 C C . VAL B 1 241 ? -13.383 19.438 -1.142 1 98.06 241 VAL B C 1
ATOM 5567 O O . VAL B 1 241 ? -12.906 20.578 -1.188 1 98.06 241 VAL B O 1
ATOM 5570 N N . VAL B 1 242 ? -13.938 18.938 -0.043 1 97.31 242 VAL B N 1
ATOM 5571 C CA . VAL B 1 242 ? -14.07 19.734 1.165 1 97.31 242 VAL B CA 1
ATOM 5572 C C . VAL B 1 242 ? -13.734 18.891 2.391 1 97.31 242 VAL B C 1
ATOM 5574 O O . VAL B 1 242 ? -13.859 17.672 2.361 1 97.31 242 VAL B O 1
ATOM 5577 N N . SER B 1 243 ? -13.266 19.547 3.396 1 96.94 243 SER B N 1
ATOM 5578 C CA . SER B 1 243 ? -13.133 18.891 4.695 1 96.94 243 SER B CA 1
ATOM 5579 C C . SER B 1 243 ? -14.492 18.656 5.336 1 96.94 243 SER B C 1
ATOM 5581 O O . SER B 1 243 ? -15.43 19.438 5.125 1 96.94 243 SER B O 1
ATOM 5583 N N . SER B 1 244 ? -14.609 17.594 6.082 1 95.38 244 SER B N 1
ATOM 5584 C CA . SER B 1 244 ? -15.875 17.25 6.715 1 95.38 244 SER B CA 1
ATOM 5585 C C . SER B 1 244 ? -16.312 18.328 7.699 1 95.38 244 SER B C 1
ATOM 5587 O O . SER B 1 244 ? -17.438 18.828 7.621 1 95.38 244 SER B O 1
ATOM 5589 N N . VAL B 1 245 ? -15.461 18.594 8.688 1 93.25 245 VAL B N 1
ATOM 5590 C CA . VAL B 1 245 ? -15.75 19.594 9.711 1 93.25 245 VAL B CA 1
ATOM 5591 C C . VAL B 1 245 ? -14.516 20.469 9.945 1 93.25 245 VAL B C 1
ATOM 5593 O O . VAL B 1 245 ? -14.578 21.688 9.812 1 93.25 245 VAL B O 1
ATOM 5596 N N . LEU B 1 246 ? -13.461 19.844 10.156 1 95.88 246 LEU B N 1
ATOM 5597 C CA . LEU B 1 246 ? -12.195 20.5 10.445 1 95.88 246 LEU B CA 1
ATOM 5598 C C . LEU B 1 246 ? -11.344 20.641 9.188 1 95.88 246 LEU B C 1
ATOM 5600 O O . LEU B 1 246 ? -11.008 19.641 8.555 1 95.88 246 LEU B O 1
ATOM 5604 N N . SER B 1 247 ? -11.062 21.891 8.812 1 96.44 247 SER B N 1
ATOM 5605 C CA . SER B 1 247 ? -10.211 22.156 7.656 1 96.44 247 SER B CA 1
ATOM 5606 C C . SER B 1 247 ? -8.742 22.219 8.055 1 96.44 247 SER B C 1
ATOM 5608 O O . SER B 1 247 ? -8.344 23.047 8.875 1 96.44 247 SER B O 1
ATOM 5610 N N . MET B 1 248 ? -8.008 21.359 7.488 1 95.94 248 MET B N 1
ATOM 5611 C CA . MET B 1 248 ? -6.566 21.359 7.703 1 95.94 248 MET B CA 1
ATOM 5612 C C . MET B 1 248 ? -5.824 21.734 6.43 1 95.94 248 MET B C 1
ATOM 5614 O O . MET B 1 248 ? -6.258 21.391 5.328 1 95.94 248 MET B O 1
ATOM 5618 N N . PRO B 1 249 ? -4.75 22.453 6.484 1 95.56 249 PRO B N 1
ATOM 5619 C CA . PRO B 1 249 ? -3.908 22.703 7.66 1 95.56 249 PRO B CA 1
ATOM 5620 C C . PRO B 1 249 ? -4.348 23.922 8.461 1 95.56 249 PRO B C 1
ATOM 5622 O O . PRO B 1 249 ? -3.752 24.234 9.492 1 95.56 249 PRO B O 1
ATOM 5625 N N . ARG B 1 250 ? -5.312 24.594 8.094 1 94.75 250 ARG B N 1
ATOM 5626 C CA . ARG B 1 250 ? -5.723 25.828 8.734 1 94.75 250 ARG B CA 1
ATOM 5627 C C . ARG B 1 250 ? -6.117 25.594 10.188 1 94.75 250 ARG B C 1
ATOM 5629 O O . ARG B 1 250 ? -5.895 26.453 11.047 1 94.75 250 ARG B O 1
ATOM 5636 N N . GLY B 1 251 ? -6.762 24.5 10.477 1 95.19 251 GLY B N 1
ATOM 5637 C CA . GLY B 1 251 ? -7.125 24.141 11.836 1 95.19 251 GLY B CA 1
ATOM 5638 C C . GLY B 1 251 ? -8.43 24.75 12.297 1 95.19 251 GLY B C 1
ATOM 5639 O O . GLY B 1 251 ? -8.664 24.906 13.5 1 95.19 251 GLY B O 1
ATOM 5640 N N . THR B 1 252 ? -9.289 25.141 11.391 1 94.38 252 THR B N 1
ATOM 5641 C CA . THR B 1 252 ? -10.562 25.75 11.742 1 94.38 252 THR B CA 1
ATOM 5642 C C . THR B 1 252 ? -11.727 24.891 11.25 1 94.38 252 THR B C 1
ATOM 5644 O O . THR B 1 252 ? -11.578 24.125 10.297 1 94.38 252 THR B O 1
ATOM 5647 N N . CYS B 1 253 ? -12.805 25.062 11.93 1 95.06 253 CYS B N 1
ATOM 5648 C CA . CYS B 1 253 ? -14.039 24.406 11.508 1 95.06 253 CYS B CA 1
ATOM 5649 C C . CYS B 1 253 ? -14.875 25.328 10.625 1 95.06 253 CYS B C 1
ATOM 5651 O O . CYS B 1 253 ? -14.945 26.531 10.875 1 95.06 253 CYS B O 1
ATOM 5653 N N . ILE B 1 254 ? -15.367 24.797 9.586 1 94 254 ILE B N 1
ATOM 5654 C CA . ILE B 1 254 ? -16.344 25.547 8.812 1 94 254 ILE B CA 1
ATOM 5655 C C . ILE B 1 254 ? -17.594 25.781 9.656 1 94 254 ILE B C 1
ATOM 5657 O O . ILE B 1 254 ? -18.156 24.844 10.227 1 94 254 ILE B O 1
ATOM 5661 N N . PRO B 1 255 ? -18.031 27.047 9.727 1 94.12 255 PRO B N 1
ATOM 5662 C CA . PRO B 1 255 ? -19.25 27.297 10.508 1 94.12 255 PRO B CA 1
ATOM 5663 C C . PRO B 1 255 ? -20.453 26.5 10.016 1 94.12 255 PRO B C 1
ATOM 5665 O O . PRO B 1 255 ? -20.625 26.328 8.812 1 94.12 255 PRO B O 1
ATOM 5668 N N . GLU B 1 256 ? -21.281 26.125 10.922 1 93.62 256 GLU B N 1
ATOM 5669 C CA . GLU B 1 256 ? -22.375 25.219 10.609 1 93.62 256 GLU B CA 1
ATOM 5670 C C . GLU B 1 256 ? -23.328 25.828 9.578 1 93.62 256 GLU B C 1
ATOM 5672 O O . GLU B 1 256 ? -23.766 25.141 8.648 1 93.62 256 GLU B O 1
ATOM 5677 N N . ASP B 1 257 ? -23.672 27.109 9.781 1 95.62 257 ASP B N 1
ATOM 5678 C CA . ASP B 1 257 ? -24.562 27.781 8.844 1 95.62 257 ASP B CA 1
ATOM 5679 C C . ASP B 1 257 ? -23.953 27.797 7.438 1 95.62 257 ASP B C 1
ATOM 5681 O O . ASP B 1 257 ? -24.672 27.625 6.445 1 95.62 257 ASP B O 1
ATOM 5685 N N . ASN B 1 258 ? -22.734 28.109 7.387 1 97 258 ASN B N 1
ATOM 5686 C CA . ASN B 1 258 ? -22.031 28.094 6.109 1 97 258 ASN B CA 1
ATOM 5687 C C . ASN B 1 258 ? -22.016 26.703 5.484 1 97 258 ASN B C 1
ATOM 5689 O O . ASN B 1 258 ? -22.25 26.547 4.285 1 97 258 ASN B O 1
ATOM 5693 N N . ARG B 1 259 ? -21.719 25.656 6.258 1 96.56 259 ARG B N 1
ATOM 5694 C CA . ARG B 1 259 ? -21.719 24.281 5.773 1 96.56 259 ARG B CA 1
ATOM 5695 C C . ARG B 1 259 ? -23.078 23.906 5.188 1 96.56 259 ARG B C 1
ATOM 5697 O O . ARG B 1 259 ? -23.141 23.234 4.156 1 96.56 259 ARG B O 1
ATOM 5704 N N . ARG B 1 260 ? -24.125 24.312 5.816 1 96.88 260 ARG B N 1
ATOM 5705 C CA . ARG B 1 260 ? -25.484 24.031 5.336 1 96.88 260 ARG B CA 1
ATOM 5706 C C . ARG B 1 260 ? -25.75 24.75 4.012 1 96.88 260 ARG B C 1
ATOM 5708 O O . ARG B 1 260 ? -26.328 24.172 3.096 1 96.88 260 ARG B O 1
ATOM 5715 N N . SER B 1 261 ? -25.328 25.984 3.984 1 97.81 261 SER B N 1
ATOM 5716 C CA . SER B 1 261 ? -25.516 26.766 2.758 1 97.81 261 SER B CA 1
ATOM 5717 C C . SER B 1 261 ? -24.719 26.156 1.607 1 97.81 261 SER B C 1
ATOM 5719 O O . SER B 1 261 ? -25.203 26.094 0.476 1 97.81 261 SER B O 1
ATOM 5721 N N . VAL B 1 262 ? -23.516 25.766 1.892 1 97.69 262 VAL B N 1
ATOM 5722 C CA . VAL B 1 262 ? -22.656 25.125 0.892 1 97.69 262 VAL B CA 1
ATOM 5723 C C . VAL B 1 262 ? -23.312 23.828 0.413 1 97.69 262 VAL B C 1
ATOM 5725 O O . VAL B 1 262 ? -23.375 23.578 -0.791 1 97.69 262 VAL B O 1
ATOM 5728 N N . ALA B 1 263 ? -23.781 23.016 1.347 1 96.94 263 ALA B N 1
ATOM 5729 C CA . ALA B 1 263 ? -24.438 21.75 1.013 1 96.94 263 ALA B CA 1
ATOM 5730 C C . ALA B 1 263 ? -25.625 21.984 0.096 1 96.94 263 ALA B C 1
ATOM 5732 O O . ALA B 1 263 ? -25.828 21.25 -0.88 1 96.94 263 ALA B O 1
ATOM 5733 N N . ASN B 1 264 ? -26.391 22.984 0.45 1 96.69 264 ASN B N 1
ATOM 5734 C CA . ASN B 1 264 ? -27.562 23.328 -0.358 1 96.69 264 ASN B CA 1
ATOM 5735 C C . ASN B 1 264 ? -27.156 23.719 -1.777 1 96.69 264 ASN B C 1
ATOM 5737 O O . ASN B 1 264 ? -27.781 23.297 -2.746 1 96.69 264 ASN B O 1
ATOM 5741 N N . LEU B 1 265 ? -26.172 24.547 -1.889 1 96.81 265 LEU B N 1
ATOM 5742 C CA . LEU B 1 265 ? -25.688 24.984 -3.193 1 96.81 265 LEU B CA 1
ATOM 5743 C C . LEU B 1 265 ? -25.219 23.797 -4.027 1 96.81 265 LEU B C 1
ATOM 5745 O O . LEU B 1 265 ? -25.5 23.734 -5.227 1 96.81 265 LEU B O 1
ATOM 5749 N N . LEU B 1 266 ? -24.484 22.891 -3.42 1 96.69 266 LEU B N 1
ATOM 5750 C CA . LEU B 1 266 ? -23.969 21.734 -4.121 1 96.69 266 LEU B CA 1
ATOM 5751 C C . LEU B 1 266 ? -25.094 20.812 -4.578 1 96.69 266 LEU B C 1
ATOM 5753 O O . LEU B 1 266 ? -25.031 20.25 -5.672 1 96.69 266 LEU B O 1
ATOM 5757 N N . GLU B 1 267 ? -26.094 20.672 -3.789 1 94.5 267 GLU B N 1
ATOM 5758 C CA . GLU B 1 267 ? -27.234 19.844 -4.129 1 94.5 267 GLU B CA 1
ATOM 5759 C C . GLU B 1 267 ? -28.016 20.422 -5.312 1 94.5 267 GLU B C 1
ATOM 5761 O O . GLU B 1 267 ? -28.391 19.688 -6.227 1 94.5 267 GLU B O 1
ATOM 5766 N N . VAL B 1 268 ? -28.234 21.688 -5.281 1 94.69 268 VAL B N 1
ATOM 5767 C CA . VAL B 1 268 ? -28.984 22.375 -6.328 1 94.69 268 VAL B CA 1
ATOM 5768 C C . VAL B 1 268 ? -28.266 22.219 -7.668 1 94.69 268 VAL B C 1
ATOM 5770 O O . VAL B 1 268 ? -28.906 22.047 -8.703 1 94.69 268 VAL B O 1
ATOM 5773 N N . HIS B 1 269 ? -27.016 22.234 -7.652 1 95.06 269 HIS B N 1
ATOM 5774 C CA . HIS B 1 269 ? -26.234 22.156 -8.891 1 95.06 269 HIS B CA 1
ATOM 5775 C C . HIS B 1 269 ? -25.922 20.719 -9.25 1 95.06 269 HIS B C 1
ATOM 5777 O O . HIS B 1 269 ? -25.328 20.453 -10.305 1 95.06 269 HIS B O 1
ATOM 5783 N N . GLY B 1 270 ? -26.234 19.766 -8.359 1 92.62 270 GLY B N 1
ATOM 5784 C CA . GLY B 1 270 ? -26.016 18.344 -8.633 1 92.62 270 GLY B CA 1
ATOM 5785 C C . GLY B 1 270 ? -24.547 17.984 -8.734 1 92.62 270 GLY B C 1
ATOM 5786 O O . GLY B 1 270 ? -24.172 17.125 -9.531 1 92.62 270 GLY B O 1
ATOM 5787 N N . THR B 1 271 ? -23.703 18.641 -7.957 1 93.12 271 THR B N 1
ATOM 5788 C CA . THR B 1 271 ? -22.25 18.453 -8.023 1 93.12 271 THR B CA 1
ATOM 5789 C C . THR B 1 271 ? -21.812 17.328 -7.09 1 93.12 271 THR B C 1
ATOM 5791 O O . THR B 1 271 ? -22.328 17.203 -5.977 1 93.12 271 THR B O 1
ATOM 5794 N N . TRP B 1 272 ? -20.859 16.453 -7.555 1 95.06 272 TRP B N 1
ATOM 5795 C CA . TRP B 1 272 ? -20.266 15.43 -6.703 1 95.06 272 TRP B CA 1
ATOM 5796 C C . TRP B 1 272 ? -19.359 16.062 -5.648 1 95.06 272 TRP B C 1
ATOM 5798 O O . TRP B 1 272 ? -18.688 17.062 -5.918 1 95.06 272 TRP B O 1
ATOM 5808 N N . VAL B 1 273 ? -19.438 15.453 -4.457 1 97.75 273 VAL B N 1
ATOM 5809 C CA . VAL B 1 273 ? -18.625 15.969 -3.359 1 97.75 273 VAL B CA 1
ATOM 5810 C C . VAL B 1 273 ? -17.688 14.875 -2.852 1 97.75 273 VAL B C 1
ATOM 5812 O O . VAL B 1 273 ? -18.094 13.719 -2.688 1 97.75 273 VAL B O 1
ATOM 5815 N N . LEU B 1 274 ? -16.469 15.141 -2.717 1 97.94 274 LEU B N 1
ATOM 5816 C CA . LEU B 1 274 ? -15.477 14.328 -2.02 1 97.94 274 LEU B CA 1
ATOM 5817 C C . LEU B 1 274 ? -15.156 14.922 -0.652 1 97.94 274 LEU B C 1
ATOM 5819 O O . LEU B 1 274 ? -14.523 15.969 -0.563 1 97.94 274 LEU B O 1
ATOM 5823 N N . GLU B 1 275 ? -15.586 14.305 0.356 1 98.12 275 GLU B N 1
ATOM 5824 C CA . GLU B 1 275 ? -15.453 14.781 1.73 1 98.12 275 GLU B CA 1
ATOM 5825 C C . GLU B 1 275 ? -14.258 14.141 2.422 1 98.12 275 GLU B C 1
ATOM 5827 O O . GLU B 1 275 ? -14.141 12.914 2.477 1 98.12 275 GLU B O 1
ATOM 5832 N N . ASN B 1 276 ? -13.336 14.945 2.873 1 98 276 ASN B N 1
ATOM 5833 C CA . ASN B 1 276 ? -12.195 14.5 3.67 1 98 276 ASN B CA 1
ATOM 5834 C C . ASN B 1 276 ? -12.57 14.359 5.145 1 98 276 ASN B C 1
ATOM 5836 O O . ASN B 1 276 ? -12.656 15.352 5.863 1 98 276 ASN B O 1
ATOM 5840 N N . ASP B 1 277 ? -12.656 13.195 5.617 1 97.62 277 ASP B N 1
ATOM 5841 C CA . ASP B 1 277 ? -13.047 12.93 6.996 1 97.62 277 ASP B CA 1
ATOM 5842 C C . ASP B 1 277 ? -11.852 12.484 7.832 1 97.62 277 ASP B C 1
ATOM 5844 O O . ASP B 1 277 ? -12.016 11.883 8.898 1 97.62 277 ASP B O 1
ATOM 5848 N N . SER B 1 278 ? -10.711 12.766 7.449 1 97.06 278 SER B N 1
ATOM 5849 C CA . SER B 1 278 ? -9.5 12.289 8.109 1 97.06 278 SER B CA 1
ATOM 5850 C C . SER B 1 278 ? -9.297 12.969 9.453 1 97.06 278 SER B C 1
ATOM 5852 O O . SER B 1 278 ? -8.539 12.477 10.297 1 97.06 278 SER B O 1
ATOM 5854 N N . TYR B 1 279 ? -10.016 14.125 9.703 1 96.94 279 TYR B N 1
ATOM 5855 C CA . TYR B 1 279 ? -9.688 14.922 10.883 1 96.94 279 TYR B CA 1
ATOM 5856 C C . TYR B 1 279 ? -10.922 15.172 11.734 1 96.94 279 TYR B C 1
ATOM 5858 O O . TYR B 1 279 ? -10.844 15.828 12.781 1 96.94 279 TYR B O 1
ATOM 5866 N N . THR B 1 280 ? -12.023 14.625 11.32 1 95.06 280 THR B N 1
ATOM 5867 C CA . THR B 1 280 ? -13.289 14.914 11.992 1 95.06 280 THR B CA 1
ATOM 5868 C C . THR B 1 280 ? -13.227 14.508 13.469 1 95.06 280 THR B C 1
ATOM 5870 O O . THR B 1 280 ? -13.734 15.219 14.336 1 95.06 280 THR B O 1
ATOM 5873 N N . ASP B 1 281 ? -12.602 13.461 13.781 1 95 281 ASP B N 1
ATOM 5874 C CA . ASP B 1 281 ? -12.523 12.93 15.141 1 95 281 ASP B CA 1
ATOM 5875 C C . ASP B 1 281 ? -11.555 13.742 16 1 95 281 ASP B C 1
ATOM 5877 O O . ASP B 1 281 ? -11.461 13.531 17.203 1 95 281 ASP B O 1
ATOM 5881 N N . LEU B 1 282 ? -10.93 14.719 15.438 1 97 282 LEU B N 1
ATOM 5882 C CA . LEU B 1 282 ? -9.875 15.43 16.156 1 97 282 LEU B CA 1
ATOM 5883 C C . LEU B 1 282 ? -10.312 16.859 16.484 1 97 282 LEU B C 1
ATOM 5885 O O . LEU B 1 282 ? -9.484 17.688 16.859 1 97 282 LEU B O 1
ATOM 5889 N N . ILE B 1 283 ? -11.547 17.156 16.328 1 96.88 283 ILE B N 1
ATOM 5890 C CA . ILE B 1 283 ? -12.086 18.469 16.688 1 96.88 283 ILE B CA 1
ATOM 5891 C C . ILE B 1 283 ? -12.125 18.609 18.203 1 96.88 283 ILE B C 1
ATOM 5893 O O . ILE B 1 283 ? -12.469 17.672 18.922 1 96.88 283 ILE B O 1
ATOM 5897 N N . PHE B 1 284 ? -11.805 19.75 18.672 1 95.62 284 PHE B N 1
ATOM 5898 C CA . PHE B 1 284 ? -11.742 19.969 20.109 1 95.62 284 PHE B CA 1
ATOM 5899 C C . PHE B 1 284 ? -13.141 20.031 20.703 1 95.62 284 PHE B C 1
ATOM 5901 O O . PHE B 1 284 ? -13.391 19.453 21.766 1 95.62 284 PHE B O 1
ATOM 5908 N N . ASP B 1 285 ? -13.992 20.719 19.969 1 89.5 285 ASP B N 1
ATOM 5909 C CA . ASP B 1 285 ? -15.367 20.828 20.453 1 89.5 285 ASP B CA 1
ATOM 5910 C C . ASP B 1 285 ? -16.297 19.891 19.688 1 89.5 285 ASP B C 1
ATOM 5912 O O . ASP B 1 285 ? -16.422 20 18.469 1 89.5 285 ASP B O 1
ATOM 5916 N N . THR B 1 286 ? -16.953 19 20.391 1 77.94 286 THR B N 1
ATOM 5917 C CA . THR B 1 286 ? -17.75 17.969 19.75 1 77.94 286 THR B CA 1
ATOM 5918 C C . THR B 1 286 ? -19.141 18.484 19.422 1 77.94 286 THR B C 1
ATOM 5920 O O . THR B 1 286 ? -19.516 19.578 19.812 1 77.94 286 THR B O 1
ATOM 5923 N N . GLY B 1 287 ? -19.828 17.797 18.625 1 78.31 287 GLY B N 1
ATOM 5924 C CA . GLY B 1 287 ? -21.219 18.062 18.344 1 78.31 287 GLY B CA 1
ATOM 5925 C C . GLY B 1 287 ? -21.438 18.828 17.047 1 78.31 287 GLY B C 1
ATOM 5926 O O . GLY B 1 287 ? -22.453 19.5 16.875 1 78.31 287 GLY B O 1
ATOM 5927 N N . VAL B 1 288 ? -20.5 18.812 16.156 1 86.31 288 VAL B N 1
ATOM 5928 C CA . VAL B 1 288 ? -20.641 19.484 14.875 1 86.31 288 VAL B CA 1
ATOM 5929 C C . VAL B 1 288 ? -21.188 18.516 13.828 1 86.31 288 VAL B C 1
ATOM 5931 O O . VAL B 1 288 ? -20.844 17.344 13.836 1 86.31 288 VAL B O 1
ATOM 5934 N N . VAL B 1 289 ? -22.016 19.031 12.945 1 90.06 289 VAL B N 1
ATOM 5935 C CA . VAL B 1 289 ? -22.641 18.219 11.898 1 90.06 289 VAL B CA 1
ATOM 5936 C C . VAL B 1 289 ? -21.75 18.219 10.656 1 90.06 289 VAL B C 1
ATOM 5938 O O . VAL B 1 289 ? -21.562 19.266 10.023 1 90.06 289 VAL B O 1
ATOM 5941 N N . PRO B 1 290 ? -21.281 17.062 10.281 1 93.94 290 PRO B N 1
ATOM 5942 C CA . PRO B 1 290 ? -20.422 17.016 9.086 1 93.94 290 PRO B CA 1
ATOM 5943 C C . PRO B 1 290 ? -21.219 17.109 7.789 1 93.94 290 PRO B C 1
ATOM 5945 O O . PRO B 1 290 ? -22.453 16.984 7.801 1 93.94 290 PRO B O 1
ATOM 5948 N N . PHE B 1 291 ? -20.578 17.344 6.637 1 92.69 291 PHE B N 1
ATOM 5949 C CA . PHE B 1 291 ? -21.203 17.438 5.324 1 92.69 291 PHE B CA 1
ATOM 5950 C C . PHE B 1 291 ? -21.953 16.156 4.992 1 92.69 291 PHE B C 1
ATOM 5952 O O . PHE B 1 291 ? -23.031 16.203 4.387 1 92.69 291 PHE B O 1
ATOM 5959 N N . ARG B 1 292 ? -21.375 15.016 5.418 1 93.31 292 ARG B N 1
ATOM 5960 C CA . ARG B 1 292 ? -21.969 13.719 5.098 1 93.31 292 ARG B CA 1
ATOM 5961 C C . ARG B 1 292 ? -23.375 13.609 5.668 1 93.31 292 ARG B C 1
ATOM 5963 O O . ARG B 1 292 ? -24.203 12.844 5.168 1 93.31 292 ARG B O 1
ATOM 5970 N N . ASP B 1 293 ? -23.672 14.406 6.648 1 92 293 ASP B N 1
ATOM 5971 C CA . ASP B 1 293 ? -25 14.367 7.258 1 92 293 ASP B CA 1
ATOM 5972 C C . ASP B 1 293 ? -25.922 15.406 6.621 1 92 293 ASP B C 1
ATOM 5974 O O . ASP B 1 293 ? -27.109 15.5 6.969 1 92 293 ASP B O 1
ATOM 5978 N N . LEU B 1 294 ? -25.453 16.219 5.711 1 93.44 294 LEU B N 1
ATOM 5979 C CA . LEU B 1 294 ? -26.219 17.297 5.098 1 93.44 294 LEU B CA 1
ATOM 5980 C C . LEU B 1 294 ? -26.438 17.031 3.609 1 93.44 294 LEU B C 1
ATOM 5982 O O . LEU B 1 294 ? -27.359 17.578 3.008 1 93.44 294 LEU B O 1
ATOM 5986 N N . LEU B 1 295 ? -25.625 16.219 3.004 1 94.19 295 LEU B N 1
ATOM 5987 C CA . LEU B 1 295 ? -25.625 16.016 1.559 1 94.19 295 LEU B CA 1
ATOM 5988 C C . LEU B 1 295 ? -26.328 14.703 1.195 1 94.19 295 LEU B C 1
ATOM 5990 O O . LEU B 1 295 ? -26.469 13.812 2.035 1 94.19 295 LEU B O 1
ATOM 5994 N N . ASP B 1 296 ? -26.719 14.633 -0.032 1 90.94 296 ASP B N 1
ATOM 5995 C CA . ASP B 1 296 ? -27.219 13.391 -0.609 1 90.94 296 ASP B CA 1
ATOM 5996 C C . ASP B 1 296 ? -26.125 12.336 -0.678 1 90.94 296 ASP B C 1
ATOM 5998 O O . ASP B 1 296 ? -25.109 12.539 -1.352 1 90.94 296 ASP B O 1
ATOM 6002 N N . PRO B 1 297 ? -26.344 11.211 0.028 1 91 297 PRO B N 1
ATOM 6003 C CA . PRO B 1 297 ? -25.297 10.188 0.031 1 91 297 PRO B CA 1
ATOM 6004 C C . PRO B 1 297 ? -25.031 9.617 -1.361 1 91 297 PRO B C 1
ATOM 6006 O O . PRO B 1 297 ? -23.953 9.047 -1.6 1 91 297 PRO B O 1
ATOM 6009 N N . ASP B 1 298 ? -25.938 9.789 -2.283 1 91.38 298 ASP B N 1
ATOM 6010 C CA . ASP B 1 298 ? -25.766 9.227 -3.619 1 91.38 298 ASP B CA 1
ATOM 6011 C C . ASP B 1 298 ? -24.828 10.078 -4.469 1 91.38 298 ASP B C 1
ATOM 6013 O O . ASP B 1 298 ? -24.375 9.641 -5.523 1 91.38 298 ASP B O 1
ATOM 6017 N N . ARG B 1 299 ? -24.484 11.289 -4.043 1 93.69 299 ARG B N 1
ATOM 6018 C CA . ARG B 1 299 ? -23.516 12.141 -4.734 1 93.69 299 ARG B CA 1
ATOM 6019 C C . ARG B 1 299 ? -22.344 12.492 -3.83 1 93.69 299 ARG B C 1
ATOM 6021 O O . ARG B 1 299 ? -21.656 13.484 -4.055 1 93.69 299 ARG B O 1
ATOM 6028 N N . LEU B 1 300 ? -22.219 11.664 -2.82 1 96.44 300 LEU B N 1
ATOM 6029 C CA . LEU B 1 300 ? -21.188 11.898 -1.818 1 96.44 300 LEU B CA 1
ATOM 6030 C C . LEU B 1 300 ? -20.172 10.758 -1.791 1 96.44 300 LEU B C 1
ATOM 6032 O O . LEU B 1 300 ? -20.562 9.586 -1.86 1 96.44 300 LEU B O 1
ATOM 6036 N N . ILE B 1 301 ? -18.938 11.078 -1.778 1 97.88 301 ILE B N 1
ATOM 6037 C CA . ILE B 1 301 ? -17.828 10.164 -1.499 1 97.88 301 ILE B CA 1
ATOM 6038 C C . ILE B 1 301 ? -17.062 10.641 -0.264 1 97.88 301 ILE B C 1
ATOM 6040 O O . ILE B 1 301 ? -16.75 11.828 -0.136 1 97.88 301 ILE B O 1
ATOM 6044 N N . VAL B 1 302 ? -16.828 9.75 0.634 1 98.12 302 VAL B N 1
ATOM 6045 C CA . VAL B 1 302 ? -16.094 10.086 1.842 1 98.12 302 VAL B CA 1
ATOM 6046 C C . VAL B 1 302 ? -14.781 9.289 1.884 1 98.12 302 VAL B C 1
ATOM 6048 O O . VAL B 1 302 ? -14.766 8.102 1.561 1 98.12 302 VAL B O 1
ATOM 6051 N N . TYR B 1 303 ? -13.68 9.93 2.166 1 98.06 303 TYR B N 1
ATOM 6052 C CA . TYR B 1 303 ? -12.445 9.195 2.389 1 98.06 303 TYR B CA 1
ATOM 6053 C C . TYR B 1 303 ? -11.828 9.547 3.736 1 98.06 303 TYR B C 1
ATOM 6055 O O . TYR B 1 303 ? -12.109 10.617 4.289 1 98.06 303 TYR B O 1
ATOM 6063 N N . SER B 1 304 ? -11.078 8.656 4.289 1 98.06 304 SER B N 1
ATOM 6064 C CA . SER B 1 304 ? -10.398 8.859 5.562 1 98.06 304 SER B CA 1
ATOM 6065 C C . SER B 1 304 ? -9.242 7.883 5.734 1 98.06 304 SER B C 1
ATOM 6067 O O . SER B 1 304 ? -8.914 7.137 4.809 1 98.06 304 SER B O 1
ATOM 6069 N N . THR B 1 305 ? -8.523 8.023 6.816 1 97.12 305 THR B N 1
ATOM 6070 C CA . THR B 1 305 ? -7.406 7.156 7.168 1 97.12 305 THR B CA 1
ATOM 6071 C C . THR B 1 305 ? -7.398 6.863 8.664 1 97.12 305 THR B C 1
ATOM 6073 O O . THR B 1 305 ? -7.984 7.609 9.453 1 97.12 305 THR B O 1
ATOM 6076 N N . PHE B 1 306 ? -6.758 5.816 9.062 1 96.75 306 PHE B N 1
ATOM 6077 C CA . PHE B 1 306 ? -6.68 5.438 10.469 1 96.75 306 PHE B CA 1
ATOM 6078 C C . PHE B 1 306 ? -5.445 6.043 11.125 1 96.75 306 PHE B C 1
ATOM 6080 O O . PHE B 1 306 ? -5.383 6.164 12.352 1 96.75 306 PHE B O 1
ATOM 6087 N N . GLU B 1 307 ? -4.508 6.398 10.375 1 93.38 307 GLU B N 1
ATOM 6088 C CA . GLU B 1 307 ? -3.178 6.746 10.867 1 93.38 307 GLU B CA 1
ATOM 6089 C C . GLU B 1 307 ? -3.229 7.977 11.766 1 93.38 307 GLU B C 1
ATOM 6091 O O . GLU B 1 307 ? -2.469 8.07 12.734 1 93.38 307 GLU B O 1
ATOM 6096 N N . LYS B 1 308 ? -4.129 8.953 11.508 1 95.56 308 LYS B N 1
ATOM 6097 C CA . LYS B 1 308 ? -4.195 10.195 12.266 1 95.56 308 LYS B CA 1
ATOM 6098 C C . LYS B 1 308 ? -4.707 9.953 13.68 1 95.56 308 LYS B C 1
ATOM 6100 O O . LYS B 1 308 ? -4.398 10.719 14.602 1 95.56 308 LYS B O 1
ATOM 6105 N N . THR B 1 309 ? -5.449 8.859 13.883 1 96.19 309 THR B N 1
ATOM 6106 C CA . THR B 1 309 ? -6.066 8.641 15.188 1 96.19 309 THR B CA 1
ATOM 6107 C C . THR B 1 309 ? -5.445 7.43 15.875 1 96.19 309 THR B C 1
ATOM 6109 O O . THR B 1 309 ? -5.34 7.395 17.109 1 96.19 309 THR B O 1
ATOM 6112 N N . ILE B 1 310 ? -5.047 6.445 15.125 1 95.06 310 ILE B N 1
ATOM 6113 C CA . ILE B 1 310 ? -4.504 5.227 15.711 1 95.06 310 ILE B CA 1
ATOM 6114 C C . ILE B 1 310 ? -2.977 5.285 15.703 1 95.06 310 ILE B C 1
ATOM 6116 O O . ILE B 1 310 ? -2.332 4.984 16.703 1 95.06 310 ILE B O 1
ATOM 6120 N N . GLY B 1 311 ? -2.43 5.684 14.586 1 91.75 311 GLY B N 1
ATOM 6121 C CA . GLY B 1 311 ? -0.981 5.758 14.484 1 91.75 311 GLY B CA 1
ATOM 6122 C C . GLY B 1 311 ? -0.423 4.973 13.312 1 91.75 311 GLY B C 1
ATOM 6123 O O . GLY B 1 311 ? -1.178 4.496 12.461 1 91.75 311 GLY B O 1
ATOM 6124 N N . PRO B 1 312 ? 0.905 4.863 13.25 1 89.12 312 PRO B N 1
ATOM 6125 C CA . PRO B 1 312 ? 1.584 4.277 12.094 1 89.12 312 PRO B CA 1
ATOM 6126 C C . PRO B 1 312 ? 1.31 2.783 11.945 1 89.12 312 PRO B C 1
ATOM 6128 O O . PRO B 1 312 ? 1.536 2.217 10.875 1 89.12 312 PRO B O 1
ATOM 6131 N N . GLU B 1 313 ? 0.81 2.16 12.922 1 91.94 313 GLU B N 1
ATOM 6132 C CA . GLU B 1 313 ? 0.519 0.731 12.844 1 91.94 313 GLU B CA 1
ATOM 6133 C C . GLU B 1 313 ? -0.806 0.477 12.125 1 91.94 313 GLU B C 1
ATOM 6135 O O . GLU B 1 313 ? -1.165 -0.673 11.867 1 91.94 313 GLU B O 1
ATOM 6140 N N . ALA B 1 314 ? -1.503 1.466 11.828 1 93.88 314 ALA B N 1
ATOM 6141 C CA . ALA B 1 314 ? -2.723 1.387 11.031 1 93.88 314 ALA B CA 1
ATOM 6142 C C . ALA B 1 314 ? -2.631 2.285 9.805 1 93.88 314 ALA B C 1
ATOM 6144 O O . ALA B 1 314 ? -3.387 3.252 9.672 1 93.88 314 ALA B O 1
ATOM 6145 N N . PRO B 1 315 ? -1.838 1.887 8.898 1 92.81 315 PRO B N 1
ATOM 6146 C CA . PRO B 1 315 ? -1.533 2.762 7.762 1 92.81 315 PRO B CA 1
ATOM 6147 C C . PRO B 1 315 ? -2.65 2.785 6.719 1 92.81 315 PRO B C 1
ATOM 6149 O O . PRO B 1 315 ? -2.559 3.516 5.73 1 92.81 315 PRO B O 1
ATOM 6152 N N . TYR B 1 316 ? -3.756 2.174 6.844 1 96.06 316 TYR B N 1
ATOM 6153 C CA . TYR B 1 316 ? -4.773 1.956 5.82 1 96.06 316 TYR B CA 1
ATOM 6154 C C . TYR B 1 316 ? -5.605 3.213 5.605 1 96.06 316 TYR B C 1
ATOM 6156 O O . TYR B 1 316 ? -5.812 3.996 6.535 1 96.06 316 TYR B O 1
ATOM 6164 N N . GLY B 1 317 ? -5.98 3.467 4.406 1 96.81 317 GLY B N 1
ATOM 6165 C CA . GLY B 1 317 ? -7 4.43 4.023 1 96.81 317 GLY B CA 1
ATOM 6166 C C . GLY B 1 317 ? -8.281 3.783 3.535 1 96.81 317 GLY B C 1
ATOM 6167 O O . GLY B 1 317 ? -8.305 2.588 3.236 1 96.81 317 GLY B O 1
ATOM 6168 N N . TYR B 1 318 ? -9.344 4.512 3.512 1 97.81 318 TYR B N 1
ATOM 6169 C CA . TYR B 1 318 ? -10.594 3.92 3.051 1 97.81 318 TYR B CA 1
ATOM 6170 C C . TYR B 1 318 ? -11.492 4.969 2.4 1 97.81 318 TYR B C 1
ATOM 6172 O O . TYR B 1 318 ? -11.258 6.172 2.553 1 97.81 318 TYR B O 1
ATOM 6180 N N . VAL B 1 319 ? -12.445 4.496 1.646 1 97.75 319 VAL B N 1
ATOM 6181 C CA . VAL B 1 319 ? -13.398 5.344 0.947 1 97.75 319 VAL B CA 1
ATOM 6182 C C . VAL B 1 319 ? -14.797 4.738 1.056 1 97.75 319 VAL B C 1
ATOM 6184 O O . VAL B 1 319 ? -14.953 3.518 1.122 1 97.75 319 VAL B O 1
ATOM 6187 N N . LEU B 1 320 ? -15.789 5.562 1.2 1 96.81 320 LEU B N 1
ATOM 6188 C CA . LEU B 1 320 ? -17.203 5.195 1.163 1 96.81 320 LEU B CA 1
ATOM 6189 C C . LEU B 1 320 ? -17.891 5.836 -0.034 1 96.81 320 LEU B C 1
ATOM 6191 O O . LEU B 1 320 ? -17.719 7.023 -0.302 1 96.81 320 LEU B O 1
ATOM 6195 N N . SER B 1 321 ? -18.594 5.051 -0.729 1 96.19 321 SER B N 1
ATOM 6196 C CA . SER B 1 321 ? -19.422 5.531 -1.834 1 96.19 321 SER B CA 1
ATOM 6197 C C . SER B 1 321 ? -20.562 4.57 -2.129 1 96.19 321 SER B C 1
ATOM 6199 O O . SER B 1 321 ? -20.391 3.352 -2.094 1 96.19 321 SER B O 1
ATOM 6201 N N . ARG B 1 322 ? -21.734 5.113 -2.463 1 89.44 322 ARG B N 1
ATOM 6202 C CA . ARG B 1 322 ? -22.891 4.281 -2.744 1 89.44 322 ARG B CA 1
ATOM 6203 C C . ARG B 1 322 ? -23.078 4.082 -4.246 1 89.44 322 ARG B C 1
ATOM 6205 O O . ARG B 1 322 ? -23.484 3.008 -4.691 1 89.44 322 ARG B O 1
ATOM 6212 N N . GLN B 1 323 ? -22.75 5.066 -5.004 1 89.25 323 GLN B N 1
ATOM 6213 C CA . GLN B 1 323 ? -23.141 5.07 -6.41 1 89.25 323 GLN B CA 1
ATOM 6214 C C . GLN B 1 323 ? -22.016 4.559 -7.305 1 89.25 323 GLN B C 1
ATOM 6216 O O . GLN B 1 323 ? -22.234 4.277 -8.484 1 89.25 323 GLN B O 1
ATOM 6221 N N . LEU B 1 324 ? -20.891 4.426 -6.754 1 90.94 324 LEU B N 1
ATOM 6222 C CA . LEU B 1 324 ? -19.766 4.02 -7.582 1 90.94 324 LEU B CA 1
ATOM 6223 C C . LEU B 1 324 ? -19.344 2.588 -7.266 1 90.94 324 LEU B C 1
ATOM 6225 O O . LEU B 1 324 ? -18.188 2.205 -7.508 1 90.94 324 LEU B O 1
ATOM 6229 N N . THR B 1 325 ? -20.219 1.854 -6.762 1 83.94 325 THR B N 1
ATOM 6230 C CA . THR B 1 325 ? -19.906 0.538 -6.211 1 83.94 325 THR B CA 1
ATOM 6231 C C . THR B 1 325 ? -19.266 -0.357 -7.27 1 83.94 325 THR B C 1
ATOM 6233 O O . THR B 1 325 ? -18.203 -0.927 -7.039 1 83.94 325 THR B O 1
ATOM 6236 N N . LEU B 1 326 ? -19.844 -0.429 -8.438 1 83.44 326 LEU B N 1
ATOM 6237 C CA . LEU B 1 326 ? -19.344 -1.326 -9.469 1 83.44 326 LEU B CA 1
ATOM 6238 C C . LEU B 1 326 ? -17.953 -0.913 -9.922 1 83.44 326 LEU B C 1
ATOM 6240 O O . LEU B 1 326 ? -17.062 -1.754 -10.039 1 83.44 326 LEU B O 1
ATOM 6244 N N . GLN B 1 327 ? -17.766 0.371 -10.141 1 90.44 327 GLN B N 1
ATOM 6245 C CA . GLN B 1 327 ? -16.469 0.875 -10.594 1 90.44 327 GLN B CA 1
ATOM 6246 C C . GLN B 1 327 ? -15.398 0.713 -9.516 1 90.44 327 GLN B C 1
ATOM 6248 O O . GLN B 1 327 ? -14.273 0.309 -9.812 1 90.44 327 GLN B O 1
ATOM 6253 N N . LEU B 1 328 ? -15.789 1.002 -8.305 1 92.88 328 LEU B N 1
ATOM 6254 C CA . LEU B 1 328 ? -14.852 0.865 -7.199 1 92.88 328 LEU B CA 1
ATOM 6255 C C . LEU B 1 328 ? -14.484 -0.598 -6.98 1 92.88 328 LEU B C 1
ATOM 6257 O O . LEU B 1 328 ? -13.305 -0.924 -6.789 1 92.88 328 LEU B O 1
ATOM 6261 N N . GLN B 1 329 ? -15.453 -1.451 -7.047 1 87.81 329 GLN B N 1
ATOM 6262 C CA . GLN B 1 329 ? -15.18 -2.875 -6.891 1 87.81 329 GLN B CA 1
ATOM 6263 C C . GLN B 1 329 ? -14.203 -3.367 -7.961 1 87.81 329 GLN B C 1
ATOM 6265 O O . GLN B 1 329 ? -13.25 -4.086 -7.652 1 87.81 329 GLN B O 1
ATOM 6270 N N . ARG B 1 330 ? -14.445 -2.984 -9.125 1 88.12 330 ARG B N 1
ATOM 6271 C CA . ARG B 1 330 ? -13.594 -3.412 -10.234 1 88.12 330 ARG B CA 1
ATOM 6272 C C . ARG B 1 330 ? -12.164 -2.91 -10.047 1 88.12 330 ARG B C 1
ATOM 6274 O O . ARG B 1 330 ? -11.211 -3.684 -10.156 1 88.12 330 ARG B O 1
ATOM 6281 N N . HIS B 1 331 ? -12 -1.649 -9.766 1 91.62 331 HIS B N 1
ATOM 6282 C CA . HIS B 1 331 ? -10.672 -1.05 -9.664 1 91.62 331 HIS B CA 1
ATOM 6283 C C . HIS B 1 331 ? -9.922 -1.588 -8.453 1 91.62 331 HIS B C 1
ATOM 6285 O O . HIS B 1 331 ? -8.711 -1.834 -8.523 1 91.62 331 HIS B O 1
ATOM 6291 N N . PHE B 1 332 ? -10.625 -1.794 -7.336 1 91.94 332 PHE B N 1
ATOM 6292 C CA . PHE B 1 332 ? -9.977 -2.359 -6.156 1 91.94 332 PHE B CA 1
ATOM 6293 C C . PHE B 1 332 ? -9.594 -3.814 -6.398 1 91.94 332 PHE B C 1
ATOM 6295 O O . PHE B 1 332 ? -8.531 -4.262 -5.969 1 91.94 332 PHE B O 1
ATOM 6302 N N . LEU B 1 333 ? -10.484 -4.488 -7.07 1 87.31 333 LEU B N 1
ATOM 6303 C CA . LEU B 1 333 ? -10.211 -5.883 -7.395 1 87.31 333 LEU B CA 1
ATOM 6304 C C . LEU B 1 333 ? -8.953 -6.004 -8.25 1 87.31 333 LEU B C 1
ATOM 6306 O O . LEU B 1 333 ? -8.078 -6.824 -7.965 1 87.31 333 LEU B O 1
ATOM 6310 N N . LEU B 1 334 ? -8.836 -5.18 -9.227 1 86.06 334 LEU B N 1
ATOM 6311 C CA . LEU B 1 334 ? -7.723 -5.254 -10.164 1 86.06 334 LEU B CA 1
ATOM 6312 C C . LEU B 1 334 ? -6.445 -4.711 -9.539 1 86.06 334 LEU B C 1
ATOM 6314 O O . LEU B 1 334 ? -5.348 -5.184 -9.852 1 86.06 334 LEU B O 1
ATOM 6318 N N . ARG B 1 335 ? -6.605 -3.668 -8.664 1 87.31 335 ARG B N 1
ATOM 6319 C CA . ARG B 1 335 ? -5.438 -3.184 -7.941 1 87.31 335 ARG B CA 1
ATOM 6320 C C . ARG B 1 335 ? -4.914 -4.242 -6.973 1 87.31 335 ARG B C 1
ATOM 6322 O O . ARG B 1 335 ? -3.709 -4.34 -6.746 1 87.31 335 ARG B O 1
ATOM 6329 N N . ALA B 1 336 ? -5.84 -4.934 -6.309 1 85.12 336 ALA B N 1
ATOM 6330 C CA . ALA B 1 336 ? -5.562 -6.102 -5.477 1 85.12 336 ALA B CA 1
ATOM 6331 C C . ALA B 1 336 ? -4.602 -5.754 -4.344 1 85.12 336 ALA B C 1
ATOM 6333 O O . ALA B 1 336 ? -3.561 -6.395 -4.184 1 85.12 336 ALA B O 1
ATOM 6334 N N . PHE B 1 337 ? -5.023 -4.809 -3.502 1 84.5 337 PHE B N 1
ATOM 6335 C CA . PHE B 1 337 ? -4.223 -4.508 -2.32 1 84.5 337 PHE B CA 1
ATOM 6336 C C . PHE B 1 337 ? -4.051 -5.75 -1.454 1 84.5 337 PHE B C 1
ATOM 6338 O O . PHE B 1 337 ? -4.969 -6.562 -1.337 1 84.5 337 PHE B O 1
ATOM 6345 N N . ARG B 1 338 ? -2.861 -5.781 -0.905 1 86.06 338 ARG B N 1
ATOM 6346 C CA . ARG B 1 338 ? -2.615 -6.812 0.1 1 86.06 338 ARG B CA 1
ATOM 6347 C C . ARG B 1 338 ? -2.555 -6.207 1.499 1 86.06 338 ARG B C 1
ATOM 6349 O O . ARG B 1 338 ? -1.635 -5.449 1.814 1 86.06 338 ARG B O 1
ATOM 6356 N N . LEU B 1 339 ? -3.619 -6.555 2.258 1 91.56 339 LEU B N 1
ATOM 6357 C CA . LEU B 1 339 ? -3.713 -6.016 3.609 1 91.56 339 LEU B CA 1
ATOM 6358 C C . LEU B 1 339 ? -3.666 -7.133 4.645 1 91.56 339 LEU B C 1
ATOM 6360 O O . LEU B 1 339 ? -4.23 -8.203 4.43 1 91.56 339 LEU B O 1
ATOM 6364 N N . SER B 1 340 ? -3.01 -6.855 5.758 1 91 340 SER B N 1
ATOM 6365 C CA . SER B 1 340 ? -2.99 -7.809 6.863 1 91 340 SER B CA 1
ATOM 6366 C C . SER B 1 340 ? -4.398 -8.07 7.391 1 91 340 SER B C 1
ATOM 6368 O O . SER B 1 340 ? -5.035 -7.168 7.945 1 91 340 SER B O 1
ATOM 6370 N N . PRO B 1 341 ? -4.879 -9.312 7.223 1 88.12 341 PRO B N 1
ATOM 6371 C CA . PRO B 1 341 ? -6.227 -9.609 7.719 1 88.12 341 PRO B CA 1
ATOM 6372 C C . PRO B 1 341 ? -6.359 -9.398 9.227 1 88.12 341 PRO B C 1
ATOM 6374 O O . PRO B 1 341 ? -7.336 -8.805 9.688 1 88.12 341 PRO B O 1
ATOM 6377 N N . ILE B 1 342 ? -5.402 -9.836 10 1 89.69 342 ILE B N 1
ATOM 6378 C CA . ILE B 1 342 ? -5.504 -9.773 11.453 1 89.69 342 ILE B CA 1
ATOM 6379 C C . ILE B 1 342 ? -5.453 -8.32 11.914 1 89.69 342 ILE B C 1
ATOM 6381 O O . ILE B 1 342 ? -6.121 -7.941 12.875 1 89.69 342 ILE B O 1
ATOM 6385 N N . ARG B 1 343 ? -4.637 -7.527 11.273 1 93 343 ARG B N 1
ATOM 6386 C CA . ARG B 1 343 ? -4.574 -6.105 11.617 1 93 343 ARG B CA 1
ATOM 6387 C C . ARG B 1 343 ? -5.91 -5.422 11.344 1 93 343 ARG B C 1
ATOM 6389 O O . ARG B 1 343 ? -6.359 -4.594 12.141 1 93 343 ARG B O 1
ATOM 6396 N N . GLN B 1 344 ? -6.516 -5.73 10.234 1 93.06 344 GLN B N 1
ATOM 6397 C CA . GLN B 1 344 ? -7.82 -5.164 9.906 1 93.06 344 GLN B CA 1
ATOM 6398 C C . GLN B 1 344 ? -8.867 -5.559 10.945 1 93.06 344 GLN B C 1
ATOM 6400 O O . GLN B 1 344 ? -9.664 -4.723 11.383 1 93.06 344 GLN B O 1
ATOM 6405 N N . LYS B 1 345 ? -8.836 -6.809 11.336 1 90.31 345 LYS B N 1
ATOM 6406 C CA . LYS B 1 345 ? -9.781 -7.293 12.344 1 90.31 345 LYS B CA 1
ATOM 6407 C C . LYS B 1 345 ? -9.547 -6.613 13.688 1 90.31 345 LYS B C 1
ATOM 6409 O O . LYS B 1 345 ? -10.492 -6.32 14.414 1 90.31 345 LYS B O 1
ATOM 6414 N N . ALA B 1 346 ? -8.312 -6.453 13.977 1 93.38 346 ALA B N 1
ATOM 6415 C CA . ALA B 1 346 ? -7.984 -5.766 15.227 1 93.38 346 ALA B CA 1
ATOM 6416 C C . ALA B 1 346 ? -8.516 -4.34 15.219 1 93.38 346 ALA B C 1
ATOM 6418 O O . ALA B 1 346 ? -9.062 -3.869 16.219 1 93.38 346 ALA B O 1
ATOM 6419 N N . ILE B 1 347 ? -8.398 -3.646 14.141 1 95.75 347 ILE B N 1
ATOM 6420 C CA . ILE B 1 347 ? -8.93 -2.291 14.016 1 95.75 347 ILE B CA 1
ATOM 6421 C C . ILE B 1 347 ? -10.453 -2.316 14.141 1 95.75 347 ILE B C 1
ATOM 6423 O O . ILE B 1 347 ? -11.039 -1.47 14.82 1 95.75 347 ILE B O 1
ATOM 6427 N N . ALA B 1 348 ? -11.039 -3.307 13.492 1 92.56 348 ALA B N 1
ATOM 6428 C CA . ALA B 1 348 ? -12.492 -3.461 13.602 1 92.56 348 ALA B CA 1
ATOM 6429 C C . ALA B 1 348 ? -12.914 -3.592 15.062 1 92.56 348 ALA B C 1
ATOM 6431 O O . ALA B 1 348 ? -13.898 -2.98 15.484 1 92.56 348 ALA B O 1
ATOM 6432 N N . ARG B 1 349 ? -12.172 -4.301 15.789 1 90.81 349 ARG B N 1
ATOM 6433 C CA . ARG B 1 349 ? -12.477 -4.531 17.188 1 90.81 349 ARG B CA 1
ATOM 6434 C C . ARG B 1 349 ? -12.336 -3.25 18 1 90.81 349 ARG B C 1
ATOM 6436 O O . ARG B 1 349 ? -13.117 -2.998 18.922 1 90.81 349 ARG B O 1
ATOM 6443 N N . LEU B 1 350 ? -11.359 -2.49 17.703 1 93.31 350 LEU B N 1
ATOM 6444 C CA . LEU B 1 350 ? -11.195 -1.206 18.375 1 93.31 350 LEU B CA 1
ATOM 6445 C C . LEU B 1 350 ? -12.461 -0.356 18.234 1 93.31 350 LEU B C 1
ATOM 6447 O O . LEU B 1 350 ? -12.859 0.326 19.188 1 93.31 350 LEU B O 1
ATOM 6451 N N . TYR B 1 351 ? -13.055 -0.396 17.109 1 90.19 351 TYR B N 1
ATOM 6452 C CA . TYR B 1 351 ? -14.242 0.411 16.844 1 90.19 351 TYR B CA 1
ATOM 6453 C C . TYR B 1 351 ? -15.477 -0.203 17.484 1 90.19 351 TYR B C 1
ATOM 6455 O O . TYR B 1 351 ? -16.328 0.515 18 1 90.19 351 TYR B O 1
ATOM 6463 N N . SER B 1 352 ? -15.547 -1.438 17.516 1 85.25 352 SER B N 1
ATOM 6464 C CA . SER B 1 352 ? -16.766 -2.117 17.953 1 85.25 352 SER B CA 1
ATOM 6465 C C . SER B 1 352 ? -16.859 -2.166 19.469 1 85.25 352 SER B C 1
ATOM 6467 O O . SER B 1 352 ? -17.953 -2.17 20.031 1 85.25 352 SER B O 1
ATOM 6469 N N . ASN B 1 353 ? -15.758 -2.188 20.156 1 85 353 ASN B N 1
ATOM 6470 C CA . ASN B 1 353 ? -15.781 -2.34 21.609 1 85 353 ASN B CA 1
ATOM 6471 C C . ASN B 1 353 ? -15.719 -0.99 22.312 1 85 353 ASN B C 1
ATOM 6473 O O . ASN B 1 353 ? -15.578 -0.932 23.531 1 85 353 ASN B O 1
ATOM 6477 N N . GLY B 1 354 ? -15.773 0.062 21.625 1 87.75 354 GLY B N 1
ATOM 6478 C CA . GLY B 1 354 ? -15.836 1.384 22.234 1 87.75 354 GLY B CA 1
ATOM 6479 C C . GLY B 1 354 ? -14.469 1.928 22.625 1 87.75 354 GLY B C 1
ATOM 6480 O O . GLY B 1 354 ? -14.352 3.08 23.047 1 87.75 354 GLY B O 1
ATOM 6481 N N . ARG B 1 355 ? -13.477 1.172 22.469 1 91.38 355 ARG B N 1
ATOM 6482 C CA . ARG B 1 355 ? -12.125 1.592 22.828 1 91.38 355 ARG B CA 1
ATOM 6483 C C . ARG B 1 355 ? -11.688 2.791 22 1 91.38 355 ARG B C 1
ATOM 6485 O O . ARG B 1 355 ? -10.953 3.654 22.484 1 91.38 355 ARG B O 1
ATOM 6492 N N . MET B 1 356 ? -12.133 2.775 20.812 1 94.12 356 MET B N 1
ATOM 6493 C CA . MET B 1 356 ? -11.766 3.893 19.938 1 94.12 356 MET B CA 1
ATOM 6494 C C . MET B 1 356 ? -12.352 5.199 20.469 1 94.12 356 MET B C 1
ATOM 6496 O O . MET B 1 356 ? -11.664 6.223 20.516 1 94.12 356 MET B O 1
ATOM 6500 N N . ASP B 1 357 ? -13.547 5.164 20.906 1 93.44 357 ASP B N 1
ATOM 6501 C CA . ASP B 1 357 ? -14.203 6.367 21.406 1 93.44 357 ASP B CA 1
ATOM 6502 C C . ASP B 1 357 ? -13.508 6.879 22.672 1 93.44 357 ASP B C 1
ATOM 6504 O O . ASP B 1 357 ? -13.312 8.086 22.828 1 93.44 357 ASP B O 1
ATOM 6508 N N . GLN B 1 358 ? -13.156 5.988 23.5 1 94.94 358 GLN B N 1
ATOM 6509 C CA . GLN B 1 358 ? -12.422 6.359 24.703 1 94.94 358 GLN B CA 1
ATOM 6510 C C . GLN B 1 358 ? -11.055 6.945 24.359 1 94.94 358 GLN B C 1
ATOM 6512 O O . GLN B 1 358 ? -10.641 7.941 24.953 1 94.94 358 GLN B O 1
ATOM 6517 N N . HIS B 1 359 ? -10.461 6.316 23.438 1 96.12 359 HIS B N 1
ATOM 6518 C CA . HIS B 1 359 ? -9.164 6.781 22.969 1 96.12 359 HIS B CA 1
ATOM 6519 C C . HIS B 1 359 ? -9.25 8.195 22.406 1 96.12 359 HIS B C 1
ATOM 6521 O O . HIS B 1 359 ? -8.398 9.039 22.719 1 96.12 359 HIS B O 1
ATOM 6527 N N . LEU B 1 360 ? -10.242 8.461 21.656 1 95.88 360 LEU B N 1
ATOM 6528 C CA . LEU B 1 360 ? -10.398 9.75 20.984 1 95.88 360 LEU B CA 1
ATOM 6529 C C . LEU B 1 360 ? -10.641 10.859 22.016 1 95.88 360 LEU B C 1
ATOM 6531 O O . LEU B 1 360 ? -10.203 11.992 21.812 1 95.88 360 LEU B O 1
ATOM 6535 N N . LEU B 1 361 ? -11.328 10.523 23.078 1 95.88 361 LEU B N 1
ATOM 6536 C CA . LEU B 1 361 ? -11.547 11.5 24.141 1 95.88 361 LEU B CA 1
ATOM 6537 C C . LEU B 1 361 ? -10.219 11.945 24.75 1 95.88 361 LEU B C 1
ATOM 6539 O O . LEU B 1 361 ? -9.984 13.141 24.938 1 95.88 361 LEU B O 1
ATOM 6543 N N . VAL B 1 362 ? -9.391 11.008 24.969 1 96.56 362 VAL B N 1
ATOM 6544 C CA . VAL B 1 362 ? -8.094 11.289 25.578 1 96.56 362 VAL B CA 1
ATOM 6545 C C . VAL B 1 362 ? -7.207 12.031 24.578 1 96.56 362 VAL B C 1
ATOM 6547 O O . VAL B 1 362 ? -6.574 13.031 24.922 1 96.56 362 VAL B O 1
ATOM 6550 N N . LEU B 1 363 ? -7.176 11.555 23.375 1 96.25 363 LEU B N 1
ATOM 6551 C CA . LEU B 1 363 ? -6.336 12.156 22.344 1 96.25 363 LEU B CA 1
ATOM 6552 C C . LEU B 1 363 ? -6.723 13.609 22.094 1 96.25 363 LEU B C 1
ATOM 6554 O O . LEU B 1 363 ? -5.852 14.484 22.031 1 96.25 363 LEU B O 1
ATOM 6558 N N . ARG B 1 364 ? -7.969 13.906 22.016 1 96.62 364 ARG B N 1
ATOM 6559 C CA . ARG B 1 364 ? -8.453 15.266 21.797 1 96.62 364 ARG B CA 1
ATOM 6560 C C . ARG B 1 364 ? -8.039 16.188 22.953 1 96.62 364 ARG B C 1
ATOM 6562 O O . ARG B 1 364 ? -7.633 17.328 22.719 1 96.62 364 ARG B O 1
ATOM 6569 N N . ARG B 1 365 ? -8.195 15.648 24.094 1 96.88 365 ARG B N 1
ATOM 6570 C CA . ARG B 1 365 ? -7.82 16.438 25.266 1 96.88 365 ARG B CA 1
ATOM 6571 C C . ARG B 1 365 ? -6.34 16.781 25.234 1 96.88 365 ARG B C 1
ATOM 6573 O O . ARG B 1 365 ? -5.965 17.938 25.469 1 96.88 365 ARG B O 1
ATOM 6580 N N . LEU B 1 366 ? -5.508 15.805 24.984 1 96.12 366 LEU B N 1
ATOM 6581 C CA . LEU B 1 366 ? -4.066 16.016 24.922 1 96.12 366 LEU B CA 1
ATOM 6582 C C . LEU B 1 366 ? -3.709 17.016 23.828 1 96.12 366 LEU B C 1
ATOM 6584 O O . LEU B 1 366 ? -2.863 17.891 24.031 1 96.12 366 LEU B O 1
ATOM 6588 N N . LEU B 1 367 ? -4.352 16.906 22.734 1 96.81 367 LEU B N 1
ATOM 6589 C CA . LEU B 1 367 ? -4.098 17.812 21.609 1 96.81 367 LEU B CA 1
ATOM 6590 C C . LEU B 1 367 ? -4.535 19.234 21.953 1 96.81 367 LEU B C 1
ATOM 6592 O O . LEU B 1 367 ? -3.83 20.188 21.641 1 96.81 367 LEU B O 1
ATOM 6596 N N . ARG B 1 368 ? -5.672 19.328 22.578 1 96.56 368 ARG B N 1
ATOM 6597 C CA . ARG B 1 368 ? -6.16 20.641 22.984 1 96.56 368 ARG B CA 1
ATOM 6598 C C . ARG B 1 368 ? -5.199 21.312 23.953 1 96.56 368 ARG B C 1
ATOM 6600 O O . ARG B 1 368 ? -4.887 22.5 23.812 1 96.56 368 ARG B O 1
ATOM 6607 N N . GLU B 1 369 ? -4.773 20.578 24.891 1 95.94 369 GLU B N 1
ATOM 6608 C CA . GLU B 1 369 ? -3.834 21.094 25.891 1 95.94 369 GLU B CA 1
ATOM 6609 C C . GLU B 1 369 ? -2.525 21.531 25.234 1 95.94 369 GLU B C 1
ATOM 6611 O O . GLU B 1 369 ? -1.988 22.594 25.547 1 95.94 369 GLU B O 1
ATOM 6616 N N . SER B 1 370 ? -2.031 20.688 24.359 1 94.5 370 SER B N 1
ATOM 6617 C CA . SER B 1 370 ? -0.793 21 23.656 1 94.5 370 SER B CA 1
ATOM 6618 C C . SER B 1 370 ? -0.951 22.25 22.781 1 94.5 370 SER B C 1
ATOM 6620 O O . SER B 1 370 ? -0.062 23.094 22.734 1 94.5 370 SER B O 1
ATOM 6622 N N . ALA B 1 371 ? -2.037 22.344 22.094 1 95.81 371 ALA B N 1
ATOM 6623 C CA . ALA B 1 371 ? -2.314 23.516 21.266 1 95.81 371 ALA B CA 1
ATOM 6624 C C . ALA B 1 371 ? -2.357 24.797 22.094 1 95.81 371 ALA B C 1
ATOM 6626 O O . ALA B 1 371 ? -1.745 25.797 21.734 1 95.81 371 ALA B O 1
ATOM 6627 N N . THR B 1 372 ? -3.049 24.719 23.172 1 95.31 372 THR B N 1
ATOM 6628 C CA . THR B 1 372 ? -3.201 25.859 24.047 1 95.31 372 THR B CA 1
ATOM 6629 C C . THR B 1 372 ? -1.847 26.328 24.578 1 95.31 372 THR B C 1
ATOM 6631 O O . THR B 1 372 ? -1.534 27.516 24.531 1 95.31 372 THR B O 1
ATOM 6634 N N . SER B 1 373 ? -1.099 25.406 24.984 1 92.94 373 SER B N 1
ATOM 6635 C CA . SER B 1 373 ? 0.217 25.719 25.531 1 92.94 373 SER B CA 1
ATOM 6636 C C . SER B 1 373 ? 1.134 26.297 24.469 1 92.94 373 SER B C 1
ATOM 6638 O O . SER B 1 373 ? 1.832 27.281 24.703 1 92.94 373 SER B O 1
ATOM 6640 N N . THR B 1 374 ? 1.131 25.703 23.359 1 93 374 THR B N 1
ATOM 6641 C CA . THR B 1 374 ? 1.987 26.156 22.266 1 93 374 THR B CA 1
ATOM 6642 C C . THR B 1 374 ? 1.579 27.547 21.812 1 93 374 THR B C 1
ATOM 6644 O O . THR B 1 374 ? 2.434 28.406 21.578 1 93 374 THR B O 1
ATOM 6647 N N . MET B 1 375 ? 0.343 27.797 21.641 1 94.25 375 MET B N 1
ATOM 6648 C CA . MET B 1 375 ? -0.15 29.094 21.203 1 94.25 375 MET B CA 1
ATOM 6649 C C . MET B 1 375 ? 0.13 30.172 22.234 1 94.25 375 MET B C 1
ATOM 6651 O O . MET B 1 375 ? 0.416 31.328 21.891 1 94.25 375 MET B O 1
ATOM 6655 N N . GLN B 1 376 ? 0.006 29.781 23.438 1 93.88 376 GLN B N 1
ATOM 6656 C CA . GLN B 1 376 ? 0.36 30.719 24.5 1 93.88 376 GLN B CA 1
ATOM 6657 C C . GLN B 1 376 ? 1.832 31.109 24.406 1 93.88 376 GLN B C 1
ATOM 6659 O O . GLN B 1 376 ? 2.174 32.281 24.516 1 93.88 376 GLN B O 1
ATOM 6664 N N . LEU B 1 377 ? 2.637 30.172 24.25 1 90.75 377 LEU B N 1
ATOM 6665 C CA . LEU B 1 377 ? 4.066 30.422 24.125 1 90.75 377 LEU B CA 1
ATOM 6666 C C . LEU B 1 377 ? 4.352 31.281 22.891 1 90.75 377 LEU B C 1
ATOM 6668 O O . LEU B 1 377 ? 5.207 32.188 22.922 1 90.75 377 LEU B O 1
ATOM 6672 N N . LEU B 1 378 ? 3.705 31 21.844 1 92.5 378 LEU B N 1
ATOM 6673 C CA . LEU B 1 378 ? 3.832 31.797 20.625 1 92.5 378 LEU B CA 1
ATOM 6674 C C . LEU B 1 378 ? 3.459 33.25 20.891 1 92.5 378 LEU B C 1
ATOM 6676 O O . LEU B 1 378 ? 4.148 34.156 20.438 1 92.5 378 LEU B O 1
ATOM 6680 N N . ARG B 1 379 ? 2.418 33.438 21.594 1 93.81 379 ARG B N 1
ATOM 6681 C CA . ARG B 1 379 ? 1.941 34.781 21.906 1 93.81 379 ARG B CA 1
ATOM 6682 C C . ARG B 1 379 ? 2.967 35.531 22.75 1 93.81 379 ARG B C 1
ATOM 6684 O O . ARG B 1 379 ? 3.238 36.719 22.484 1 93.81 379 ARG B O 1
ATOM 6691 N N . GLU B 1 380 ? 3.529 34.906 23.625 1 92.56 380 GLU B N 1
ATOM 6692 C CA . GLU B 1 380 ? 4.484 35.531 24.547 1 92.56 380 GLU B CA 1
ATOM 6693 C C . GLU B 1 380 ? 5.801 35.844 23.844 1 92.56 380 GLU B C 1
ATOM 6695 O O . GLU B 1 380 ? 6.406 36.875 24.094 1 92.56 380 GLU B O 1
ATOM 6700 N N . ARG B 1 381 ? 6.141 35 22.969 1 90.06 381 ARG B N 1
ATOM 6701 C CA . ARG B 1 381 ? 7.492 35.094 22.422 1 90.06 381 ARG B CA 1
ATOM 6702 C C . ARG B 1 381 ? 7.477 35.781 21.062 1 90.06 381 ARG B C 1
ATOM 6704 O O . ARG B 1 381 ? 8.445 36.438 20.688 1 90.06 381 ARG B O 1
ATOM 6711 N N . LEU B 1 382 ? 6.441 35.562 20.312 1 92 382 LEU B N 1
ATOM 6712 C CA . LEU B 1 382 ? 6.484 35.969 18.922 1 92 382 LEU B CA 1
ATOM 6713 C C . LEU B 1 382 ? 5.199 36.688 18.516 1 92 382 LEU B C 1
ATOM 6715 O O . LEU B 1 382 ? 4.914 36.875 17.328 1 92 382 LEU B O 1
ATOM 6719 N N . GLY B 1 383 ? 4.465 37.094 19.375 1 90.12 383 GLY B N 1
ATOM 6720 C CA . GLY B 1 383 ? 3.174 37.719 19.125 1 90.12 383 GLY B CA 1
ATOM 6721 C C . GLY B 1 383 ? 3.266 38.938 18.234 1 90.12 383 GLY B C 1
ATOM 6722 O O . GLY B 1 383 ? 2.32 39.25 17.5 1 90.12 383 GLY B O 1
ATOM 6723 N N . ASP B 1 384 ? 4.367 39.562 18.188 1 89.69 384 ASP B N 1
ATOM 6724 C CA . ASP B 1 384 ? 4.543 40.75 17.391 1 89.69 384 ASP B CA 1
ATOM 6725 C C . ASP B 1 384 ? 4.965 40.406 15.961 1 89.69 384 ASP B C 1
ATOM 6727 O O . ASP B 1 384 ? 4.781 41.219 15.047 1 89.69 384 ASP B O 1
ATOM 6731 N N . SER B 1 385 ? 5.445 39.281 15.82 1 91.31 385 SER B N 1
ATOM 6732 C CA . SER B 1 385 ? 6.035 38.906 14.531 1 91.31 385 SER B CA 1
ATOM 6733 C C . SER B 1 385 ? 5.137 37.938 13.766 1 91.31 385 SER B C 1
ATOM 6735 O O . SER B 1 385 ? 5.285 37.781 12.555 1 91.31 385 SER B O 1
ATOM 6737 N N . LEU B 1 386 ? 4.234 37.312 14.523 1 94.88 386 LEU B N 1
ATOM 6738 C CA . LEU B 1 386 ? 3.438 36.25 13.914 1 94.88 386 LEU B CA 1
ATOM 6739 C C . LEU B 1 386 ? 1.96 36.406 14.25 1 94.88 386 LEU B C 1
ATOM 6741 O O . LEU B 1 386 ? 1.618 36.969 15.305 1 94.88 386 LEU B O 1
ATOM 6745 N N . GLN B 1 387 ? 1.201 36.062 13.312 1 94.88 387 GLN B N 1
ATOM 6746 C CA . GLN B 1 387 ? -0.228 35.844 13.5 1 94.88 387 GLN B CA 1
ATOM 6747 C C . GLN B 1 387 ? -0.604 34.375 13.211 1 94.88 387 GLN B C 1
ATOM 6749 O O . GLN B 1 387 ? 0.055 33.719 12.406 1 94.88 387 GLN B O 1
ATOM 6754 N N . TRP B 1 388 ? -1.535 33.875 13.953 1 94.5 388 TRP B N 1
ATOM 6755 C CA . TRP B 1 388 ? -1.94 32.5 13.688 1 94.5 388 TRP B CA 1
ATOM 6756 C C . TRP B 1 388 ? -3.443 32.344 13.883 1 94.5 388 TRP B C 1
ATOM 6758 O O . TRP B 1 388 ? -4.102 33.188 14.469 1 94.5 388 TRP B O 1
ATOM 6768 N N . VAL B 1 389 ? -3.947 31.328 13.312 1 92.25 389 VAL B N 1
ATOM 6769 C CA . VAL B 1 389 ? -5.34 30.922 13.492 1 92.25 389 VAL B CA 1
ATOM 6770 C C . VAL B 1 389 ? -5.48 30.094 14.758 1 92.25 389 VAL B C 1
ATOM 6772 O O . VAL B 1 389 ? -4.703 29.172 14.992 1 92.25 389 VAL B O 1
ATOM 6775 N N . GLU B 1 390 ? -6.414 30.469 15.594 1 93.75 390 GLU B N 1
ATOM 6776 C CA . GLU B 1 390 ? -6.668 29.656 16.781 1 93.75 390 GLU B CA 1
ATOM 6777 C C . GLU B 1 390 ? -7.109 28.234 16.391 1 93.75 390 GLU B C 1
ATOM 6779 O O . GLU B 1 390 ? -8.117 28.062 15.695 1 93.75 390 GLU B O 1
ATOM 6784 N N . ALA B 1 391 ? -6.383 27.344 16.844 1 94.56 391 ALA B N 1
ATOM 6785 C CA . ALA B 1 391 ? -6.656 25.953 16.469 1 94.56 391 ALA B CA 1
ATOM 6786 C C . ALA B 1 391 ? -7.957 25.469 17.094 1 94.56 391 ALA B C 1
ATOM 6788 O O . ALA B 1 391 ? -8.188 25.656 18.297 1 94.56 391 ALA B O 1
ATOM 6789 N N . GLN B 1 392 ? -8.781 24.844 16.328 1 96.5 392 GLN B N 1
ATOM 6790 C CA . GLN B 1 392 ? -10.031 24.25 16.828 1 96.5 392 GLN B CA 1
ATOM 6791 C C . GLN B 1 392 ? -9.977 22.734 16.781 1 96.5 392 GLN B C 1
ATOM 6793 O O . GLN B 1 392 ? -10.961 22.062 17.109 1 96.5 392 GLN B O 1
ATOM 6798 N N . GLY B 1 393 ? -8.875 22.172 16.422 1 96.88 393 GLY B N 1
ATOM 6799 C CA . GLY B 1 393 ? -8.617 20.75 16.344 1 96.88 393 GLY B CA 1
ATOM 6800 C C . GLY B 1 393 ? -7.324 20.422 15.617 1 96.88 393 GLY B C 1
ATOM 6801 O O . GLY B 1 393 ? -6.582 21.328 15.219 1 96.88 393 GLY B O 1
ATOM 6802 N N . GLY B 1 394 ? -7.023 19.141 15.539 1 96.94 394 GLY B N 1
ATOM 6803 C CA . GLY B 1 394 ? -5.844 18.688 14.82 1 96.94 394 GLY B CA 1
ATOM 6804 C C . GLY B 1 394 ? -4.562 18.844 15.617 1 96.94 394 GLY B C 1
ATOM 6805 O O . GLY B 1 394 ? -4.602 18.984 16.844 1 96.94 394 GLY B O 1
ATOM 6806 N N . ALA B 1 395 ? -3.42 18.75 14.898 1 96.88 395 ALA B N 1
ATOM 6807 C CA . ALA B 1 395 ? -2.121 18.719 15.57 1 96.88 395 ALA B CA 1
ATOM 6808 C C . ALA B 1 395 ? -1.211 19.828 15.055 1 96.88 395 ALA B C 1
ATOM 6810 O O . ALA B 1 395 ? -0.009 19.844 15.328 1 96.88 395 ALA B O 1
ATOM 6811 N N . THR B 1 396 ? -1.746 20.75 14.273 1 96.94 396 THR B N 1
ATOM 6812 C CA . THR B 1 396 ? -0.89 21.766 13.672 1 96.94 396 THR B CA 1
ATOM 6813 C C . THR B 1 396 ? -1.495 23.156 13.844 1 96.94 396 THR B C 1
ATOM 6815 O O . THR B 1 396 ? -2.68 23.297 14.148 1 96.94 396 THR B O 1
ATOM 6818 N N . ILE B 1 397 ? -0.657 24.141 13.703 1 96.56 397 ILE B N 1
ATOM 6819 C CA . ILE B 1 397 ? -1.035 25.547 13.758 1 96.56 397 ILE B CA 1
ATOM 6820 C C . ILE B 1 397 ? -0.629 26.234 12.453 1 96.56 397 ILE B C 1
ATOM 6822 O O . ILE B 1 397 ? 0.475 26.031 11.953 1 96.56 397 ILE B O 1
ATOM 6826 N N . TRP B 1 398 ? -1.569 26.938 11.938 1 97.62 398 TRP B N 1
ATOM 6827 C CA . TRP B 1 398 ? -1.351 27.734 10.727 1 97.62 398 TRP B CA 1
ATOM 6828 C C . TRP B 1 398 ? -0.931 29.156 11.078 1 97.62 398 TRP B C 1
ATOM 6830 O O . TRP B 1 398 ? -1.689 29.891 11.703 1 97.62 398 TRP B O 1
ATOM 6840 N N . ILE B 1 399 ? 0.276 29.531 10.625 1 96.94 399 ILE B N 1
ATOM 6841 C CA . ILE B 1 399 ? 0.896 30.781 11.086 1 96.94 399 ILE B CA 1
ATOM 6842 C C . ILE B 1 399 ? 1.195 31.688 9.891 1 96.94 399 ILE B C 1
ATOM 6844 O O . ILE B 1 399 ? 1.537 31.203 8.812 1 96.94 399 ILE B O 1
ATOM 6848 N N . ARG B 1 400 ? 1.035 32.906 10.062 1 96.56 400 ARG B N 1
ATOM 6849 C CA . ARG B 1 400 ? 1.369 33.938 9.07 1 96.56 400 ARG B CA 1
ATOM 6850 C C . ARG B 1 400 ? 2.355 34.938 9.633 1 96.56 400 ARG B C 1
ATOM 6852 O O . ARG B 1 400 ? 2.219 35.375 10.781 1 96.56 400 ARG B O 1
ATOM 6859 N N . SER B 1 401 ? 3.322 35.219 8.844 1 95.88 401 SER B N 1
ATOM 6860 C CA . SER B 1 401 ? 4.23 36.312 9.234 1 95.88 401 SER B CA 1
ATOM 6861 C C . SER B 1 401 ? 3.539 37.656 9.164 1 95.88 401 SER B C 1
ATOM 6863 O O . SER B 1 401 ? 2.803 37.938 8.219 1 95.88 401 SER B O 1
ATOM 6865 N N . SER B 1 402 ? 3.762 38.5 10.141 1 93.38 402 SER B N 1
ATOM 6866 C CA . SER B 1 402 ? 3.162 39.812 10.172 1 93.38 402 SER B CA 1
ATOM 6867 C C . SER B 1 402 ? 3.844 40.75 9.18 1 93.38 402 SER B C 1
ATOM 6869 O O . SER B 1 402 ? 3.225 41.719 8.688 1 93.38 402 SER B O 1
ATOM 6871 N N . ARG B 1 403 ? 5.047 40.5 8.922 1 93.06 403 ARG B N 1
ATOM 6872 C CA . ARG B 1 403 ? 5.816 41.25 7.941 1 93.06 403 ARG B CA 1
ATOM 6873 C C . ARG B 1 403 ? 6.141 40.406 6.723 1 93.06 403 ARG B C 1
ATOM 6875 O O . ARG B 1 403 ? 6.133 39.188 6.805 1 93.06 403 ARG B O 1
ATOM 6882 N N . ARG B 1 404 ? 6.395 41.094 5.691 1 94.94 404 ARG B N 1
ATOM 6883 C CA . ARG B 1 404 ? 6.758 40.375 4.484 1 94.94 404 ARG B CA 1
ATOM 6884 C C . ARG B 1 404 ? 8.133 39.719 4.629 1 94.94 404 ARG B C 1
ATOM 6886 O O . ARG B 1 404 ? 9.102 40.406 5.008 1 94.94 404 ARG B O 1
ATOM 6893 N N . VAL B 1 405 ? 8.125 38.438 4.355 1 95.5 405 VAL B N 1
ATOM 6894 C CA . VAL B 1 405 ? 9.375 37.688 4.457 1 95.5 405 VAL B CA 1
ATOM 6895 C C . VAL B 1 405 ? 9.492 36.719 3.287 1 95.5 405 VAL B C 1
ATOM 6897 O O . VAL B 1 405 ? 8.492 36.375 2.645 1 95.5 405 VAL B O 1
ATOM 6900 N N . ASP B 1 406 ? 10.68 36.375 2.893 1 93.94 406 ASP B N 1
ATOM 6901 C CA . ASP B 1 406 ? 10.914 35.219 2.023 1 93.94 406 ASP B CA 1
ATOM 6902 C C . ASP B 1 406 ? 10.922 33.938 2.822 1 93.94 406 ASP B C 1
ATOM 6904 O O . ASP B 1 406 ? 11.961 33.5 3.311 1 93.94 406 ASP B O 1
ATOM 6908 N N . LEU B 1 407 ? 9.82 33.344 2.861 1 94.62 407 LEU B N 1
ATOM 6909 C CA . LEU B 1 407 ? 9.648 32.188 3.74 1 94.62 407 LEU B CA 1
ATOM 6910 C C . LEU B 1 407 ? 10.523 31.016 3.291 1 94.62 407 LEU B C 1
ATOM 6912 O O . LEU B 1 407 ? 10.836 30.141 4.09 1 94.62 407 LEU B O 1
ATOM 6916 N N . ARG B 1 408 ? 10.875 30.906 2.057 1 91.5 408 ARG B N 1
ATOM 6917 C CA . ARG B 1 408 ? 11.789 29.859 1.6 1 91.5 408 ARG B CA 1
ATOM 6918 C C . ARG B 1 408 ? 13.172 30.031 2.23 1 91.5 408 ARG B C 1
ATOM 6920 O O . ARG B 1 408 ? 13.828 29.047 2.578 1 91.5 408 ARG B O 1
ATOM 6927 N N . GLN B 1 409 ? 13.578 31.266 2.309 1 93 409 GLN B N 1
ATOM 6928 C CA . GLN B 1 409 ? 14.859 31.547 2.963 1 93 409 GLN B CA 1
ATOM 6929 C C . GLN B 1 409 ? 14.773 31.281 4.461 1 93 409 GLN B C 1
ATOM 6931 O O . GLN B 1 409 ? 15.742 30.812 5.066 1 93 409 GLN B O 1
ATOM 6936 N N . VAL B 1 410 ? 13.656 31.656 5.027 1 95.19 410 VAL B N 1
ATOM 6937 C CA . VAL B 1 410 ? 13.43 31.344 6.434 1 95.19 410 VAL B CA 1
ATOM 6938 C C . VAL B 1 410 ? 13.562 29.828 6.645 1 95.19 410 VAL B C 1
ATOM 6940 O O . VAL B 1 410 ? 14.234 29.391 7.574 1 95.19 410 VAL B O 1
ATOM 6943 N N . PHE B 1 411 ? 12.953 29.078 5.75 1 95.12 411 PHE B N 1
ATOM 6944 C CA . PHE B 1 411 ? 12.992 27.625 5.789 1 95.12 411 PHE B CA 1
ATOM 6945 C C . PHE B 1 411 ? 14.43 27.125 5.719 1 95.12 411 PHE B C 1
ATOM 6947 O O . PHE B 1 411 ? 14.844 26.297 6.523 1 95.12 411 PHE B O 1
ATOM 6954 N N . GLN B 1 412 ? 15.18 27.594 4.82 1 91.25 412 GLN B N 1
ATOM 6955 C CA . GLN B 1 412 ? 16.578 27.188 4.645 1 91.25 412 GLN B CA 1
ATOM 6956 C C . GLN B 1 412 ? 17.406 27.516 5.883 1 91.25 412 GLN B C 1
ATOM 6958 O O . GLN B 1 412 ? 18.25 26.719 6.293 1 91.25 412 GLN B O 1
ATOM 6963 N N . ARG B 1 413 ? 17.188 28.641 6.465 1 92.5 413 ARG B N 1
ATOM 6964 C CA . ARG B 1 413 ? 17.922 29.047 7.66 1 92.5 413 ARG B CA 1
ATOM 6965 C C . ARG B 1 413 ? 17.594 28.125 8.836 1 92.5 413 ARG B C 1
ATOM 6967 O O . ARG B 1 413 ? 18.5 27.766 9.602 1 92.5 413 ARG B O 1
ATOM 6974 N N . LEU B 1 414 ? 16.344 27.844 8.953 1 94.81 414 LEU B N 1
ATOM 6975 C CA . LEU B 1 414 ? 15.938 26.953 10.031 1 94.81 414 LEU B CA 1
ATOM 6976 C C . LEU B 1 414 ? 16.484 25.547 9.797 1 94.81 414 LEU B C 1
ATOM 6978 O O . LEU B 1 414 ? 16.891 24.859 10.742 1 94.81 414 LEU B O 1
ATOM 6982 N N . LEU B 1 415 ? 16.484 25.125 8.531 1 89.62 415 LEU B N 1
ATOM 6983 C CA . LEU B 1 415 ? 17.047 23.828 8.195 1 89.62 415 LEU B CA 1
ATOM 6984 C C . LEU B 1 415 ? 18.516 23.734 8.625 1 89.62 415 LEU B C 1
ATOM 6986 O O . LEU B 1 415 ? 18.953 22.703 9.109 1 89.62 415 LEU B O 1
ATOM 6990 N N . ALA B 1 416 ? 19.219 24.797 8.406 1 87.31 416 ALA B N 1
ATOM 6991 C CA . ALA B 1 416 ? 20.625 24.859 8.797 1 87.31 416 ALA B CA 1
ATOM 6992 C C . ALA B 1 416 ? 20.781 24.703 10.305 1 87.31 416 ALA B C 1
ATOM 6994 O O . ALA B 1 416 ? 21.828 24.281 10.789 1 87.31 416 ALA B O 1
ATOM 6995 N N . GLN B 1 417 ? 19.734 24.984 11.039 1 89.44 417 GLN B N 1
ATOM 6996 C CA . GLN B 1 417 ? 19.734 24.844 12.484 1 89.44 417 GLN B CA 1
ATOM 6997 C C . GLN B 1 417 ? 19.031 23.562 12.914 1 89.44 417 GLN B C 1
ATOM 6999 O O . GLN B 1 417 ? 18.641 23.406 14.078 1 89.44 417 GLN B O 1
ATOM 7004 N N . ARG B 1 418 ? 18.625 22.703 11.969 1 87.56 418 ARG B N 1
ATOM 7005 C CA . ARG B 1 418 ? 18.062 21.375 12.18 1 87.56 418 ARG B CA 1
ATOM 7006 C C . ARG B 1 418 ? 16.609 21.469 12.617 1 87.56 418 ARG B C 1
ATOM 7008 O O . ARG B 1 418 ? 16.141 20.641 13.406 1 87.56 418 ARG B O 1
ATOM 7015 N N . ILE B 1 419 ? 15.984 22.516 12.18 1 91.31 419 ILE B N 1
ATOM 7016 C CA . ILE B 1 419 ? 14.555 22.688 12.406 1 91.31 419 ILE B CA 1
ATOM 7017 C C . ILE B 1 419 ? 13.805 22.625 11.078 1 91.31 419 ILE B C 1
ATOM 7019 O O . ILE B 1 419 ? 14.148 23.344 10.133 1 91.31 419 ILE B O 1
ATOM 7023 N N . VAL B 1 420 ? 12.828 21.766 11.008 1 92.88 420 VAL B N 1
ATOM 7024 C CA . VAL B 1 420 ? 12.086 21.609 9.758 1 92.88 420 VAL B CA 1
ATOM 7025 C C . VAL B 1 420 ? 10.656 22.109 9.945 1 92.88 420 VAL B C 1
ATOM 7027 O O . VAL B 1 420 ? 9.891 21.547 10.742 1 92.88 420 VAL B O 1
ATOM 7030 N N . ILE B 1 421 ? 10.32 23.141 9.289 1 94.88 421 ILE B N 1
ATOM 7031 C CA . ILE B 1 421 ? 8.945 23.641 9.25 1 94.88 421 ILE B CA 1
ATOM 7032 C C . ILE B 1 421 ? 8.328 23.344 7.887 1 94.88 421 ILE B C 1
ATOM 7034 O O . ILE B 1 421 ? 9.008 22.859 6.98 1 94.88 421 ILE B O 1
ATOM 7038 N N . ALA B 1 422 ? 7.023 23.609 7.75 1 96.81 422 ALA B N 1
ATOM 7039 C CA . ALA B 1 422 ? 6.367 23.438 6.453 1 96.81 422 ALA B CA 1
ATOM 7040 C C . ALA B 1 422 ? 5.945 24.781 5.875 1 96.81 422 ALA B C 1
ATOM 7042 O O . ALA B 1 422 ? 4.984 25.406 6.344 1 96.81 422 ALA B O 1
ATOM 7043 N N . PRO B 1 423 ? 6.641 25.219 4.82 1 96.88 423 PRO B N 1
ATOM 7044 C CA . PRO B 1 423 ? 6.223 26.469 4.199 1 96.88 423 PRO B CA 1
ATOM 7045 C C . PRO B 1 423 ? 4.809 26.406 3.629 1 96.88 423 PRO B C 1
ATOM 7047 O O . PRO B 1 423 ? 4.406 25.391 3.074 1 96.88 423 PRO B O 1
ATOM 7050 N N . GLY B 1 424 ? 4.129 27.516 3.732 1 97.38 424 GLY B N 1
ATOM 7051 C CA . GLY B 1 424 ? 2.73 27.578 3.34 1 97.38 424 GLY B CA 1
ATOM 7052 C C . GLY B 1 424 ? 2.518 27.328 1.858 1 97.38 424 GLY B C 1
ATOM 7053 O O . GLY B 1 424 ? 1.472 26.812 1.456 1 97.38 424 GLY B O 1
ATOM 7054 N N . GLU B 1 425 ? 3.449 27.656 1.032 1 95.81 425 GLU B N 1
ATOM 7055 C CA . GLU B 1 425 ? 3.311 27.516 -0.414 1 95.81 425 GLU B CA 1
ATOM 7056 C C . GLU B 1 425 ? 3.107 26.062 -0.81 1 95.81 425 GLU B C 1
ATOM 7058 O O . GLU B 1 425 ? 2.596 25.766 -1.894 1 95.81 425 GLU B O 1
ATOM 7063 N N . LEU B 1 426 ? 3.475 25.125 0.073 1 96.38 426 LEU B N 1
ATOM 7064 C CA . LEU B 1 426 ? 3.314 23.703 -0.206 1 96.38 426 LEU B CA 1
ATOM 7065 C C . LEU B 1 426 ? 1.841 23.312 -0.223 1 96.38 426 LEU B C 1
ATOM 7067 O O . LEU B 1 426 ? 1.479 22.25 -0.741 1 96.38 426 LEU B O 1
ATOM 7071 N N . PHE B 1 427 ? 0.997 24.156 0.325 1 98.12 427 PHE B N 1
ATOM 7072 C CA . PHE B 1 427 ? -0.405 23.797 0.517 1 98.12 427 PHE B CA 1
ATOM 7073 C C . PHE B 1 427 ? -1.279 24.453 -0.541 1 98.12 427 PHE B C 1
ATOM 7075 O O . PHE B 1 427 ? -2.488 24.609 -0.353 1 98.12 427 PHE B O 1
ATOM 7082 N N . SER B 1 428 ? -0.657 24.891 -1.623 1 97.19 428 SER B N 1
ATOM 7083 C CA . SER B 1 428 ? -1.315 25.484 -2.787 1 97.19 428 SER B CA 1
ATOM 7084 C C . SER B 1 428 ? -0.557 25.156 -4.07 1 97.19 428 SER B C 1
ATOM 7086 O O . SER B 1 428 ? 0.665 24.984 -4.051 1 97.19 428 SER B O 1
ATOM 7088 N N . ILE B 1 429 ? -1.245 24.969 -5.121 1 93.44 429 ILE B N 1
ATOM 7089 C CA . ILE B 1 429 ? -0.584 24.766 -6.406 1 93.44 429 ILE B CA 1
ATOM 7090 C C . ILE B 1 429 ? -0.522 26.094 -7.172 1 93.44 429 ILE B C 1
ATOM 7092 O O . ILE B 1 429 ? 0.127 26.172 -8.219 1 93.44 429 ILE B O 1
ATOM 7096 N N . GLN B 1 430 ? -1.095 27.094 -6.648 1 90.69 430 GLN B N 1
ATOM 7097 C CA . GLN B 1 430 ? -1.116 28.406 -7.293 1 90.69 430 GLN B CA 1
ATOM 7098 C C . GLN B 1 430 ? -0.139 29.359 -6.625 1 90.69 430 GLN B C 1
ATOM 7100 O O . GLN B 1 430 ? -0.122 30.562 -6.938 1 90.69 430 GLN B O 1
ATOM 7105 N N . GLY B 1 431 ? 0.571 28.828 -5.707 1 87 431 GLY B N 1
ATOM 7106 C CA . GLY B 1 431 ? 1.577 29.656 -5.055 1 87 431 GLY B CA 1
ATOM 7107 C C . GLY B 1 431 ? 0.998 30.578 -4.008 1 87 431 GLY B C 1
ATOM 7108 O O . GLY B 1 431 ? 1.557 31.656 -3.74 1 87 431 GLY B O 1
ATOM 7109 N N . LEU B 1 432 ? -0.087 30.188 -3.504 1 93.62 432 LEU B N 1
ATOM 7110 C CA . LEU B 1 432 ? -0.697 30.969 -2.432 1 93.62 432 LEU B CA 1
ATOM 7111 C C . LEU B 1 432 ? 0.026 30.734 -1.11 1 93.62 432 LEU B C 1
ATOM 7113 O O . LEU B 1 432 ? 0.892 29.859 -1.019 1 93.62 432 LEU B O 1
ATOM 7117 N N . TYR B 1 433 ? -0.081 31.594 -0.155 1 97.06 433 TYR B N 1
ATOM 7118 C CA . TYR B 1 433 ? 0.305 31.469 1.245 1 97.06 433 TYR B CA 1
ATOM 7119 C C . TYR B 1 433 ? 1.819 31.531 1.402 1 97.06 433 TYR B C 1
ATOM 7121 O O . TYR B 1 433 ? 2.4 30.781 2.191 1 97.06 433 TYR B O 1
ATOM 7129 N N . THR B 1 434 ? 2.49 32.312 0.632 1 95.81 434 THR B N 1
ATOM 7130 C CA . THR B 1 434 ? 3.941 32.469 0.646 1 95.81 434 THR B CA 1
ATOM 7131 C C . THR B 1 434 ? 4.406 33.094 1.952 1 95.81 434 THR B C 1
ATOM 7133 O O . THR B 1 434 ? 5.598 33.094 2.266 1 95.81 434 THR B O 1
ATOM 7136 N N . GLN B 1 435 ? 3.463 33.688 2.715 1 96.5 435 GLN B N 1
ATOM 7137 C CA . GLN B 1 435 ? 3.805 34.312 3.99 1 96.5 435 GLN B CA 1
ATOM 7138 C C . GLN B 1 435 ? 3.367 33.438 5.164 1 96.5 435 GLN B C 1
ATOM 7140 O O . GLN B 1 435 ? 3.316 33.906 6.305 1 96.5 435 GLN B O 1
ATOM 7145 N N . HIS B 1 436 ? 2.963 32.219 4.891 1 97.31 436 HIS B N 1
ATOM 7146 C CA . HIS B 1 436 ? 2.424 31.328 5.906 1 97.31 436 HIS B CA 1
ATOM 7147 C C . HIS B 1 436 ? 3.357 30.141 6.148 1 97.31 436 HIS B C 1
ATOM 7149 O O . HIS B 1 436 ? 4.207 29.844 5.309 1 97.31 436 HIS B O 1
ATOM 7155 N N . LEU B 1 437 ? 3.258 29.531 7.301 1 96.88 437 LEU B N 1
ATOM 7156 C CA . LEU B 1 437 ? 3.895 28.266 7.621 1 96.88 437 LEU B CA 1
ATOM 7157 C C . LEU B 1 437 ? 2.996 27.422 8.516 1 96.88 437 LEU B C 1
ATOM 7159 O O . LEU B 1 437 ? 2.109 27.938 9.188 1 96.88 437 LEU B O 1
ATOM 7163 N N . ARG B 1 438 ? 3.146 26.125 8.43 1 97.06 438 ARG B N 1
ATOM 7164 C CA . ARG B 1 438 ? 2.484 25.188 9.328 1 97.06 438 ARG B CA 1
ATOM 7165 C C . ARG B 1 438 ? 3.473 24.594 10.328 1 97.06 438 ARG B C 1
ATOM 7167 O O . ARG B 1 438 ? 4.594 24.234 9.961 1 97.06 438 ARG B O 1
ATOM 7174 N N . MET B 1 439 ? 3.08 24.562 11.523 1 95 439 MET B N 1
ATOM 7175 C CA . MET B 1 439 ? 3.896 23.984 12.586 1 95 439 MET B CA 1
ATOM 7176 C C . MET B 1 439 ? 3.064 23.062 13.469 1 95 439 MET B C 1
ATOM 7178 O O . MET B 1 439 ? 1.917 23.375 13.797 1 95 439 MET B O 1
ATOM 7182 N N . THR B 1 440 ? 3.662 21.969 13.867 1 95.56 440 THR B N 1
ATOM 7183 C CA . THR B 1 440 ? 2.943 21.016 14.703 1 95.56 440 THR B CA 1
ATOM 7184 C C . THR B 1 440 ? 3.01 21.422 16.172 1 95.56 440 THR B C 1
ATOM 7186 O O . THR B 1 440 ? 3.998 22.016 16.609 1 95.56 440 THR B O 1
ATOM 7189 N N . HIS B 1 441 ? 1.984 21.219 16.938 1 93.94 441 HIS B N 1
ATOM 7190 C CA . HIS B 1 441 ? 2.021 21.359 18.391 1 93.94 441 HIS B CA 1
ATOM 7191 C C . HIS B 1 441 ? 2.031 19.984 19.062 1 93.94 441 HIS B C 1
ATOM 7193 O O . HIS B 1 441 ? 2.104 19.906 20.297 1 93.94 441 HIS B O 1
ATOM 7199 N N . ALA B 1 442 ? 1.932 18.922 18.203 1 90.88 442 ALA B N 1
ATOM 7200 C CA . ALA B 1 442 ? 2 17.562 18.719 1 90.88 442 ALA B CA 1
ATOM 7201 C C . ALA B 1 442 ? 3.447 17.125 18.922 1 90.88 442 ALA B C 1
ATOM 7203 O O . ALA B 1 442 ? 3.971 16.312 18.156 1 90.88 442 ALA B O 1
ATOM 7204 N N . LEU B 1 443 ? 4.09 17.656 19.844 1 78.5 443 LEU B N 1
ATOM 7205 C CA . LEU B 1 443 ? 5.492 17.359 20.109 1 78.5 443 LEU B CA 1
ATOM 7206 C C . LEU B 1 443 ? 5.637 16.438 21.312 1 78.5 443 LEU B C 1
ATOM 7208 O O . LEU B 1 443 ? 4.891 16.562 22.297 1 78.5 443 LEU B O 1
ATOM 7212 N N . SER B 1 444 ? 6.281 15.344 20.953 1 64.06 444 SER B N 1
ATOM 7213 C CA . SER B 1 444 ? 6.527 14.406 22.047 1 64.06 444 SER B CA 1
ATOM 7214 C C . SER B 1 444 ? 7.785 14.781 22.812 1 64.06 444 SER B C 1
ATOM 7216 O O . SER B 1 444 ? 8.789 15.18 22.219 1 64.06 444 SER B O 1
ATOM 7218 N N . GLY B 1 445 ? 7.734 14.742 24.094 1 58.84 445 GLY B N 1
ATOM 7219 C CA . GLY B 1 445 ? 8.891 14.883 24.969 1 58.84 445 GLY B CA 1
ATOM 7220 C C . GLY B 1 445 ? 9.25 16.328 25.25 1 58.84 445 GLY B C 1
ATOM 7221 O O . GLY B 1 445 ? 8.477 17.234 24.953 1 58.84 445 GLY B O 1
ATOM 7222 N N . ALA B 1 446 ? 10.422 16.484 25.828 1 56.69 446 ALA B N 1
ATOM 7223 C CA . ALA B 1 446 ? 10.922 17.766 26.328 1 56.69 446 ALA B CA 1
ATOM 7224 C C . ALA B 1 446 ? 11.539 18.594 25.203 1 56.69 446 ALA B C 1
ATOM 7226 O O . ALA B 1 446 ? 12.742 18.5 24.953 1 56.69 446 ALA B O 1
ATOM 7227 N N . THR B 1 447 ? 10.766 18.844 24.141 1 65.56 447 THR B N 1
ATOM 7228 C CA . THR B 1 447 ? 11.266 19.766 23.125 1 65.56 447 THR B CA 1
ATOM 7229 C C . THR B 1 447 ? 11.406 21.172 23.688 1 65.56 447 THR B C 1
ATOM 7231 O O . THR B 1 447 ? 10.523 21.656 24.406 1 65.56 447 THR B O 1
ATOM 7234 N N . ASP B 1 448 ? 12.688 21.688 23.609 1 76.75 448 ASP B N 1
ATOM 7235 C CA . ASP B 1 448 ? 12.922 23.062 24.031 1 76.75 448 ASP B CA 1
ATOM 7236 C C . ASP B 1 448 ? 12.312 24.062 23.062 1 76.75 448 ASP B C 1
ATOM 7238 O O . ASP B 1 448 ? 13 24.562 22.172 1 76.75 448 ASP B O 1
ATOM 7242 N N . LEU B 1 449 ? 11.047 24.328 23.188 1 81.44 449 LEU B N 1
ATOM 7243 C CA . LEU B 1 449 ? 10.297 25.203 22.281 1 81.44 449 LEU B CA 1
ATOM 7244 C C . LEU B 1 449 ? 10.812 26.641 22.359 1 81.44 449 LEU B C 1
ATOM 7246 O O . LEU B 1 449 ? 10.75 27.375 21.375 1 81.44 449 LEU B O 1
ATOM 7250 N N . ASP B 1 450 ? 11.398 26.922 23.484 1 83.19 450 ASP B N 1
ATOM 7251 C CA . ASP B 1 450 ? 11.906 28.281 23.625 1 83.19 450 ASP B CA 1
ATOM 7252 C C . ASP B 1 450 ? 13.047 28.547 22.641 1 83.19 450 ASP B C 1
ATOM 7254 O O . ASP B 1 450 ? 13.039 29.547 21.922 1 83.19 450 ASP B O 1
ATOM 7258 N N . THR B 1 451 ? 13.93 27.641 22.641 1 84.75 451 THR B N 1
ATOM 7259 C CA . THR B 1 451 ? 15.047 27.766 21.719 1 84.75 451 THR B CA 1
ATOM 7260 C C . THR B 1 451 ? 14.562 27.734 20.266 1 84.75 451 THR B C 1
ATOM 7262 O O . THR B 1 451 ? 15.078 28.453 19.422 1 84.75 451 THR B O 1
ATOM 7265 N N . THR B 1 452 ? 13.625 26.938 20.078 1 88.75 452 THR B N 1
ATOM 7266 C CA . THR B 1 452 ? 13.062 26.797 18.734 1 88.75 452 THR B CA 1
ATOM 7267 C C . THR B 1 452 ? 12.383 28.094 18.297 1 88.75 452 THR B C 1
ATOM 7269 O O . THR B 1 452 ? 12.57 28.531 17.156 1 88.75 452 THR B O 1
ATOM 7272 N N . PHE B 1 453 ? 11.648 28.703 19.141 1 90.19 453 PHE B N 1
ATOM 7273 C CA . PHE B 1 453 ? 10.93 29.922 18.812 1 90.19 453 PHE B CA 1
ATOM 7274 C C . PHE B 1 453 ? 11.898 31.094 18.656 1 90.19 453 PHE B C 1
ATOM 7276 O O . PHE B 1 453 ? 11.664 31.984 17.844 1 90.19 453 PHE B O 1
ATOM 7283 N N . HIS B 1 454 ? 12.961 31.047 19.375 1 90.06 454 HIS B N 1
ATOM 7284 C CA . HIS B 1 454 ? 14 32.062 19.172 1 90.06 454 HIS B CA 1
ATOM 7285 C C . HIS B 1 454 ? 14.609 31.953 17.781 1 90.06 454 HIS B C 1
ATOM 7287 O O . HIS B 1 454 ? 14.82 32.969 17.109 1 90.06 454 HIS B O 1
ATOM 7293 N N . ALA B 1 455 ? 14.883 30.766 17.469 1 92.69 455 ALA B N 1
ATOM 7294 C CA . ALA B 1 455 ? 15.43 30.531 16.141 1 92.69 455 ALA B CA 1
ATOM 7295 C C . ALA B 1 455 ? 14.461 30.984 15.055 1 92.69 455 ALA B C 1
ATOM 7297 O O . ALA B 1 455 ? 14.875 31.578 14.055 1 92.69 455 ALA B O 1
ATOM 7298 N N . LEU B 1 456 ? 13.227 30.688 15.227 1 93.69 456 LEU B N 1
ATOM 7299 C CA . LEU B 1 456 ? 12.203 31.094 14.281 1 93.69 456 LEU B CA 1
ATOM 7300 C C . LEU B 1 456 ? 12.117 32.625 14.195 1 93.69 456 LEU B C 1
ATOM 7302 O O . LEU B 1 456 ? 12.055 33.188 13.102 1 93.69 456 LEU B O 1
ATOM 7306 N N . ALA B 1 457 ? 12.148 33.219 15.297 1 91.75 457 ALA B N 1
ATOM 7307 C CA . ALA B 1 457 ? 12.102 34.688 15.344 1 91.75 457 ALA B CA 1
ATOM 7308 C C . ALA B 1 457 ? 13.281 35.312 14.602 1 91.75 457 ALA B C 1
ATOM 7310 O O . ALA B 1 457 ? 13.117 36.25 13.828 1 91.75 457 ALA B O 1
ATOM 7311 N N . ASP B 1 458 ? 14.43 34.781 14.922 1 92.5 458 ASP B N 1
ATOM 7312 C CA . ASP B 1 458 ? 15.648 35.25 14.281 1 92.5 458 ASP B CA 1
ATOM 7313 C C . ASP B 1 458 ? 15.57 35.094 12.766 1 92.5 458 ASP B C 1
ATOM 7315 O O . ASP B 1 458 ? 15.945 35.969 12.008 1 92.5 458 ASP B O 1
ATOM 7319 N N . ALA B 1 459 ? 15.141 33.969 12.352 1 94.62 459 ALA B N 1
ATOM 7320 C CA . ALA B 1 459 ? 15.031 33.688 10.922 1 94.62 459 ALA B CA 1
ATOM 7321 C C . ALA B 1 459 ? 14.055 34.625 10.25 1 94.62 459 ALA B C 1
ATOM 7323 O O . ALA B 1 459 ? 14.312 35.125 9.141 1 94.62 459 ALA B O 1
ATOM 7324 N N . LEU B 1 460 ? 12.953 34.938 10.867 1 93.44 460 LEU B N 1
ATOM 7325 C CA . LEU B 1 460 ? 11.945 35.844 10.328 1 93.44 460 LEU B CA 1
ATOM 7326 C C . LEU B 1 460 ? 12.5 37.25 10.219 1 93.44 460 LEU B C 1
ATOM 7328 O O . LEU B 1 460 ? 12.25 37.938 9.227 1 93.44 460 LEU B O 1
ATOM 7332 N N . ARG B 1 461 ? 13.219 37.625 11.195 1 91.19 461 ARG B N 1
ATOM 7333 C CA . ARG B 1 461 ? 13.797 38.969 11.219 1 91.19 461 ARG B CA 1
ATOM 7334 C C . ARG B 1 461 ? 14.844 39.125 10.125 1 91.19 461 ARG B C 1
ATOM 7336 O O . ARG B 1 461 ? 14.875 40.156 9.438 1 91.19 461 ARG B O 1
ATOM 7343 N N . LEU B 1 462 ? 15.648 38.156 9.984 1 90 462 LEU B N 1
ATOM 7344 C CA . LEU B 1 462 ? 16.781 38.219 9.062 1 90 462 LEU B CA 1
ATOM 7345 C C . LEU B 1 462 ? 16.312 38.156 7.613 1 90 462 LEU B C 1
ATOM 7347 O O . LEU B 1 462 ? 16.953 38.688 6.711 1 90 462 LEU B O 1
ATOM 7351 N N . GLU B 1 463 ? 15.195 37.562 7.395 1 88.38 463 GLU B N 1
ATOM 7352 C CA . GLU B 1 463 ? 14.734 37.375 6.023 1 88.38 463 GLU B CA 1
ATOM 7353 C C . GLU B 1 463 ? 13.539 38.25 5.699 1 88.38 463 GLU B C 1
ATOM 7355 O O . GLU B 1 463 ? 12.695 37.875 4.875 1 88.38 463 GLU B O 1
ATOM 7360 N N . GLN B 1 464 ? 13.453 39.25 6.457 1 86.69 464 GLN B N 1
ATOM 7361 C CA . GLN B 1 464 ? 12.422 40.25 6.16 1 86.69 464 GLN B CA 1
ATOM 7362 C C . GLN B 1 464 ? 12.695 40.938 4.828 1 86.69 464 GLN B C 1
ATOM 7364 O O . GLN B 1 464 ? 13.844 41.25 4.504 1 86.69 464 GLN B O 1
ATOM 7369 N N . SER B 1 465 ? 11.781 40.844 3.916 1 76.88 465 SER B N 1
ATOM 7370 C CA . SER B 1 465 ? 11.883 41.531 2.646 1 76.88 465 SER B CA 1
ATOM 7371 C C . SER B 1 465 ? 11.109 42.844 2.684 1 76.88 465 SER B C 1
ATOM 7373 O O . SER B 1 465 ? 10.125 42.969 3.416 1 76.88 465 SER B O 1
#

Foldseek 3Di:
DVVVVVLVVLLVVLLVVVVVVLAPPPQPAWDADDALVRSCVVSVHDSVSNVVSLVVCVVLVQWDADPPRHITGGNQDPLVVQCVDPDPVSVQVSLCSGPPFAEFADFALCLLPAQVVVLVVLLVVVCVVVPPDDPPPAQLFGDLLLLQLVQVVQQDDPQLGAHSLQKGKFPAQLVLVLLVCVLLVQAVAEEEEEPLAALSNVVSCVVSNHHYDYQYADPQRATDLVVVLVCLVPGDHAEYEDEFAADPPQQHGHDQVRLLSVQVSCVVSVHAYEYEDAWVLFFLDDDHGTNSNRHRLQRYKYKYFCCNQNHPLGRMIMMGHDNSSVSSSVSSVVVRHDDDRSSSVSVSCCSVVCVSVVSSVVSNVSQLVLLVVLVVVCCVQPVPQKDWRRHRGGFKIKIFGPAAFQVVQLQVQVVVVSYHWAASLSSDPVRPRRRMTMTGSSDPDDPPVVVVSVSSNVSRVVGGD/DVVVVVLVVLLVVLLVVVVVVLAPPPPPAWDADDALVRSCVVSVHDSVSNVVSLVVCVVLVQWDADPPRHITGGNQPCLVVQCPDPDPVSVQVSLCSGPPFAEFADFALCLLPAQVVVLVVLLVVVCVVVPPDDPPPAQLFGDLLLLQLVQVVQQDDPQLGAHSLQKGKFPAQLVLVLLVCVLLVQAVAEEEEEPLAALSNVVSCVVSNHHYDYQYADPQRATDLVVVLVCLVPGDHAEYEDEFAADPPQQHGHDQVRLLSVQVSCVVSVHAYEYEDAWVLFFLDDDHGTNSNRHRLQRYKYKYFCCNQNHPLGRMIMMGHDNSSVSSSVSSVVVRHDDDRSSSVSVSCCSVVCVSVVSSVVSNVSQLVLLVVLVVVCCVQPVPQKDWRRHRGGFKIKIFGPAAFQVVQLQVQVVVVSYHWAASLSSDPVRPRRRMTMTGSSDPDDPPVVVVVVSSNVSRVVGGD